Protein 7UR2 (pdb70)

InterPro domains:
  IPR000219 Dbl homology domain [PF00621] (1258-1427)
  IPR000219 Dbl homology domain [PF00621] (1904-2073)
  IPR000219 Dbl homology domain [PS50010] (1254-1429)
  IPR000219 Dbl homology domain [PS50010] (1900-2075)
  IPR000219 Dbl homology domain [SM00325] (1258-1428)
  IPR000219 Dbl homology domain [SM00325] (1904-2074)
  IPR000219 Dbl homology domain [cd00160] (1257-1427)
  IPR000219 Dbl homology domain [cd00160] (1901-2073)
  IPR000719 Protein kinase domain [PF00069] (2656-2910)
  IPR000719 Protein kinase domain [PS50011] (2656-2910)
  IPR000719 Protein kinase domain [SM00220] (2656-2910)
  IPR001251 CRAL-TRIO lipid binding domain [PF13716] (36-163)
  IPR001251 CRAL-TRIO lipid binding domain [PS50191] (17-162)
  IPR001251 CRAL-TRIO lipid binding domain [SM00516] (20-159)
  IPR001251 CRAL-TRIO lipid binding domain [cd00170] (26-157)
  IPR001452 SH3 domain [PF00018] (1625-1676)
  IPR001452 SH3 domain [PS50002] (1619-1684)
  IPR001452 SH3 domain [PS50002] (2292-2357)
  IPR001452 SH3 domain [SM00326] (1622-1683)
  IPR001452 SH3 domain [SM00326] (2295-2356)

GO terms:
  GO:0005515 protein binding (F, IPI)
  GO:0035176 social behavior (P, IMP)
  GO:0042711 maternal behavior (P, IMP)
  GO:0043547 positive regulation of GTPase activity (P, IMP)
  GO:0046959 habituation (P, IMP)
  GO:0060125 negative regulation of growth hormone secretion (P, IMP)
  GO:0060137 maternal process involved in parturition (P, IMP)
  GO:0007528 neuromuscular junction development (P, IMP)
  GO:0007595 lactation (P, IMP)
  GO:0007613 memory (P, IMP)
  GO:0008344 adult locomotory behavior (P, IMP)
  GO:0061003 positive regulation of dendritic spine morphogenesis (P, IMP)

Nearest PDB structures (foldseek):
  7ur2-assembly2_B  TM=1.006E+00  e=1.648E-38  Rattus norvegicus
  7ur2-assembly3_C  TM=9.835E-01  e=4.245E-35  Rattus norvegicus
  7ur2-assembly6_F  TM=9.837E-01  e=1.965E-34  Rattus norvegicus
  7ur2-assembly5_E  TM=9.910E-01  e=3.491E-34  Rattus norvegicus
  7ur2-assembly7_G  TM=9.957E-01  e=1.417E-32  Rattus norvegicus

Organism: Mus musculus (NCBI:txid10090)

Foldseek 3Di:
DVPDDDDACLPVPDFLVNLVVVLVQCQKAFQVFAWPVLATEIEREDHPDDDDLVSLLSVLSHRLPPDDPVNLLVAYEYEYECLVHDPVVVVVNQVSCQRRRPTHHQEYEYAPVCAPGPHHYYDAHLVRSCVTHPLCRDDVSSVRVPDGDSVVVSVVRVVD/DVPDDDDACLPVPDFLVNLVVVLVQCQKAFQVFAWPQLATEIEREDGPDPDDDDLVSLLSVLSHRLPPDDPVNLQSAYEYEYECAVHDPVVCLVSQVSCQRRRPTHHQEYEYADNDPVDDCVVDCVVVSDGPHHYYYDHLVRSCVTHPLCRDDVSSVRNPDGDSVVVSVVRVVD/DPDDDDACLPVPDALVNLVVVLVQCQKAFQVFAWPQLATEIERFDGDDPDDDDLVSLLSVLSHRLPPDPPVNQQSAYEYEYECVVHDPVVCVVNQVSCQRRRPTHHQEYEYADDPCNVVDDCVVVDDGPHHYDYDHLVRRCVTHPLCRDDVSSVRVPDGDSVVVSVVSVVD/DPDDDDACLPVPDALVNLVVVLVVCQKDFQVFAWPQLATEIEGEADADDDDDDLVSLLSVLSHRLPPDDPVNLQSAYEYEYECVVHDPVVCVVNQVSCQRRRPTHHQEYEYEDDPCDVPPDDDGPHHYYYYHLVRVCVTGPLCRDDVVSVRNPDGDSVVVSVVRVVD/DPDDDDACLPVPDALVNLVVVLVQCQKAFQVFAWPQLATEIEREDGPDPDDDDLVSLLSVLSHRLPPDDPVNLQSAYEYEYEQAVHDPVVCVVNQVSCQRRRPTHHQEYEYADYPVCPGPHHYYHDHLVRSCVTGPLCRDDVSSVRNPDGDSVVVSVVRVVD/DPDDDDACLPVPDALVNLVVVLVQCQKAFQVFAWPQLATEIEGEDHDDDDDLVSLLSVLSHRLPPDDPVNLQSAYEYEYECAVHDDVVVVVNQVSCQRRRPTHHQEYEYADHPCCVVDDCPCVVPDDGPHHYYYDHLVRRCVTGPLCRDDVSSVRVPDGDSVVVSVVRVVD/DPDDDDACLPVPDFLVNLVVVLVQCQKAFQVFAWPVLATEIERFDHDPPDDDDLVSLLSVLSNRLPPDDPVNLLVAYEYEYECVVHDPVVVVVNLVSCLRRRPTHHQEYEYADDCPPDGPHHYYDAHLVRVCVTGPLCRDDVRSVRVPDGDSVVVSVVRVVD/DPDDDDACLPVPDALVNLVVVLVQCQKAFQVFAKPQLATEIEREDHDDDDDLVSLLSVLSHRLPPDDPVNLQSAYEYEYECLVHDPVVVVVNLVSCQRRRPTHHAEYEYADVPCVVVDDGPYHYYDDHLVRVCVTGPLCRDDVSSVRVDDGDSVVVSVVRVVD

Radius of gyration: 38.34 Å; Cα contacts (8 Å, |Δi|>4): 2283; chains: 8; bounding box: 100×85×118 Å

Sequence (1330 aa):
DAFFRTGSFRNDGLKASDVLPILKEKVAFVSGGRDKRGGPILTFPARHDRIRQEDLRKLVTYLASVPSEDVCCKRGFTVIIDMRGSKWDLIKPLLKTLQEAFPAEIHVALIIKPSSKFIFETSMVSVEGLTKLVDPSQLTEEFDGSLDYNHEEWIELRLSLDAFFRTGSFRNDGLKASDVLPILKEKVAFVSGGRDKRGGPILTFPARSNHDRIRQEDLRKLVTYLASVPSEDVCCKRGFTVIIDMRGSKWDLIKPLLKTLQEAFPAEIHVALIIKPDNFWQKQKTNFGSSKFIFETSMVSVEGLTKLVDPSQLTEEFDGSLDYNHEEWIELRLSLAFFRTGSFRNDGLKASSDVLPILKEKVAFVSGGRDKRGGPILTFPARRSNHDRIRQEDLRKLVTYLASVPSEDVCCKKRGFTVIIDMRGSKWDLIKPLLKTLQEAFPAEIHVALIIKPDNFWQKQNFGSSKFIFETSMVSVEGLTKLVDPSQLTEEFDGSLDYNHEEWIELRLSLAFFRTGSFRNDGLKASDVLPILKEKVAFVSGGRDKRGGPILTFPARSNHDRIRQEDLRKLVTYLASVPSEDVCCKRGFTVIIDMRGSKWDLIKPLLKTLQEAFPAEIHVALIIKPDNFWQKQSKFIFETSMVSVEGLTKLVDPSQLTEEFDGSLDYNHEEWIELRLSSLAFFRTGSFRNDGLKASDVLPILKEKVAFVSGGRDKRGGPILTFPARSNHDRIRQEDLRKLVTYLASVPSEDVCCKRGFTVIIDMRGSKWDLIKPLLKTLQEAFPAEIHVALIIKPDNSKFIFETSMVSVEGLTKLVDPSQLTEEFDGSLDYNHEEWIELRLSLAFFRTGSFRNDGLKASDVLPILKEKVAFVSGGRDKRGGPILTFPARHDRIRQEDLRKLVTYLASVPSEDVCCKRGFTVIIDMRGSKWDLIKPLLKTLQEAFPAEIHVALIIKPDNFWQKQKTNFGSSKFIFETSMVSVEGLTKLVDPSQLTEEFDGSLDYNHEEWIELRLSLAFFRTGSFRNDGLKASDVLPILKEKVAFVSGGRDKRGGPILTFPARSNHDRIRQEDLRKLVTYLASVPSEDVCCKRGFTVIIDMRGSKWDLIKPLLKTLQEAFPAEIHVALIIKPDSSKFIFETSMVSVEGLTKLVDPSQLTEEFDGSLDYNHEEWIELRLSLAFFRTGSFRNDGLKASDVLPILKEKVAFVSGGRDKRGGPILTFPARHDRIRQEDLRKLVTYLASVPSEDVCCKRGFTVIIDMRGSKWDLIKPLLKTLQEAFPAEIHVALIIKPTNFGSSKFIFETSMVSVEGLTKLVDPSQLTEEFDGSLDYNHEEWIELRLSL

Solvent-accessible surface area: 69011 Å² total; per-residue (Å²): 177,114,176,150,193,112,64,75,37,147,144,48,57,30,134,3,53,69,5,7,102,12,0,100,129,75,13,0,0,6,15,54,1,114,9,124,94,23,0,3,3,0,4,3,19,59,158,144,108,117,60,178,104,108,59,9,64,50,0,0,12,9,0,8,73,28,25,66,153,106,17,31,177,125,3,0,2,0,0,1,9,12,83,87,33,48,67,88,104,7,69,67,20,0,99,6,2,59,108,15,19,32,24,130,18,84,7,0,1,0,1,88,98,88,82,110,26,144,16,113,17,40,71,20,46,22,122,11,0,55,161,83,0,63,55,51,53,3,10,138,63,6,116,13,85,37,129,43,79,13,132,53,36,4,43,94,42,32,77,140,145,72,21,29,62,108,57,83,10,144,132,46,59,29,142,3,54,43,4,37,54,13,0,126,86,63,3,0,1,5,16,55,1,120,8,123,96,19,0,4,3,0,4,3,18,58,67,119,59,124,84,124,20,17,62,35,37,0,65,22,0,0,12,10,0,8,72,29,24,66,126,100,15,21,144,124,0,0,1,0,0,1,9,1,66,78,44,63,8,102,82,8,49,23,17,0,111,4,2,63,102,17,17,31,28,118,13,79,10,0,2,0,0,46,42,33,62,27,19,44,112,148,149,44,64,13,69,82,13,180,31,150,16,110,30,26,22,22,17,21,113,15,0,52,162,75,0,58,60,53,52,2,8,71,43,4,117,15,84,40,137,46,82,14,133,110,34,11,117,124,53,77,94,156,115,52,27,78,109,55,79,9,141,136,47,60,30,143,4,46,44,4,41,52,10,0,134,58,59,5,0,0,6,15,44,1,83,10,127,101,17,0,3,3,0,4,4,16,58,54,91,52,150,85,118,13,18,61,40,36,0,73,23,0,0,11,8,0,6,70,17,23,32,110,89,14,19,152,99,3,0,2,0,0,1,10,8,79,93,45,106,15,84,79,4,45,20,16,0,94,3,2,54,113,23,16,35,27,130,20,79,14,0,1,0,0,62,22,114,67,72,201,112,114,228,116,53,80,76,16,191,33,145,16,132,38,43,33,25,30,19,100,19,0,46,156,77,0,64,61,49,53,2,8,129,37,3,122,16,84,41,140,45,72,2,114,106,36,12,114,54,32,75,55,65,120,52,29,78,105,54,76,10,142,136,45,60,31,132,3,43,42,4,20,53,12,0,96,90,66,5,0,1,5,15,50,2,100,11,128,117,22,0,4,3,0,3,0,24,38,53,44,89,80,77,108,21,19,62,42,39,1,75,25,0,0,13,9,0,6,69,16,24,34,115,100,17,21,157,132,0,0,4,0,1,0,10,18,65,73,20,146,81,111,60,4,65,21,14,0,108,3,2,50,132,23,18,32,27,119,15,76,18,0,1,4,0,55,44,116,65,58,200,126,160,188,81,190,14,147,15,125,40,41,66,20,22,17,136,22,0,37,158,83,0,63,58,54,54,3,10,154,63,2,117,17,56,41,121,46,74,3,101,94,25,1,6,35,23,24,3,58,160,180,160,198,121,65,82,34,144,136,47,56,31,143,3,72,68,4,52,103,12,0,111,66,64,2,0,1,5,17,54,1,115,8,126,96,20,0,4,3,0,3,2,13,57,84,81,40,182,103,235,66,187,92,98,57,9,74,52,0,0,11,11,0,7,72,25,22,69,145,101,14,20,148,126,1,0,1,0,1,0,9,6,81,86,29,148,91,115,114,6,57,64,24,0,97,7,2,64,118,21,18,29,28,109,22,93,10,0,2,1,1,98,29,167,174,121,148,24,164,24,123,30,38,92,19,49,22,122,26,0,55,162,66,0,64,60,50,53,3,9,153,66,4,114,13,84,40,140,48,81,12,89,121,29,6,130,101,45,74,94,145,134,40,27,47,107,55,80,9,71,38,43,23,29,123,3,55,44,4,10,53,12,0,91,101,67,3,0,1,5,17,54,1,119,8,127,92,20,0,3,3,0,3,4,17,58,110,170,105,131,23,20,60,41,35,1,75,25,0,1,14,12,0,1,41,28,25,68,78,100,21,14,145,132,0,0,2,0,0,1,11,3,73,89,40,106,23,94,80,9,42,24,19,0,93,4,1,56,119,23,17,16,13,120,14,78,5,0,0,0,0,73,19,151,62,12,188,110,97,163,86,101,86,36,60,80,23,173,35,148,15,111,29,29,30,22,42,27,125,17,0,48,161,80,0,63,58,49,54,2,10,141,48,4,122,16,86,42,140,47,70,13,131,49,35,5,38,93,42,22,83,118,124,46,29,59,104,55,58,11,137,73,33,56,30,137,3,54,45,4,9,49,14,0,69,77,70,3,0,0,5,16,55,2,122,9,125,91,21,0,3,3,0,4,3,19,55,61,105,84,129,90,114,23,18,63,36,37,0,81,21,0,0,11,11,0,7,73,26,24,62,137,91,8,31,179,123,3,0,2,0,1,1,8,26,69,85,46,144,76,107,89,7,57,20,16,0,105,3,2,49,109,11,15,56,23,136,18,83,14,0,0,4,0,84,84,165,156,43,163,23,149,13,122,48,42,89,25,28,26,124,8,0,40,141,81,0,64,61,53,50,3,6,101,55,2,116,13,80,36,131,38,70,14,134,48,32,7,51,102,64,27,79,190,125,56,28,84,113,54,68,10,113,141,51,60,32,111,3,30,44,2,21,42,10,0,77,91,68,4,0,0,6,15,55,1,118,12,122,90,21,0,4,3,0,4,3,19,56,87,137,55,120,18,18,64,35,34,1,69,24,0,0,12,12,0,7,71,20,23,22,108,101,21,29,160,133,0,0,1,0,0,1,10,16,85,74,44,121,6,82,87,8,40,24,16,0,112,4,2,63,86,9,12,49,24,111,14,75,5,0,1,0,0,109,108,140,79,48,80,80,16,186,34,148,15,108,30,33,52,27,46,41,116,7,0,46,136,81,0,64,55,50,54,3,8,150,53,5,120,15,83,42,139,47,80,14,74,107,28,0,11,46,28,11,5,90

Secondary structure (DSSP, 8-state):
--S---S--TTS---GGGGHHHHHHTSSB--S-B-TTS-BEEEE----PPPPHHHHHHHHHHHHTSS-HHHHTT-EEEEEE-TT--GGGTHHHHHHHHHH--S-EEEEEEE-----SSSEEEEE-TTGGGGTS-GGGS-GGGT------HHHHHHHHHT-/--SEE-S-STTS---GGGGHHHHHHTSSB--S-B-TTSPBEEEE---S-----BHHHHHHHHHHHHTSS-HHHHTT-EEEEEE-TTS-GGGTHHHHHHHHHH--S-EEEEEEE-SSTT--GGGSSGGG---SSEEEEE-TTGGGGTS-GGGS-GGGT------HHHHHHHHHT-/--SB-S-STTS---GGGGHHHHHHTSSB--S-B-TTSPBEEEEPPPS--S-EEHHHHHHHHHHHHTSS-HHHHTT-EEEEEE-TTS-HHHHHHHHHHHHHH--S-EEEEEEE--TTGGG---GGG---SS-EEEE-HHHHTTTS-GGGS-GGGT------HHHHHHHHHH-/--EE-S-STTS---GGGGHHHHHHTSSB--S-B-TTSPBEEEE---TTS--EEHHHHHHHHHHHHTSS-HHHHTT-EEEEEE-TTS-GGGTHHHHHHHHHH--S-EEEEEEE--TTHHHH----SSEEEEE-HHHHHTTS-GGGS-GGGT------HHHHHHHHHT-/--S--S-STTS---GGGGHHHHHHTSSB--S-B-TTSPBEEEE-S-SS-----HHHHHHHHHHHHTSS-HHHHTT-EEEEEE-TTS-GGGTHHHHHHHHHH--S-EEEEEEE------SSSEEEEE-TGGGGGTS-GGGS-GGGT------HHHHHHHHHT-/--B--S-STTS---GGGGHHHHHHTSSB--S-B-TTSPBEEEE-------BHHHHHHHHHHHHTSS-HHHHTT-EEEEEE-TTS-HHHHHHHHHHHHHH--S-EEEEEEE--TTGGGS--HHHHH---SSEEEEE-HHHHTTTS-GGGS-GGGT------HHHHHHHHHT-/--EE-S-STTS---GGGGHHHHHHTSSEEEEEE-TTS-EEEEEPPPS----EEHHHHHHHHHHHHTSS-HHHHTT-EEEEEE-TTS-GGGTHHHHHHHHHH--S-EEEEEEE-------SSEEEEE-HHHHHTTS-GGGS-GGGT------HHHHHHHHHT-/--SB-S--TTS---GGGGHHHHHHTSSB--S-B-TTSPBEEEE----PPBPHHHHHHHHHHHHTSS-HHHHTT-EEEEEE-TTS-GGGTHHHHHHHHHH--S-EEEEEEE----TTT---SSEEEEE-HHHHTTTS-GGGS-GGGT------HHHHHHHHHT-

B-factor: mean 48.27, std 17.21, range [17.05, 261.83]

Structure (mmCIF, N/CA/C/O backbone):
data_7UR2
#
_entry.id   7UR2
#
_cell.length_a   72.160
_cell.length_b   82.420
_cell.length_c   83.270
_cell.angle_alpha   81.090
_cell.angle_beta   71.790
_cell.angle_gamma   79.880
#
_symmetry.space_group_name_H-M   'P 1'
#
loop_
_entity.id
_entity.type
_entity.pdbx_description
1 polymer 'Isoform 7 of Kalirin'
2 non-polymer 'SULFATE ION'
3 water water
#
loop_
_atom_site.group_PDB
_atom_site.id
_atom_site.type_symbol
_atom_site.label_atom_id
_atom_site.label_alt_id
_atom_site.label_comp_id
_atom_site.label_asym_id
_atom_site.label_entity_id
_atom_site.label_seq_id
_atom_site.pdbx_PDB_ins_code
_atom_site.Cartn_x
_atom_site.Cartn_y
_atom_site.Cartn_z
_atom_site.occupancy
_atom_site.B_iso_or_equiv
_atom_site.auth_seq_id
_atom_site.auth_comp_id
_atom_site.auth_asym_id
_atom_site.auth_atom_id
_atom_site.pdbx_PDB_model_num
ATOM 1 N N . ASP A 1 22 ? 38.054 81.903 95.627 1.00 75.59 19 ASP A N 1
ATOM 2 C CA . ASP A 1 22 ? 39.277 82.606 96.100 1.00 73.03 19 ASP A CA 1
ATOM 3 C C . ASP A 1 22 ? 39.669 82.062 97.479 1.00 70.47 19 ASP A C 1
ATOM 4 O O . ASP A 1 22 ? 40.590 82.630 98.099 1.00 68.00 19 ASP A O 1
ATOM 9 N N . ALA A 1 23 ? 38.989 81.002 97.929 1.00 65.96 20 ALA A N 1
ATOM 10 C CA . ALA A 1 23 ? 39.274 80.386 99.246 1.00 65.32 20 ALA A CA 1
ATOM 11 C C . ALA A 1 23 ? 39.823 78.969 99.046 1.00 63.44 20 ALA A C 1
ATOM 12 O O . ALA A 1 23 ? 40.479 78.451 99.971 1.00 62.74 20 ALA A O 1
ATOM 14 N N . PHE A 1 24 ? 39.559 78.373 97.878 1.00 53.99 21 PHE A N 1
ATOM 15 C CA . PHE A 1 24 ? 40.024 77.046 97.581 1.00 50.01 21 PHE A CA 1
ATOM 16 C C . PHE A 1 24 ? 40.840 76.998 96.313 1.00 48.64 21 PHE A C 1
ATOM 17 O O . PHE A 1 24 ? 41.855 76.281 96.292 1.00 47.42 21 PHE A O 1
ATOM 25 N N . PHE A 1 25 ? 40.368 77.661 95.241 1.00 42.40 22 PHE A N 1
ATOM 26 C CA . PHE A 1 25 ? 41.037 77.595 93.944 1.00 40.32 22 PHE A CA 1
ATOM 27 C C . PHE A 1 25 ? 41.945 78.755 93.651 1.00 44.42 22 PHE A C 1
ATOM 28 O O . PHE A 1 25 ? 41.627 79.910 93.921 1.00 45.35 22 PHE A O 1
ATOM 36 N N . ARG A 1 26 ? 43.070 78.427 93.023 1.00 39.99 23 ARG A N 1
ATOM 37 C CA . ARG A 1 26 ? 44.029 79.399 92.540 1.00 39.98 23 ARG A CA 1
ATOM 38 C C . ARG A 1 26 ? 43.562 79.819 91.165 1.00 43.36 23 ARG A C 1
ATOM 39 O O . ARG A 1 26 ? 43.184 78.964 90.362 1.00 41.20 23 ARG A O 1
ATOM 47 N N . THR A 1 27 ? 43.531 81.127 90.900 1.00 40.38 24 THR A N 1
ATOM 48 C CA . THR A 1 27 ? 43.122 81.673 89.599 1.00 39.79 24 THR A CA 1
ATOM 49 C C . THR A 1 27 ? 44.150 82.712 89.128 1.00 43.41 24 THR A C 1
ATOM 50 O O . THR A 1 27 ? 44.996 83.156 89.915 1.00 42.18 24 THR A O 1
ATOM 54 N N . GLY A 1 28 ? 44.079 83.083 87.859 1.00 40.43 25 GLY A N 1
ATOM 55 C CA . GLY A 1 28 ? 44.965 84.099 87.313 1.00 40.15 25 GLY A CA 1
ATOM 56 C C . GLY A 1 28 ? 46.291 83.581 86.805 1.00 42.53 25 GLY A C 1
ATOM 57 O O . GLY A 1 28 ? 46.443 82.390 86.504 1.00 40.16 25 GLY A O 1
ATOM 58 N N . SER A 1 29 ? 47.265 84.490 86.703 1.00 39.02 26 SER A N 1
ATOM 59 C CA . SER A 1 29 ? 48.592 84.197 86.157 1.00 36.66 26 SER A CA 1
ATOM 60 C C . SER A 1 29 ? 49.336 83.058 86.907 1.00 36.69 26 SER A C 1
ATOM 61 O O . SER A 1 29 ? 49.139 82.851 88.116 1.00 35.60 26 SER A O 1
ATOM 64 N N . PHE A 1 30 ? 50.193 82.338 86.163 1.00 31.02 27 PHE A N 1
ATOM 65 C CA . PHE A 1 30 ? 51.049 81.292 86.722 1.00 31.58 27 PHE A CA 1
ATOM 66 C C . PHE A 1 30 ? 52.458 81.852 87.013 1.00 36.56 27 PHE A C 1
ATOM 67 O O . PHE A 1 30 ? 53.306 81.096 87.490 1.00 35.34 27 PHE A O 1
ATOM 75 N N . ARG A 1 31 ? 52.706 83.169 86.720 1.00 37.54 28 ARG A N 1
ATOM 76 C CA . ARG A 1 31 ? 54.005 83.873 86.907 1.00 39.13 28 ARG A CA 1
ATOM 77 C C . ARG A 1 31 ? 54.718 83.538 88.204 1.00 43.36 28 ARG A C 1
ATOM 78 O O . ARG A 1 31 ? 55.940 83.383 88.204 1.00 43.76 28 ARG A O 1
ATOM 86 N N . ASN A 1 32 ? 53.984 83.561 89.329 1.00 40.66 29 ASN A N 1
ATOM 87 C CA . ASN A 1 32 ? 54.604 83.372 90.662 1.00 41.96 29 ASN A CA 1
ATOM 88 C C . ASN A 1 32 ? 54.415 81.985 91.237 1.00 45.36 29 ASN A C 1
ATOM 89 O O . ASN A 1 32 ? 54.704 81.774 92.419 1.00 47.39 29 ASN A O 1
ATOM 94 N N . ASP A 1 33 ? 53.979 81.024 90.414 1.00 39.13 30 ASP A N 1
ATOM 95 C CA . ASP A 1 33 ? 53.703 79.668 90.890 1.00 38.51 30 ASP A CA 1
ATOM 96 C C . ASP A 1 33 ? 54.929 78.755 90.904 1.00 42.36 30 ASP A C 1
ATOM 97 O O . ASP A 1 33 ? 54.830 77.627 91.389 1.00 42.36 30 ASP A O 1
ATOM 102 N N . GLY A 1 34 ? 56.065 79.256 90.422 1.00 39.60 31 GLY A N 1
ATOM 103 C CA . GLY A 1 34 ? 57.324 78.520 90.368 1.00 39.98 31 GLY A CA 1
ATOM 104 C C . GLY A 1 34 ? 57.200 77.245 89.563 1.00 41.89 31 GLY A C 1
ATOM 105 O O . GLY A 1 34 ? 57.635 76.194 90.028 1.00 42.11 31 GLY A O 1
ATOM 106 N N . LEU A 1 35 ? 56.571 77.324 88.362 1.00 35.36 32 LEU A N 1
ATOM 107 C CA . LEU A 1 35 ? 56.388 76.161 87.496 1.00 34.20 32 LEU A CA 1
ATOM 108 C C . LEU A 1 35 ? 57.724 75.539 87.143 1.00 38.32 32 LEU A C 1
ATOM 109 O O . LEU A 1 35 ? 58.699 76.251 86.886 1.00 36.16 32 LEU A O 1
ATOM 114 N N . LYS A 1 36 ? 57.772 74.215 87.175 1.00 36.50 33 LYS A N 1
ATOM 115 C CA . LYS A 1 36 ? 58.939 73.416 86.805 1.00 36.40 33 LYS A CA 1
ATOM 116 C C . LYS A 1 36 ? 58.571 72.619 85.560 1.00 38.09 33 LYS A C 1
ATOM 117 O O . LYS A 1 36 ? 57.383 72.526 85.206 1.00 34.72 33 LYS A O 1
ATOM 123 N N . ALA A 1 37 ? 59.570 72.037 84.889 1.00 35.23 34 ALA A N 1
ATOM 124 C CA . ALA A 1 37 ? 59.339 71.209 83.713 1.00 34.52 34 ALA A CA 1
ATOM 125 C C . ALA A 1 37 ? 58.341 70.058 84.035 1.00 36.03 34 ALA A C 1
ATOM 126 O O . ALA A 1 37 ? 57.500 69.708 83.198 1.00 32.20 34 ALA A O 1
ATOM 128 N N . SER A 1 38 ? 58.418 69.486 85.261 1.00 33.45 35 SER A N 1
ATOM 129 C CA . SER A 1 38 ? 57.516 68.403 85.676 1.00 34.37 35 SER A CA 1
ATOM 130 C C . SER A 1 38 ? 56.036 68.856 85.688 1.00 38.37 35 SER A C 1
ATOM 131 O O . SER A 1 38 ? 55.144 68.037 85.473 1.00 38.38 35 SER A O 1
ATOM 134 N N . ASP A 1 39 ? 55.777 70.157 85.879 1.00 33.64 36 ASP A N 1
ATOM 135 C CA . ASP A 1 39 ? 54.421 70.708 85.883 1.00 33.67 36 ASP A CA 1
ATOM 136 C C . ASP A 1 39 ? 53.828 70.827 84.479 1.00 36.26 36 ASP A C 1
ATOM 137 O O . ASP A 1 39 ? 52.612 70.989 84.341 1.00 35.01 36 ASP A O 1
ATOM 142 N N . VAL A 1 40 ? 54.675 70.809 83.444 1.00 30.60 37 VAL A N 1
ATOM 143 C CA . VAL A 1 40 ? 54.221 71.009 82.066 1.00 29.19 37 VAL A CA 1
ATOM 144 C C . VAL A 1 40 ? 54.719 69.886 81.173 1.00 32.95 37 VAL A C 1
ATOM 145 O O . VAL A 1 40 ? 54.729 70.041 79.949 1.00 33.15 37 VAL A O 1
ATOM 149 N N . LEU A 1 41 ? 55.098 68.750 81.770 1.00 31.17 38 LEU A N 1
ATOM 150 C CA . LEU A 1 41 ? 55.713 67.639 81.045 1.00 30.83 38 LEU A CA 1
ATOM 151 C C . LEU A 1 41 ? 54.870 67.122 79.842 1.00 32.37 38 LEU A C 1
ATOM 152 O O . LEU A 1 41 ? 55.462 67.006 78.769 1.00 30.72 38 LEU A O 1
ATOM 157 N N . PRO A 1 42 ? 53.546 66.840 79.938 1.00 31.20 39 PRO A N 1
ATOM 158 C CA . PRO A 1 42 ? 52.833 66.332 78.751 1.00 30.15 39 PRO A CA 1
ATOM 159 C C . PRO A 1 42 ? 52.892 67.294 77.554 1.00 33.29 39 PRO A C 1
ATOM 160 O O . PRO A 1 42 ? 53.220 66.852 76.439 1.00 31.81 39 PRO A O 1
ATOM 164 N N . ILE A 1 43 ? 52.654 68.597 77.768 1.00 30.25 40 ILE A N 1
ATOM 165 C CA . ILE A 1 43 ? 52.681 69.543 76.635 1.00 29.90 40 ILE A CA 1
ATOM 166 C C . ILE A 1 43 ? 54.144 69.811 76.164 1.00 32.88 40 ILE A C 1
ATOM 167 O O . ILE A 1 43 ? 54.368 70.069 74.973 1.00 33.39 40 ILE A O 1
ATOM 172 N N . LEU A 1 44 ? 55.132 69.713 77.080 1.00 30.09 41 LEU A N 1
ATOM 173 C CA . LEU A 1 44 ? 56.537 69.815 76.674 1.00 29.98 41 LEU A CA 1
ATOM 174 C C . LEU A 1 44 ? 56.848 68.712 75.681 1.00 34.18 41 LEU A C 1
ATOM 175 O O . LEU A 1 44 ? 57.403 68.978 74.624 1.00 33.92 41 LEU A O 1
ATOM 180 N N . LYS A 1 45 ? 56.420 67.455 75.994 1.00 32.52 42 LYS A N 1
ATOM 181 C CA . LYS A 1 45 ? 56.640 66.300 75.125 1.00 33.09 42 LYS A CA 1
ATOM 182 C C . LYS A 1 45 ? 55.968 66.480 73.763 1.00 36.94 42 LYS A C 1
ATOM 183 O O . LYS A 1 45 ? 56.522 66.027 72.771 1.00 38.06 42 LYS A O 1
ATOM 189 N N . GLU A 1 46 ? 54.812 67.178 73.707 1.00 34.03 43 GLU A N 1
ATOM 190 C CA . GLU A 1 46 ? 54.088 67.450 72.448 1.00 35.06 43 GLU A CA 1
ATOM 191 C C . GLU A 1 46 ? 54.865 68.415 71.530 1.00 37.36 43 GLU A C 1
ATOM 192 O O . GLU A 1 46 ? 54.566 68.502 70.341 1.00 37.51 43 GLU A O 1
ATOM 198 N N . LYS A 1 47 ? 55.838 69.155 72.087 1.00 32.86 44 LYS A N 1
ATOM 199 C CA . LYS A 1 47 ? 56.676 70.103 71.354 1.00 32.04 44 LYS A CA 1
ATOM 200 C C . LYS A 1 47 ? 55.808 71.148 70.600 1.00 34.25 44 LYS A C 1
ATOM 201 O O . LYS A 1 47 ? 56.011 71.421 69.400 1.00 34.27 44 LYS A O 1
ATOM 207 N N . VAL A 1 48 ? 54.824 71.711 71.325 1.00 29.48 45 VAL A N 1
ATOM 208 C CA . VAL A 1 48 ? 53.975 72.811 70.847 1.00 29.82 45 VAL A CA 1
ATOM 209 C C . VAL A 1 48 ? 54.887 74.055 70.690 1.00 31.57 45 VAL A C 1
ATOM 210 O O . VAL A 1 48 ? 54.750 74.844 69.749 1.00 32.49 45 VAL A O 1
ATOM 214 N N . ALA A 1 49 ? 55.811 74.230 71.647 1.00 28.42 46 ALA A N 1
ATOM 215 C CA . ALA A 1 49 ? 56.770 75.325 71.622 1.00 27.55 46 ALA A CA 1
ATOM 216 C C . ALA A 1 49 ? 58.046 74.908 72.319 1.00 33.64 46 ALA A C 1
ATOM 217 O O . ALA A 1 49 ? 58.024 74.005 73.165 1.00 33.36 46 ALA A O 1
ATOM 219 N N . PHE A 1 50 ? 59.164 75.571 71.970 1.00 30.65 47 PHE A N 1
ATOM 220 C CA . PHE A 1 50 ? 60.449 75.261 72.588 1.00 29.60 47 PHE A CA 1
ATOM 221 C C . PHE A 1 50 ? 61.367 76.467 72.602 1.00 31.67 47 PHE A C 1
ATOM 222 O O . PHE A 1 50 ? 61.217 77.387 71.792 1.00 31.12 47 PHE A O 1
ATOM 230 N N . VAL A 1 51 ? 62.335 76.442 73.524 1.00 28.12 48 VAL A N 1
ATOM 231 C CA . VAL A 1 51 ? 63.379 77.466 73.664 1.00 28.10 48 VAL A CA 1
ATOM 232 C C . VAL A 1 51 ? 64.666 76.721 73.371 1.00 32.43 48 VAL A C 1
ATOM 233 O O . VAL A 1 51 ? 65.146 75.962 74.212 1.00 32.01 48 VAL A O 1
ATOM 237 N N . SER A 1 52 ? 65.147 76.836 72.128 1.00 31.31 49 SER A N 1
ATOM 238 C CA . SER A 1 52 ? 66.304 76.099 71.625 1.00 32.04 49 SER A CA 1
ATOM 239 C C . SER A 1 52 ? 67.645 76.535 72.218 1.00 38.22 49 SER A C 1
ATOM 240 O O . SER A 1 52 ? 68.604 75.785 72.114 1.00 40.54 49 SER A O 1
ATOM 243 N N . GLY A 1 53 ? 67.726 77.750 72.748 1.00 34.92 50 GLY A N 1
ATOM 244 C CA . GLY A 1 53 ? 68.994 78.328 73.198 1.00 35.23 50 GLY A CA 1
ATOM 245 C C . GLY A 1 53 ? 69.534 79.261 72.129 1.00 37.25 50 GLY A C 1
ATOM 246 O O . GLY A 1 53 ? 70.513 79.985 72.353 1.00 36.66 50 GLY A O 1
ATOM 247 N N . GLY A 1 54 ? 68.884 79.257 70.957 1.00 33.54 51 GLY A N 1
ATOM 248 C CA . GLY A 1 54 ? 69.262 80.146 69.857 1.00 33.83 51 GLY A CA 1
ATOM 249 C C . GLY A 1 54 ? 68.912 81.583 70.202 1.00 38.80 51 GLY A C 1
ATOM 250 O O . GLY A 1 54 ? 67.949 81.843 70.935 1.00 36.79 51 GLY A O 1
ATOM 251 N N . ARG A 1 55 ? 69.722 82.530 69.709 1.00 37.93 52 ARG A N 1
ATOM 252 C CA . ARG A 1 55 ? 69.511 83.944 69.981 1.00 36.47 52 ARG A CA 1
ATOM 253 C C . ARG A 1 55 ? 69.407 84.722 68.697 1.00 39.61 52 ARG A C 1
ATOM 254 O O . ARG A 1 55 ? 70.079 84.393 67.713 1.00 38.87 52 ARG A O 1
ATOM 262 N N . ASP A 1 56 ? 68.590 85.769 68.689 1.00 35.17 53 ASP A N 1
ATOM 263 C CA . ASP A 1 56 ? 68.491 86.595 67.484 1.00 35.71 53 ASP A CA 1
ATOM 264 C C . ASP A 1 56 ? 69.766 87.490 67.378 1.00 40.68 53 ASP A C 1
ATOM 265 O O . ASP A 1 56 ? 70.633 87.438 68.256 1.00 39.70 53 ASP A O 1
ATOM 270 N N . LYS A 1 57 ? 69.864 88.304 66.323 1.00 39.15 54 LYS A N 1
ATOM 271 C CA . LYS A 1 57 ? 71.022 89.157 66.060 1.00 40.55 54 LYS A CA 1
ATOM 272 C C . LYS A 1 57 ? 71.178 90.288 67.096 1.00 44.36 54 LYS A C 1
ATOM 273 O O . LYS A 1 57 ? 72.260 90.847 67.200 1.00 44.63 54 LYS A O 1
ATOM 279 N N . ARG A 1 58 ? 70.126 90.579 67.886 1.00 39.03 55 ARG A N 1
ATOM 280 C CA . ARG A 1 58 ? 70.167 91.593 68.938 1.00 38.84 55 ARG A CA 1
ATOM 281 C C . ARG A 1 58 ? 70.700 90.999 70.262 1.00 41.99 55 ARG A C 1
ATOM 282 O O . ARG A 1 58 ? 70.971 91.750 71.189 1.00 41.15 55 ARG A O 1
ATOM 290 N N . GLY A 1 59 ? 70.787 89.671 70.348 1.00 38.36 56 GLY A N 1
ATOM 291 C CA . GLY A 1 59 ? 71.168 88.951 71.559 1.00 38.28 56 GLY A CA 1
ATOM 292 C C . GLY A 1 59 ? 69.963 88.486 72.371 1.00 40.51 56 GLY A C 1
ATOM 293 O O . GLY A 1 59 ? 70.119 87.989 73.491 1.00 40.36 56 GLY A O 1
ATOM 294 N N . GLY A 1 60 ? 68.762 88.658 71.816 1.00 35.32 57 GLY A N 1
ATOM 295 C CA . GLY A 1 60 ? 67.510 88.281 72.465 1.00 33.93 57 GLY A CA 1
ATOM 296 C C . GLY A 1 60 ? 67.208 86.790 72.328 1.00 35.50 57 GLY A C 1
ATOM 297 O O . GLY A 1 60 ? 67.655 86.161 71.360 1.00 36.23 57 GLY A O 1
ATOM 298 N N . PRO A 1 61 ? 66.423 86.189 73.251 1.00 29.94 58 PRO A N 1
ATOM 299 C CA . PRO A 1 61 ? 66.155 84.737 73.141 1.00 29.63 58 PRO A CA 1
ATOM 300 C C . PRO A 1 61 ? 65.092 84.410 72.101 1.00 34.65 58 PRO A C 1
ATOM 301 O O . PRO A 1 61 ? 64.186 85.210 71.865 1.00 33.92 58 PRO A O 1
ATOM 305 N N . ILE A 1 62 ? 65.174 83.210 71.523 1.00 32.12 59 ILE A N 1
ATOM 306 C CA . ILE A 1 62 ? 64.197 82.769 70.527 1.00 30.73 59 ILE A CA 1
ATOM 307 C C . ILE A 1 62 ? 63.246 81.746 71.132 1.00 33.19 59 ILE A C 1
ATOM 308 O O . ILE A 1 62 ? 63.683 80.742 71.713 1.00 31.78 59 ILE A O 1
ATOM 313 N N . LEU A 1 63 ? 61.940 81.996 70.952 1.00 30.03 60 LEU A N 1
ATOM 314 C CA . LEU A 1 63 ? 60.865 81.077 71.333 1.00 29.17 60 LEU A CA 1
ATOM 315 C C . LEU A 1 63 ? 60.246 80.571 70.028 1.00 32.04 60 LEU A C 1
ATOM 316 O O . LEU A 1 63 ? 59.820 81.380 69.209 1.00 31.87 60 LEU A O 1
ATOM 321 N N . THR A 1 64 ? 60.241 79.239 69.802 1.00 27.92 61 THR A N 1
ATOM 322 C CA . THR A 1 64 ? 59.726 78.691 68.551 1.00 29.07 61 THR A CA 1
ATOM 323 C C . THR A 1 64 ? 58.434 77.899 68.729 1.00 32.36 61 THR A C 1
ATOM 324 O O . THR A 1 64 ? 58.357 77.032 69.595 1.00 30.70 61 THR A O 1
ATOM 328 N N . PHE A 1 65 ? 57.463 78.140 67.826 1.00 30.96 62 PHE A N 1
ATOM 329 C CA . PHE A 1 65 ? 56.233 77.345 67.694 1.00 30.79 62 PHE A CA 1
ATOM 330 C C . PHE A 1 65 ? 56.342 76.626 66.355 1.00 35.34 62 PHE A C 1
ATOM 331 O O . PHE A 1 65 ? 56.122 77.248 65.307 1.00 34.60 62 PHE A O 1
ATOM 339 N N . PRO A 1 66 ? 56.811 75.360 66.326 1.00 33.19 63 PRO A N 1
ATOM 340 C CA . PRO A 1 66 ? 56.974 74.700 65.020 1.00 34.89 63 PRO A CA 1
ATOM 341 C C . PRO A 1 66 ? 55.614 74.281 64.445 1.00 41.63 63 PRO A C 1
ATOM 342 O O . PRO A 1 66 ? 54.589 74.367 65.147 1.00 39.13 63 PRO A O 1
ATOM 346 N N . ALA A 1 67 ? 55.616 73.822 63.189 1.00 43.67 64 ALA A N 1
ATOM 347 C CA . ALA A 1 67 ? 54.371 73.370 62.525 1.00 47.26 64 ALA A CA 1
ATOM 348 C C . ALA A 1 67 ? 53.700 72.298 63.392 1.00 55.90 64 ALA A C 1
ATOM 349 O O . ALA A 1 67 ? 54.366 71.291 63.706 1.00 55.13 64 ALA A O 1
ATOM 351 N N . ARG A 1 68 ? 52.435 72.518 63.762 1.00 59.00 65 ARG A N 1
ATOM 352 C CA . ARG A 1 68 ? 51.677 71.559 64.610 1.00 61.45 65 ARG A CA 1
ATOM 353 C C . ARG A 1 68 ? 51.784 70.151 64.012 1.00 73.42 65 ARG A C 1
ATOM 354 O O . ARG A 1 68 ? 51.229 69.929 62.918 1.00 74.99 65 ARG A O 1
ATOM 362 N N . HIS A 1 71 ? 46.841 67.470 64.912 1.00 76.85 68 HIS A N 1
ATOM 363 C CA . HIS A 1 71 ? 45.723 68.451 64.849 1.00 75.14 68 HIS A CA 1
ATOM 364 C C . HIS A 1 71 ? 44.843 68.312 66.096 1.00 71.55 68 HIS A C 1
ATOM 365 O O . HIS A 1 71 ? 43.698 68.805 66.068 1.00 70.76 68 HIS A O 1
ATOM 372 N N . ASP A 1 72 ? 45.365 67.665 67.143 1.00 62.70 69 ASP A N 1
ATOM 373 C CA . ASP A 1 72 ? 44.605 67.465 68.407 1.00 59.34 69 ASP A CA 1
ATOM 374 C C . ASP A 1 72 ? 44.505 68.800 69.155 1.00 53.46 69 ASP A C 1
ATOM 375 O O . ASP A 1 72 ? 45.559 69.411 69.416 1.00 49.86 69 ASP A O 1
ATOM 380 N N . ARG A 1 73 ? 43.279 69.224 69.482 1.00 45.16 70 ARG A N 1
ATOM 381 C CA . ARG A 1 73 ? 43.054 70.501 70.211 1.00 42.48 70 ARG A CA 1
ATOM 382 C C . ARG A 1 73 ? 43.739 70.426 71.581 1.00 41.77 70 ARG A C 1
ATOM 383 O O . ARG A 1 73 ? 43.619 69.376 72.244 1.00 39.93 70 ARG A O 1
ATOM 391 N N . ILE A 1 74 ? 44.425 71.502 71.978 1.00 36.87 71 ILE A N 1
ATOM 392 C CA . ILE A 1 74 ? 45.127 71.549 73.265 1.00 35.19 71 ILE A CA 1
ATOM 393 C C . ILE A 1 74 ? 44.300 72.353 74.241 1.00 35.30 71 ILE A C 1
ATOM 394 O O . ILE A 1 74 ? 43.469 73.156 73.823 1.00 36.18 71 ILE A O 1
ATOM 399 N N . ARG A 1 75 ? 44.506 72.125 75.543 1.00 31.40 72 ARG A N 1
ATOM 400 C CA . ARG A 1 75 ? 43.805 72.875 76.595 1.00 31.64 72 ARG A CA 1
ATOM 401 C C . ARG A 1 75 ? 44.478 74.238 76.754 1.00 34.55 72 ARG A C 1
ATOM 402 O O . ARG A 1 75 ? 45.713 74.309 76.804 1.00 32.24 72 ARG A O 1
ATOM 410 N N . GLN A 1 76 ? 43.685 75.313 76.820 1.00 32.25 73 GLN A N 1
ATOM 411 C CA . GLN A 1 76 ? 44.213 76.677 76.971 1.00 31.78 73 GLN A CA 1
ATOM 412 C C . GLN A 1 76 ? 45.084 76.815 78.216 1.00 33.74 73 GLN A C 1
ATOM 413 O O . GLN A 1 76 ? 46.140 77.431 78.134 1.00 32.49 73 GLN A O 1
ATOM 419 N N . GLU A 1 77 ? 44.670 76.233 79.353 1.00 31.75 74 GLU A N 1
ATOM 420 C CA . GLU A 1 77 ? 45.476 76.315 80.582 1.00 31.73 74 GLU A CA 1
ATOM 421 C C . GLU A 1 77 ? 46.848 75.645 80.404 1.00 32.56 74 GLU A C 1
ATOM 422 O O . GLU A 1 77 ? 47.832 76.158 80.924 1.00 30.38 74 GLU A O 1
ATOM 428 N N . ASP A 1 78 ? 46.920 74.522 79.657 1.00 30.46 75 ASP A N 1
ATOM 429 C CA . ASP A 1 78 ? 48.201 73.852 79.387 1.00 28.86 75 ASP A CA 1
ATOM 430 C C . ASP A 1 78 ? 49.119 74.747 78.567 1.00 31.03 75 ASP A C 1
ATOM 431 O O . ASP A 1 78 ? 50.317 74.810 78.831 1.00 30.33 75 ASP A O 1
ATOM 436 N N . LEU A 1 79 ? 48.559 75.452 77.584 1.00 29.45 76 LEU A N 1
ATOM 437 C CA . LEU A 1 79 ? 49.350 76.379 76.763 1.00 29.63 76 LEU A CA 1
ATOM 438 C C . LEU A 1 79 ? 49.827 77.585 77.615 1.00 32.72 76 LEU A C 1
ATOM 439 O O . LEU A 1 79 ? 50.983 78.014 77.482 1.00 29.07 76 LEU A O 1
ATOM 444 N N . ARG A 1 80 ? 48.953 78.119 78.494 1.00 28.03 77 ARG A N 1
ATOM 445 C CA . ARG A 1 80 ? 49.364 79.242 79.357 1.00 27.58 77 ARG A CA 1
ATOM 446 C C . ARG A 1 80 ? 50.514 78.823 80.274 1.00 30.94 77 ARG A C 1
ATOM 447 O O . ARG A 1 80 ? 51.485 79.573 80.428 1.00 30.32 77 ARG A O 1
ATOM 455 N N . LYS A 1 81 ? 50.421 77.604 80.869 1.00 27.74 78 LYS A N 1
ATOM 456 C CA . LYS A 1 81 ? 51.499 77.103 81.734 1.00 26.56 78 LYS A CA 1
ATOM 457 C C . LYS A 1 81 ? 52.782 76.915 80.928 1.00 30.50 78 LYS A C 1
ATOM 458 O O . LYS A 1 81 ? 53.852 77.285 81.396 1.00 29.58 78 LYS A O 1
ATOM 464 N N . LEU A 1 82 ? 52.671 76.349 79.711 1.00 26.37 79 LEU A N 1
ATOM 465 C CA . LEU A 1 82 ? 53.852 76.125 78.859 1.00 26.23 79 LEU A CA 1
ATOM 466 C C . LEU A 1 82 ? 54.602 77.440 78.567 1.00 29.39 79 LEU A C 1
ATOM 467 O O . LEU A 1 82 ? 55.809 77.504 78.768 1.00 27.69 79 LEU A O 1
ATOM 472 N N . VAL A 1 83 ? 53.894 78.463 78.063 1.00 27.24 80 VAL A N 1
ATOM 473 C CA . VAL A 1 83 ? 54.564 79.728 77.702 1.00 26.55 80 VAL A CA 1
ATOM 474 C C . VAL A 1 83 ? 55.102 80.442 78.966 1.00 30.23 80 VAL A C 1
ATOM 475 O O . VAL A 1 83 ? 56.163 81.082 78.895 1.00 28.36 80 VAL A O 1
ATOM 479 N N . THR A 1 84 ? 54.435 80.270 80.125 1.00 27.39 81 THR A N 1
ATOM 480 C CA . THR A 1 84 ? 54.931 80.850 81.386 1.00 27.83 81 THR A CA 1
ATOM 481 C C . THR A 1 84 ? 56.258 80.186 81.758 1.00 31.09 81 THR A C 1
ATOM 482 O O . THR A 1 84 ? 57.213 80.881 82.120 1.00 31.58 81 THR A O 1
ATOM 486 N N . TYR A 1 85 ? 56.312 78.845 81.681 1.00 27.29 82 TYR A N 1
ATOM 487 C CA . TYR A 1 85 ? 57.535 78.099 81.993 1.00 26.10 82 TYR A CA 1
ATOM 488 C C . TYR A 1 85 ? 58.668 78.478 81.030 1.00 27.62 82 TYR A C 1
ATOM 489 O O . TYR A 1 85 ? 59.780 78.732 81.469 1.00 26.90 82 TYR A O 1
ATOM 498 N N . LEU A 1 86 ? 58.384 78.491 79.721 1.00 26.48 83 LEU A N 1
ATOM 499 C CA . LEU A 1 86 ? 59.418 78.777 78.715 1.00 27.43 83 LEU A CA 1
ATOM 500 C C . LEU A 1 86 ? 59.996 80.184 78.835 1.00 30.79 83 LEU A C 1
ATOM 501 O O . LEU A 1 86 ? 61.185 80.388 78.527 1.00 29.96 83 LEU A O 1
ATOM 506 N N . ALA A 1 87 ? 59.200 81.145 79.336 1.00 27.41 84 ALA A N 1
ATOM 507 C CA . ALA A 1 87 ? 59.681 82.527 79.522 1.00 27.95 84 ALA A CA 1
ATOM 508 C C . ALA A 1 87 ? 60.828 82.595 80.532 1.00 33.53 84 ALA A C 1
ATOM 509 O O . ALA A 1 87 ? 61.647 83.511 80.453 1.00 33.28 84 ALA A O 1
ATOM 511 N N . SER A 1 88 ? 60.851 81.647 81.508 1.00 32.49 85 SER A N 1
ATOM 512 C CA . SER A 1 88 ? 61.852 81.571 82.580 1.00 32.91 85 SER A CA 1
ATOM 513 C C . SER A 1 88 ? 63.143 80.804 82.166 1.00 35.65 85 SER A C 1
ATOM 514 O O . SER A 1 88 ? 64.094 80.749 82.956 1.00 36.47 85 SER A O 1
ATOM 517 N N . VAL A 1 89 ? 63.182 80.219 80.963 1.00 30.70 86 VAL A N 1
ATOM 518 C CA . VAL A 1 89 ? 64.314 79.378 80.530 1.00 30.72 86 VAL A CA 1
ATOM 519 C C . VAL A 1 89 ? 65.587 80.220 80.267 1.00 35.23 86 VAL A C 1
ATOM 520 O O . VAL A 1 89 ? 66.609 79.889 80.860 1.00 35.39 86 VAL A O 1
ATOM 524 N N . PRO A 1 90 ? 65.593 81.316 79.450 1.00 31.80 87 PRO A N 1
ATOM 525 C CA . PRO A 1 90 ? 66.854 82.068 79.275 1.00 31.92 87 PRO A CA 1
ATOM 526 C C . PRO A 1 90 ? 67.223 82.835 80.532 1.00 36.75 87 PRO A C 1
ATOM 527 O O . PRO A 1 90 ? 66.386 83.008 81.424 1.00 35.21 87 PRO A O 1
ATOM 531 N N . SER A 1 91 ? 68.483 83.294 80.602 1.00 35.72 88 SER A N 1
ATOM 532 C CA . SER A 1 91 ? 68.957 84.080 81.739 1.00 37.39 88 SER A CA 1
ATOM 533 C C . SER A 1 91 ? 68.230 85.425 81.770 1.00 42.29 88 SER A C 1
ATOM 534 O O . SER A 1 91 ? 67.719 85.874 80.738 1.00 39.08 88 SER A O 1
ATOM 537 N N . GLU A 1 92 ? 68.167 86.050 82.949 1.00 44.02 89 GLU A N 1
ATOM 538 C CA . GLU A 1 92 ? 67.520 87.344 83.164 1.00 44.93 89 GLU A CA 1
ATOM 539 C C . GLU A 1 92 ? 68.052 88.401 82.177 1.00 47.60 89 GLU A C 1
ATOM 540 O O . GLU A 1 92 ? 67.247 89.111 81.582 1.00 45.98 89 GLU A O 1
ATOM 546 N N . ASP A 1 93 ? 69.391 88.495 82.005 1.00 44.98 90 ASP A N 1
ATOM 547 C CA . ASP A 1 93 ? 70.029 89.461 81.101 1.00 45.63 90 ASP A CA 1
ATOM 548 C C . ASP A 1 93 ? 69.616 89.260 79.637 1.00 45.77 90 ASP A C 1
ATOM 549 O O . ASP A 1 93 ? 69.406 90.238 78.910 1.00 44.97 90 ASP A O 1
ATOM 554 N N . VAL A 1 94 ? 69.495 87.990 79.210 1.00 39.63 91 VAL A N 1
ATOM 555 C CA . VAL A 1 94 ? 69.099 87.666 77.832 1.00 37.18 91 VAL A CA 1
ATOM 556 C C . VAL A 1 94 ? 67.608 88.046 77.656 1.00 38.90 91 VAL A C 1
ATOM 557 O O . VAL A 1 94 ? 67.274 88.712 76.676 1.00 37.42 91 VAL A O 1
ATOM 561 N N . CYS A 1 95 ? 66.741 87.669 78.641 1.00 34.38 92 CYS A N 1
ATOM 562 C CA A CYS A 1 95 ? 65.307 87.949 78.639 0.50 36.09 92 CYS A CA 1
ATOM 563 C CA B CYS A 1 95 ? 65.301 87.964 78.624 0.50 31.13 92 CYS A CA 1
ATOM 564 C C . CYS A 1 95 ? 65.020 89.474 78.563 1.00 36.13 92 CYS A C 1
ATOM 565 O O . CYS A 1 95 ? 64.025 89.881 77.968 1.00 34.80 92 CYS A O 1
ATOM 570 N N . LYS A 1 96 ? 65.871 90.295 79.190 1.00 33.56 93 LYS A N 1
ATOM 571 C CA . LYS A 1 96 ? 65.745 91.761 79.242 1.00 34.33 93 LYS A CA 1
ATOM 572 C C . LYS A 1 96 ? 65.684 92.383 77.831 1.00 38.49 93 LYS A C 1
ATOM 573 O O . LYS A 1 96 ? 65.050 93.423 77.637 1.00 39.26 93 LYS A O 1
ATOM 579 N N . ARG A 1 97 ? 66.295 91.717 76.848 1.00 35.33 94 ARG A N 1
ATOM 580 C CA . ARG A 1 97 ? 66.282 92.196 75.465 1.00 35.88 94 ARG A CA 1
ATOM 581 C C . ARG A 1 97 ? 64.932 91.890 74.761 1.00 38.06 94 ARG A C 1
ATOM 582 O O . ARG A 1 97 ? 64.705 92.367 73.658 1.00 38.60 94 ARG A O 1
ATOM 590 N N . GLY A 1 98 ? 64.065 91.091 75.398 1.00 34.68 95 GLY A N 1
ATOM 591 C CA . GLY A 1 98 ? 62.782 90.684 74.823 1.00 32.38 95 GLY A CA 1
ATOM 592 C C . GLY A 1 98 ? 62.948 89.522 73.855 1.00 33.99 95 GLY A C 1
ATOM 593 O O . GLY A 1 98 ? 63.989 89.380 73.212 1.00 33.51 95 GLY A O 1
ATOM 594 N N . PHE A 1 99 ? 61.914 88.693 73.721 1.00 31.27 96 PHE A N 1
ATOM 595 C CA . PHE A 1 99 ? 61.968 87.506 72.874 1.00 30.66 96 PHE A CA 1
ATOM 596 C C . PHE A 1 99 ? 61.671 87.769 71.407 1.00 36.07 96 PHE A C 1
ATOM 597 O O . PHE A 1 99 ? 60.840 88.610 71.084 1.00 35.42 96 PHE A O 1
ATOM 605 N N . THR A 1 100 ? 62.309 86.989 70.533 1.00 32.84 97 THR A N 1
ATOM 606 C CA . THR A 1 100 ? 61.931 86.873 69.134 1.00 32.42 97 THR A CA 1
ATOM 607 C C . THR A 1 100 ? 61.116 85.591 69.124 1.00 35.50 97 THR A C 1
ATOM 608 O O . THR A 1 100 ? 61.629 84.528 69.512 1.00 33.52 97 THR A O 1
ATOM 612 N N . VAL A 1 101 ? 59.839 85.686 68.749 1.00 31.58 98 VAL A N 1
ATOM 613 C CA . VAL A 1 101 ? 58.977 84.510 68.682 1.00 30.54 98 VAL A CA 1
ATOM 614 C C . VAL A 1 101 ? 58.889 84.106 67.208 1.00 36.67 98 VAL A C 1
ATOM 615 O O . VAL A 1 101 ? 58.628 84.954 66.371 1.00 36.54 98 VAL A O 1
ATOM 619 N N . ILE A 1 102 ? 59.154 82.837 66.893 1.00 33.23 99 ILE A N 1
ATOM 620 C CA . ILE A 1 102 ? 59.063 82.338 65.526 1.00 34.25 99 ILE A CA 1
ATOM 621 C C . ILE A 1 102 ? 57.910 81.356 65.481 1.00 37.70 99 ILE A C 1
ATOM 622 O O . ILE A 1 102 ? 57.919 80.349 66.197 1.00 36.40 99 ILE A O 1
ATOM 627 N N . ILE A 1 103 ? 56.915 81.657 64.653 1.00 34.56 100 ILE A N 1
ATOM 628 C CA . ILE A 1 103 ? 55.750 80.779 64.519 1.00 34.59 100 ILE A CA 1
ATOM 629 C C . ILE A 1 103 ? 55.719 80.293 63.077 1.00 40.93 100 ILE A C 1
ATOM 630 O O . ILE A 1 103 ? 55.634 81.112 62.174 1.00 40.94 100 ILE A O 1
ATOM 635 N N . ASP A 1 104 ? 55.819 78.958 62.863 1.00 38.55 101 ASP A N 1
ATOM 636 C CA . ASP A 1 104 ? 55.771 78.387 61.514 1.00 40.00 101 ASP A CA 1
ATOM 637 C C . ASP A 1 104 ? 54.310 78.119 61.133 1.00 46.99 101 ASP A C 1
ATOM 638 O O . ASP A 1 104 ? 53.669 77.240 61.718 1.00 45.36 101 ASP A O 1
ATOM 643 N N . MET A 1 105 ? 53.780 78.926 60.196 1.00 47.46 102 MET A N 1
ATOM 644 C CA . MET A 1 105 ? 52.404 78.853 59.685 1.00 49.72 102 MET A CA 1
ATOM 645 C C . MET A 1 105 ? 52.367 78.084 58.334 1.00 54.01 102 MET A C 1
ATOM 646 O O . MET A 1 105 ? 51.282 77.922 57.775 1.00 55.61 102 MET A O 1
ATOM 651 N N . ARG A 1 106 ? 53.526 77.583 57.828 1.00 49.66 103 ARG A N 1
ATOM 652 C CA . ARG A 1 106 ? 53.552 76.797 56.583 1.00 52.51 103 ARG A CA 1
ATOM 653 C C . ARG A 1 106 ? 52.716 75.525 56.782 1.00 57.73 103 ARG A C 1
ATOM 654 O O . ARG A 1 106 ? 52.945 74.784 57.744 1.00 55.48 103 ARG A O 1
ATOM 662 N N . GLY A 1 107 ? 51.711 75.338 55.929 1.00 57.26 104 GLY A N 1
ATOM 663 C CA . GLY A 1 107 ? 50.788 74.209 56.023 1.00 57.87 104 GLY A CA 1
ATOM 664 C C . GLY A 1 107 ? 49.731 74.403 57.099 1.00 61.13 104 GLY A C 1
ATOM 665 O O . GLY A 1 107 ? 49.041 73.453 57.491 1.00 61.08 104 GLY A O 1
ATOM 666 N N . SER A 1 108 ? 49.602 75.649 57.597 1.00 55.34 105 SER A N 1
ATOM 667 C CA . SER A 1 108 ? 48.609 76.016 58.597 1.00 54.13 105 SER A CA 1
ATOM 668 C C . SER A 1 108 ? 47.806 77.226 58.108 1.00 59.44 105 SER A C 1
ATOM 669 O O . SER A 1 108 ? 47.981 77.665 56.966 1.00 61.53 105 SER A O 1
ATOM 672 N N . LYS A 1 109 ? 46.904 77.736 58.963 1.00 55.46 106 LYS A N 1
ATOM 673 C CA . LYS A 1 109 ? 46.005 78.855 58.666 1.00 56.14 106 LYS A CA 1
ATOM 674 C C . LYS A 1 109 ? 46.012 79.871 59.790 1.00 56.87 106 LYS A C 1
ATOM 675 O O . LYS A 1 109 ? 46.335 79.516 60.922 1.00 52.93 106 LYS A O 1
ATOM 681 N N . TRP A 1 110 ? 45.607 81.122 59.485 1.00 55.96 107 TRP A N 1
ATOM 682 C CA . TRP A 1 110 ? 45.551 82.226 60.440 1.00 55.46 107 TRP A CA 1
ATOM 683 C C . TRP A 1 110 ? 44.713 81.889 61.682 1.00 57.64 107 TRP A C 1
ATOM 684 O O . TRP A 1 110 ? 45.135 82.224 62.792 1.00 55.13 107 TRP A O 1
ATOM 695 N N . ASP A 1 111 ? 43.575 81.187 61.505 1.00 54.89 108 ASP A N 1
ATOM 696 C CA . ASP A 1 111 ? 42.681 80.794 62.601 1.00 54.09 108 ASP A CA 1
ATOM 697 C C . ASP A 1 111 ? 43.346 79.845 63.604 1.00 52.94 108 ASP A C 1
ATOM 698 O O . ASP A 1 111 ? 42.873 79.744 64.735 1.00 51.50 108 ASP A O 1
ATOM 703 N N . LEU A 1 112 ? 44.438 79.164 63.210 1.00 48.25 109 LEU A N 1
ATOM 704 C CA . LEU A 1 112 ? 45.196 78.277 64.096 1.00 45.63 109 LEU A CA 1
ATOM 705 C C . LEU A 1 112 ? 46.447 78.982 64.675 1.00 46.91 109 LEU A C 1
ATOM 706 O O . LEU A 1 112 ? 47.143 78.412 65.517 1.00 45.63 109 LEU A O 1
ATOM 711 N N . ILE A 1 113 ? 46.733 80.215 64.223 1.00 43.57 110 ILE A N 1
ATOM 712 C CA . ILE A 1 113 ? 47.908 80.977 64.673 1.00 41.74 110 ILE A CA 1
ATOM 713 C C . ILE A 1 113 ? 47.492 82.084 65.627 1.00 42.67 110 ILE A C 1
ATOM 714 O O . ILE A 1 113 ? 48.160 82.299 66.638 1.00 39.67 110 ILE A O 1
ATOM 719 N N . LYS A 1 114 ? 46.401 82.792 65.306 1.00 40.81 111 LYS A N 1
ATOM 720 C CA . LYS A 1 114 ? 45.859 83.883 66.113 1.00 40.24 111 LYS A CA 1
ATOM 721 C C . LYS A 1 114 ? 45.693 83.456 67.593 1.00 42.24 111 LYS A C 1
ATOM 722 O O . LYS A 1 114 ? 46.128 84.217 68.449 1.00 41.20 111 LYS A O 1
ATOM 728 N N . PRO A 1 115 ? 45.179 82.237 67.939 1.00 39.83 112 PRO A N 1
ATOM 729 C CA . PRO A 1 115 ? 45.062 81.869 69.362 1.00 37.49 112 PRO A CA 1
ATOM 730 C C . PRO A 1 115 ? 46.401 81.759 70.074 1.00 38.51 112 PRO A C 1
ATOM 731 O O . PRO A 1 115 ? 46.425 82.000 71.273 1.00 36.89 112 PRO A O 1
ATOM 735 N N . LEU A 1 116 ? 47.502 81.398 69.366 1.00 36.11 113 LEU A N 1
ATOM 736 C CA . LEU A 1 116 ? 48.840 81.344 69.969 1.00 34.61 113 LEU A CA 1
ATOM 737 C C . LEU A 1 116 ? 49.292 82.759 70.321 1.00 38.04 113 LEU A C 1
ATOM 738 O O . LEU A 1 116 ? 49.846 82.968 71.390 1.00 36.43 113 LEU A O 1
ATOM 743 N N . LEU A 1 117 ? 49.046 83.729 69.426 1.00 35.04 114 LEU A N 1
ATOM 744 C CA . LEU A 1 117 ? 49.429 85.118 69.651 1.00 33.57 114 LEU A CA 1
ATOM 745 C C . LEU A 1 117 ? 48.605 85.713 70.788 1.00 37.03 114 LEU A C 1
ATOM 746 O O . LEU A 1 117 ? 49.174 86.387 71.644 1.00 36.41 114 LEU A O 1
ATOM 751 N N . LYS A 1 118 ? 47.287 85.423 70.831 1.00 34.86 115 LYS A N 1
ATOM 752 C CA . LYS A 1 118 ? 46.394 85.895 71.891 1.00 35.11 115 LYS A CA 1
ATOM 753 C C . LYS A 1 118 ? 46.832 85.350 73.247 1.00 38.24 115 LYS A C 1
ATOM 754 O O . LYS A 1 118 ? 46.841 86.101 74.215 1.00 37.34 115 LYS A O 1
ATOM 760 N N . THR A 1 119 ? 47.208 84.049 73.316 1.00 34.10 116 THR A N 1
ATOM 761 C CA . THR A 1 119 ? 47.654 83.423 74.572 1.00 33.21 116 THR A CA 1
ATOM 762 C C . THR A 1 119 ? 48.977 84.044 75.013 1.00 35.71 116 THR A C 1
ATOM 763 O O . THR A 1 119 ? 49.128 84.330 76.193 1.00 34.65 116 THR A O 1
ATOM 767 N N . LEU A 1 120 ? 49.909 84.296 74.070 1.00 32.39 117 LEU A N 1
ATOM 768 C CA . LEU A 1 120 ? 51.174 84.949 74.404 1.00 32.08 117 LEU A CA 1
ATOM 769 C C . LEU A 1 120 ? 50.915 86.333 74.963 1.00 36.10 117 LEU A C 1
ATOM 770 O O . LEU A 1 120 ? 51.459 86.690 76.009 1.00 35.93 117 LEU A O 1
ATOM 775 N N . GLN A 1 121 ? 50.030 87.097 74.308 1.00 32.86 118 GLN A N 1
ATOM 776 C CA . GLN A 1 121 ? 49.693 88.449 74.765 1.00 33.65 118 GLN A CA 1
ATOM 777 C C . GLN A 1 121 ? 49.119 88.430 76.201 1.00 37.64 118 GLN A C 1
ATOM 778 O O . GLN A 1 121 ? 49.508 89.239 77.024 1.00 37.69 118 GLN A O 1
ATOM 784 N N . GLU A 1 122 ? 48.242 87.468 76.498 1.00 34.62 119 GLU A N 1
ATOM 785 C CA . GLU A 1 122 ? 47.571 87.383 77.792 1.00 35.54 119 GLU A CA 1
ATOM 786 C C . GLU A 1 122 ? 48.423 86.767 78.894 1.00 38.00 119 GLU A C 1
ATOM 787 O O . GLU A 1 122 ? 48.332 87.206 80.034 1.00 38.94 119 GLU A O 1
ATOM 793 N N . ALA A 1 123 ? 49.222 85.739 78.575 1.00 33.87 120 ALA A N 1
ATOM 794 C CA . ALA A 1 123 ? 49.901 84.944 79.588 1.00 32.98 120 ALA A CA 1
ATOM 795 C C . ALA A 1 123 ? 51.434 85.035 79.622 1.00 36.77 120 ALA A C 1
ATOM 796 O O . ALA A 1 123 ? 51.994 84.718 80.672 1.00 37.76 120 ALA A O 1
ATOM 798 N N . PHE A 1 124 ? 52.114 85.348 78.501 1.00 31.25 121 PHE A N 1
ATOM 799 C CA . PHE A 1 124 ? 53.581 85.381 78.475 1.00 29.67 121 PHE A CA 1
ATOM 800 C C . PHE A 1 124 ? 54.128 86.456 79.451 1.00 33.76 121 PHE A C 1
ATOM 801 O O . PHE A 1 124 ? 53.842 87.643 79.291 1.00 34.77 121 PHE A O 1
ATOM 809 N N . PRO A 1 125 ? 54.886 86.058 80.492 1.00 31.33 122 PRO A N 1
ATOM 810 C CA . PRO A 1 125 ? 55.326 87.054 81.496 1.00 32.66 122 PRO A CA 1
ATOM 811 C C . PRO A 1 125 ? 56.574 87.875 81.118 1.00 39.73 122 PRO A C 1
ATOM 812 O O . PRO A 1 125 ? 57.022 88.675 81.935 1.00 43.62 122 PRO A O 1
ATOM 816 N N . ALA A 1 126 ? 57.118 87.722 79.913 1.00 33.83 123 ALA A N 1
ATOM 817 C CA . ALA A 1 126 ? 58.279 88.504 79.486 1.00 33.81 123 ALA A CA 1
ATOM 818 C C . ALA A 1 126 ? 57.892 89.372 78.296 1.00 36.25 123 ALA A C 1
ATOM 819 O O . ALA A 1 126 ? 56.759 89.304 77.827 1.00 33.65 123 ALA A O 1
ATOM 821 N N . GLU A 1 127 ? 58.799 90.220 77.837 1.00 33.84 124 GLU A N 1
ATOM 822 C CA . GLU A 1 127 ? 58.510 91.043 76.680 1.00 32.69 124 GLU A CA 1
ATOM 823 C C . GLU A 1 127 ? 58.761 90.259 75.411 1.00 33.77 124 GLU A C 1
ATOM 824 O O . GLU A 1 127 ? 59.718 89.491 75.331 1.00 31.06 124 GLU A O 1
ATOM 830 N N . ILE A 1 128 ? 57.893 90.440 74.426 1.00 31.51 125 ILE A N 1
ATOM 831 C CA . ILE A 1 128 ? 58.054 89.912 73.080 1.00 30.50 125 ILE A CA 1
ATOM 832 C C . ILE A 1 128 ? 58.506 91.109 72.235 1.00 34.10 125 ILE A C 1
ATOM 833 O O . ILE A 1 128 ? 57.754 92.075 72.078 1.00 34.26 125 ILE A O 1
ATOM 838 N N . HIS A 1 129 ? 59.740 91.047 71.712 1.00 32.32 126 HIS A N 1
ATOM 839 C CA . HIS A 1 129 ? 60.288 92.075 70.842 1.00 33.21 126 HIS A CA 1
ATOM 840 C C . HIS A 1 129 ? 59.570 92.035 69.507 1.00 36.66 126 HIS A C 1
ATOM 841 O O . HIS A 1 129 ? 59.184 93.080 68.991 1.00 36.54 126 HIS A O 1
ATOM 848 N N . VAL A 1 130 ? 59.396 90.833 68.944 1.00 33.73 127 VAL A N 1
ATOM 849 C CA . VAL A 1 130 ? 58.717 90.640 67.655 1.00 34.46 127 VAL A CA 1
ATOM 850 C C . VAL A 1 130 ? 58.286 89.186 67.524 1.00 37.00 127 VAL A C 1
ATOM 851 O O . VAL A 1 130 ? 58.970 88.289 68.020 1.00 36.35 127 VAL A O 1
ATOM 855 N N . ALA A 1 131 ? 57.139 88.973 66.871 1.00 34.21 128 ALA A N 1
ATOM 856 C CA . ALA A 1 131 ? 56.639 87.652 66.500 1.00 33.98 128 ALA A CA 1
ATOM 857 C C . ALA A 1 131 ? 56.764 87.565 64.983 1.00 40.73 128 ALA A C 1
ATOM 858 O O . ALA A 1 131 ? 56.228 88.410 64.253 1.00 41.84 128 ALA A O 1
ATOM 860 N N . LEU A 1 132 ? 57.579 86.619 64.519 1.00 37.84 129 LEU A N 1
ATOM 861 C CA . LEU A 1 132 ? 57.858 86.382 63.112 1.00 38.62 129 LEU A CA 1
ATOM 862 C C . LEU A 1 132 ? 57.067 85.181 62.662 1.00 44.30 129 LEU A C 1
ATOM 863 O O . LEU A 1 132 ? 57.264 84.071 63.170 1.00 44.00 129 LEU A O 1
ATOM 868 N N . ILE A 1 133 ? 56.111 85.410 61.767 1.00 43.17 130 ILE A N 1
ATOM 869 C CA . ILE A 1 133 ? 55.242 84.339 61.306 1.00 42.79 130 ILE A CA 1
ATOM 870 C C . ILE A 1 133 ? 55.690 83.906 59.899 1.00 48.55 130 ILE A C 1
ATOM 871 O O . ILE A 1 133 ? 55.702 84.715 58.980 1.00 48.67 130 ILE A O 1
ATOM 876 N N . ILE A 1 134 ? 56.106 82.619 59.761 1.00 46.40 131 ILE A N 1
ATOM 877 C CA . ILE A 1 134 ? 56.550 82.038 58.488 1.00 47.53 131 ILE A CA 1
ATOM 878 C C . ILE A 1 134 ? 55.304 81.844 57.657 1.00 53.46 131 ILE A C 1
ATOM 879 O O . ILE A 1 134 ? 54.480 81.006 58.004 1.00 53.02 131 ILE A O 1
ATOM 884 N N . LYS A 1 135 ? 55.148 82.657 56.590 1.00 52.35 132 LYS A N 1
ATOM 885 C CA . LYS A 1 135 ? 53.984 82.655 55.696 1.00 54.79 132 LYS A CA 1
ATOM 886 C C . LYS A 1 135 ? 53.735 81.290 55.055 1.00 61.63 132 LYS A C 1
ATOM 887 O O . LYS A 1 135 ? 54.699 80.650 54.630 1.00 61.68 132 LYS A O 1
ATOM 893 N N . PRO A 1 136 ? 52.459 80.849 54.904 1.00 60.76 133 PRO A N 1
ATOM 894 C CA . PRO A 1 136 ? 52.214 79.600 54.174 1.00 66.35 133 PRO A CA 1
ATOM 895 C C . PRO A 1 136 ? 52.269 79.857 52.668 1.00 96.49 133 PRO A C 1
ATOM 896 O O . PRO A 1 136 ? 52.316 81.019 52.244 1.00 61.87 133 PRO A O 1
ATOM 900 N N . SER A 1 149 ? 45.951 90.893 61.136 1.00 30.00 146 SER A N 1
ATOM 901 C CA . SER A 1 149 ? 47.432 90.833 61.037 1.00 30.00 146 SER A CA 1
ATOM 902 C C . SER A 1 149 ? 48.147 91.376 62.291 1.00 30.00 146 SER A C 1
ATOM 903 O O . SER A 1 149 ? 48.734 90.577 63.035 1.00 30.00 146 SER A O 1
ATOM 906 N N . SER A 1 150 ? 48.074 92.686 62.543 1.00 70.93 147 SER A N 1
ATOM 907 C CA . SER A 1 150 ? 48.873 93.301 63.633 1.00 69.37 147 SER A CA 1
ATOM 908 C C . SER A 1 150 ? 48.042 93.950 64.749 1.00 68.71 147 SER A C 1
ATOM 909 O O . SER A 1 150 ? 48.262 95.126 65.028 1.00 68.84 147 SER A O 1
ATOM 912 N N . LYS A 1 151 ? 47.188 93.198 65.430 1.00 60.92 148 LYS A N 1
ATOM 913 C CA . LYS A 1 151 ? 46.389 93.791 66.526 1.00 58.98 148 LYS A CA 1
ATOM 914 C C . LYS A 1 151 ? 46.893 93.303 67.888 1.00 56.18 148 LYS A C 1
ATOM 915 O O . LYS A 1 151 ? 46.059 93.109 68.754 1.00 57.33 148 LYS A O 1
ATOM 921 N N . PHE A 1 152 ? 48.202 93.139 68.073 1.00 46.38 149 PHE A N 1
ATOM 922 C CA . PHE A 1 152 ? 48.728 92.647 69.373 1.00 42.40 149 PHE A CA 1
ATOM 923 C C . PHE A 1 152 ? 49.625 93.693 70.036 1.00 47.21 149 PHE A C 1
ATOM 924 O O . PHE A 1 152 ? 50.058 94.588 69.351 1.00 47.15 149 PHE A O 1
ATOM 932 N N . ILE A 1 153 ? 49.875 93.546 71.339 1.00 45.53 150 ILE A N 1
ATOM 933 C CA . ILE A 1 153 ? 50.708 94.484 72.137 1.00 45.60 150 ILE A CA 1
ATOM 934 C C . ILE A 1 153 ? 52.175 94.494 71.652 1.00 47.95 150 ILE A C 1
ATOM 935 O O . ILE A 1 153 ? 52.924 95.425 71.976 1.00 48.18 150 ILE A O 1
ATOM 940 N N . PHE A 1 154 ? 52.578 93.437 70.916 1.00 40.60 151 PHE A N 1
ATOM 941 C CA . PHE A 1 154 ? 53.918 93.293 70.348 1.00 37.72 151 PHE A CA 1
ATOM 942 C C . PHE A 1 154 ? 53.867 93.347 68.812 1.00 41.99 151 PHE A C 1
ATOM 943 O O . PHE A 1 154 ? 52.825 93.056 68.219 1.00 39.65 151 PHE A O 1
ATOM 951 N N . GLU A 1 155 ? 54.999 93.723 68.174 1.00 39.45 152 GLU A N 1
ATOM 952 C CA . GLU A 1 155 ? 55.122 93.779 66.716 1.00 41.10 152 GLU A CA 1
ATOM 953 C C . GLU A 1 155 ? 55.024 92.364 66.141 1.00 44.73 152 GLU A C 1
ATOM 954 O O . GLU A 1 155 ? 55.546 91.414 66.738 1.00 41.88 152 GLU A O 1
ATOM 960 N N . THR A 1 156 ? 54.333 92.230 65.004 1.00 43.04 153 THR A N 1
ATOM 961 C CA . THR A 1 156 ? 54.212 90.965 64.286 1.00 43.82 153 THR A CA 1
ATOM 962 C C . THR A 1 156 ? 54.656 91.211 62.840 1.00 50.60 153 THR A C 1
ATOM 963 O O . THR A 1 156 ? 54.418 92.293 62.292 1.00 50.66 153 THR A O 1
ATOM 967 N N . SER A 1 157 ? 55.337 90.237 62.239 1.00 47.49 154 SER A N 1
ATOM 968 C CA . SER A 1 157 ? 55.796 90.387 60.866 1.00 49.66 154 SER A CA 1
ATOM 969 C C . SER A 1 157 ? 55.654 89.057 60.122 1.00 54.66 154 SER A C 1
ATOM 970 O O . SER A 1 157 ? 56.120 88.027 60.614 1.00 51.38 154 SER A O 1
ATOM 973 N N . MET A 1 158 ? 54.955 89.088 58.957 1.00 54.46 155 MET A N 1
ATOM 974 C CA . MET A 1 158 ? 54.769 87.938 58.064 1.00 55.99 155 MET A CA 1
ATOM 975 C C . MET A 1 158 ? 56.035 87.847 57.244 1.00 57.47 155 MET A C 1
ATOM 976 O O . MET A 1 158 ? 56.385 88.799 56.545 1.00 56.68 155 MET A O 1
ATOM 981 N N . VAL A 1 159 ? 56.764 86.747 57.386 1.00 52.27 156 VAL A N 1
ATOM 982 C CA . VAL A 1 159 ? 58.068 86.595 56.758 1.00 53.05 156 VAL A CA 1
ATOM 983 C C . VAL A 1 159 ? 58.210 85.234 56.025 1.00 57.19 156 VAL A C 1
ATOM 984 O O . VAL A 1 159 ? 57.472 84.293 56.313 1.00 54.29 156 VAL A O 1
ATOM 988 N N . SER A 1 160 ? 59.145 85.154 55.057 1.00 56.22 157 SER A N 1
ATOM 989 C CA . SER A 1 160 ? 59.463 83.888 54.403 1.00 56.67 157 SER A CA 1
ATOM 990 C C . SER A 1 160 ? 60.519 83.198 55.280 1.00 58.50 157 SER A C 1
ATOM 991 O O . SER A 1 160 ? 61.104 83.852 56.151 1.00 56.19 157 SER A O 1
ATOM 994 N N . VAL A 1 161 ? 60.796 81.901 55.039 1.00 56.39 158 VAL A N 1
ATOM 995 C CA . VAL A 1 161 ? 61.799 81.160 55.814 1.00 55.05 158 VAL A CA 1
ATOM 996 C C . VAL A 1 161 ? 63.214 81.780 55.584 1.00 61.26 158 VAL A C 1
ATOM 997 O O . VAL A 1 161 ? 64.058 81.700 56.474 1.00 60.48 158 VAL A O 1
ATOM 1001 N N . GLU A 1 162 ? 63.416 82.478 54.442 1.00 60.19 159 GLU A N 1
ATOM 1002 C CA . GLU A 1 162 ? 64.654 83.177 54.080 1.00 60.96 159 GLU A CA 1
ATOM 1003 C C . GLU A 1 162 ? 64.712 84.566 54.743 1.00 63.80 159 GLU A C 1
ATOM 1004 O O . GLU A 1 162 ? 65.787 85.005 55.160 1.00 63.73 159 GLU A O 1
ATOM 1010 N N . GLY A 1 163 ? 63.559 85.235 54.844 1.00 59.06 160 GLY A N 1
ATOM 1011 C CA . GLY A 1 163 ? 63.435 86.534 55.503 1.00 56.83 160 GLY A CA 1
ATOM 1012 C C . GLY A 1 163 ? 63.774 86.472 56.987 1.00 56.23 160 GLY A C 1
ATOM 1013 O O . GLY A 1 163 ? 64.078 87.506 57.590 1.00 54.97 160 GLY A O 1
ATOM 1014 N N . LEU A 1 164 ? 63.743 85.240 57.592 1.00 48.98 161 LEU A N 1
ATOM 1015 C CA . LEU A 1 164 ? 64.128 85.003 58.993 1.00 45.46 161 LEU A CA 1
ATOM 1016 C C . LEU A 1 164 ? 65.583 85.324 59.219 1.00 49.86 161 LEU A C 1
ATOM 1017 O O . LEU A 1 164 ? 65.951 85.861 60.268 1.00 48.58 161 LEU A O 1
ATOM 1022 N N . THR A 1 165 ? 66.417 84.979 58.220 1.00 48.92 162 THR A N 1
ATOM 1023 C CA . THR A 1 165 ? 67.871 85.127 58.245 1.00 50.54 162 THR A CA 1
ATOM 1024 C C . THR A 1 165 ? 68.282 86.613 58.326 1.00 55.09 162 THR A C 1
ATOM 1025 O O . THR A 1 165 ? 69.427 86.891 58.700 1.00 56.44 162 THR A O 1
ATOM 1029 N N . LYS A 1 166 ? 67.359 87.553 58.055 1.00 50.28 163 LYS A N 1
ATOM 1030 C CA . LYS A 1 166 ? 67.670 88.979 58.186 1.00 50.51 163 LYS A CA 1
ATOM 1031 C C . LYS A 1 166 ? 67.726 89.375 59.670 1.00 51.16 163 LYS A C 1
ATOM 1032 O O . LYS A 1 166 ? 68.491 90.271 60.036 1.00 49.46 163 LYS A O 1
ATOM 1038 N N . LEU A 1 167 ? 66.947 88.678 60.519 1.00 45.78 164 LEU A N 1
ATOM 1039 C CA . LEU A 1 167 ? 66.872 88.967 61.954 1.00 44.42 164 LEU A CA 1
ATOM 1040 C C . LEU A 1 167 ? 67.551 87.909 62.814 1.00 46.76 164 LEU A C 1
ATOM 1041 O O . LEU A 1 167 ? 67.846 88.164 63.986 1.00 44.51 164 LEU A O 1
ATOM 1046 N N . VAL A 1 168 ? 67.742 86.705 62.267 1.00 42.96 165 VAL A N 1
ATOM 1047 C CA . VAL A 1 168 ? 68.361 85.617 63.016 1.00 41.11 165 VAL A CA 1
ATOM 1048 C C . VAL A 1 168 ? 69.411 84.939 62.138 1.00 46.56 165 VAL A C 1
ATOM 1049 O O . VAL A 1 168 ? 69.093 84.511 61.024 1.00 46.39 165 VAL A O 1
ATOM 1053 N N . ASP A 1 169 ? 70.646 84.804 62.648 1.00 43.50 166 ASP A N 1
ATOM 1054 C CA . ASP A 1 169 ? 71.714 84.109 61.936 1.00 44.74 166 ASP A CA 1
ATOM 1055 C C . ASP A 1 169 ? 71.323 82.611 61.770 1.00 48.60 166 ASP A C 1
ATOM 1056 O O . ASP A 1 169 ? 70.754 82.035 62.712 1.00 46.13 166 ASP A O 1
ATOM 1061 N N . PRO A 1 170 ? 71.586 81.970 60.597 1.00 46.61 167 PRO A N 1
ATOM 1062 C CA . PRO A 1 170 ? 71.192 80.554 60.420 1.00 45.66 167 PRO A CA 1
ATOM 1063 C C . PRO A 1 170 ? 71.789 79.592 61.456 1.00 48.52 167 PRO A C 1
ATOM 1064 O O . PRO A 1 170 ? 71.194 78.547 61.699 1.00 47.33 167 PRO A O 1
ATOM 1068 N N . SER A 1 171 ? 72.931 79.949 62.092 1.00 46.10 168 SER A N 1
ATOM 1069 C CA . SER A 1 171 ? 73.555 79.124 63.138 1.00 45.37 168 SER A CA 1
ATOM 1070 C C . SER A 1 171 ? 72.708 79.110 64.422 1.00 47.14 168 SER A C 1
ATOM 1071 O O . SER A 1 171 ? 72.954 78.293 65.305 1.00 45.59 168 SER A O 1
ATOM 1074 N N . GLN A 1 172 ? 71.736 80.041 64.531 1.00 43.23 169 GLN A N 1
ATOM 1075 C CA . GLN A 1 172 ? 70.856 80.193 65.697 1.00 40.34 169 GLN A CA 1
ATOM 1076 C C . GLN A 1 172 ? 69.441 79.680 65.413 1.00 42.42 169 GLN A C 1
ATOM 1077 O O . GLN A 1 172 ? 68.585 79.701 66.306 1.00 39.78 169 GLN A O 1
ATOM 1083 N N . LEU A 1 173 ? 69.207 79.202 64.180 1.00 40.45 170 LEU A N 1
ATOM 1084 C CA . LEU A 1 173 ? 67.927 78.635 63.755 1.00 38.78 170 LEU A CA 1
ATOM 1085 C C . LEU A 1 173 ? 68.016 77.126 63.753 1.00 42.00 170 LEU A C 1
ATOM 1086 O O . LEU A 1 173 ? 69.055 76.569 63.390 1.00 42.05 170 LEU A O 1
ATOM 1091 N N . THR A 1 174 ? 66.926 76.461 64.129 1.00 37.27 171 THR A N 1
ATOM 1092 C CA . THR A 1 174 ? 66.884 75.002 64.137 1.00 37.88 171 THR A CA 1
ATOM 1093 C C . THR A 1 174 ? 66.593 74.507 62.712 1.00 45.91 171 THR A C 1
ATOM 1094 O O . THR A 1 174 ? 66.328 75.321 61.812 1.00 45.64 171 THR A O 1
ATOM 1098 N N . GLU A 1 175 ? 66.677 73.170 62.523 1.00 44.87 172 GLU A N 1
ATOM 1099 C CA . GLU A 1 175 ? 66.519 72.408 61.278 1.00 48.44 172 GLU A CA 1
ATOM 1100 C C . GLU A 1 175 ? 65.296 72.803 60.440 1.00 52.28 172 GLU A C 1
ATOM 1101 O O . GLU A 1 175 ? 65.421 72.909 59.222 1.00 54.16 172 GLU A O 1
ATOM 1107 N N . GLU A 1 176 ? 64.133 73.015 61.085 1.00 47.78 173 GLU A N 1
ATOM 1108 C CA . GLU A 1 176 ? 62.852 73.376 60.445 1.00 47.78 173 GLU A CA 1
ATOM 1109 C C . GLU A 1 176 ? 62.943 74.649 59.604 1.00 49.61 173 GLU A C 1
ATOM 1110 O O . GLU A 1 176 ? 62.149 74.812 58.676 1.00 48.78 173 GLU A O 1
ATOM 1116 N N . PHE A 1 177 ? 63.873 75.570 59.957 1.00 45.19 174 PHE A N 1
ATOM 1117 C CA . PHE A 1 177 ? 64.026 76.843 59.258 1.00 44.98 174 PHE A CA 1
ATOM 1118 C C . PHE A 1 177 ? 65.327 76.912 58.472 1.00 51.58 174 PHE A C 1
ATOM 1119 O O . PHE A 1 177 ? 65.857 78.006 58.268 1.00 50.90 174 PHE A O 1
ATOM 1127 N N . ASP A 1 178 ? 65.821 75.742 58.016 1.00 51.39 175 ASP A N 1
ATOM 1128 C CA . ASP A 1 178 ? 67.052 75.560 57.236 1.00 54.17 175 ASP A CA 1
ATOM 1129 C C . ASP A 1 178 ? 68.281 76.107 57.998 1.00 56.85 175 ASP A C 1
ATOM 1130 O O . ASP A 1 178 ? 69.249 76.551 57.383 1.00 59.04 175 ASP A O 1
ATOM 1135 N N . GLY A 1 179 ? 68.218 76.061 59.330 1.00 50.43 176 GLY A N 1
ATOM 1136 C CA . GLY A 1 179 ? 69.295 76.512 60.197 1.00 49.03 176 GLY A CA 1
ATOM 1137 C C . GLY A 1 179 ? 70.218 75.382 60.617 1.00 52.99 176 GLY A C 1
ATOM 1138 O O . GLY A 1 179 ? 69.933 74.212 60.349 1.00 52.98 176 GLY A O 1
ATOM 1139 N N . SER A 1 180 ? 71.339 75.722 61.278 1.00 48.12 177 SER A N 1
ATOM 1140 C CA . SER A 1 180 ? 72.319 74.716 61.688 1.00 48.42 177 SER A CA 1
ATOM 1141 C C . SER A 1 180 ? 72.437 74.577 63.213 1.00 49.39 177 SER A C 1
ATOM 1142 O O . SER A 1 180 ? 73.361 73.904 63.686 1.00 50.08 177 SER A O 1
ATOM 1145 N N . LEU A 1 181 ? 71.492 75.162 63.985 1.00 43.59 178 LEU A N 1
ATOM 1146 C CA . LEU A 1 181 ? 71.536 75.009 65.438 1.00 42.55 178 LEU A CA 1
ATOM 1147 C C . LEU A 1 181 ? 71.079 73.621 65.831 1.00 46.12 178 LEU A C 1
ATOM 1148 O O . LEU A 1 181 ? 69.964 73.227 65.494 1.00 45.95 178 LEU A O 1
ATOM 1153 N N . ASP A 1 182 ? 71.940 72.881 66.543 1.00 43.20 179 ASP A N 1
ATOM 1154 C CA . ASP A 1 182 ? 71.582 71.560 67.050 1.00 43.71 179 ASP A CA 1
ATOM 1155 C C . ASP A 1 182 ? 70.692 71.751 68.260 1.00 45.59 179 ASP A C 1
ATOM 1156 O O . ASP A 1 182 ? 70.999 72.574 69.131 1.00 44.30 179 ASP A O 1
ATOM 1161 N N . TYR A 1 183 ? 69.563 71.055 68.283 1.00 41.22 180 TYR A N 1
ATOM 1162 C CA . TYR A 1 183 ? 68.612 71.111 69.395 1.00 38.04 180 TYR A CA 1
ATOM 1163 C C . TYR A 1 183 ? 67.858 69.803 69.455 1.00 40.99 180 TYR A C 1
ATOM 1164 O O . TYR A 1 183 ? 67.170 69.429 68.499 1.00 40.57 180 TYR A O 1
ATOM 1173 N N . ASN A 1 184 ? 68.035 69.089 70.569 1.00 37.21 181 ASN A N 1
ATOM 1174 C CA . ASN A 1 184 ? 67.391 67.807 70.828 1.00 36.59 181 ASN A CA 1
ATOM 1175 C C . ASN A 1 184 ? 66.385 68.057 71.944 1.00 37.84 181 ASN A C 1
ATOM 1176 O O . ASN A 1 184 ? 66.758 68.196 73.109 1.00 34.73 181 ASN A O 1
ATOM 1181 N N . HIS A 1 185 ? 65.108 68.193 71.566 1.00 35.63 182 HIS A N 1
ATOM 1182 C CA . HIS A 1 185 ? 64.031 68.537 72.496 1.00 33.46 182 HIS A CA 1
ATOM 1183 C C . HIS A 1 185 ? 63.868 67.503 73.633 1.00 36.50 182 HIS A C 1
ATOM 1184 O O . HIS A 1 185 ? 63.707 67.901 74.790 1.00 36.16 182 HIS A O 1
ATOM 1191 N N . GLU A 1 186 ? 63.928 66.206 73.324 1.00 34.66 183 GLU A N 1
ATOM 1192 C CA . GLU A 1 186 ? 63.804 65.146 74.346 1.00 35.15 183 GLU A CA 1
ATOM 1193 C C . GLU A 1 186 ? 64.940 65.245 75.379 1.00 39.14 183 GLU A C 1
ATOM 1194 O O . GLU A 1 186 ? 64.679 65.133 76.580 1.00 39.38 183 GLU A O 1
ATOM 1200 N N . GLU A 1 187 ? 66.183 65.481 74.918 1.00 36.42 184 GLU A N 1
ATOM 1201 C CA . GLU A 1 187 ? 67.334 65.641 75.817 1.00 37.32 184 GLU A CA 1
ATOM 1202 C C . GLU A 1 187 ? 67.157 66.888 76.677 1.00 40.47 184 GLU A C 1
ATOM 1203 O O . GLU A 1 187 ? 67.449 66.848 77.867 1.00 40.88 184 GLU A O 1
ATOM 1209 N N . TRP A 1 188 ? 66.677 67.992 76.070 1.00 36.23 185 TRP A N 1
ATOM 1210 C CA . TRP A 1 188 ? 66.438 69.248 76.778 1.00 35.40 185 TRP A CA 1
ATOM 1211 C C . TRP A 1 188 ? 65.440 69.025 77.923 1.00 36.61 185 TRP A C 1
ATOM 1212 O O . TRP A 1 188 ? 65.711 69.459 79.049 1.00 36.08 185 TRP A O 1
ATOM 1223 N N . ILE A 1 189 ? 64.321 68.324 77.655 1.00 31.40 186 ILE A N 1
ATOM 1224 C CA . ILE A 1 189 ? 63.322 68.016 78.679 1.00 31.61 186 ILE A CA 1
ATOM 1225 C C . ILE A 1 189 ? 63.989 67.266 79.884 1.00 38.80 186 ILE A C 1
ATOM 1226 O O . ILE A 1 189 ? 63.758 67.637 81.042 1.00 37.11 186 ILE A O 1
ATOM 1231 N N . GLU A 1 190 ? 64.805 66.229 79.596 1.00 36.56 187 GLU A N 1
ATOM 1232 C CA . GLU A 1 190 ? 65.465 65.403 80.633 1.00 37.97 187 GLU A CA 1
ATOM 1233 C C . GLU A 1 190 ? 66.416 66.244 81.489 1.00 44.96 187 GLU A C 1
ATOM 1234 O O . GLU A 1 190 ? 66.430 66.096 82.718 1.00 45.64 187 GLU A O 1
ATOM 1240 N N . LEU A 1 191 ? 67.163 67.164 80.857 1.00 41.35 188 LEU A N 1
ATOM 1241 C CA . LEU A 1 191 ? 68.056 68.055 81.599 1.00 43.46 188 LEU A CA 1
ATOM 1242 C C . LEU A 1 191 ? 67.241 69.041 82.477 1.00 47.00 188 LEU A C 1
ATOM 1243 O O . LEU A 1 191 ? 67.662 69.323 83.605 1.00 47.57 188 LEU A O 1
ATOM 1248 N N . ARG A 1 192 ? 66.083 69.541 81.978 1.00 42.41 189 ARG A N 1
ATOM 1249 C CA . ARG A 1 192 ? 65.230 70.459 82.748 1.00 41.02 189 ARG A CA 1
ATOM 1250 C C . ARG A 1 192 ? 64.604 69.744 83.938 1.00 46.14 189 ARG A C 1
ATOM 1251 O O . ARG A 1 192 ? 64.525 70.335 85.013 1.00 46.61 189 ARG A O 1
ATOM 1259 N N . LEU A 1 193 ? 64.225 68.465 83.776 1.00 42.32 190 LEU A N 1
ATOM 1260 C CA . LEU A 1 193 ? 63.669 67.661 84.868 1.00 43.90 190 LEU A CA 1
ATOM 1261 C C . LEU A 1 193 ? 64.709 67.391 85.977 1.00 52.79 190 LEU A C 1
ATOM 1262 O O . LEU A 1 193 ? 64.320 67.115 87.107 1.00 53.34 190 LEU A O 1
ATOM 1267 N N . SER A 1 194 ? 66.008 67.498 85.661 1.00 52.29 191 SER A N 1
ATOM 1268 C CA . SER A 1 194 ? 67.106 67.287 86.608 1.00 55.90 191 SER A CA 1
ATOM 1269 C C . SER A 1 194 ? 67.426 68.546 87.447 1.00 62.38 191 SER A C 1
ATOM 1270 O O . SER A 1 194 ? 68.219 68.449 88.389 1.00 64.81 191 SER A O 1
ATOM 1273 N N . LEU A 1 195 ? 66.811 69.711 87.119 1.00 57.67 192 LEU A N 1
ATOM 1274 C CA . LEU A 1 195 ? 67.009 70.999 87.806 1.00 84.74 192 LEU A CA 1
ATOM 1275 C C . LEU A 1 195 ? 66.464 70.972 89.245 1.00 109.79 192 LEU A C 1
ATOM 1276 O O . LEU A 1 195 ? 65.271 70.760 89.472 1.00 67.26 192 LEU A O 1
ATOM 1281 N N . ASP B 1 22 ? 79.195 33.522 89.827 1.00 71.95 19 ASP B N 1
ATOM 1282 C CA . ASP B 1 22 ? 78.627 32.385 90.600 1.00 69.66 19 ASP B CA 1
ATOM 1283 C C . ASP B 1 22 ? 78.208 32.878 91.990 1.00 69.08 19 ASP B C 1
ATOM 1284 O O . ASP B 1 22 ? 77.021 32.720 92.340 1.00 68.09 19 ASP B O 1
ATOM 1289 N N . ALA B 1 23 ? 79.152 33.451 92.743 1.00 63.36 20 ALA B N 1
ATOM 1290 C CA . ALA B 1 23 ? 78.869 33.968 94.103 1.00 62.19 20 ALA B CA 1
ATOM 1291 C C . ALA B 1 23 ? 78.145 35.315 94.002 1.00 61.95 20 ALA B C 1
ATOM 1292 O O . ALA B 1 23 ? 77.784 35.876 95.055 1.00 62.15 20 ALA B O 1
ATOM 1294 N N . PHE B 1 24 ? 77.947 35.806 92.774 1.00 52.20 21 PHE B N 1
ATOM 1295 C CA . PHE B 1 24 ? 77.275 37.069 92.546 1.00 47.87 21 PHE B CA 1
ATOM 1296 C C . PHE B 1 24 ? 76.010 36.918 91.741 1.00 45.29 21 PHE B C 1
ATOM 1297 O O . PHE B 1 24 ? 75.029 37.603 92.052 1.00 44.73 21 PHE B O 1
ATOM 1305 N N . PHE B 1 25 ? 76.052 36.101 90.669 1.00 38.10 22 PHE B N 1
ATOM 1306 C CA . PHE B 1 25 ? 74.925 35.928 89.773 1.00 37.34 22 PHE B CA 1
ATOM 1307 C C . PHE B 1 25 ? 74.065 34.724 90.077 1.00 44.93 22 PHE B C 1
ATOM 1308 O O . PHE B 1 25 ? 74.562 33.627 90.336 1.00 47.50 22 PHE B O 1
ATOM 1316 N N . ARG B 1 26 ? 72.757 34.935 89.959 1.00 40.11 23 ARG B N 1
ATOM 1317 C CA . ARG B 1 26 ? 71.759 33.892 90.078 1.00 38.92 23 ARG B CA 1
ATOM 1318 C C . ARG B 1 26 ? 71.617 33.300 88.698 1.00 40.59 23 ARG B C 1
ATOM 1319 O O . ARG B 1 26 ? 71.567 34.046 87.719 1.00 38.02 23 ARG B O 1
ATOM 1327 N N . THR B 1 27 ? 71.620 31.964 88.593 1.00 37.22 24 THR B N 1
ATOM 1328 C CA . THR B 1 27 ? 71.455 31.272 87.313 1.00 37.29 24 THR B CA 1
ATOM 1329 C C . THR B 1 27 ? 70.404 30.157 87.457 1.00 42.38 24 THR B C 1
ATOM 1330 O O . THR B 1 27 ? 70.001 29.826 88.575 1.00 41.14 24 THR B O 1
ATOM 1334 N N . GLY B 1 28 ? 69.975 29.605 86.328 1.00 38.84 25 GLY B N 1
ATOM 1335 C CA . GLY B 1 28 ? 69.045 28.491 86.299 1.00 38.55 25 GLY B CA 1
ATOM 1336 C C . GLY B 1 28 ? 67.587 28.869 86.357 1.00 40.64 25 GLY B C 1
ATOM 1337 O O . GLY B 1 28 ? 67.211 29.983 85.994 1.00 39.14 25 GLY B O 1
ATOM 1338 N N . SER B 1 29 ? 66.757 27.919 86.813 1.00 37.31 26 SER B N 1
ATOM 1339 C CA . SER B 1 29 ? 65.301 28.043 86.895 1.00 35.30 26 SER B CA 1
ATOM 1340 C C . SER B 1 29 ? 64.829 29.266 87.718 1.00 35.47 26 SER B C 1
ATOM 1341 O O . SER B 1 29 ? 65.470 29.654 88.698 1.00 36.12 26 SER B O 1
ATOM 1344 N N . PHE B 1 30 ? 63.699 29.840 87.311 1.00 31.34 27 PHE B N 1
ATOM 1345 C CA . PHE B 1 30 ? 63.009 30.938 88.001 1.00 30.78 27 PHE B CA 1
ATOM 1346 C C . PHE B 1 30 ? 61.939 30.385 88.969 1.00 34.51 27 PHE B C 1
ATOM 1347 O O . PHE B 1 30 ? 61.281 31.171 89.652 1.00 32.76 27 PHE B O 1
ATOM 1355 N N . ARG B 1 31 ? 61.755 29.032 89.015 1.00 34.51 28 ARG B N 1
ATOM 1356 C CA . ARG B 1 31 ? 60.706 28.356 89.799 1.00 35.47 28 ARG B CA 1
ATOM 1357 C C . ARG B 1 31 ? 60.639 28.814 91.270 1.00 39.39 28 ARG B C 1
ATOM 1358 O O . ARG B 1 31 ? 59.538 28.905 91.819 1.00 38.43 28 ARG B O 1
ATOM 1366 N N . ASN B 1 32 ? 61.786 29.042 91.915 1.00 36.26 29 ASN B N 1
ATOM 1367 C CA . ASN B 1 32 ? 61.785 29.405 93.336 1.00 37.39 29 ASN B CA 1
ATOM 1368 C C . ASN B 1 32 ? 62.001 30.884 93.589 1.00 42.40 29 ASN B C 1
ATOM 1369 O O . ASN B 1 32 ? 62.145 31.278 94.748 1.00 44.90 29 ASN B O 1
ATOM 1374 N N . ASP B 1 33 ? 61.973 31.712 92.540 1.00 37.35 30 ASP B N 1
ATOM 1375 C CA . ASP B 1 33 ? 62.263 33.142 92.680 1.00 36.11 30 ASP B CA 1
ATOM 1376 C C . ASP B 1 33 ? 61.068 34.003 93.119 1.00 38.86 30 ASP B C 1
ATOM 1377 O O . ASP B 1 33 ? 61.261 35.192 93.382 1.00 40.20 30 ASP B O 1
ATOM 1382 N N . GLY B 1 34 ? 59.878 33.417 93.196 1.00 34.41 31 GLY B N 1
ATOM 1383 C CA . GLY B 1 34 ? 58.661 34.121 93.598 1.00 34.85 31 GLY B CA 1
ATOM 1384 C C . GLY B 1 34 ? 58.341 35.295 92.691 1.00 38.86 31 GLY B C 1
ATOM 1385 O O . GLY B 1 34 ? 58.118 36.416 93.165 1.00 39.22 31 GLY B O 1
ATOM 1386 N N . LEU B 1 35 ? 58.380 35.049 91.359 1.00 33.26 32 LEU B N 1
ATOM 1387 C CA . LEU B 1 35 ? 58.100 36.096 90.386 1.00 31.42 32 LEU B CA 1
ATOM 1388 C C . LEU B 1 35 ? 56.708 36.678 90.585 1.00 34.42 32 LEU B C 1
ATOM 1389 O O . LEU B 1 35 ? 55.763 35.950 90.854 1.00 30.67 32 LEU B O 1
ATOM 1394 N N . LYS B 1 36 ? 56.606 37.997 90.460 1.00 32.57 33 LYS B N 1
ATOM 1395 C CA . LYS B 1 36 ? 55.349 38.730 90.565 1.00 33.57 33 LYS B CA 1
ATOM 1396 C C . LYS B 1 36 ? 55.045 39.315 89.200 1.00 33.93 33 LYS B C 1
ATOM 1397 O O . LYS B 1 36 ? 55.935 39.341 88.339 1.00 30.68 33 LYS B O 1
ATOM 1403 N N . ALA B 1 37 ? 53.803 39.768 88.978 1.00 30.71 34 ALA B N 1
ATOM 1404 C CA . ALA B 1 37 ? 53.413 40.387 87.702 1.00 30.57 34 ALA B CA 1
ATOM 1405 C C . ALA B 1 37 ? 54.367 41.549 87.335 1.00 33.48 34 ALA B C 1
ATOM 1406 O O . ALA B 1 37 ? 54.699 41.711 86.163 1.00 32.65 34 ALA B O 1
ATOM 1408 N N . SER B 1 38 ? 54.822 42.334 88.350 1.00 29.90 35 SER B N 1
ATOM 1409 C CA . SER B 1 38 ? 55.737 43.460 88.127 1.00 31.28 35 SER B CA 1
ATOM 1410 C C . SER B 1 38 ? 57.085 42.988 87.532 1.00 34.02 35 SER B C 1
ATOM 1411 O O . SER B 1 38 ? 57.720 43.753 86.837 1.00 32.02 35 SER B O 1
ATOM 1414 N N . ASP B 1 39 ? 57.490 41.719 87.775 1.00 30.29 36 ASP B N 1
ATOM 1415 C CA . ASP B 1 39 ? 58.751 41.177 87.249 1.00 28.80 36 ASP B CA 1
ATOM 1416 C C . ASP B 1 39 ? 58.649 40.805 85.775 1.00 32.52 36 ASP B C 1
ATOM 1417 O O . ASP B 1 39 ? 59.671 40.629 85.108 1.00 31.69 36 ASP B O 1
ATOM 1422 N N . VAL B 1 40 ? 57.424 40.651 85.261 1.00 29.31 37 VAL B N 1
ATOM 1423 C CA . VAL B 1 40 ? 57.227 40.227 83.868 1.00 28.18 37 VAL B CA 1
ATOM 1424 C C . VAL B 1 40 ? 56.313 41.191 83.140 1.00 31.57 37 VAL B C 1
ATOM 1425 O O . VAL B 1 40 ? 55.745 40.835 82.104 1.00 30.06 37 VAL B O 1
ATOM 1429 N N . LEU B 1 41 ? 56.202 42.426 83.656 1.00 29.42 38 LEU B N 1
ATOM 1430 C CA . LEU B 1 41 ? 55.258 43.408 83.129 1.00 28.87 38 LEU B CA 1
ATOM 1431 C C . LEU B 1 41 ? 55.421 43.697 81.607 1.00 31.08 38 LEU B C 1
ATOM 1432 O O . LEU B 1 41 ? 54.402 43.650 80.908 1.00 29.78 38 LEU B O 1
ATOM 1437 N N . PRO B 1 42 ? 56.615 43.995 81.050 1.00 29.61 39 PRO B N 1
ATOM 1438 C CA . PRO B 1 42 ? 56.672 44.289 79.605 1.00 30.27 39 PRO B CA 1
ATOM 1439 C C . PRO B 1 42 ? 56.137 43.149 78.728 1.00 31.67 39 PRO B C 1
ATOM 1440 O O . PRO B 1 42 ? 55.331 43.403 77.838 1.00 31.32 39 PRO B O 1
ATOM 1444 N N . ILE B 1 43 ? 56.525 41.906 78.998 1.00 28.77 40 ILE B N 1
ATOM 1445 C CA . ILE B 1 43 ? 56.059 40.781 78.169 1.00 28.65 40 ILE B CA 1
ATOM 1446 C C . ILE B 1 43 ? 54.569 40.447 78.484 1.00 30.98 40 ILE B C 1
ATOM 1447 O O . ILE B 1 43 ? 53.845 40.012 77.574 1.00 29.19 40 ILE B O 1
ATOM 1452 N N . LEU B 1 44 ? 54.095 40.710 79.714 1.00 29.28 41 LEU B N 1
ATOM 1453 C CA . LEU B 1 44 ? 52.660 40.554 80.024 1.00 29.22 41 LEU B CA 1
ATOM 1454 C C . LEU B 1 44 ? 51.848 41.497 79.157 1.00 32.54 41 LEU B C 1
ATOM 1455 O O . LEU B 1 44 ? 50.869 41.090 78.555 1.00 32.93 41 LEU B O 1
ATOM 1460 N N . LYS B 1 45 ? 52.278 42.768 79.054 1.00 30.23 42 LYS B N 1
ATOM 1461 C CA . LYS B 1 45 ? 51.614 43.773 78.225 1.00 31.35 42 LYS B CA 1
ATOM 1462 C C . LYS B 1 45 ? 51.593 43.372 76.743 1.00 35.74 42 LYS B C 1
ATOM 1463 O O . LYS B 1 45 ? 50.615 43.671 76.067 1.00 36.48 42 LYS B O 1
ATOM 1469 N N . GLU B 1 46 ? 52.649 42.679 76.255 1.00 32.55 43 GLU B N 1
ATOM 1470 C CA . GLU B 1 46 ? 52.732 42.200 74.860 1.00 34.29 43 GLU B CA 1
ATOM 1471 C C . GLU B 1 46 ? 51.684 41.102 74.578 1.00 36.87 43 GLU B C 1
ATOM 1472 O O . GLU B 1 46 ? 51.391 40.810 73.414 1.00 36.09 43 GLU B O 1
ATOM 1478 N N . LYS B 1 47 ? 51.153 40.471 75.646 1.00 31.59 44 LYS B N 1
ATOM 1479 C CA . LYS B 1 47 ? 50.130 39.420 75.564 1.00 30.68 44 LYS B CA 1
ATOM 1480 C C . LYS B 1 47 ? 50.649 38.253 74.688 1.00 35.57 44 LYS B C 1
ATOM 1481 O O . LYS B 1 47 ? 49.934 37.767 73.808 1.00 37.19 44 LYS B O 1
ATOM 1487 N N . VAL B 1 48 ? 51.915 37.846 74.905 1.00 29.99 45 VAL B N 1
ATOM 1488 C CA . VAL B 1 48 ? 52.543 36.660 74.289 1.00 29.39 45 VAL B CA 1
ATOM 1489 C C . VAL B 1 48 ? 51.774 35.434 74.801 1.00 33.67 45 VAL B C 1
ATOM 1490 O O . VAL B 1 48 ? 51.523 34.505 74.043 1.00 34.11 45 VAL B O 1
ATOM 1494 N N . ALA B 1 49 ? 51.394 35.438 76.084 1.00 30.18 46 ALA B N 1
ATOM 1495 C CA . ALA B 1 49 ? 50.611 34.356 76.675 1.00 30.27 46 ALA B CA 1
ATOM 1496 C C . ALA B 1 49 ? 49.759 34.892 77.812 1.00 33.52 46 ALA B C 1
ATOM 1497 O O . ALA B 1 49 ? 50.082 35.939 78.392 1.00 31.76 46 ALA B O 1
ATOM 1499 N N . PHE B 1 50 ? 48.658 34.191 78.116 1.00 29.92 47 PHE B N 1
ATOM 1500 C CA . PHE B 1 50 ? 47.775 34.597 79.215 1.00 29.80 47 PHE B CA 1
ATOM 1501 C C . PHE B 1 50 ? 47.069 33.401 79.827 1.00 32.61 47 PHE B C 1
ATOM 1502 O O . PHE B 1 50 ? 46.915 32.355 79.180 1.00 32.44 47 PHE B O 1
ATOM 1510 N N . VAL B 1 51 ? 46.619 33.571 81.078 1.00 30.68 48 VAL B N 1
ATOM 1511 C CA . VAL B 1 51 ? 45.826 32.580 81.822 1.00 31.43 48 VAL B CA 1
ATOM 1512 C C . VAL B 1 51 ? 44.475 33.262 82.052 1.00 34.56 48 VAL B C 1
ATOM 1513 O O . VAL B 1 51 ? 44.354 34.143 82.902 1.00 33.54 48 VAL B O 1
ATOM 1517 N N . SER B 1 52 ? 43.490 32.912 81.223 1.00 33.19 49 SER B N 1
ATOM 1518 C CA . SER B 1 52 ? 42.171 33.539 81.216 1.00 34.38 49 SER B CA 1
ATOM 1519 C C . SER B 1 52 ? 41.285 33.206 82.412 1.00 39.05 49 SER B C 1
ATOM 1520 O O . SER B 1 52 ? 40.317 33.919 82.657 1.00 38.96 49 SER B O 1
ATOM 1523 N N . GLY B 1 53 ? 41.561 32.102 83.094 1.00 34.87 50 GLY B N 1
ATOM 1524 C CA . GLY B 1 53 ? 40.696 31.591 84.157 1.00 34.29 50 GLY B CA 1
ATOM 1525 C C . GLY B 1 53 ? 39.806 30.480 83.611 1.00 38.62 50 GLY B C 1
ATOM 1526 O O . GLY B 1 53 ? 39.084 29.814 84.359 1.00 37.52 50 GLY B O 1
ATOM 1527 N N . GLY B 1 54 ? 39.851 30.287 82.291 1.00 36.10 51 GLY B N 1
ATOM 1528 C CA . GLY B 1 54 ? 39.104 29.226 81.626 1.00 36.91 51 GLY B CA 1
ATOM 1529 C C . GLY B 1 54 ? 39.711 27.884 81.963 1.00 39.80 51 GLY B C 1
ATOM 1530 O O . GLY B 1 54 ? 40.926 27.790 82.189 1.00 38.04 51 GLY B O 1
ATOM 1531 N N . ARG B 1 55 ? 38.875 26.849 82.025 1.00 37.12 52 ARG B N 1
ATOM 1532 C CA . ARG B 1 55 ? 39.324 25.500 82.371 1.00 37.30 52 ARG B CA 1
ATOM 1533 C C . ARG B 1 55 ? 38.933 24.490 81.306 1.00 42.06 52 ARG B C 1
ATOM 1534 O O . ARG B 1 55 ? 37.886 24.642 80.685 1.00 42.21 52 ARG B O 1
ATOM 1542 N N . ASP B 1 56 ? 39.774 23.445 81.089 1.00 37.57 53 ASP B N 1
ATOM 1543 C CA . ASP B 1 56 ? 39.419 22.391 80.123 1.00 37.42 53 ASP B CA 1
ATOM 1544 C C . ASP B 1 56 ? 38.279 21.509 80.718 1.00 42.49 53 ASP B C 1
ATOM 1545 O O . ASP B 1 56 ? 37.865 21.719 81.870 1.00 42.12 53 ASP B O 1
ATOM 1550 N N . LYS B 1 57 ? 37.777 20.523 79.938 1.00 40.97 54 LYS B N 1
ATOM 1551 C CA . LYS B 1 57 ? 36.675 19.638 80.361 1.00 41.71 54 LYS B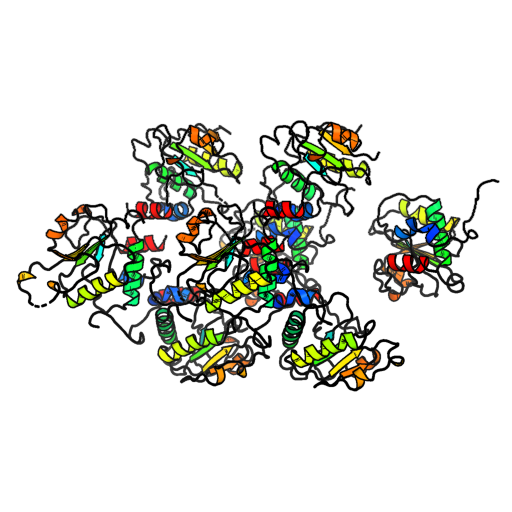 CA 1
ATOM 1552 C C . LYS B 1 57 ? 37.056 18.754 81.560 1.00 46.06 54 LYS B C 1
ATOM 1553 O O . LYS B 1 57 ? 36.165 18.239 82.221 1.00 47.91 54 LYS B O 1
ATOM 1559 N N . ARG B 1 58 ? 38.357 18.595 81.851 1.00 40.79 55 ARG B N 1
ATOM 1560 C CA . ARG B 1 58 ? 38.834 17.815 82.993 1.00 41.46 55 ARG B CA 1
ATOM 1561 C C . ARG B 1 58 ? 38.947 18.686 84.256 1.00 44.82 55 ARG B C 1
ATOM 1562 O O . ARG B 1 58 ? 39.178 18.150 85.340 1.00 44.39 55 ARG B O 1
ATOM 1570 N N . GLY B 1 59 ? 38.844 20.010 84.098 1.00 41.40 56 GLY B N 1
ATOM 1571 C CA . GLY B 1 59 ? 38.989 20.966 85.190 1.00 40.21 56 GLY B CA 1
ATOM 1572 C C . GLY B 1 59 ? 40.400 21.530 85.280 1.00 41.33 56 GLY B C 1
ATOM 1573 O O . GLY B 1 59 ? 40.728 22.235 86.235 1.00 39.51 56 GLY B O 1
ATOM 1574 N N . GLY B 1 60 ? 41.244 21.205 84.298 1.00 36.61 57 GLY B N 1
ATOM 1575 C CA . GLY B 1 60 ? 42.616 21.702 84.256 1.00 34.42 57 GLY B CA 1
ATOM 1576 C C . GLY B 1 60 ? 42.677 23.156 83.800 1.00 37.63 57 GLY B C 1
ATOM 1577 O O . GLY B 1 60 ? 41.789 23.603 83.069 1.00 37.90 57 GLY B O 1
ATOM 1578 N N . PRO B 1 61 ? 43.717 23.927 84.164 1.00 32.59 58 PRO B N 1
ATOM 1579 C CA . PRO B 1 61 ? 43.767 25.335 83.720 1.00 30.97 58 PRO B CA 1
ATOM 1580 C C . PRO B 1 61 ? 44.206 25.476 82.266 1.00 34.40 58 PRO B C 1
ATOM 1581 O O . PRO B 1 61 ? 44.993 24.669 81.781 1.00 33.26 58 PRO B O 1
ATOM 1585 N N . ILE B 1 62 ? 43.748 26.534 81.595 1.00 30.88 59 ILE B N 1
ATOM 1586 C CA . ILE B 1 62 ? 44.135 26.811 80.211 1.00 29.56 59 ILE B CA 1
ATOM 1587 C C . ILE B 1 62 ? 45.176 27.931 80.163 1.00 33.03 59 ILE B C 1
ATOM 1588 O O . ILE B 1 62 ? 44.963 29.020 80.702 1.00 33.75 59 ILE B O 1
ATOM 1593 N N . LEU B 1 63 ? 46.271 27.667 79.441 1.00 30.54 60 LEU B N 1
ATOM 1594 C CA . LEU B 1 63 ? 47.324 28.635 79.144 1.00 29.02 60 LEU B CA 1
ATOM 1595 C C . LEU B 1 63 ? 47.251 28.911 77.648 1.00 33.37 60 LEU B C 1
ATOM 1596 O O . LEU B 1 63 ? 47.314 27.962 76.858 1.00 32.76 60 LEU B O 1
ATOM 1601 N N . THR B 1 64 ? 47.037 30.180 77.257 1.00 30.55 61 THR B N 1
ATOM 1602 C CA . THR B 1 64 ? 46.870 30.522 75.845 1.00 30.56 61 THR B CA 1
ATOM 1603 C C . THR B 1 64 ? 48.030 31.351 75.295 1.00 33.37 61 THR B C 1
ATOM 1604 O O . THR B 1 64 ? 48.422 32.339 75.908 1.00 30.70 61 THR B O 1
ATOM 1608 N N . PHE B 1 65 ? 48.512 30.982 74.092 1.00 31.36 62 PHE B N 1
ATOM 1609 C CA . PHE B 1 65 ? 49.482 31.744 73.297 1.00 32.63 62 PHE B CA 1
ATOM 1610 C C . PHE B 1 65 ? 48.721 32.222 72.070 1.00 36.34 62 PHE B C 1
ATOM 1611 O O . PHE B 1 65 ? 48.535 31.434 71.139 1.00 33.95 62 PHE B O 1
ATOM 1619 N N . PRO B 1 66 ? 48.153 33.452 72.088 1.00 36.31 63 PRO B N 1
ATOM 1620 C CA . PRO B 1 66 ? 47.376 33.893 70.927 1.00 37.98 63 PRO B CA 1
ATOM 1621 C C . PRO B 1 66 ? 48.268 34.260 69.751 1.00 41.72 63 PRO B C 1
ATOM 1622 O O . PRO B 1 66 ? 49.494 34.294 69.877 1.00 40.49 63 PRO B O 1
ATOM 1626 N N . ALA B 1 67 ? 47.648 34.502 68.595 1.00 41.76 64 ALA B N 1
ATOM 1627 C CA . ALA B 1 67 ? 48.357 35.000 67.422 1.00 44.73 64 ALA B CA 1
ATOM 1628 C C . ALA B 1 67 ? 48.756 36.448 67.724 1.00 53.99 64 ALA B C 1
ATOM 1629 O O . ALA B 1 67 ? 47.959 37.173 68.328 1.00 55.47 64 ALA B O 1
ATOM 1631 N N . ARG B 1 68 ? 49.959 36.878 67.362 1.00 53.77 65 ARG B N 1
ATOM 1632 C CA . ARG B 1 68 ? 50.287 38.287 67.646 1.00 55.96 65 ARG B CA 1
ATOM 1633 C C . ARG B 1 68 ? 50.623 39.089 66.390 1.00 65.41 65 ARG B C 1
ATOM 1634 O O . ARG B 1 68 ? 51.213 38.556 65.450 1.00 65.85 65 ARG B O 1
ATOM 1642 N N . SER B 1 69 ? 50.233 40.380 66.386 1.00 66.24 66 SER B N 1
ATOM 1643 C CA . SER B 1 69 ? 50.487 41.311 65.281 1.00 69.03 66 SER B CA 1
ATOM 1644 C C . SER B 1 69 ? 51.955 41.745 65.277 1.00 73.62 66 SER B C 1
ATOM 1645 O O . SER B 1 69 ? 52.540 41.924 64.206 1.00 74.23 66 SER B O 1
ATOM 1648 N N . ASN B 1 70 ? 52.541 41.906 66.481 1.00 69.25 67 ASN B N 1
ATOM 1649 C CA . ASN B 1 70 ? 53.936 42.292 66.671 1.00 69.30 67 ASN B CA 1
ATOM 1650 C C . ASN B 1 70 ? 54.830 41.073 66.388 1.00 73.13 67 ASN B C 1
ATOM 1651 O O . ASN B 1 70 ? 54.814 40.107 67.157 1.00 71.84 67 ASN B O 1
ATOM 1656 N N . HIS B 1 71 ? 55.571 41.103 65.262 1.00 70.41 68 HIS B N 1
ATOM 1657 C CA . HIS B 1 71 ? 56.451 39.999 64.866 1.00 70.00 68 HIS B CA 1
ATOM 1658 C C . HIS B 1 71 ? 57.916 40.221 65.333 1.00 69.70 68 HIS B C 1
ATOM 1659 O O . HIS B 1 71 ? 58.822 39.507 64.879 1.00 69.08 68 HIS B O 1
ATOM 1666 N N . ASP B 1 72 ? 58.127 41.175 66.284 1.00 62.43 69 ASP B N 1
ATOM 1667 C CA . ASP B 1 72 ? 59.423 41.431 66.920 1.00 59.86 69 ASP B CA 1
ATOM 1668 C C . ASP B 1 72 ? 59.846 40.210 67.710 1.00 57.77 69 ASP B C 1
ATOM 1669 O O . ASP B 1 72 ? 58.998 39.572 68.350 1.00 55.23 69 ASP B O 1
ATOM 1674 N N . ARG B 1 73 ? 61.141 39.860 67.648 1.00 50.61 70 ARG B N 1
ATOM 1675 C CA . ARG B 1 73 ? 61.643 38.699 68.374 1.00 47.40 70 ARG B CA 1
ATOM 1676 C C . ARG B 1 73 ? 61.680 38.996 69.875 1.00 46.49 70 ARG B C 1
ATOM 1677 O O . ARG B 1 73 ? 61.800 40.151 70.278 1.00 45.52 70 ARG B O 1
ATOM 1685 N N . ILE B 1 74 ? 61.505 37.956 70.690 1.00 41.33 71 ILE B N 1
ATOM 1686 C CA . ILE B 1 74 ? 61.487 38.101 72.137 1.00 38.88 71 ILE B CA 1
ATOM 1687 C C . ILE B 1 74 ? 62.755 37.487 72.731 1.00 38.02 71 ILE B C 1
ATOM 1688 O O . ILE B 1 74 ? 63.412 36.677 72.083 1.00 37.64 71 ILE B O 1
ATOM 1693 N N . ARG B 1 75 ? 63.108 37.903 73.953 1.00 33.13 72 ARG B N 1
ATOM 1694 C CA . ARG B 1 75 ? 64.262 37.376 74.680 1.00 32.35 72 ARG B CA 1
ATOM 1695 C C . ARG B 1 75 ? 63.819 36.087 75.341 1.00 34.51 72 ARG B C 1
ATOM 1696 O O . ARG B 1 75 ? 62.748 36.064 75.944 1.00 32.19 72 ARG B O 1
ATOM 1704 N N . GLN B 1 76 ? 64.626 35.015 75.221 1.00 31.36 73 GLN B N 1
ATOM 1705 C CA . GLN B 1 76 ? 64.308 33.706 75.809 1.00 31.66 73 GLN B CA 1
ATOM 1706 C C . GLN B 1 76 ? 64.123 33.798 77.325 1.00 32.52 73 GLN B C 1
ATOM 1707 O O . GLN B 1 76 ? 63.190 33.197 77.844 1.00 30.08 73 GLN B O 1
ATOM 1713 N N . GLU B 1 77 ? 64.969 34.582 78.021 1.00 29.12 74 GLU B N 1
ATOM 1714 C CA . GLU B 1 77 ? 64.818 34.745 79.482 1.00 28.20 74 GLU B CA 1
ATOM 1715 C C . GLU B 1 77 ? 63.448 35.374 79.843 1.00 29.51 74 GLU B C 1
ATOM 1716 O O . GLU B 1 77 ? 62.845 34.974 80.836 1.00 28.02 74 GLU B O 1
ATOM 1722 N N . ASP B 1 78 ? 62.964 36.331 79.040 1.00 27.86 75 ASP B N 1
ATOM 1723 C CA . ASP B 1 78 ? 61.657 36.976 79.285 1.00 27.16 75 ASP B CA 1
ATOM 1724 C C . ASP B 1 78 ? 60.536 35.965 79.130 1.00 28.13 75 ASP B C 1
ATOM 1725 O O . ASP B 1 78 ? 59.595 35.973 79.914 1.00 26.49 75 ASP B O 1
ATOM 1730 N N . LEU B 1 79 ? 60.635 35.094 78.122 1.00 26.88 76 LEU B N 1
ATOM 1731 C CA . LEU B 1 79 ? 59.635 34.043 77.911 1.00 27.48 76 LEU B CA 1
ATOM 1732 C C . LEU B 1 79 ? 59.680 33.022 79.059 1.00 28.53 76 LEU B C 1
ATOM 1733 O O . LEU B 1 79 ? 58.625 32.607 79.538 1.00 26.33 76 LEU B O 1
ATOM 1738 N N . ARG B 1 80 ? 60.883 32.653 79.527 1.00 26.24 77 ARG B N 1
ATOM 1739 C CA . ARG B 1 80 ? 61.026 31.700 80.653 1.00 27.09 77 ARG B CA 1
ATOM 1740 C C . ARG B 1 80 ? 60.376 32.267 81.918 1.00 29.10 77 ARG B C 1
ATOM 1741 O O . ARG B 1 80 ? 59.656 31.558 82.610 1.00 29.75 77 ARG B O 1
ATOM 1749 N N . LYS B 1 81 ? 60.615 33.562 82.201 1.00 24.75 78 LYS B N 1
ATOM 1750 C CA . LYS B 1 81 ? 60.011 34.223 83.356 1.00 24.01 78 LYS B CA 1
ATOM 1751 C C . LYS B 1 81 ? 58.501 34.282 83.200 1.00 27.45 78 LYS B C 1
ATOM 1752 O O . LYS B 1 81 ? 57.788 34.022 84.160 1.00 28.16 78 LYS B O 1
ATOM 1758 N N . LEU B 1 82 ? 58.013 34.634 82.002 1.00 25.19 79 LEU B N 1
ATOM 1759 C CA . LEU B 1 82 ? 56.568 34.723 81.748 1.00 25.89 79 LEU B CA 1
ATOM 1760 C C . LEU B 1 82 ? 55.850 33.403 82.043 1.00 30.06 79 LEU B C 1
ATOM 1761 O O . LEU B 1 82 ? 54.849 33.402 82.778 1.00 28.99 79 LEU B O 1
ATOM 1766 N N . VAL B 1 83 ? 56.339 32.295 81.458 1.00 26.80 80 VAL B N 1
ATOM 1767 C CA . VAL B 1 83 ? 55.662 30.992 81.636 1.00 27.21 80 VAL B CA 1
ATOM 1768 C C . VAL B 1 83 ? 55.793 30.516 83.084 1.00 29.79 80 VAL B C 1
ATOM 1769 O O . VAL B 1 83 ? 54.867 29.882 83.582 1.00 29.62 80 VAL B O 1
ATOM 1773 N N . THR B 1 84 ? 56.899 30.877 83.776 1.00 27.18 81 THR B N 1
ATOM 1774 C CA . THR B 1 84 ? 57.068 30.536 85.195 1.00 27.12 81 THR B CA 1
ATOM 1775 C C . THR B 1 84 ? 56.016 31.280 86.017 1.00 29.30 81 THR B C 1
ATOM 1776 O O . THR B 1 84 ? 55.387 30.674 86.876 1.00 29.07 81 THR B O 1
ATOM 1780 N N . TYR B 1 85 ? 55.833 32.590 85.761 1.00 26.25 82 TYR B N 1
ATOM 1781 C CA . TYR B 1 85 ? 54.823 33.384 86.460 1.00 25.48 82 TYR B CA 1
ATOM 1782 C C . TYR B 1 85 ? 53.407 32.843 86.193 1.00 29.00 82 TYR B C 1
ATOM 1783 O O . TYR B 1 85 ? 52.635 32.657 87.136 1.00 27.60 82 TYR B O 1
ATOM 1792 N N . LEU B 1 86 ? 53.062 32.592 84.922 1.00 26.23 83 LEU B N 1
ATOM 1793 C CA . LEU B 1 86 ? 51.719 32.155 84.562 1.00 26.69 83 LEU B CA 1
ATOM 1794 C C . LEU B 1 86 ? 51.357 30.788 85.164 1.00 31.04 83 LEU B C 1
ATOM 1795 O O . LEU B 1 86 ? 50.182 30.556 85.505 1.00 30.20 83 LEU B O 1
ATOM 1800 N N . ALA B 1 87 ? 52.356 29.923 85.361 1.00 28.01 84 ALA B N 1
ATOM 1801 C CA . ALA B 1 87 ? 52.142 28.606 85.983 1.00 29.66 84 ALA B CA 1
ATOM 1802 C C . ALA B 1 87 ? 51.617 28.735 87.419 1.00 35.73 84 ALA B C 1
ATOM 1803 O O . ALA B 1 87 ? 50.938 27.830 87.890 1.00 37.56 84 ALA B O 1
ATOM 1805 N N . SER B 1 88 ? 51.948 29.853 88.114 1.00 33.99 85 SER B N 1
ATOM 1806 C CA . SER B 1 88 ? 51.565 30.134 89.513 1.00 33.71 85 SER B CA 1
ATOM 1807 C C . SER B 1 88 ? 50.187 30.804 89.645 1.00 37.61 85 SER B C 1
ATOM 1808 O O . SER B 1 88 ? 49.730 30.999 90.774 1.00 37.15 85 SER B O 1
ATOM 1811 N N . VAL B 1 89 ? 49.535 31.173 88.522 1.00 32.89 86 VAL B N 1
ATOM 1812 C CA . VAL B 1 89 ? 48.255 31.907 88.550 1.00 32.73 86 VAL B CA 1
ATOM 1813 C C . VAL B 1 89 ? 47.091 31.004 89.070 1.00 37.01 86 VAL B C 1
ATOM 1814 O O . VAL B 1 89 ? 46.422 31.431 90.019 1.00 37.07 86 VAL B O 1
ATOM 1818 N N . PRO B 1 90 ? 46.810 29.785 88.527 1.00 32.50 87 PRO B N 1
ATOM 1819 C CA . PRO B 1 90 ? 45.708 28.986 89.089 1.00 33.17 87 PRO B CA 1
ATOM 1820 C C . PRO B 1 90 ? 46.051 28.435 90.472 1.00 37.80 87 PRO B C 1
ATOM 1821 O O . PRO B 1 90 ? 47.209 28.456 90.885 1.00 36.50 87 PRO B O 1
ATOM 1825 N N . SER B 1 91 ? 45.029 27.954 91.193 1.00 36.97 88 SER B N 1
ATOM 1826 C CA . SER B 1 91 ? 45.209 27.372 92.525 1.00 38.14 88 SER B CA 1
ATOM 1827 C C . SER B 1 91 ? 46.001 26.064 92.418 1.00 41.39 88 SER B C 1
ATOM 1828 O O . SER B 1 91 ? 46.050 25.472 91.343 1.00 39.66 88 SER B O 1
ATOM 1831 N N . GLU B 1 92 ? 46.625 25.633 93.521 1.00 40.11 89 GLU B N 1
ATOM 1832 C CA . GLU B 1 92 ? 47.393 24.388 93.599 1.00 40.78 89 GLU B CA 1
ATOM 1833 C C . GLU B 1 92 ? 46.601 23.183 93.074 1.00 45.21 89 GLU B C 1
ATOM 1834 O O . GLU B 1 92 ? 47.129 22.426 92.258 1.00 45.12 89 GLU B O 1
ATOM 1840 N N . ASP B 1 93 ? 45.339 23.017 93.538 1.00 42.78 90 ASP B N 1
ATOM 1841 C CA . ASP B 1 93 ? 44.452 21.914 93.163 1.00 43.40 90 ASP B CA 1
ATOM 1842 C C . ASP B 1 93 ? 44.144 21.932 91.681 1.00 44.04 90 ASP B C 1
ATOM 1843 O O . ASP B 1 93 ? 44.112 20.872 91.064 1.00 43.13 90 ASP B O 1
ATOM 1848 N N . VAL B 1 94 ? 43.938 23.118 91.097 1.00 40.46 91 VAL B N 1
ATOM 1849 C CA . VAL B 1 94 ? 43.644 23.230 89.664 1.00 39.37 91 VAL B CA 1
ATOM 1850 C C . VAL B 1 94 ? 44.918 22.858 88.856 1.00 41.46 91 VAL B C 1
ATOM 1851 O O . VAL B 1 94 ? 44.823 22.057 87.927 1.00 40.68 91 VAL B O 1
ATOM 1855 N N . CYS B 1 95 ? 46.087 23.389 89.262 1.00 38.44 92 CYS B N 1
ATOM 1856 C CA A CYS B 1 95 ? 47.381 23.141 88.625 0.50 38.06 92 CYS B CA 1
ATOM 1857 C CA B CYS B 1 95 ? 47.375 23.130 88.608 0.50 37.94 92 CYS B CA 1
ATOM 1858 C C . CYS B 1 95 ? 47.731 21.647 88.598 1.00 41.47 92 CYS B C 1
ATOM 1859 O O . CYS B 1 95 ? 48.342 21.182 87.634 1.00 40.10 92 CYS B O 1
ATOM 1864 N N . LYS B 1 96 ? 47.370 20.908 89.666 1.00 37.55 93 LYS B N 1
ATOM 1865 C CA . LYS B 1 96 ? 47.639 19.475 89.808 1.00 38.66 93 LYS B CA 1
ATOM 1866 C C . LYS B 1 96 ? 47.031 18.633 88.671 1.00 42.83 93 LYS B C 1
ATOM 1867 O O . LYS B 1 96 ? 47.535 17.548 88.365 1.00 42.04 93 LYS B O 1
ATOM 1873 N N . ARG B 1 97 ? 45.956 19.131 88.047 1.00 39.09 94 ARG B N 1
ATOM 1874 C CA . ARG B 1 97 ? 45.290 18.444 86.949 1.00 40.27 94 ARG B CA 1
ATOM 1875 C C . ARG B 1 97 ? 46.083 18.554 85.637 1.00 41.90 94 ARG B C 1
ATOM 1876 O O . ARG B 1 97 ? 45.783 17.842 84.689 1.00 41.11 94 ARG B O 1
ATOM 1884 N N . GLY B 1 98 ? 47.073 19.434 85.588 1.00 37.92 95 GLY B N 1
ATOM 1885 C CA . GLY B 1 98 ? 47.859 19.634 84.376 1.00 35.74 95 GLY B CA 1
ATOM 1886 C C . GLY B 1 98 ? 47.203 20.650 83.465 1.00 36.66 95 GLY B C 1
ATOM 1887 O O . GLY B 1 98 ? 45.970 20.693 83.337 1.00 36.06 95 GLY B O 1
ATOM 1888 N N . PHE B 1 99 ? 48.019 21.486 82.841 1.00 31.33 96 PHE B N 1
ATOM 1889 C CA . PHE B 1 99 ? 47.518 22.529 81.963 1.00 30.04 96 PHE B CA 1
ATOM 1890 C C . PHE B 1 99 ? 47.126 22.011 80.600 1.00 35.07 96 PHE B C 1
ATOM 1891 O O . PHE B 1 99 ? 47.747 21.098 80.072 1.00 34.08 96 PHE B O 1
ATOM 1899 N N . THR B 1 100 ? 46.137 22.664 79.998 1.00 32.87 97 THR B N 1
ATOM 1900 C CA . THR B 1 100 ? 45.838 22.533 78.586 1.00 32.62 97 THR B CA 1
ATOM 1901 C C . THR B 1 100 ? 46.453 23.801 77.988 1.00 33.13 97 THR B C 1
ATOM 1902 O O . THR B 1 100 ? 46.061 24.910 78.369 1.00 31.36 97 THR B O 1
ATOM 1906 N N . VAL B 1 101 ? 47.432 23.642 77.106 1.00 28.53 98 VAL B N 1
ATOM 1907 C CA . VAL B 1 101 ? 48.085 24.787 76.485 1.00 28.39 98 VAL B CA 1
ATOM 1908 C C . VAL B 1 101 ? 47.492 24.947 75.099 1.00 34.59 98 VAL B C 1
ATOM 1909 O O . VAL B 1 101 ? 47.447 23.970 74.365 1.00 35.13 98 VAL B O 1
ATOM 1913 N N . ILE B 1 102 ? 47.024 26.155 74.742 1.00 31.47 99 ILE B N 1
ATOM 1914 C CA . ILE B 1 102 ? 46.467 26.415 73.423 1.00 32.89 99 ILE B CA 1
ATOM 1915 C C . ILE B 1 102 ? 47.379 27.401 72.706 1.00 36.59 99 ILE B C 1
ATOM 1916 O O . ILE B 1 102 ? 47.577 28.505 73.201 1.00 33.68 99 ILE B O 1
ATOM 1921 N N . ILE B 1 103 ? 47.945 26.995 71.551 1.00 34.13 100 ILE B N 1
ATOM 1922 C CA . ILE B 1 103 ? 48.825 27.875 70.783 1.00 33.96 100 ILE B CA 1
ATOM 1923 C C . ILE B 1 103 ? 48.206 28.102 69.397 1.00 37.21 100 ILE B C 1
ATOM 1924 O O . ILE B 1 103 ? 47.990 27.149 68.652 1.00 35.89 100 ILE B O 1
ATOM 1929 N N . ASP B 1 104 ? 47.912 29.372 69.068 1.00 34.58 101 ASP B N 1
ATOM 1930 C CA . ASP B 1 104 ? 47.312 29.698 67.783 1.00 35.83 101 ASP B CA 1
ATOM 1931 C C . ASP B 1 104 ? 48.398 29.796 66.724 1.00 40.18 101 ASP B C 1
ATOM 1932 O O . ASP B 1 104 ? 49.261 30.662 66.808 1.00 38.45 101 ASP B O 1
ATOM 1937 N N . MET B 1 105 ? 48.365 28.889 65.742 1.00 39.07 102 MET B N 1
ATOM 1938 C CA . MET B 1 105 ? 49.330 28.898 64.638 1.00 39.51 102 MET B CA 1
ATOM 1939 C C . MET B 1 105 ? 48.739 29.580 63.376 1.00 45.29 102 MET B C 1
ATOM 1940 O O . MET B 1 105 ? 49.457 29.751 62.384 1.00 45.56 102 MET B O 1
ATOM 1945 N N . ARG B 1 106 ? 47.462 30.008 63.417 1.00 42.63 103 ARG B N 1
ATOM 1946 C CA . ARG B 1 106 ? 46.841 30.716 62.274 1.00 45.16 103 ARG B CA 1
ATOM 1947 C C . ARG B 1 106 ? 47.584 32.045 62.050 1.00 50.65 103 ARG B C 1
ATOM 1948 O O . ARG B 1 106 ? 47.801 32.801 63.000 1.00 48.17 103 ARG B O 1
ATOM 1956 N N . GLY B 1 107 ? 48.059 32.263 60.830 1.00 48.75 104 GLY B N 1
ATOM 1957 C CA . GLY B 1 107 ? 48.845 33.444 60.501 1.00 49.56 104 GLY B CA 1
ATOM 1958 C C . GLY B 1 107 ? 50.310 33.294 60.862 1.00 53.31 104 GLY B C 1
ATOM 1959 O O . GLY B 1 107 ? 51.069 34.255 60.777 1.00 53.07 104 GLY B O 1
ATOM 1960 N N . SER B 1 108 ? 50.717 32.092 61.286 1.00 49.79 105 SER B N 1
ATOM 1961 C CA . SER B 1 108 ? 52.090 31.768 61.672 1.00 48.19 105 SER B CA 1
ATOM 1962 C C . SER B 1 108 ? 52.517 30.447 60.989 1.00 51.83 105 SER B C 1
ATOM 1963 O O . SER B 1 108 ? 51.822 29.977 60.090 1.00 51.28 105 SER B O 1
ATOM 1966 N N . LYS B 1 109 ? 53.655 29.860 61.415 1.00 47.46 106 LYS B N 1
ATOM 1967 C CA . LYS B 1 109 ? 54.226 28.614 60.881 1.00 48.01 106 LYS B CA 1
ATOM 1968 C C . LYS B 1 109 ? 54.731 27.745 62.012 1.00 47.48 106 LYS B C 1
ATOM 1969 O O . LYS B 1 109 ? 55.072 28.276 63.064 1.00 45.42 106 LYS B O 1
ATOM 1975 N N . TRP B 1 110 ? 54.824 26.420 61.788 1.00 44.16 107 TRP B N 1
ATOM 1976 C CA . TRP B 1 110 ? 55.287 25.449 62.785 1.00 43.21 107 TRP B CA 1
ATOM 1977 C C . TRP B 1 110 ? 56.689 25.791 63.343 1.00 46.99 107 TRP B C 1
ATOM 1978 O O . TRP B 1 110 ? 56.905 25.634 64.542 1.00 44.69 107 TRP B O 1
ATOM 1989 N N . ASP B 1 111 ? 57.619 26.294 62.495 1.00 46.48 108 ASP B N 1
ATOM 1990 C CA . ASP B 1 111 ? 58.975 26.674 62.921 1.00 47.34 108 ASP B CA 1
ATOM 1991 C C . ASP B 1 111 ? 58.975 27.842 63.923 1.00 48.24 108 ASP B C 1
ATOM 1992 O O . ASP B 1 111 ? 59.974 28.044 64.617 1.00 49.27 108 ASP B O 1
ATOM 1997 N N . LEU B 1 112 ? 57.872 28.605 64.003 1.00 43.31 109 LEU B N 1
ATOM 1998 C CA . LEU B 1 112 ? 57.729 29.716 64.958 1.00 42.37 109 LEU B CA 1
ATOM 1999 C C . LEU B 1 112 ? 56.924 29.301 66.194 1.00 43.46 109 LEU B C 1
ATOM 2000 O O . LEU B 1 112 ? 56.780 30.087 67.131 1.00 42.78 109 LEU B O 1
ATOM 2005 N N . ILE B 1 113 ? 56.419 28.055 66.210 1.00 38.69 110 ILE B N 1
ATOM 2006 C CA . ILE B 1 113 ? 55.628 27.522 67.328 1.00 36.65 110 ILE B CA 1
ATOM 2007 C C . ILE B 1 113 ? 56.480 26.563 68.163 1.00 38.54 110 ILE B C 1
ATOM 2008 O O . ILE B 1 113 ? 56.412 26.595 69.392 1.00 36.64 110 ILE B O 1
ATOM 2013 N N . LYS B 1 114 ? 57.253 25.689 67.490 1.00 37.02 111 LYS B N 1
ATOM 2014 C CA . LYS B 1 114 ? 58.131 24.704 68.127 1.00 37.24 111 LYS B CA 1
ATOM 2015 C C . LYS B 1 114 ? 59.023 25.362 69.221 1.00 40.90 111 LYS B C 1
ATOM 2016 O O . LYS B 1 114 ? 59.074 24.795 70.316 1.00 40.21 111 LYS B O 1
ATOM 2022 N N . PRO B 1 115 ? 59.641 26.567 69.030 1.00 37.60 112 PRO B N 1
ATOM 2023 C CA . PRO B 1 115 ? 60.447 27.154 70.126 1.00 36.64 112 PRO B CA 1
ATOM 2024 C C . PRO B 1 115 ? 59.632 27.486 71.383 1.00 38.38 112 PRO B C 1
ATOM 2025 O O . PRO B 1 115 ? 60.181 27.446 72.486 1.00 37.73 112 PRO B O 1
ATOM 2029 N N . LEU B 1 116 ? 58.323 27.806 71.225 1.00 34.31 113 LEU B N 1
ATOM 2030 C CA . LEU B 1 116 ? 57.456 28.066 72.376 1.00 33.84 113 LEU B CA 1
ATOM 2031 C C . LEU B 1 116 ? 57.291 26.781 73.197 1.00 37.20 113 LEU B C 1
ATOM 2032 O O . LEU B 1 116 ? 57.421 26.815 74.426 1.00 35.41 113 LEU B O 1
ATOM 2037 N N . LEU B 1 117 ? 57.027 25.646 72.509 1.00 33.91 114 LEU B N 1
ATOM 2038 C CA . LEU B 1 117 ? 56.860 24.328 73.134 1.00 33.20 114 LEU B CA 1
ATOM 2039 C C . LEU B 1 117 ? 58.157 23.863 73.798 1.00 36.05 114 LEU B C 1
ATOM 2040 O O . LEU B 1 117 ? 58.108 23.306 74.895 1.00 33.88 114 LEU B O 1
ATOM 2045 N N . LYS B 1 118 ? 59.323 24.099 73.132 1.00 34.13 115 LYS B N 1
ATOM 2046 C CA . LYS B 1 118 ? 60.633 23.735 73.691 1.00 34.60 115 LYS B CA 1
ATOM 2047 C C . LYS B 1 118 ? 60.901 24.500 74.992 1.00 37.32 115 LYS B C 1
ATOM 2048 O O . LYS B 1 118 ? 61.347 23.900 75.969 1.00 37.06 115 LYS B O 1
ATOM 2054 N N . THR B 1 119 ? 60.569 25.804 75.023 1.00 33.84 116 THR B N 1
ATOM 2055 C CA . THR B 1 119 ? 60.728 26.644 76.223 1.00 33.46 116 THR B CA 1
ATOM 2056 C C . THR B 1 119 ? 59.804 26.171 77.326 1.00 35.74 116 THR B C 1
ATOM 2057 O O . THR B 1 119 ? 60.227 26.087 78.486 1.00 32.83 116 THR B O 1
ATOM 2061 N N . LEU B 1 120 ? 58.560 25.823 76.975 1.00 32.24 117 LEU B N 1
ATOM 2062 C CA . LEU B 1 120 ? 57.628 25.300 77.973 1.00 32.09 117 LEU B CA 1
ATOM 2063 C C . LEU B 1 120 ? 58.159 23.993 78.573 1.00 36.23 117 LEU B C 1
ATOM 2064 O O . LEU B 1 120 ? 58.175 23.835 79.798 1.00 34.49 117 LEU B O 1
ATOM 2069 N N . GLN B 1 121 ? 58.640 23.071 77.711 1.00 33.33 118 GLN B N 1
ATOM 2070 C CA . GLN B 1 121 ? 59.192 21.795 78.166 1.00 34.27 118 GLN B CA 1
ATOM 2071 C C . GLN B 1 121 ? 60.348 22.018 79.157 1.00 38.75 118 GLN B C 1
ATOM 2072 O O . GLN B 1 121 ? 60.412 21.353 80.188 1.00 37.10 118 GLN B O 1
ATOM 2078 N N . GLU B 1 122 ? 61.238 22.964 78.848 1.00 36.44 119 GLU B N 1
ATOM 2079 C CA . GLU B 1 122 ? 62.416 23.233 79.654 1.00 38.14 119 GLU B CA 1
ATOM 2080 C C . GLU B 1 122 ? 62.122 24.052 80.927 1.00 41.12 119 GLU B C 1
ATOM 2081 O O . GLU B 1 122 ? 62.722 23.776 81.965 1.00 40.52 119 GLU B O 1
ATOM 2087 N N . ALA B 1 123 ? 61.258 25.075 80.832 1.00 35.84 120 ALA B N 1
ATOM 2088 C CA . ALA B 1 123 ? 61.060 26.052 81.896 1.00 35.80 120 ALA B CA 1
ATOM 2089 C C . ALA B 1 123 ? 59.720 26.010 82.650 1.00 37.39 120 ALA B C 1
ATOM 2090 O O . ALA B 1 123 ? 59.678 26.523 83.775 1.00 36.95 120 ALA B O 1
ATOM 2092 N N . PHE B 1 124 ? 58.623 25.515 82.042 1.00 31.26 121 PHE B N 1
ATOM 2093 C CA . PHE B 1 124 ? 57.315 25.540 82.707 1.00 30.65 121 PHE B CA 1
ATOM 2094 C C . PHE B 1 124 ? 57.327 24.662 83.973 1.00 36.93 121 PHE B C 1
ATOM 2095 O O . PHE B 1 124 ? 57.559 23.448 83.889 1.00 37.16 121 PHE B O 1
ATOM 2103 N N . PRO B 1 125 ? 57.106 25.258 85.167 1.00 34.74 122 PRO B N 1
ATOM 2104 C CA . PRO B 1 125 ? 57.223 24.464 86.407 1.00 35.27 122 PRO B CA 1
ATOM 2105 C C . PRO B 1 125 ? 55.967 23.689 86.803 1.00 39.98 122 PRO B C 1
ATOM 2106 O O . PRO B 1 125 ? 55.862 23.273 87.953 1.00 43.66 122 PRO B O 1
ATOM 2110 N N . ALA B 1 126 ? 55.006 23.541 85.909 1.00 33.71 123 ALA B N 1
ATOM 2111 C CA . ALA B 1 126 ? 53.797 22.770 86.192 1.00 34.12 123 ALA B CA 1
ATOM 2112 C C . ALA B 1 126 ? 53.658 21.669 85.149 1.00 37.29 123 ALA B C 1
ATOM 2113 O O . ALA B 1 126 ? 54.347 21.706 84.133 1.00 35.75 123 ALA B O 1
ATOM 2115 N N . GLU B 1 127 ? 52.761 20.699 85.378 1.00 34.82 124 GLU B N 1
ATOM 2116 C CA . GLU B 1 127 ? 52.524 19.653 84.381 1.00 34.34 124 GLU B CA 1
ATOM 2117 C C . GLU B 1 127 ? 51.678 20.202 83.213 1.00 36.46 124 GLU B C 1
ATOM 2118 O O . GLU B 1 127 ? 50.762 21.003 83.418 1.00 34.95 124 GLU B O 1
ATOM 2124 N N . ILE B 1 128 ? 52.024 19.801 81.995 1.00 32.38 125 ILE B N 1
ATOM 2125 C CA . ILE B 1 128 ? 51.244 20.108 80.798 1.00 31.82 125 ILE B CA 1
ATOM 2126 C C . ILE B 1 128 ? 50.531 18.812 80.425 1.00 33.76 125 ILE B C 1
ATOM 2127 O O . ILE B 1 128 ? 51.185 17.823 80.083 1.00 32.99 125 ILE B O 1
ATOM 2132 N N . HIS B 1 129 ? 49.210 18.818 80.498 1.00 30.37 126 HIS B N 1
ATOM 2133 C CA . HIS B 1 129 ? 48.417 17.657 80.121 1.00 31.64 126 HIS B CA 1
ATOM 2134 C C . HIS B 1 129 ? 48.440 17.461 78.608 1.00 34.80 126 HIS B C 1
ATOM 2135 O O . HIS B 1 129 ? 48.618 16.333 78.128 1.00 35.05 126 HIS B O 1
ATOM 2142 N N . VAL B 1 130 ? 48.258 18.566 77.861 1.00 33.03 127 VAL B N 1
ATOM 2143 C CA . VAL B 1 130 ? 48.265 18.548 76.396 1.00 32.68 127 VAL B CA 1
ATOM 2144 C C . VAL B 1 130 ? 48.521 19.961 75.868 1.00 34.53 127 VAL B C 1
ATOM 2145 O O . VAL B 1 130 ? 48.077 20.936 76.469 1.00 34.64 127 VAL B O 1
ATOM 2149 N N . ALA B 1 131 ? 49.237 20.052 74.739 1.00 30.72 128 ALA B N 1
ATOM 2150 C CA . ALA B 1 131 ? 49.441 21.296 74.020 1.00 30.16 128 ALA B CA 1
ATOM 2151 C C . ALA B 1 131 ? 48.687 21.157 72.714 1.00 35.65 128 ALA B C 1
ATOM 2152 O O . ALA B 1 131 ? 48.895 20.196 71.971 1.00 36.49 128 ALA B O 1
ATOM 2154 N N . LEU B 1 132 ? 47.728 22.049 72.491 1.00 32.25 129 LEU B N 1
ATOM 2155 C CA . LEU B 1 132 ? 46.862 22.067 71.318 1.00 33.06 129 LEU B CA 1
ATOM 2156 C C . LEU B 1 132 ? 47.297 23.190 70.394 1.00 35.94 129 LEU B C 1
ATOM 2157 O O . LEU B 1 132 ? 47.336 24.355 70.811 1.00 33.89 129 LEU B O 1
ATOM 2162 N N . ILE B 1 133 ? 47.686 22.828 69.156 1.00 34.32 130 ILE B N 1
ATOM 2163 C CA . ILE B 1 133 ? 48.183 23.779 68.140 1.00 34.71 130 ILE B CA 1
ATOM 2164 C C . ILE B 1 133 ? 47.096 23.983 67.086 1.00 39.58 130 ILE B C 1
ATOM 2165 O O . ILE B 1 133 ? 46.724 23.025 66.414 1.00 38.70 130 ILE B O 1
ATOM 2170 N N . ILE B 1 134 ? 46.619 25.239 66.919 1.00 37.57 131 ILE B N 1
ATOM 2171 C CA . ILE B 1 134 ? 45.511 25.569 66.016 1.00 38.53 131 ILE B CA 1
ATOM 2172 C C . ILE B 1 134 ? 45.994 25.756 64.582 1.00 42.23 131 ILE B C 1
ATOM 2173 O O . ILE B 1 134 ? 46.685 26.718 64.280 1.00 41.17 131 ILE B O 1
ATOM 2178 N N . LYS B 1 135 ? 45.550 24.842 63.712 1.00 42.08 132 LYS B N 1
ATOM 2179 C CA . LYS B 1 135 ? 45.733 24.760 62.253 1.00 44.04 132 LYS B CA 1
ATOM 2180 C C . LYS B 1 135 ? 44.993 25.898 61.527 1.00 51.06 132 LYS B C 1
ATOM 2181 O O . LYS B 1 135 ? 43.880 26.208 61.950 1.00 51.46 132 LYS B O 1
ATOM 2187 N N . PRO B 1 136 ? 45.487 26.432 60.369 1.00 50.70 133 PRO B N 1
ATOM 2188 C CA . PRO B 1 136 ? 44.749 27.525 59.690 1.00 52.43 133 PRO B CA 1
ATOM 2189 C C . PRO B 1 136 ? 43.474 27.085 58.970 1.00 58.45 133 PRO B C 1
ATOM 2190 O O . PRO B 1 136 ? 42.501 27.845 58.906 1.00 60.82 133 PRO B O 1
ATOM 2194 N N . ASP B 1 137 ? 43.491 25.885 58.386 1.00 52.51 134 ASP B N 1
ATOM 2195 C CA . ASP B 1 137 ? 42.368 25.345 57.629 1.00 53.68 134 ASP B CA 1
ATOM 2196 C C . ASP B 1 137 ? 42.440 23.825 57.667 1.00 55.92 134 ASP B C 1
ATOM 2197 O O . ASP B 1 137 ? 43.431 23.259 58.156 1.00 53.66 134 ASP B O 1
ATOM 2202 N N . ASN B 1 138 ? 41.383 23.161 57.199 1.00 54.18 135 ASN B N 1
ATOM 2203 C CA . ASN B 1 138 ? 41.314 21.707 57.283 1.00 53.45 135 ASN B CA 1
ATOM 2204 C C . ASN B 1 138 ? 42.179 20.989 56.239 1.00 56.40 135 ASN B C 1
ATOM 2205 O O . ASN B 1 138 ? 42.340 19.777 56.359 1.00 58.78 135 ASN B O 1
ATOM 2210 N N . PHE B 1 139 ? 42.754 21.698 55.245 1.00 50.58 136 PHE B N 1
ATOM 2211 C CA . PHE B 1 139 ? 43.611 21.028 54.256 1.00 50.31 136 PHE B CA 1
ATOM 2212 C C . PHE B 1 139 ? 45.094 21.131 54.623 1.00 53.58 136 PHE B C 1
ATOM 2213 O O . PHE B 1 139 ? 45.915 20.437 54.029 1.00 55.11 136 PHE B O 1
ATOM 2221 N N . TRP B 1 140 ? 45.427 21.966 55.590 1.00 49.24 137 TRP B N 1
ATOM 2222 C CA . TRP B 1 140 ? 46.804 22.089 56.070 1.00 49.27 137 TRP B CA 1
ATOM 2223 C C . TRP B 1 140 ? 47.278 20.691 56.534 1.00 53.02 137 TRP B C 1
ATOM 2224 O O . TRP B 1 140 ? 46.559 20.036 57.294 1.00 52.35 137 TRP B O 1
ATOM 2235 N N . GLN B 1 141 ? 48.411 20.193 56.013 1.00 49.58 138 GLN B N 1
ATOM 2236 C CA . GLN B 1 141 ? 48.870 18.855 56.413 1.00 49.14 138 GLN B CA 1
ATOM 2237 C C . GLN B 1 141 ? 50.145 18.915 57.252 1.00 50.94 138 GLN B C 1
ATOM 2238 O O . GLN B 1 141 ? 51.132 19.533 56.844 1.00 49.46 138 GLN B O 1
ATOM 2244 N N . LYS B 1 142 ? 50.133 18.220 58.418 1.00 48.17 139 LYS B N 1
ATOM 2245 C CA . LYS B 1 142 ? 51.288 18.164 59.318 1.00 47.24 139 LYS B CA 1
ATOM 2246 C C . LYS B 1 142 ? 52.439 17.339 58.701 1.00 54.87 139 LYS B C 1
ATOM 2247 O O . LYS B 1 142 ? 53.601 17.616 59.010 1.00 54.33 139 LYS B O 1
ATOM 2253 N N . GLN B 1 143 ? 52.123 16.402 57.773 1.00 55.78 140 GLN B N 1
ATOM 2254 C CA . GLN B 1 143 ? 53.117 15.554 57.099 1.00 58.02 140 GLN B CA 1
ATOM 2255 C C . GLN B 1 143 ? 54.168 16.372 56.304 1.00 65.87 140 GLN B C 1
ATOM 2256 O O . GLN B 1 143 ? 55.275 15.872 56.096 1.00 67.93 140 GLN B O 1
ATOM 2262 N N . LYS B 1 144 ? 53.844 17.629 55.905 1.00 63.15 141 LYS B N 1
ATOM 2263 C CA . LYS B 1 144 ? 54.765 18.502 55.163 1.00 64.24 141 LYS B CA 1
ATOM 2264 C C . LYS B 1 144 ? 55.671 19.315 56.115 1.00 66.49 141 LYS B C 1
ATOM 2265 O O . LYS B 1 144 ? 56.429 20.181 55.669 1.00 67.07 141 LYS B O 1
ATOM 2271 N N . THR B 1 145 ? 55.593 19.022 57.424 1.00 60.66 142 THR B N 1
ATOM 2272 C CA . THR B 1 145 ? 56.404 19.640 58.479 1.00 58.33 142 THR B CA 1
ATOM 2273 C C . THR B 1 145 ? 57.065 18.522 59.318 1.00 61.89 142 THR B C 1
ATOM 2274 O O . THR B 1 145 ? 56.713 17.351 59.162 1.00 62.13 142 THR B O 1
ATOM 2278 N N . ASN B 1 146 ? 57.976 18.894 60.242 1.00 57.78 143 ASN B N 1
ATOM 2279 C CA . ASN B 1 146 ? 58.632 17.951 61.159 1.00 56.79 143 ASN B CA 1
ATOM 2280 C C . ASN B 1 146 ? 57.825 17.824 62.472 1.00 56.00 143 ASN B C 1
ATOM 2281 O O . ASN B 1 146 ? 58.341 17.292 63.461 1.00 55.21 143 ASN B O 1
ATOM 2286 N N . PHE B 1 147 ? 56.547 18.278 62.470 1.00 49.48 144 PHE B N 1
ATOM 2287 C CA . PHE B 1 147 ? 55.676 18.240 63.653 1.00 47.21 144 PHE B CA 1
ATOM 2288 C C . PHE B 1 147 ? 55.541 16.811 64.227 1.00 53.37 144 PHE B C 1
ATOM 2289 O O . PHE B 1 147 ? 55.701 16.627 65.438 1.00 52.31 144 PHE B O 1
ATOM 2297 N N . GLY B 1 148 ? 55.249 15.844 63.354 1.00 52.35 145 GLY B N 1
ATOM 2298 C CA . GLY B 1 148 ? 55.052 14.437 63.704 1.00 53.39 145 GLY B CA 1
ATOM 2299 C C . GLY B 1 148 ? 56.211 13.754 64.408 1.00 58.62 145 GLY B C 1
ATOM 2300 O O . GLY B 1 148 ? 55.997 12.828 65.201 1.00 57.83 145 GLY B O 1
ATOM 2301 N N . SER B 1 149 ? 57.446 14.216 64.127 1.00 56.62 146 SER B N 1
ATOM 2302 C CA . SER B 1 149 ? 58.697 13.685 64.671 1.00 57.32 146 SER B CA 1
ATOM 2303 C C . SER B 1 149 ? 59.222 14.519 65.859 1.00 60.48 146 SER B C 1
ATOM 2304 O O . SER B 1 149 ? 60.115 14.057 66.567 1.00 61.29 146 SER B O 1
ATOM 2307 N N . SER B 1 150 ? 58.690 15.744 66.059 1.00 54.63 147 SER B N 1
ATOM 2308 C CA . SER B 1 150 ? 59.089 16.653 67.136 1.00 51.94 147 SER B CA 1
ATOM 2309 C C . SER B 1 150 ? 58.594 16.105 68.444 1.00 54.19 147 SER B C 1
ATOM 2310 O O . SER B 1 150 ? 57.393 16.086 68.696 1.00 53.98 147 SER B O 1
ATOM 2313 N N . LYS B 1 151 ? 59.526 15.603 69.257 1.00 49.46 148 LYS B N 1
ATOM 2314 C CA . LYS B 1 151 ? 59.223 14.929 70.513 1.00 47.97 148 LYS B CA 1
ATOM 2315 C C . LYS B 1 151 ? 59.154 15.870 71.700 1.00 47.71 148 LYS B C 1
ATOM 2316 O O . LYS B 1 151 ? 60.030 16.714 71.892 1.00 46.75 148 LYS B O 1
ATOM 2322 N N . PHE B 1 152 ? 58.103 15.717 72.505 1.00 41.25 149 PHE B N 1
ATOM 2323 C CA . PHE B 1 152 ? 57.948 16.483 73.731 1.00 38.77 149 PHE B CA 1
ATOM 2324 C C . PHE B 1 152 ? 57.534 15.537 74.849 1.00 44.70 149 PHE B C 1
ATOM 2325 O O . PHE B 1 152 ? 56.983 14.465 74.580 1.00 43.35 149 PHE B O 1
ATOM 2333 N N . ILE B 1 153 ? 57.816 15.935 76.104 1.00 44.36 150 ILE B N 1
ATOM 2334 C CA . ILE B 1 153 ? 57.476 15.154 77.303 1.00 45.69 150 ILE B CA 1
ATOM 2335 C C . ILE B 1 153 ? 55.944 15.087 77.448 1.00 45.89 150 ILE B C 1
ATOM 2336 O O . ILE B 1 153 ? 55.423 14.114 77.987 1.00 46.60 150 ILE B O 1
ATOM 2341 N N . PHE B 1 154 ? 55.229 16.082 76.885 1.00 37.87 151 PHE B N 1
ATOM 2342 C CA . PHE B 1 154 ? 53.780 16.168 76.934 1.00 35.73 151 PHE B CA 1
ATOM 2343 C C . PHE B 1 154 ? 53.167 15.907 75.547 1.00 37.62 151 PHE B C 1
ATOM 2344 O O . PHE B 1 154 ? 53.839 16.085 74.518 1.00 36.61 151 PHE B O 1
ATOM 2352 N N . GLU B 1 155 ? 51.895 15.467 75.521 1.00 33.95 152 GLU B N 1
ATOM 2353 C CA . GLU B 1 155 ? 51.154 15.250 74.279 1.00 32.27 152 GLU B CA 1
ATOM 2354 C C . GLU B 1 155 ? 50.978 16.591 73.548 1.00 35.40 152 GLU B C 1
ATOM 2355 O O . GLU B 1 155 ? 50.674 17.595 74.194 1.00 33.23 152 GLU B O 1
ATOM 2361 N N . THR B 1 156 ? 51.239 16.612 72.218 1.00 33.64 153 THR B N 1
ATOM 2362 C CA . THR B 1 156 ? 51.071 17.774 71.338 1.00 33.03 153 THR B CA 1
ATOM 2363 C C . THR B 1 156 ? 50.153 17.367 70.198 1.00 37.58 153 THR B C 1
ATOM 2364 O O . THR B 1 156 ? 50.373 16.327 69.577 1.00 38.93 153 THR B O 1
ATOM 2368 N N . SER B 1 157 ? 49.106 18.157 69.952 1.00 33.26 154 SER B N 1
ATOM 2369 C CA . SER B 1 157 ? 48.134 17.828 68.925 1.00 33.52 154 SER B CA 1
ATOM 2370 C C . SER B 1 157 ? 47.833 19.022 68.059 1.00 38.66 154 SER B C 1
ATOM 2371 O O . SER B 1 157 ? 47.566 20.112 68.564 1.00 36.43 154 SER B O 1
ATOM 2374 N N . MET B 1 158 ? 47.875 18.804 66.746 1.00 37.32 155 MET B N 1
ATOM 2375 C CA . MET B 1 158 ? 47.528 19.774 65.717 1.00 38.48 155 MET B CA 1
ATOM 2376 C C . MET B 1 158 ? 46.027 19.628 65.491 1.00 43.73 155 MET B C 1
ATOM 2377 O O . MET B 1 158 ? 45.554 18.536 65.135 1.00 43.33 155 MET B O 1
ATOM 2382 N N . VAL B 1 159 ? 45.263 20.676 65.811 1.00 38.86 156 VAL B N 1
ATOM 2383 C CA . VAL B 1 159 ? 43.797 20.600 65.726 1.00 39.56 156 VAL B CA 1
ATOM 2384 C C . VAL B 1 159 ? 43.225 21.801 64.964 1.00 44.12 156 VAL B C 1
ATOM 2385 O O . VAL B 1 159 ? 43.888 22.831 64.850 1.00 43.28 156 VAL B O 1
ATOM 2389 N N . SER B 1 160 ? 41.967 21.703 64.520 1.00 41.66 157 SER B N 1
ATOM 2390 C CA . SER B 1 160 ? 41.288 22.861 63.956 1.00 42.59 157 SER B CA 1
ATOM 2391 C C . SER B 1 160 ? 40.693 23.645 65.139 1.00 48.25 157 SER B C 1
ATOM 2392 O O . SER B 1 160 ? 40.629 23.111 66.254 1.00 46.32 157 SER B O 1
ATOM 2395 N N . VAL B 1 161 ? 40.218 24.871 64.899 1.00 47.79 158 VAL B N 1
ATOM 2396 C CA . VAL B 1 161 ? 39.606 25.692 65.949 1.00 48.68 158 VAL B CA 1
ATOM 2397 C C . VAL B 1 161 ? 38.329 24.986 66.487 1.00 54.66 158 VAL B C 1
ATOM 2398 O O . VAL B 1 161 ? 37.998 25.164 67.659 1.00 53.68 158 VAL B O 1
ATOM 2402 N N . GLU B 1 162 ? 37.669 24.133 65.650 1.00 54.22 159 GLU B N 1
ATOM 2403 C CA . GLU B 1 162 ? 36.485 23.338 66.006 1.00 54.37 159 GLU B CA 1
ATOM 2404 C C . GLU B 1 162 ? 36.894 22.106 66.825 1.00 56.59 159 GLU B C 1
ATOM 2405 O O . GLU B 1 162 ? 36.197 21.746 67.777 1.00 57.58 159 GLU B O 1
ATOM 2411 N N . GLY B 1 163 ? 38.017 21.473 66.460 1.00 50.20 160 GLY B N 1
ATOM 2412 C CA . GLY B 1 163 ? 38.559 20.310 67.171 1.00 48.40 160 GLY B CA 1
ATOM 2413 C C . GLY B 1 163 ? 38.958 20.612 68.611 1.00 50.27 160 GLY B C 1
ATOM 2414 O O . GLY B 1 163 ? 39.074 19.711 69.451 1.00 48.32 160 GLY B O 1
ATOM 2415 N N . LEU B 1 164 ? 39.181 21.899 68.905 1.00 45.59 161 LEU B N 1
ATOM 2416 C CA . LEU B 1 164 ? 39.514 22.395 70.229 1.00 44.20 161 LEU B CA 1
ATOM 2417 C C . LEU B 1 164 ? 38.328 22.168 71.218 1.00 46.38 161 LEU B C 1
ATOM 2418 O O . LEU B 1 164 ? 38.557 21.848 72.387 1.00 43.60 161 LEU B O 1
ATOM 2423 N N . THR B 1 165 ? 37.072 22.249 70.716 1.00 45.57 162 THR B N 1
ATOM 2424 C CA . THR B 1 165 ? 35.831 22.067 71.500 1.00 46.73 162 THR B CA 1
ATOM 2425 C C . THR B 1 165 ? 35.627 20.601 71.951 1.00 51.21 162 THR B C 1
ATOM 2426 O O . THR B 1 165 ? 34.728 20.315 72.742 1.00 51.76 162 THR B O 1
ATOM 2430 N N . LYS B 1 166 ? 36.443 19.680 71.446 1.00 47.01 163 LYS B N 1
ATOM 2431 C CA . LYS B 1 166 ? 36.377 18.302 71.916 1.00 47.05 163 LYS B CA 1
ATOM 2432 C C . LYS B 1 166 ? 36.998 18.227 73.314 1.00 50.01 163 LYS B C 1
ATOM 2433 O O . LYS B 1 166 ? 36.613 17.377 74.114 1.00 47.88 163 LYS B O 1
ATOM 2439 N N . LEU B 1 167 ? 37.952 19.138 73.614 1.00 46.97 164 LEU B N 1
ATOM 2440 C CA . LEU B 1 167 ? 38.651 19.123 74.892 1.00 45.81 164 LEU B CA 1
ATOM 2441 C C . LEU B 1 167 ? 38.288 20.305 75.794 1.00 46.40 164 LEU B C 1
ATOM 2442 O O . LEU B 1 167 ? 38.530 20.248 77.005 1.00 44.07 164 LEU B O 1
ATOM 2447 N N . VAL B 1 168 ? 37.756 21.383 75.212 1.00 41.73 165 VAL B N 1
ATOM 2448 C CA . VAL B 1 168 ? 37.408 22.579 75.958 1.00 40.66 165 VAL B CA 1
ATOM 2449 C C . VAL B 1 168 ? 36.029 23.057 75.535 1.00 47.06 165 VAL B C 1
ATOM 2450 O O . VAL B 1 168 ? 35.783 23.271 74.346 1.00 48.44 165 VAL B O 1
ATOM 2454 N N . ASP B 1 169 ? 35.150 23.288 76.521 1.00 44.29 166 ASP B N 1
ATOM 2455 C CA . ASP B 1 169 ? 33.818 23.834 76.273 1.00 46.35 166 ASP B CA 1
ATOM 2456 C C . ASP B 1 169 ? 33.957 25.288 75.748 1.00 49.56 166 ASP B C 1
ATOM 2457 O O . ASP B 1 169 ? 34.815 26.020 76.252 1.00 47.29 166 ASP B O 1
ATOM 2462 N N . PRO B 1 170 ? 33.158 25.715 74.732 1.00 48.75 167 PRO B N 1
ATOM 2463 C CA . PRO B 1 170 ? 33.291 27.089 74.205 1.00 48.56 167 PRO B CA 1
ATOM 2464 C C . PRO B 1 170 ? 33.132 28.202 75.251 1.00 51.89 167 PRO B C 1
ATOM 2465 O O . PRO B 1 170 ? 33.685 29.284 75.055 1.00 50.40 167 PRO B O 1
ATOM 2469 N N . SER B 1 171 ? 32.410 27.941 76.364 1.00 49.15 168 SER B N 1
ATOM 2470 C CA . SER B 1 171 ? 32.230 28.922 77.450 1.00 48.61 168 SER B CA 1
ATOM 2471 C C . SER B 1 171 ? 33.555 29.172 78.206 1.00 49.90 168 SER B C 1
ATOM 2472 O O . SER B 1 171 ? 33.645 30.127 78.975 1.00 49.37 168 SER B O 1
ATOM 2475 N N . GLN B 1 172 ? 34.558 28.295 77.996 1.00 44.18 169 GLN B N 1
ATOM 2476 C CA . GLN B 1 172 ? 35.867 28.357 78.651 1.00 42.11 169 GLN B CA 1
ATOM 2477 C C . GLN B 1 172 ? 36.952 28.849 77.695 1.00 44.52 169 GLN B C 1
ATOM 2478 O O . GLN B 1 172 ? 38.111 29.039 78.099 1.00 40.99 169 GLN B O 1
ATOM 2484 N N . LEU B 1 173 ? 36.572 29.088 76.434 1.00 42.83 170 LEU B N 1
ATOM 2485 C CA . LEU B 1 173 ? 37.488 29.615 75.415 1.00 42.02 170 LEU B CA 1
ATOM 2486 C C . LEU B 1 173 ? 37.252 31.096 75.236 1.00 46.06 170 LEU B C 1
ATOM 2487 O O . LEU B 1 173 ? 36.109 31.549 75.306 1.00 46.71 170 LEU B O 1
ATOM 2492 N N . THR B 1 174 ? 38.315 31.854 74.983 1.00 42.59 171 THR B N 1
ATOM 2493 C CA . THR B 1 174 ? 38.177 33.291 74.744 1.00 43.09 171 THR B CA 1
ATOM 2494 C C . THR B 1 174 ? 37.723 33.528 73.289 1.00 47.98 171 THR B C 1
ATOM 2495 O O . THR B 1 174 ? 37.667 32.580 72.491 1.00 45.19 171 THR B O 1
ATOM 2499 N N . GLU B 1 175 ? 37.394 34.800 72.959 1.00 49.17 172 GLU B N 1
ATOM 2500 C CA . GLU B 1 175 ? 36.868 35.236 71.653 1.00 51.32 172 GLU B CA 1
ATOM 2501 C C . GLU B 1 175 ? 37.732 34.803 70.450 1.00 55.76 172 GLU B C 1
ATOM 2502 O O . GLU B 1 175 ? 37.151 34.463 69.424 1.00 57.53 172 GLU B O 1
ATOM 2508 N N . GLU B 1 176 ? 39.081 34.754 70.580 1.00 50.67 173 GLU B N 1
ATOM 2509 C CA . GLU B 1 176 ? 39.978 34.341 69.485 1.00 49.96 173 GLU B CA 1
ATOM 2510 C C . GLU B 1 176 ? 39.684 32.923 68.952 1.00 50.79 173 GLU B C 1
ATOM 2511 O O . GLU B 1 176 ? 40.000 32.629 67.798 1.00 49.40 173 GLU B O 1
ATOM 2517 N N . PHE B 1 177 ? 39.084 32.053 69.786 1.00 47.08 174 PHE B N 1
ATOM 2518 C CA . PHE B 1 177 ? 38.779 30.670 69.404 1.00 47.26 174 PHE B CA 1
ATOM 2519 C C . PHE B 1 177 ? 37.280 30.418 69.298 1.00 55.02 174 PHE B C 1
ATOM 2520 O O . PHE B 1 177 ? 36.829 29.284 69.503 1.00 55.31 174 PHE B O 1
ATOM 2528 N N . ASP B 1 178 ? 36.522 31.478 68.949 1.00 53.45 175 ASP B N 1
ATOM 2529 C CA . ASP B 1 178 ? 35.064 31.492 68.799 1.00 56.50 175 ASP B CA 1
ATOM 2530 C C . ASP B 1 178 ? 34.380 31.059 70.115 1.00 60.13 175 ASP B C 1
ATOM 2531 O O . ASP B 1 178 ? 33.322 30.420 70.094 1.00 61.22 175 ASP B O 1
ATOM 2536 N N . GLY B 1 179 ? 34.999 31.444 71.239 1.00 53.41 176 GLY B N 1
ATOM 2537 C CA . GLY B 1 179 ? 34.502 31.140 72.573 1.00 52.01 176 GLY B CA 1
ATOM 2538 C C . GLY B 1 179 ? 33.754 32.288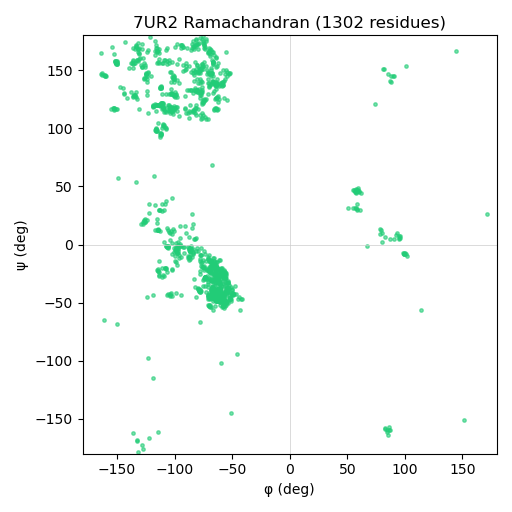 73.216 1.00 55.16 176 GLY B C 1
ATOM 2539 O O . GLY B 1 179 ? 33.793 33.414 72.718 1.00 54.88 176 GLY B O 1
ATOM 2540 N N . SER B 1 180 ? 33.085 32.020 74.345 1.00 51.72 177 SER B N 1
ATOM 2541 C CA . SER B 1 180 ? 32.302 33.060 75.022 1.00 52.48 177 SER B CA 1
ATOM 2542 C C . SER B 1 180 ? 32.856 33.449 76.412 1.00 55.13 177 SER B C 1
ATOM 2543 O O . SER B 1 180 ? 32.181 34.171 77.156 1.00 55.99 177 SER B O 1
ATOM 2546 N N . LEU B 1 181 ? 34.091 33.027 76.752 1.00 49.73 178 LEU B N 1
ATOM 2547 C CA . LEU B 1 181 ? 34.660 33.422 78.033 1.00 47.98 178 LEU B CA 1
ATOM 2548 C C . LEU B 1 181 ? 35.117 34.869 77.976 1.00 52.63 178 LEU B C 1
ATOM 2549 O O . LEU B 1 181 ? 35.930 35.219 77.121 1.00 52.74 178 LEU B O 1
ATOM 2554 N N . ASP B 1 182 ? 34.611 35.705 78.895 1.00 49.03 179 ASP B N 1
ATOM 2555 C CA . ASP B 1 182 ? 35.030 37.102 78.986 1.00 48.39 179 ASP B CA 1
ATOM 2556 C C . ASP B 1 182 ? 36.390 37.160 79.646 1.00 49.49 179 ASP B C 1
ATOM 2557 O O . ASP B 1 182 ? 36.605 36.492 80.661 1.00 48.71 179 ASP B O 1
ATOM 2562 N N . TYR B 1 183 ? 37.312 37.921 79.064 1.00 43.26 180 TYR B N 1
ATOM 2563 C CA . TYR B 1 183 ? 38.665 38.074 79.612 1.00 40.12 180 TYR B CA 1
ATOM 2564 C C . TYR B 1 183 ? 39.243 39.389 79.142 1.00 43.88 180 TYR B C 1
ATOM 2565 O O . TYR B 1 183 ? 39.411 39.598 77.939 1.00 43.29 180 TYR B O 1
ATOM 2574 N N . ASN B 1 184 ? 39.508 40.288 80.100 1.00 41.08 181 ASN B N 1
ATOM 2575 C CA . ASN B 1 184 ? 40.095 41.598 79.850 1.00 40.72 181 ASN B CA 1
ATOM 2576 C C . ASN B 1 184 ? 41.541 41.542 80.361 1.00 40.36 181 ASN B C 1
ATOM 2577 O O . ASN B 1 184 ? 41.766 41.630 81.568 1.00 38.60 181 ASN B O 1
ATOM 2582 N N . HIS B 1 185 ? 42.504 41.348 79.450 1.00 35.30 182 HIS B N 1
ATOM 2583 C CA . HIS B 1 185 ? 43.927 41.191 79.778 1.00 34.54 182 HIS B CA 1
ATOM 2584 C C . HIS B 1 185 ? 44.499 42.408 80.507 1.00 37.99 182 HIS B C 1
ATOM 2585 O O . HIS B 1 185 ? 45.201 42.216 81.496 1.00 36.45 182 HIS B O 1
ATOM 2592 N N . GLU B 1 186 ? 44.177 43.647 80.061 1.00 37.25 183 GLU B N 1
ATOM 2593 C CA . GLU B 1 186 ? 44.677 44.867 80.711 1.00 36.98 183 GLU B CA 1
ATOM 2594 C C . GLU B 1 186 ? 44.174 44.973 82.149 1.00 39.38 183 GLU B C 1
ATOM 2595 O O . GLU B 1 186 ? 44.955 45.296 83.042 1.00 37.76 183 GLU B O 1
ATOM 2601 N N . GLU B 1 187 ? 42.892 44.656 82.381 1.00 37.20 184 GLU B N 1
ATOM 2602 C CA . GLU B 1 187 ? 42.313 44.679 83.732 1.00 37.47 184 GLU B CA 1
ATOM 2603 C C . GLU B 1 187 ? 42.945 43.601 84.595 1.00 38.30 184 GLU B C 1
ATOM 2604 O O . GLU B 1 187 ? 43.204 43.851 85.766 1.00 37.61 184 GLU B O 1
ATOM 2610 N N . TRP B 1 188 ? 43.174 42.402 84.024 1.00 37.04 185 TRP B N 1
ATOM 2611 C CA . TRP B 1 188 ? 43.808 41.278 84.723 1.00 36.16 185 TRP B CA 1
ATOM 2612 C C . TRP B 1 188 ? 45.203 41.707 85.187 1.00 36.69 185 TRP B C 1
ATOM 2613 O O . TRP B 1 188 ? 45.544 41.478 86.337 1.00 37.64 185 TRP B O 1
ATOM 2624 N N . ILE B 1 189 ? 45.976 42.390 84.312 1.00 32.42 186 ILE B N 1
ATOM 2625 C CA . ILE B 1 189 ? 47.322 42.893 84.643 1.00 30.61 186 ILE B CA 1
ATOM 2626 C C . ILE B 1 189 ? 47.254 43.848 85.866 1.00 35.18 186 ILE B C 1
ATOM 2627 O O . ILE B 1 189 ? 48.021 43.679 86.811 1.00 33.58 186 ILE B O 1
ATOM 2632 N N . GLU B 1 190 ? 46.316 44.805 85.853 1.00 34.66 187 GLU B N 1
ATOM 2633 C CA . GLU B 1 190 ? 46.142 45.783 86.935 1.00 36.39 187 GLU B CA 1
ATOM 2634 C C . GLU B 1 190 ? 45.798 45.093 88.243 1.00 41.41 187 GLU B C 1
ATOM 2635 O O . GLU B 1 190 ? 46.361 45.430 89.285 1.00 40.58 187 GLU B O 1
ATOM 2641 N N . LEU B 1 191 ? 44.917 44.097 88.172 1.00 40.35 188 LEU B N 1
ATOM 2642 C CA . LEU B 1 191 ? 44.507 43.276 89.316 1.00 42.22 188 LEU B CA 1
ATOM 2643 C C . LEU B 1 191 ? 45.708 42.538 89.890 1.00 43.19 188 LEU B C 1
ATOM 2644 O O . LEU B 1 191 ? 45.923 42.598 91.091 1.00 42.80 188 LEU B O 1
ATOM 2649 N N . ARG B 1 192 ? 46.531 41.895 89.029 1.00 38.59 189 ARG B N 1
ATOM 2650 C CA . ARG B 1 192 ? 47.701 41.130 89.486 1.00 36.43 189 ARG B CA 1
ATOM 2651 C C . ARG B 1 192 ? 48.754 42.047 90.100 1.00 38.91 189 ARG B C 1
ATOM 2652 O O . ARG B 1 192 ? 49.347 41.688 91.111 1.00 39.22 189 ARG B O 1
ATOM 2660 N N . LEU B 1 193 ? 48.946 43.246 89.535 1.00 34.63 190 LEU B N 1
ATOM 2661 C CA . LEU B 1 193 ? 49.920 44.204 90.071 1.00 34.36 190 LEU B CA 1
ATOM 2662 C C . LEU B 1 193 ? 49.528 44.706 91.479 1.00 41.21 190 LEU B C 1
ATOM 2663 O O . LEU B 1 193 ? 50.404 45.088 92.244 1.00 40.56 190 LEU B O 1
ATOM 2668 N N . SER B 1 194 ? 48.229 44.683 91.812 1.00 43.44 191 SER B N 1
ATOM 2669 C CA . SER B 1 194 ? 47.704 45.156 93.095 1.00 46.28 191 SER B CA 1
ATOM 2670 C C . SER B 1 194 ? 47.753 44.082 94.208 1.00 53.61 191 SER B C 1
ATOM 2671 O O . SER B 1 194 ? 47.422 44.387 95.353 1.00 56.38 191 SER B O 1
ATOM 2674 N N . LEU B 1 195 ? 48.173 42.847 93.891 1.00 49.72 192 LEU B N 1
ATOM 2675 C CA . LEU B 1 195 ? 48.240 41.755 94.875 1.00 57.79 192 LEU B CA 1
ATOM 2676 C C . LEU B 1 195 ? 49.457 41.872 95.789 1.00 107.23 192 LEU B C 1
ATOM 2677 O O . LEU B 1 195 ? 49.928 42.968 96.076 1.00 78.32 192 LEU B O 1
ATOM 2682 N N . ALA C 1 23 ? 67.469 32.605 63.835 1.00 64.51 20 ALA C N 1
ATOM 2683 C CA . ALA C 1 23 ? 67.239 32.456 65.274 1.00 61.69 20 ALA C CA 1
ATOM 2684 C C . ALA C 1 23 ? 65.865 32.981 65.655 1.00 62.57 20 ALA C C 1
ATOM 2685 O O . ALA C 1 23 ? 65.507 34.103 65.274 1.00 62.28 20 ALA C O 1
ATOM 2687 N N . PHE C 1 24 ? 65.083 32.168 66.398 1.00 55.63 21 PHE C N 1
ATOM 2688 C CA . PHE C 1 24 ? 63.744 32.556 66.841 1.00 51.98 21 PHE C CA 1
ATOM 2689 C C . PHE C 1 24 ? 63.817 33.676 67.884 1.00 48.97 21 PHE C C 1
ATOM 2690 O O . PHE C 1 24 ? 63.013 34.599 67.835 1.00 48.48 21 PHE C O 1
ATOM 2698 N N . PHE C 1 25 ? 64.730 33.560 68.845 1.00 42.47 22 PHE C N 1
ATOM 2699 C CA . PHE C 1 25 ? 64.858 34.531 69.927 1.00 40.14 22 PHE C CA 1
ATOM 2700 C C . PHE C 1 25 ? 65.859 35.623 69.626 1.00 42.75 22 PHE C C 1
ATOM 2701 O O . PHE C 1 25 ? 66.822 35.411 68.887 1.00 42.56 22 PHE C O 1
ATOM 2709 N N . ARG C 1 26 ? 65.662 36.769 70.270 1.00 38.78 23 ARG C N 1
ATOM 2710 C CA . ARG C 1 26 ? 66.593 37.892 70.233 1.00 38.16 23 ARG C CA 1
ATOM 2711 C C . ARG C 1 26 ? 67.718 37.562 71.207 1.00 42.99 23 ARG C C 1
ATOM 2712 O O . ARG C 1 26 ? 67.441 37.127 72.326 1.00 41.35 23 ARG C O 1
ATOM 2720 N N . THR C 1 27 ? 68.981 37.712 70.770 1.00 39.70 24 THR C N 1
ATOM 2721 C CA . THR C 1 27 ? 70.162 37.450 71.594 1.00 40.01 24 THR C CA 1
ATOM 2722 C C . THR C 1 27 ? 71.154 38.607 71.447 1.00 44.72 24 THR C C 1
ATOM 2723 O O . THR C 1 27 ? 70.965 39.482 70.588 1.00 44.76 24 THR C O 1
ATOM 2727 N N . GLY C 1 28 ? 72.199 38.592 72.270 1.00 41.45 25 GLY C N 1
ATOM 2728 C CA . GLY C 1 28 ? 73.265 39.588 72.214 1.00 40.30 25 GLY C CA 1
ATOM 2729 C C . GLY C 1 28 ? 72.977 40.869 72.967 1.00 42.80 25 GLY C C 1
ATOM 2730 O O . GLY C 1 28 ? 72.093 40.915 73.824 1.00 40.37 25 GLY C O 1
ATOM 2731 N N . SER C 1 29 ? 73.725 41.925 72.630 1.00 39.24 26 SER C N 1
ATOM 2732 C CA . SER C 1 29 ? 73.657 43.245 73.253 1.00 37.60 26 SER C CA 1
ATOM 2733 C C . SER C 1 29 ? 72.241 43.862 73.257 1.00 40.00 26 SER C C 1
ATOM 2734 O O . SER C 1 29 ? 71.442 43.633 72.348 1.00 37.71 26 SER C O 1
ATOM 2737 N N . PHE C 1 30 ? 71.960 44.669 74.302 1.00 35.87 27 PHE C N 1
ATOM 2738 C CA . PHE C 1 30 ? 70.714 45.416 74.458 1.00 34.34 27 PHE C CA 1
ATOM 2739 C C . PHE C 1 30 ? 70.870 46.846 73.942 1.00 39.01 27 PHE C C 1
ATOM 2740 O O . PHE C 1 30 ? 69.916 47.631 73.992 1.00 39.11 27 PHE C O 1
ATOM 2748 N N . ARG C 1 31 ? 72.074 47.197 73.466 1.00 38.60 28 ARG C N 1
ATOM 2749 C CA . ARG C 1 31 ? 72.417 48.579 73.100 1.00 39.71 28 ARG C CA 1
ATOM 2750 C C . ARG C 1 31 ? 71.438 49.202 72.076 1.00 43.32 28 ARG C C 1
ATOM 2751 O O . ARG C 1 31 ? 71.154 50.399 72.188 1.00 42.46 28 ARG C O 1
ATOM 2759 N N . ASN C 1 32 ? 70.881 48.400 71.153 1.00 39.65 29 ASN C N 1
ATOM 2760 C CA . ASN C 1 32 ? 69.992 48.954 70.128 1.00 41.71 29 ASN C CA 1
ATOM 2761 C C . ASN C 1 32 ? 68.527 48.612 70.351 1.00 46.13 29 ASN C C 1
ATOM 2762 O O . ASN C 1 32 ? 67.712 48.841 69.465 1.00 47.88 29 ASN C O 1
ATOM 2767 N N . ASP C 1 33 ? 68.176 48.130 71.543 1.00 41.73 30 ASP C N 1
ATOM 2768 C CA . ASP C 1 33 ? 66.815 47.703 71.850 1.00 40.54 30 ASP C CA 1
ATOM 2769 C C . ASP C 1 33 ? 65.903 48.823 72.348 1.00 43.22 30 ASP C C 1
ATOM 2770 O O . ASP C 1 33 ? 64.715 48.570 72.540 1.00 43.79 30 ASP C O 1
ATOM 2775 N N . GLY C 1 34 ? 66.439 50.029 72.529 1.00 38.37 31 GLY C N 1
ATOM 2776 C CA . GLY C 1 34 ? 65.657 51.184 72.980 1.00 37.26 31 GLY C CA 1
ATOM 2777 C C . GLY C 1 34 ? 65.008 50.971 74.334 1.00 38.93 31 GLY C C 1
ATOM 2778 O O . GLY C 1 34 ? 63.824 51.261 74.512 1.00 38.46 31 GLY C O 1
ATOM 2779 N N . LEU C 1 35 ? 65.780 50.432 75.296 1.00 34.10 32 LEU C N 1
ATOM 2780 C CA . LEU C 1 35 ? 65.277 50.148 76.649 1.00 33.14 32 LEU C CA 1
ATOM 2781 C C . LEU C 1 35 ? 64.769 51.404 77.319 1.00 34.76 32 LEU C C 1
ATOM 2782 O O . LEU C 1 35 ? 65.371 52.472 77.181 1.00 32.28 32 LEU C O 1
ATOM 2787 N N . LYS C 1 36 ? 63.651 51.272 78.033 1.00 31.11 33 LYS C N 1
ATOM 2788 C CA . LYS C 1 36 ? 63.024 52.354 78.784 1.00 32.22 33 LYS C CA 1
ATOM 2789 C C . LYS C 1 36 ? 63.086 52.002 80.269 1.00 34.42 33 LYS C C 1
ATOM 2790 O O . LYS C 1 36 ? 63.389 50.842 80.607 1.00 31.97 33 LYS C O 1
ATOM 2796 N N . ALA C 1 37 ? 62.764 52.971 81.155 1.00 30.07 34 ALA C N 1
ATOM 2797 C CA . ALA C 1 37 ? 62.732 52.725 82.604 1.00 30.37 34 ALA C CA 1
ATOM 2798 C C . ALA C 1 37 ? 61.824 51.524 82.928 1.00 32.72 34 ALA C C 1
ATOM 2799 O O . ALA C 1 37 ? 62.175 50.714 83.796 1.00 30.22 34 ALA C O 1
ATOM 2801 N N . SER C 1 38 ? 60.658 51.412 82.226 1.00 30.48 35 SER C N 1
ATOM 2802 C CA A SER C 1 38 ? 59.696 50.317 82.406 0.70 31.34 35 SER C CA 1
ATOM 2803 C CA B SER C 1 38 ? 59.704 50.321 82.445 0.30 28.91 35 SER C CA 1
ATOM 2804 C C . SER C 1 38 ? 60.342 48.949 82.177 1.00 34.21 35 SER C C 1
ATOM 2805 O O . SER C 1 38 ? 59.960 47.973 82.813 1.00 35.23 35 SER C O 1
ATOM 2810 N N . ASP C 1 39 ? 61.318 48.874 81.272 1.00 30.44 36 ASP C N 1
ATOM 2811 C CA . ASP C 1 39 ? 61.987 47.605 80.951 1.00 31.21 36 ASP C CA 1
ATOM 2812 C C . ASP C 1 39 ? 62.954 47.131 82.025 1.00 34.31 36 ASP C C 1
ATOM 2813 O O . ASP C 1 39 ? 63.351 45.962 82.009 1.00 33.37 36 ASP C O 1
ATOM 2818 N N . VAL C 1 40 ? 63.378 48.029 82.921 1.00 28.60 37 VAL C N 1
ATOM 2819 C CA . VAL C 1 40 ? 64.367 47.690 83.954 1.00 27.77 37 VAL C CA 1
ATOM 2820 C C . VAL C 1 40 ? 63.848 48.064 85.329 1.00 29.73 37 VAL C C 1
ATOM 2821 O O . VAL C 1 40 ? 64.634 48.147 86.268 1.00 28.68 37 VAL C O 1
ATOM 2825 N N . LEU C 1 41 ? 62.530 48.263 85.455 1.00 28.11 38 LEU C N 1
ATOM 2826 C CA . LEU C 1 41 ? 61.920 48.777 86.671 1.00 27.39 38 LEU C CA 1
ATOM 2827 C C . LEU C 1 41 ? 62.279 47.979 87.934 1.00 30.18 38 LEU C C 1
ATOM 2828 O O . LEU C 1 41 ? 62.688 48.630 88.896 1.00 28.43 38 LEU C O 1
ATOM 2833 N N . PRO C 1 42 ? 62.164 46.620 88.008 1.00 27.62 39 PRO C N 1
ATOM 2834 C CA . PRO C 1 42 ? 62.485 45.948 89.280 1.00 26.95 39 PRO C CA 1
ATOM 2835 C C . PRO C 1 42 ? 63.909 46.224 89.770 1.00 29.43 39 PRO C C 1
ATOM 2836 O O . PRO C 1 42 ? 64.087 46.581 90.926 1.00 29.86 39 PRO C O 1
ATOM 2840 N N . ILE C 1 43 ? 64.920 46.100 88.895 1.00 27.07 40 ILE C N 1
ATOM 2841 C CA . ILE C 1 43 ? 66.308 46.324 89.329 1.00 26.53 40 ILE C CA 1
ATOM 2842 C C . ILE C 1 43 ? 66.564 47.851 89.556 1.00 30.51 40 ILE C C 1
ATOM 2843 O O . ILE C 1 43 ? 67.369 48.202 90.434 1.00 30.82 40 ILE C O 1
ATOM 2848 N N . LEU C 1 44 ? 65.857 48.749 88.827 1.00 28.35 41 LEU C N 1
ATOM 2849 C CA . LEU C 1 44 ? 65.968 50.200 89.104 1.00 29.40 41 LEU C CA 1
ATOM 2850 C C . LEU C 1 44 ? 65.541 50.473 90.526 1.00 32.49 41 LEU C C 1
ATOM 2851 O O . LEU C 1 44 ? 66.242 51.174 91.247 1.00 31.74 41 LEU C O 1
ATOM 2856 N N . LYS C 1 45 ? 64.396 49.889 90.944 1.00 29.22 42 LYS C N 1
ATOM 2857 C CA . LYS C 1 45 ? 63.851 50.064 92.294 1.00 30.61 42 LYS C CA 1
ATOM 2858 C C . LYS C 1 45 ? 64.801 49.542 93.359 1.00 36.66 42 LYS C C 1
ATOM 2859 O O . LYS C 1 45 ? 64.838 50.111 94.446 1.00 37.38 42 LYS C O 1
ATOM 2865 N N . GLU C 1 46 ? 65.580 48.466 93.052 1.00 33.09 43 GLU C N 1
ATOM 2866 C CA . GLU C 1 46 ? 66.568 47.891 93.980 1.00 33.81 43 GLU C CA 1
ATOM 2867 C C . GLU C 1 46 ? 67.737 48.849 94.213 1.00 37.79 43 GLU C C 1
ATOM 2868 O O . GLU C 1 46 ? 68.493 48.681 95.168 1.00 37.10 43 GLU C O 1
ATOM 2874 N N . LYS C 1 47 ? 67.890 49.865 93.327 1.00 34.88 44 LYS C N 1
ATOM 2875 C CA . LYS C 1 47 ? 68.940 50.880 93.422 1.00 34.43 44 LYS C CA 1
ATOM 2876 C C . LYS C 1 47 ? 70.336 50.199 93.459 1.00 36.95 44 LYS C C 1
ATOM 2877 O O . LYS C 1 47 ? 71.192 50.545 94.285 1.00 36.92 44 LYS C O 1
ATOM 2883 N N . VAL C 1 48 ? 70.544 49.207 92.558 1.00 32.39 45 VAL C N 1
ATOM 2884 C CA . VAL C 1 48 ? 71.854 48.556 92.338 1.00 32.37 45 VAL C CA 1
ATOM 2885 C C . VAL C 1 48 ? 72.793 49.636 91.759 1.00 34.68 45 VAL C C 1
ATOM 2886 O O . VAL C 1 48 ? 73.972 49.703 92.101 1.00 33.20 45 VAL C O 1
ATOM 2890 N N . ALA C 1 49 ? 72.251 50.500 90.878 1.00 31.07 46 ALA C N 1
ATOM 2891 C CA . ALA C 1 49 ? 73.013 51.609 90.302 1.00 30.11 46 ALA C CA 1
ATOM 2892 C C . ALA C 1 49 ? 72.078 52.763 89.979 1.00 33.85 46 ALA C C 1
ATOM 2893 O O . ALA C 1 49 ? 70.871 52.548 89.816 1.00 32.08 46 ALA C O 1
ATOM 2895 N N . PHE C 1 50 ? 72.627 53.979 89.916 1.00 30.24 47 PHE C N 1
ATOM 2896 C CA . PHE C 1 50 ? 71.839 55.164 89.585 1.00 31.40 47 PHE C CA 1
ATOM 2897 C C . PHE C 1 50 ? 72.695 56.223 88.915 1.00 35.29 47 PHE C C 1
ATOM 2898 O O . PHE C 1 50 ? 73.918 56.243 89.082 1.00 35.32 47 PHE C O 1
ATOM 2906 N N . VAL C 1 51 ? 72.033 57.114 88.169 1.00 32.18 48 VAL C N 1
ATOM 2907 C CA . VAL C 1 51 ? 72.635 58.264 87.508 1.00 32.01 48 VAL C CA 1
ATOM 2908 C C . VAL C 1 51 ? 71.970 59.484 88.172 1.00 37.35 48 VAL C C 1
ATOM 2909 O O . VAL C 1 51 ? 70.834 59.834 87.869 1.00 35.46 48 VAL C O 1
ATOM 2913 N N . SER C 1 52 ? 72.674 60.074 89.137 1.00 36.79 49 SER C N 1
ATOM 2914 C CA . SER C 1 52 ? 72.178 61.171 89.959 1.00 38.17 49 SER C CA 1
ATOM 2915 C C . SER C 1 52 ? 71.992 62.510 89.232 1.00 43.60 49 SER C C 1
ATOM 2916 O O . SER C 1 52 ? 71.244 63.355 89.723 1.00 45.27 49 SER C O 1
ATOM 2919 N N . GLY C 1 53 ? 72.700 62.718 88.126 1.00 37.95 50 GLY C N 1
ATOM 2920 C CA . GLY C 1 53 ? 72.711 64.013 87.446 1.00 38.03 50 GLY C CA 1
ATOM 2921 C C . GLY C 1 53 ? 73.967 64.774 87.823 1.00 43.23 50 GLY C C 1
ATOM 2922 O O . GLY C 1 53 ? 74.250 65.842 87.267 1.00 43.60 50 GLY C O 1
ATOM 2923 N N . GLY C 1 54 ? 74.716 64.217 88.780 1.00 39.80 51 GLY C N 1
ATOM 2924 C CA . GLY C 1 54 ? 75.990 64.765 89.224 1.00 40.96 51 GLY C CA 1
ATOM 2925 C C . GLY C 1 54 ? 77.033 64.579 88.143 1.00 44.71 51 GLY C C 1
ATOM 2926 O O . GLY C 1 54 ? 76.986 63.604 87.384 1.00 40.76 51 GLY C O 1
ATOM 2927 N N . ARG C 1 55 ? 77.962 65.538 88.041 1.00 44.23 52 ARG C N 1
ATOM 2928 C CA . ARG C 1 55 ? 78.993 65.500 87.020 1.00 43.30 52 ARG C CA 1
ATOM 2929 C C . ARG C 1 55 ? 80.377 65.585 87.651 1.00 46.63 52 ARG C C 1
ATOM 2930 O O . ARG C 1 55 ? 80.539 66.256 88.671 1.00 48.10 52 ARG C O 1
ATOM 2938 N N . ASP C 1 56 ? 81.384 64.902 87.064 1.00 41.44 53 ASP C N 1
ATOM 2939 C CA . ASP C 1 56 ? 82.764 64.982 87.599 1.00 41.51 53 ASP C CA 1
ATOM 2940 C C . ASP C 1 56 ? 83.371 66.367 87.281 1.00 48.05 53 ASP C C 1
ATOM 2941 O O . ASP C 1 56 ? 82.751 67.160 86.565 1.00 47.31 53 ASP C O 1
ATOM 2946 N N . LYS C 1 57 ? 84.591 66.644 87.786 1.00 47.40 54 LYS C N 1
ATOM 2947 C CA . LYS C 1 57 ? 85.273 67.930 87.602 1.00 49.46 54 LYS C CA 1
ATOM 2948 C C . LYS C 1 57 ? 85.533 68.259 86.114 1.00 54.86 54 LYS C C 1
ATOM 2949 O O . LYS C 1 57 ? 85.812 69.421 85.790 1.00 57.51 54 LYS C O 1
ATOM 2955 N N . ARG C 1 58 ? 85.379 67.270 85.213 1.00 48.82 55 ARG C N 1
ATOM 2956 C CA . ARG C 1 58 ? 85.524 67.460 83.766 1.00 48.92 55 ARG C CA 1
ATOM 2957 C C . ARG C 1 58 ? 84.164 67.670 83.060 1.00 54.64 55 ARG C C 1
ATOM 2958 O O . ARG C 1 58 ? 84.137 67.931 81.856 1.00 56.84 55 ARG C O 1
ATOM 2966 N N . GLY C 1 59 ? 83.061 67.508 83.786 1.00 49.27 56 GLY C N 1
ATOM 2967 C CA . GLY C 1 59 ? 81.732 67.615 83.199 1.00 48.13 56 GLY C CA 1
ATOM 2968 C C . GLY C 1 59 ? 81.182 66.294 82.677 1.00 48.47 56 GLY C C 1
ATOM 2969 O O . GLY C 1 59 ? 80.120 66.267 82.054 1.00 47.32 56 GLY C O 1
ATOM 2970 N N . GLY C 1 60 ? 81.917 65.202 82.900 1.00 42.62 57 GLY C N 1
ATOM 2971 C CA . GLY C 1 60 ? 81.477 63.862 82.535 1.00 39.43 57 GLY C CA 1
ATOM 2972 C C . GLY C 1 60 ? 80.378 63.385 83.477 1.00 42.25 57 GLY C C 1
ATOM 2973 O O . GLY C 1 60 ? 80.317 63.830 84.628 1.00 41.83 57 GLY C O 1
ATOM 2974 N N . PRO C 1 61 ? 79.492 62.472 83.041 1.00 36.11 58 PRO C N 1
ATOM 2975 C CA . PRO C 1 61 ? 78.427 62.012 83.953 1.00 35.67 58 PRO C CA 1
ATOM 2976 C C . PRO C 1 61 ? 78.915 61.000 84.998 1.00 37.83 58 PRO C C 1
ATOM 2977 O O . PRO C 1 61 ? 79.829 60.218 84.742 1.00 35.77 58 PRO C O 1
ATOM 2981 N N . ILE C 1 62 ? 78.276 60.995 86.165 1.00 35.21 59 ILE C N 1
ATOM 2982 C CA . ILE C 1 62 ? 78.604 60.050 87.234 1.00 33.36 59 ILE C CA 1
ATOM 2983 C C . ILE C 1 62 ? 77.581 58.918 87.281 1.00 35.55 59 ILE C C 1
ATOM 2984 O O . ILE C 1 62 ? 76.362 59.158 87.355 1.00 35.89 59 ILE C O 1
ATOM 2989 N N . LEU C 1 63 ? 78.097 57.677 87.290 1.00 31.06 60 LEU C N 1
ATOM 2990 C CA . LEU C 1 63 ? 77.303 56.461 87.458 1.00 30.39 60 LEU C CA 1
ATOM 2991 C C . LEU C 1 63 ? 77.682 55.887 88.810 1.00 35.37 60 LEU C C 1
ATOM 2992 O O . LEU C 1 63 ? 78.860 55.628 89.044 1.00 36.81 60 LEU C O 1
ATOM 2997 N N . THR C 1 64 ? 76.708 55.721 89.714 1.00 30.92 61 THR C N 1
ATOM 2998 C CA . THR C 1 64 ? 77.004 55.234 91.055 1.00 31.85 61 THR C CA 1
ATOM 2999 C C . THR C 1 64 ? 76.440 53.839 91.312 1.00 33.84 61 THR C C 1
ATOM 3000 O O . THR C 1 64 ? 75.265 53.578 91.043 1.00 32.67 61 THR C O 1
ATOM 3004 N N . PHE C 1 65 ? 77.266 52.978 91.924 1.00 29.64 62 PHE C N 1
ATOM 3005 C CA . PHE C 1 65 ? 76.879 51.668 92.447 1.00 29.10 62 PHE C CA 1
ATOM 3006 C C . PHE C 1 65 ? 76.997 51.785 93.952 1.00 37.11 62 PHE C C 1
ATOM 3007 O O . PHE C 1 65 ? 78.107 51.674 94.478 1.00 37.93 62 PHE C O 1
ATOM 3015 N N . PRO C 1 66 ? 75.905 52.137 94.669 1.00 36.63 63 PRO C N 1
ATOM 3016 C CA . PRO C 1 66 ? 76.026 52.306 96.126 1.00 38.12 63 PRO C CA 1
ATOM 3017 C C . PRO C 1 66 ? 76.119 50.962 96.831 1.00 43.14 63 PRO C C 1
ATOM 3018 O O . PRO C 1 66 ? 75.983 49.922 96.190 1.00 42.12 63 PRO C O 1
ATOM 3022 N N . ALA C 1 67 ? 76.370 50.982 98.146 1.00 43.17 64 ALA C N 1
ATOM 3023 C CA . ALA C 1 67 ? 76.357 49.772 98.949 1.00 45.73 64 ALA C CA 1
ATOM 3024 C C . ALA C 1 67 ? 74.895 49.211 98.857 1.00 51.19 64 ALA C C 1
ATOM 3025 O O . ALA C 1 67 ? 73.925 49.966 98.995 1.00 50.89 64 ALA C O 1
ATOM 3027 N N . ARG C 1 68 ? 74.778 47.933 98.491 1.00 48.82 65 ARG C N 1
ATOM 3028 C CA A ARG C 1 68 ? 73.561 47.163 98.231 0.50 48.94 65 ARG C CA 1
ATOM 3029 C CA B ARG C 1 68 ? 73.483 47.301 98.216 0.50 48.29 65 ARG C CA 1
ATOM 3030 C C . ARG C 1 68 ? 72.575 47.115 99.428 1.00 55.86 65 ARG C C 1
ATOM 3031 O O . ARG C 1 68 ? 73.014 46.884 100.554 1.00 56.08 65 ARG C O 1
ATOM 3046 N N . SER C 1 69 ? 71.257 47.260 99.160 1.00 55.67 66 SER C N 1
ATOM 3047 C CA . SER C 1 69 ? 70.165 47.157 100.143 1.00 58.24 66 SER C CA 1
ATOM 3048 C C . SER C 1 69 ? 69.595 45.724 100.141 1.00 62.71 66 SER C C 1
ATOM 3049 O O . SER C 1 69 ? 69.355 45.167 101.210 1.00 64.90 66 SER C O 1
ATOM 3052 N N . ASN C 1 70 ? 69.394 45.129 98.946 1.00 57.45 67 ASN C N 1
ATOM 3053 C CA . ASN C 1 70 ? 68.929 43.743 98.797 1.00 57.04 67 ASN C CA 1
ATOM 3054 C C . ASN C 1 70 ? 70.135 42.882 98.417 1.00 59.07 67 ASN C C 1
ATOM 3055 O O . ASN C 1 70 ? 70.688 43.046 97.330 1.00 56.38 67 ASN C O 1
ATOM 3060 N N . HIS C 1 71 ? 70.522 41.951 99.294 1.00 56.37 68 HIS C N 1
ATOM 3061 C CA . HIS C 1 71 ? 71.716 41.127 99.108 1.00 56.82 68 HIS C CA 1
ATOM 3062 C C . HIS C 1 71 ? 71.456 39.790 98.349 1.00 58.40 68 HIS C C 1
ATOM 3063 O O . HIS C 1 71 ? 72.370 38.966 98.229 1.00 58.01 68 HIS C O 1
ATOM 3070 N N . ASP C 1 72 ? 70.249 39.618 97.771 1.00 52.30 69 ASP C N 1
ATOM 3071 C CA . ASP C 1 72 ? 69.938 38.459 96.920 1.00 50.70 69 ASP C CA 1
ATOM 3072 C C . ASP C 1 72 ? 70.822 38.508 95.679 1.00 49.90 69 ASP C C 1
ATOM 3073 O O . ASP C 1 72 ? 71.177 39.613 95.258 1.00 46.51 69 ASP C O 1
ATOM 3078 N N . ARG C 1 73 ? 71.133 37.352 95.062 1.00 43.35 70 ARG C N 1
ATOM 3079 C CA . ARG C 1 73 ? 71.940 37.336 93.833 1.00 41.33 70 ARG C CA 1
ATOM 3080 C C . ARG C 1 73 ? 71.144 37.938 92.680 1.00 42.68 70 ARG C C 1
ATOM 3081 O O . ARG C 1 73 ? 69.918 37.943 92.699 1.00 41.81 70 ARG C O 1
ATOM 3089 N N . ILE C 1 74 ? 71.851 38.513 91.719 1.00 38.06 71 ILE C N 1
ATOM 3090 C CA . ILE C 1 74 ? 71.274 39.234 90.595 1.00 36.79 71 ILE C CA 1
ATOM 3091 C C . ILE C 1 74 ? 71.356 38.372 89.347 1.00 37.25 71 ILE C C 1
ATOM 3092 O O . ILE C 1 74 ? 72.297 37.608 89.196 1.00 36.38 71 ILE C O 1
ATOM 3097 N N . ARG C 1 75 ? 70.385 38.521 88.440 1.00 32.57 72 ARG C N 1
ATOM 3098 C CA . ARG C 1 75 ? 70.409 37.888 87.135 1.00 32.10 72 ARG C CA 1
ATOM 3099 C C . ARG C 1 75 ? 71.302 38.732 86.249 1.00 33.04 72 ARG C C 1
ATOM 3100 O O . ARG C 1 75 ? 71.162 39.964 86.238 1.00 31.33 72 ARG C O 1
ATOM 3108 N N . GLN C 1 76 ? 72.229 38.089 85.518 1.00 30.21 73 GLN C N 1
ATOM 3109 C CA . GLN C 1 76 ? 73.179 38.806 84.654 1.00 29.82 73 GLN C CA 1
ATOM 3110 C C . GLN C 1 76 ? 72.472 39.652 83.616 1.00 32.61 73 GLN C C 1
ATOM 3111 O O . GLN C 1 76 ? 72.861 40.801 83.408 1.00 29.98 73 GLN C O 1
ATOM 3117 N N . GLU C 1 77 ? 71.405 39.099 82.989 1.00 30.77 74 GLU C N 1
ATOM 3118 C CA . GLU C 1 77 ? 70.643 39.840 81.983 1.00 30.61 74 GLU C CA 1
ATOM 3119 C C . GLU C 1 77 ? 70.030 41.121 82.579 1.00 29.28 74 GLU C C 1
ATOM 3120 O O . GLU C 1 77 ? 69.996 42.136 81.894 1.00 27.43 74 GLU C O 1
ATOM 3126 N N . ASP C 1 78 ? 69.551 41.081 83.842 1.00 26.21 75 ASP C N 1
ATOM 3127 C CA . ASP C 1 78 ? 68.955 42.258 84.499 1.00 25.09 75 ASP C CA 1
ATOM 3128 C C . ASP C 1 78 ? 69.997 43.335 84.699 1.00 28.28 75 ASP C C 1
ATOM 3129 O O . ASP C 1 78 ? 69.719 44.515 84.468 1.00 27.61 75 ASP C O 1
ATOM 3134 N N . LEU C 1 79 ? 71.215 42.932 85.105 1.00 27.18 76 LEU C N 1
ATOM 3135 C CA . LEU C 1 79 ? 72.306 43.889 85.288 1.00 27.16 76 LEU C CA 1
ATOM 3136 C C . LEU C 1 79 ? 72.754 44.476 83.942 1.00 29.61 76 LEU C C 1
ATOM 3137 O O . LEU C 1 79 ? 73.005 45.684 83.855 1.00 28.28 76 LEU C O 1
ATOM 3142 N N . ARG C 1 80 ? 72.826 43.643 82.890 1.00 27.83 77 ARG C N 1
ATOM 3143 C CA . ARG C 1 80 ? 73.203 44.135 81.538 1.00 28.08 77 ARG C CA 1
ATOM 3144 C C . ARG C 1 80 ? 72.201 45.156 81.034 1.00 30.20 77 ARG C C 1
ATOM 3145 O O . ARG C 1 80 ? 72.594 46.208 80.536 1.00 28.79 77 ARG C O 1
ATOM 3153 N N . LYS C 1 81 ? 70.900 44.875 81.214 1.00 26.44 78 LYS C N 1
ATOM 3154 C CA . LYS C 1 81 ? 69.848 45.812 80.822 1.00 26.43 78 LYS C CA 1
ATOM 3155 C C . LYS C 1 81 ? 69.933 47.101 81.627 1.00 27.51 78 LYS C C 1
ATOM 3156 O O . LYS C 1 81 ? 69.841 48.173 81.044 1.00 26.93 78 LYS C O 1
ATOM 3162 N N . LEU C 1 82 ? 70.166 46.999 82.954 1.00 25.69 79 LEU C N 1
ATOM 3163 C CA . LEU C 1 82 ? 70.298 48.171 83.826 1.00 26.41 79 LEU C CA 1
ATOM 3164 C C . LEU C 1 82 ? 71.430 49.102 83.372 1.00 28.76 79 LEU C C 1
ATOM 3165 O O . LEU C 1 82 ? 71.200 50.302 83.201 1.00 28.11 79 LEU C O 1
ATOM 3170 N N . VAL C 1 83 ? 72.647 48.567 83.195 1.00 26.21 80 VAL C N 1
ATOM 3171 C CA . VAL C 1 83 ? 73.790 49.443 82.835 1.00 25.59 80 VAL C CA 1
ATOM 3172 C C . VAL C 1 83 ? 73.605 50.001 81.409 1.00 29.40 80 VAL C C 1
ATOM 3173 O O . VAL C 1 83 ? 74.026 51.133 81.146 1.00 28.76 80 VAL C O 1
ATOM 3177 N N . THR C 1 84 ? 72.912 49.248 80.528 1.00 25.94 81 THR C N 1
ATOM 3178 C CA . THR C 1 84 ? 72.625 49.721 79.160 1.00 26.35 81 THR C CA 1
ATOM 3179 C C . THR C 1 84 ? 71.672 50.897 79.241 1.00 29.74 81 THR C C 1
ATOM 3180 O O . THR C 1 84 ? 71.898 51.928 78.583 1.00 27.60 81 THR C O 1
ATOM 3184 N N . TYR C 1 85 ? 70.620 50.764 80.075 1.00 28.12 82 TYR C N 1
ATOM 3185 C CA . TYR C 1 85 ? 69.649 51.829 80.251 1.00 28.43 82 TYR C CA 1
ATOM 3186 C C . TYR C 1 85 ? 70.288 53.092 80.880 1.00 30.24 82 TYR C C 1
ATOM 3187 O O . TYR C 1 85 ? 70.121 54.193 80.345 1.00 28.92 82 TYR C O 1
ATOM 3196 N N . LEU C 1 86 ? 71.045 52.935 81.969 1.00 27.43 83 LEU C N 1
ATOM 3197 C CA . LEU C 1 86 ? 71.671 54.059 82.663 1.00 28.31 83 LEU C CA 1
ATOM 3198 C C . LEU C 1 86 ? 72.706 54.796 81.825 1.00 30.70 83 LEU C C 1
ATOM 3199 O O . LEU C 1 86 ? 72.844 56.013 81.976 1.00 31.31 83 LEU C O 1
ATOM 3204 N N . ALA C 1 87 ? 73.332 54.114 80.856 1.00 27.64 84 ALA C N 1
ATOM 3205 C CA . ALA C 1 87 ? 74.277 54.763 79.942 1.00 27.81 84 ALA C CA 1
ATOM 3206 C C . ALA C 1 87 ? 73.576 55.809 79.071 1.00 36.35 84 ALA C C 1
ATOM 3207 O O . ALA C 1 87 ? 74.226 56.759 78.684 1.00 39.44 84 ALA C O 1
ATOM 3209 N N . SER C 1 88 ? 72.282 55.607 78.734 1.00 33.35 85 SER C N 1
ATOM 3210 C CA . SER C 1 88 ? 71.467 56.472 77.862 1.00 33.96 85 SER C CA 1
ATOM 3211 C C . SER C 1 88 ? 70.848 57.663 78.604 1.00 37.93 85 SER C C 1
ATOM 3212 O O . SER C 1 88 ? 70.231 58.496 77.951 1.00 37.35 85 SER C O 1
ATOM 3215 N N . VAL C 1 89 ? 70.978 57.723 79.955 1.00 33.21 86 VAL C N 1
ATOM 3216 C CA . VAL C 1 89 ? 70.328 58.737 80.785 1.00 32.09 86 VAL C CA 1
ATOM 3217 C C . VAL C 1 89 ? 70.911 60.164 80.506 1.00 36.29 86 VAL C C 1
ATOM 3218 O O . VAL C 1 89 ? 70.111 61.035 80.159 1.00 36.21 86 VAL C O 1
ATOM 3222 N N . PRO C 1 90 ? 72.244 60.441 80.621 1.00 32.35 87 PRO C N 1
ATOM 3223 C CA . PRO C 1 90 ? 72.731 61.801 80.310 1.00 32.82 87 PRO C CA 1
ATOM 3224 C C . PRO C 1 90 ? 72.599 62.100 78.816 1.00 36.69 87 PRO C C 1
ATOM 3225 O O . PRO C 1 90 ? 72.350 61.185 78.023 1.00 35.20 87 PRO C O 1
ATOM 3229 N N . SER C 1 91 ? 72.757 63.366 78.422 1.00 35.58 88 SER C N 1
ATOM 3230 C CA . SER C 1 91 ? 72.666 63.733 77.012 1.00 36.88 88 SER C CA 1
ATOM 3231 C C . SER C 1 91 ? 73.836 63.109 76.244 1.00 40.95 88 SER C C 1
ATOM 3232 O O . SER C 1 91 ? 74.866 62.798 76.855 1.00 38.24 88 SER C O 1
ATOM 3235 N N . GLU C 1 92 ? 73.684 62.924 74.922 1.00 41.77 89 GLU C N 1
ATOM 3236 C CA . GLU C 1 92 ? 74.732 62.363 74.061 1.00 43.31 89 GLU C CA 1
ATOM 3237 C C . GLU C 1 92 ? 76.077 63.112 74.218 1.00 47.19 89 GLU C C 1
ATOM 3238 O O . GLU C 1 92 ? 77.119 62.462 74.369 1.00 44.55 89 GLU C O 1
ATOM 3244 N N . ASP C 1 93 ? 76.046 64.460 74.231 1.00 45.51 90 ASP C N 1
ATOM 3245 C CA . ASP C 1 93 ? 77.236 65.288 74.384 1.00 46.87 90 ASP C CA 1
ATOM 3246 C C . ASP C 1 93 ? 77.919 65.071 75.743 1.00 47.06 90 ASP C C 1
ATOM 3247 O O . ASP C 1 93 ? 79.145 65.040 75.800 1.00 45.25 90 ASP C O 1
ATOM 3252 N N . VAL C 1 94 ? 77.142 64.918 76.823 1.00 42.35 91 VAL C N 1
ATOM 3253 C CA . VAL C 1 94 ? 77.699 64.682 78.160 1.00 41.13 91 VAL C CA 1
ATOM 3254 C C . VAL C 1 94 ? 78.330 63.264 78.206 1.00 42.55 91 VAL C C 1
ATOM 3255 O O . VAL C 1 94 ? 79.451 63.117 78.708 1.00 41.35 91 VAL C O 1
ATOM 3259 N N . CYS C 1 95 ? 77.640 62.259 77.623 1.00 38.16 92 CYS C N 1
ATOM 3260 C CA A CYS C 1 95 ? 78.095 60.872 77.563 0.50 36.67 92 CYS C CA 1
ATOM 3261 C CA B CYS C 1 95 ? 78.117 60.876 77.575 0.50 36.65 92 CYS C CA 1
ATOM 3262 C C . CYS C 1 95 ? 79.440 60.749 76.827 1.00 39.61 92 CYS C C 1
ATOM 3263 O O . CYS C 1 95 ? 80.276 59.945 77.228 1.00 38.16 92 CYS C O 1
ATOM 3268 N N . LYS C 1 96 ? 79.649 61.555 75.760 1.00 37.07 93 LYS C N 1
ATOM 3269 C CA A LYS C 1 96 ? 80.877 61.516 74.960 0.50 36.69 93 LYS C CA 1
ATOM 3270 C CA B LYS C 1 96 ? 80.880 61.473 74.965 0.50 36.88 93 LYS C CA 1
ATOM 3271 C C . LYS C 1 96 ? 82.137 61.859 75.789 1.00 41.06 93 LYS C C 1
ATOM 3272 O O . LYS C 1 96 ? 83.249 61.513 75.377 1.00 40.40 93 LYS C O 1
ATOM 3283 N N . ARG C 1 97 ? 81.974 62.531 76.948 1.00 38.55 94 ARG C N 1
ATOM 3284 C CA . ARG C 1 97 ? 83.089 62.913 77.839 1.00 39.37 94 ARG C CA 1
ATOM 3285 C C . ARG C 1 97 ? 83.592 61.708 78.645 1.00 41.92 94 ARG C C 1
ATOM 3286 O O . ARG C 1 97 ? 84.665 61.761 79.250 1.00 41.69 94 ARG C O 1
ATOM 3294 N N . GLY C 1 98 ? 82.808 60.639 78.668 1.00 36.72 95 GLY C N 1
ATOM 3295 C CA . GLY C 1 98 ? 83.164 59.454 79.415 1.00 34.07 95 GLY C CA 1
ATOM 3296 C C . GLY C 1 98 ? 82.659 59.562 80.834 1.00 35.39 95 GLY C C 1
ATOM 3297 O O . GLY C 1 98 ? 82.717 60.636 81.448 1.00 35.04 95 GLY C O 1
ATOM 3298 N N . PHE C 1 99 ? 82.147 58.443 81.348 1.00 30.79 96 PHE C N 1
ATOM 3299 C CA . PHE C 1 99 ? 81.604 58.355 82.699 1.00 30.22 96 PHE C CA 1
ATOM 3300 C C . PHE C 1 99 ? 82.662 58.216 83.775 1.00 33.97 96 PHE C C 1
ATOM 3301 O O . PHE C 1 99 ? 83.684 57.556 83.581 1.00 33.74 96 PHE C O 1
ATOM 3309 N N . THR C 1 100 ? 82.373 58.782 84.938 1.00 30.87 97 THR C N 1
ATOM 3310 C CA . THR C 1 100 ? 83.113 58.502 86.168 1.00 31.66 97 THR C CA 1
ATOM 3311 C C . THR C 1 100 ? 82.205 57.514 86.867 1.00 34.29 97 THR C C 1
ATOM 3312 O O . THR C 1 100 ? 81.053 57.850 87.148 1.00 33.34 97 THR C O 1
ATOM 3316 N N . VAL C 1 101 ? 82.679 56.292 87.081 1.00 31.96 98 VAL C N 1
ATOM 3317 C CA . VAL C 1 101 ? 81.872 55.266 87.760 1.00 31.29 98 VAL C CA 1
ATOM 3318 C C . VAL C 1 101 ? 82.342 55.198 89.207 1.00 36.34 98 VAL C C 1
ATOM 3319 O O . VAL C 1 101 ? 83.543 55.116 89.452 1.00 36.34 98 VAL C O 1
ATOM 3323 N N . ILE C 1 102 ? 81.411 55.282 90.162 1.00 33.94 99 ILE C N 1
ATOM 3324 C CA . ILE C 1 102 ? 81.757 55.203 91.580 1.00 34.61 99 ILE C CA 1
ATOM 3325 C C . ILE C 1 102 ? 81.138 53.939 92.125 1.00 38.08 99 ILE C C 1
ATOM 3326 O O . ILE C 1 102 ? 79.916 53.779 92.055 1.00 36.67 99 ILE C O 1
ATOM 3331 N N . ILE C 1 103 ? 81.970 53.029 92.653 1.00 34.46 100 ILE C N 1
ATOM 3332 C CA . ILE C 1 103 ? 81.489 51.780 93.217 1.00 34.98 100 ILE C CA 1
ATOM 3333 C C . ILE C 1 103 ? 81.868 51.739 94.690 1.00 40.90 100 ILE C C 1
ATOM 3334 O O . ILE C 1 103 ? 83.055 51.751 95.018 1.00 41.57 100 ILE C O 1
ATOM 3339 N N . ASP C 1 104 ? 80.861 51.667 95.576 1.00 37.92 101 ASP C N 1
ATOM 3340 C CA . ASP C 1 104 ? 81.118 51.599 97.005 1.00 39.30 101 ASP C CA 1
ATOM 3341 C C . ASP C 1 104 ? 81.399 50.160 97.403 1.00 43.47 101 ASP C C 1
ATOM 3342 O O . ASP C 1 104 ? 80.527 49.311 97.286 1.00 42.40 101 ASP C O 1
ATOM 3347 N N . MET C 1 105 ? 82.639 49.892 97.864 1.00 41.28 102 MET C N 1
ATOM 3348 C CA . MET C 1 105 ? 83.037 48.563 98.328 1.00 41.01 102 MET C CA 1
ATOM 3349 C C . MET C 1 105 ? 82.969 48.473 99.862 1.00 45.90 102 MET C C 1
ATOM 3350 O O . MET C 1 105 ? 83.171 47.388 100.403 1.00 47.30 102 MET C O 1
ATOM 3355 N N . ARG C 1 106 ? 82.658 49.593 100.561 1.00 44.12 103 ARG C N 1
ATOM 3356 C CA . ARG C 1 106 ? 82.537 49.597 102.035 1.00 46.18 103 ARG C CA 1
ATOM 3357 C C . ARG C 1 106 ? 81.387 48.679 102.436 1.00 53.07 103 ARG C C 1
ATOM 3358 O O . ARG C 1 106 ? 80.282 48.786 101.887 1.00 50.99 103 ARG C O 1
ATOM 3366 N N . GLY C 1 107 ? 81.675 47.730 103.314 1.00 53.01 104 GLY C N 1
ATOM 3367 C CA . GLY C 1 107 ? 80.686 46.750 103.745 1.00 53.23 104 GLY C CA 1
ATOM 3368 C C . GLY C 1 107 ? 80.503 45.620 102.756 1.00 56.44 104 GLY C C 1
ATOM 3369 O O . GLY C 1 107 ? 79.573 44.822 102.892 1.00 55.46 104 GLY C O 1
ATOM 3370 N N . SER C 1 108 ? 81.390 45.547 101.751 1.00 53.24 105 SER C N 1
ATOM 3371 C CA . SER C 1 108 ? 81.364 44.517 100.718 1.00 52.74 105 SER C CA 1
ATOM 3372 C C . SER C 1 108 ? 82.764 43.918 100.542 1.00 59.46 105 SER C C 1
ATOM 3373 O O . SER C 1 108 ? 83.684 44.252 101.293 1.00 60.39 105 SER C O 1
ATOM 3376 N N . LYS C 1 109 ? 82.900 42.972 99.601 1.00 57.12 106 LYS C N 1
ATOM 3377 C CA . LYS C 1 109 ? 84.154 42.283 99.286 1.00 58.07 106 LYS C CA 1
ATOM 3378 C C . LYS C 1 109 ? 84.447 42.430 97.796 1.00 60.31 106 LYS C C 1
ATOM 3379 O O . LYS C 1 109 ? 83.505 42.563 97.005 1.00 57.62 106 LYS C O 1
ATOM 3385 N N . TRP C 1 110 ? 85.743 42.393 97.410 1.00 57.77 107 TRP C N 1
ATOM 3386 C CA . TRP C 1 110 ? 86.185 42.494 96.018 1.00 57.33 107 TRP C CA 1
ATOM 3387 C C . TRP C 1 110 ? 85.445 41.499 95.094 1.00 63.01 107 TRP C C 1
ATOM 3388 O O . TRP C 1 110 ? 85.103 41.868 93.972 1.00 62.27 107 TRP C O 1
ATOM 3399 N N . ASP C 1 111 ? 85.150 40.276 95.588 1.00 59.69 108 ASP C N 1
ATOM 3400 C CA . ASP C 1 111 ? 84.443 39.223 94.850 1.00 58.82 108 ASP C CA 1
ATOM 3401 C C . ASP C 1 111 ? 82.998 39.606 94.504 1.00 59.05 108 ASP C C 1
ATOM 3402 O O . ASP C 1 111 ? 82.416 39.015 93.594 1.00 58.37 108 ASP C O 1
ATOM 3407 N N . LEU C 1 112 ? 82.413 40.577 95.220 1.00 52.87 109 LEU C N 1
ATOM 3408 C CA . LEU C 1 112 ? 81.075 41.064 94.924 1.00 50.33 109 LEU C CA 1
ATOM 3409 C C . LEU C 1 112 ? 81.111 42.352 94.083 1.00 49.31 109 LEU C C 1
ATOM 3410 O O . LEU C 1 112 ? 80.049 42.836 93.673 1.00 47.37 109 LEU C O 1
ATOM 3415 N N . ILE C 1 113 ? 82.303 42.935 93.853 1.00 44.84 110 ILE C N 1
ATOM 3416 C CA . ILE C 1 113 ? 82.302 44.164 93.063 1.00 43.32 110 ILE C CA 1
ATOM 3417 C C . ILE C 1 113 ? 83.029 43.927 91.707 1.00 43.24 110 ILE C C 1
ATOM 3418 O O . ILE C 1 113 ? 82.664 44.600 90.752 1.00 41.19 110 ILE C O 1
ATOM 3423 N N . LYS C 1 114 ? 83.991 42.963 91.604 1.00 38.93 111 LYS C N 1
ATOM 3424 C CA . LYS C 1 114 ? 84.635 42.593 90.330 1.00 38.20 111 LYS C CA 1
ATOM 3425 C C . LYS C 1 114 ? 83.562 42.209 89.259 1.00 40.48 111 LYS C C 1
ATOM 3426 O O . LYS C 1 114 ? 83.689 42.674 88.118 1.00 40.13 111 LYS C O 1
ATOM 3432 N N . PRO C 1 115 ? 82.475 41.446 89.577 1.00 37.79 112 PRO C N 1
ATOM 3433 C CA . PRO C 1 115 ? 81.457 41.150 88.539 1.00 36.44 112 PRO C CA 1
ATOM 3434 C C . PRO C 1 115 ? 80.767 42.400 87.993 1.00 37.03 112 PRO C C 1
ATOM 3435 O O . PRO C 1 115 ? 80.326 42.374 86.845 1.00 36.14 112 PRO C O 1
ATOM 3439 N N . LEU C 1 116 ? 80.660 43.486 88.790 1.00 32.39 113 LEU C N 1
ATOM 3440 C CA . LEU C 1 116 ? 80.092 44.751 88.310 1.00 32.02 113 LEU C CA 1
ATOM 3441 C C . LEU C 1 116 ? 80.994 45.366 87.229 1.00 35.12 113 LEU C C 1
ATOM 3442 O O . LEU C 1 116 ? 80.510 45.796 86.178 1.00 32.74 113 LEU C O 1
ATOM 3447 N N . LEU C 1 117 ? 82.317 45.366 87.483 1.00 31.80 114 LEU C N 1
ATOM 3448 C CA . LEU C 1 117 ? 83.315 45.891 86.548 1.00 31.45 114 LEU C CA 1
ATOM 3449 C C . LEU C 1 117 ? 83.370 45.032 85.275 1.00 33.47 114 LEU C C 1
ATOM 3450 O O . LEU C 1 117 ? 83.424 45.575 84.174 1.00 32.62 114 LEU C O 1
ATOM 3455 N N . LYS C 1 118 ? 83.292 43.704 85.418 1.00 30.30 115 LYS C N 1
ATOM 3456 C CA . LYS C 1 118 ? 83.283 42.805 84.271 1.00 29.83 115 LYS C CA 1
ATOM 3457 C C . LYS C 1 118 ? 82.030 43.046 83.393 1.00 32.75 115 LYS C C 1
ATOM 3458 O O . LYS C 1 118 ? 82.143 43.080 82.168 1.00 30.87 115 LYS C O 1
ATOM 3464 N N . THR C 1 119 ? 80.854 43.235 84.024 1.00 30.37 116 THR C N 1
ATOM 3465 C CA . THR C 1 119 ? 79.600 43.488 83.311 1.00 29.43 116 THR C CA 1
ATOM 3466 C C . THR C 1 119 ? 79.680 44.849 82.609 1.00 31.30 116 THR C C 1
ATOM 3467 O O . THR C 1 119 ? 79.260 44.936 81.462 1.00 29.02 116 THR C O 1
ATOM 3471 N N . LEU C 1 120 ? 80.245 45.891 83.266 1.00 28.19 117 LEU C N 1
ATOM 3472 C CA . LEU C 1 120 ? 80.461 47.203 82.619 1.00 28.45 117 LEU C CA 1
ATOM 3473 C C . LEU C 1 120 ? 81.349 47.057 81.382 1.00 31.46 117 LEU C C 1
ATOM 3474 O O . LEU C 1 120 ? 81.043 47.600 80.319 1.00 31.90 117 LEU C O 1
ATOM 3479 N N . GLN C 1 121 ? 82.420 46.282 81.510 1.00 29.47 118 GLN C N 1
ATOM 3480 C CA . GLN C 1 121 ? 83.368 46.063 80.410 1.00 29.69 118 GLN C CA 1
ATOM 3481 C C . GLN C 1 121 ? 82.673 45.399 79.212 1.00 34.58 118 GLN C C 1
ATOM 3482 O O . GLN C 1 121 ? 82.873 45.823 78.071 1.00 34.73 118 GLN C O 1
ATOM 3488 N N . GLU C 1 122 ? 81.843 44.403 79.478 1.00 32.95 119 GLU C N 1
ATOM 3489 C CA . GLU C 1 122 ? 81.162 43.639 78.443 1.00 34.12 119 GLU C CA 1
ATOM 3490 C C . GLU C 1 122 ? 79.950 44.351 77.854 1.00 37.42 119 GLU C C 1
ATOM 3491 O O . GLU C 1 122 ? 79.706 44.228 76.649 1.00 36.94 119 GLU C O 1
ATOM 3497 N N . ALA C 1 123 ? 79.149 45.027 78.703 1.00 32.24 120 ALA C N 1
ATOM 3498 C CA . ALA C 1 123 ? 77.845 45.527 78.303 1.00 31.79 120 ALA C CA 1
ATOM 3499 C C . ALA C 1 123 ? 77.666 47.046 78.272 1.00 34.24 120 ALA C C 1
ATOM 3500 O O . ALA C 1 123 ? 76.742 47.478 77.599 1.00 36.04 120 ALA C O 1
ATOM 3502 N N . PHE C 1 124 ? 78.465 47.849 79.017 1.00 29.45 121 PHE C N 1
ATOM 3503 C CA . PHE C 1 124 ? 78.239 49.292 79.075 1.00 29.10 121 PHE C CA 1
ATOM 3504 C C . PHE C 1 124 ? 78.490 49.945 77.702 1.00 33.08 121 PHE C C 1
ATOM 3505 O O . PHE C 1 124 ? 79.601 49.864 77.176 1.00 34.12 121 PHE C O 1
ATOM 3513 N N . PRO C 1 125 ? 77.446 50.532 77.070 1.00 30.48 122 PRO C N 1
ATOM 3514 C CA . PRO C 1 125 ? 77.623 51.055 75.698 1.00 31.53 122 PRO C CA 1
ATOM 3515 C C . PRO C 1 125 ? 78.206 52.468 75.616 1.00 36.69 122 PRO C C 1
ATOM 3516 O O . PRO C 1 125 ? 78.068 53.104 74.588 1.00 40.78 122 PRO C O 1
ATOM 3520 N N . ALA C 1 126 ? 78.831 52.962 76.677 1.00 31.49 123 ALA C N 1
ATOM 3521 C CA . ALA C 1 126 ? 79.459 54.277 76.680 1.00 31.26 123 ALA C CA 1
ATOM 3522 C C . ALA C 1 126 ? 80.903 54.146 77.172 1.00 34.02 123 ALA C C 1
ATOM 3523 O O . ALA C 1 126 ? 81.281 53.094 77.691 1.00 32.54 123 ALA C O 1
ATOM 3525 N N . GLU C 1 127 ? 81.703 55.203 77.006 1.00 30.10 124 GLU C N 1
ATOM 3526 C CA . GLU C 1 127 ? 83.087 55.205 77.505 1.00 30.03 124 GLU C CA 1
ATOM 3527 C C . GLU C 1 127 ? 83.104 55.448 79.007 1.00 32.89 124 GLU C C 1
ATOM 3528 O O . GLU C 1 127 ? 82.295 56.209 79.519 1.00 31.27 124 GLU C O 1
ATOM 3534 N N . ILE C 1 128 ? 84.084 54.857 79.694 1.00 30.03 125 ILE C N 1
ATOM 3535 C CA . ILE C 1 128 ? 84.295 55.054 81.116 1.00 29.42 125 ILE C CA 1
ATOM 3536 C C . ILE C 1 128 ? 85.636 55.724 81.237 1.00 35.06 125 ILE C C 1
ATOM 3537 O O . ILE C 1 128 ? 86.659 55.165 80.835 1.00 34.22 125 ILE C O 1
ATOM 3542 N N . HIS C 1 129 ? 85.618 56.957 81.729 1.00 32.05 126 HIS C N 1
ATOM 3543 C CA . HIS C 1 129 ? 86.836 57.723 81.962 1.00 32.16 126 HIS C CA 1
ATOM 3544 C C . HIS C 1 129 ? 87.642 57.037 83.095 1.00 35.45 126 HIS C C 1
ATOM 3545 O O . HIS C 1 129 ? 88.857 56.843 82.978 1.00 33.73 126 HIS C O 1
ATOM 3552 N N . VAL C 1 130 ? 86.942 56.649 84.177 1.00 31.47 127 VAL C N 1
ATOM 3553 C CA . VAL C 1 130 ? 87.556 55.956 85.312 1.00 31.30 127 VAL C CA 1
ATOM 3554 C C . VAL C 1 130 ? 86.475 55.309 86.179 1.00 34.66 127 VAL C C 1
ATOM 3555 O O . VAL C 1 130 ? 85.374 55.850 86.310 1.00 33.94 127 VAL C O 1
ATOM 3559 N N . ALA C 1 131 ? 86.813 54.158 86.783 1.00 31.27 128 ALA C N 1
ATOM 3560 C CA . ALA C 1 131 ? 85.990 53.487 87.775 1.00 32.07 128 ALA C CA 1
ATOM 3561 C C . ALA C 1 131 ? 86.708 53.605 89.099 1.00 38.81 128 ALA C C 1
ATOM 3562 O O . ALA C 1 131 ? 87.857 53.176 89.228 1.00 40.13 128 ALA C O 1
ATOM 3564 N N . LEU C 1 132 ? 86.074 54.301 90.038 1.00 37.36 129 LEU C N 1
ATOM 3565 C CA . LEU C 1 132 ? 86.597 54.575 91.367 1.00 39.40 129 LEU C CA 1
ATOM 3566 C C . LEU C 1 132 ? 85.944 53.639 92.342 1.00 43.01 129 LEU C C 1
ATOM 3567 O O . LEU C 1 132 ? 84.720 53.649 92.492 1.00 42.82 129 LEU C O 1
ATOM 3572 N N . ILE C 1 133 ? 86.760 52.783 92.960 1.00 39.13 130 ILE C N 1
ATOM 3573 C CA . ILE C 1 133 ? 86.285 51.809 93.937 1.00 39.21 130 ILE C CA 1
ATOM 3574 C C . ILE C 1 133 ? 86.579 52.357 95.317 1.00 44.11 130 ILE C C 1
ATOM 3575 O O . ILE C 1 133 ? 87.744 52.609 95.666 1.00 43.74 130 ILE C O 1
ATOM 3580 N N . ILE C 1 134 ? 85.507 52.590 96.074 1.00 40.59 131 ILE C N 1
ATOM 3581 C CA . ILE C 1 134 ? 85.594 53.172 97.408 1.00 41.96 131 ILE C CA 1
ATOM 3582 C C . ILE C 1 134 ? 85.934 52.084 98.393 1.00 45.08 131 ILE C C 1
ATOM 3583 O O . ILE C 1 134 ? 85.134 51.193 98.652 1.00 41.96 131 ILE C O 1
ATOM 3588 N N . LYS C 1 135 ? 87.133 52.180 98.956 1.00 44.03 132 LYS C N 1
ATOM 3589 C CA . LYS C 1 135 ? 87.591 51.204 99.924 1.00 45.50 132 LYS C CA 1
ATOM 3590 C C . LYS C 1 135 ? 87.213 51.616 101.365 1.00 55.00 132 LYS C C 1
ATOM 3591 O O . LYS C 1 135 ? 87.244 52.813 101.689 1.00 56.88 132 LYS C O 1
ATOM 3597 N N . PRO C 1 136 ? 87.004 50.654 102.289 1.00 53.36 133 PRO C N 1
ATOM 3598 C CA . PRO C 1 136 ? 86.811 51.040 103.715 1.00 55.74 133 PRO C CA 1
ATOM 3599 C C . PRO C 1 136 ? 88.058 51.711 104.325 1.00 62.39 133 PRO C C 1
ATOM 3600 O O . PRO C 1 136 ? 89.163 51.549 103.790 1.00 60.91 133 PRO C O 1
ATOM 3604 N N . ASP C 1 137 ? 87.902 52.458 105.448 1.00 61.38 134 ASP C N 1
ATOM 3605 C CA . ASP C 1 137 ? 89.065 53.112 106.074 1.00 63.53 134 ASP C CA 1
ATOM 3606 C C . ASP C 1 137 ? 89.963 52.077 106.805 1.00 65.64 134 ASP C C 1
ATOM 3607 O O . ASP C 1 137 ? 91.079 52.424 107.201 1.00 67.23 134 ASP C O 1
ATOM 3612 N N . ASN C 1 138 ? 89.504 50.802 106.915 1.00 58.75 135 ASN C N 1
ATOM 3613 C CA . ASN C 1 138 ? 90.287 49.715 107.518 1.00 59.89 135 ASN C CA 1
ATOM 3614 C C . ASN C 1 138 ? 90.886 48.743 106.442 1.00 60.43 135 ASN C C 1
ATOM 3615 O O . ASN C 1 138 ? 91.393 47.673 106.795 1.00 59.37 135 ASN C O 1
ATOM 3620 N N . PHE C 1 139 ? 90.805 49.114 105.143 1.00 55.20 136 PHE C N 1
ATOM 3621 C CA . PHE C 1 139 ? 91.316 48.320 104.012 1.00 52.95 136 PHE C CA 1
ATOM 3622 C C . PHE C 1 139 ? 92.799 47.947 104.190 1.00 53.81 136 PHE C C 1
ATOM 3623 O O . PHE C 1 139 ? 93.197 46.858 103.784 1.00 52.67 136 PHE C O 1
ATOM 3631 N N . TRP C 1 140 ? 93.589 48.810 104.854 1.00 50.60 137 TRP C N 1
ATOM 3632 C CA . TRP C 1 140 ? 95.011 48.587 105.117 1.00 50.67 137 TRP C CA 1
ATOM 3633 C C . TRP C 1 140 ? 95.274 47.299 105.948 1.00 56.12 137 TRP C C 1
ATOM 3634 O O . TRP C 1 140 ? 96.378 46.757 105.891 1.00 55.47 137 TRP C O 1
ATOM 3645 N N . GLN C 1 141 ? 94.278 46.840 106.729 1.00 54.93 138 GLN C N 1
ATOM 3646 C CA . GLN C 1 141 ? 94.384 45.662 107.592 1.00 59.35 138 GLN C CA 1
ATOM 3647 C C . GLN C 1 141 ? 94.138 44.332 106.890 1.00 69.29 138 GLN C C 1
ATOM 3648 O O . GLN C 1 141 ? 94.642 43.296 107.339 1.00 71.99 138 GLN C O 1
ATOM 3654 N N . LYS C 1 142 ? 93.314 44.359 105.845 1.00 67.81 139 LYS C N 1
ATOM 3655 C CA . LYS C 1 142 ? 92.810 43.207 105.100 1.00 68.64 139 LYS C CA 1
ATOM 3656 C C . LYS C 1 142 ? 93.891 42.435 104.324 1.00 76.36 139 LYS C C 1
ATOM 3657 O O . LYS C 1 142 ? 95.013 42.923 104.137 1.00 76.40 139 LYS C O 1
ATOM 3663 N N . GLN C 1 143 ? 93.514 41.206 103.882 1.00 74.22 140 GLN C N 1
ATOM 3664 C CA . GLN C 1 143 ? 94.332 40.253 103.122 1.00 109.49 140 GLN C CA 1
ATOM 3665 C C . GLN C 1 143 ? 94.793 40.852 101.794 1.00 129.12 140 GLN C C 1
ATOM 3666 O O . GLN C 1 143 ? 94.041 41.592 101.167 1.00 87.27 140 GLN C O 1
ATOM 3672 N N . ASN C 1 146 ? 92.801 40.307 94.717 1.00 71.87 143 ASN C N 1
ATOM 3673 C CA . ASN C 1 146 ? 93.640 40.304 93.520 1.00 70.84 143 ASN C CA 1
ATOM 3674 C C . ASN C 1 146 ? 93.364 41.541 92.615 1.00 70.95 143 ASN C C 1
ATOM 3675 O O . ASN C 1 146 ? 93.681 41.497 91.419 1.00 70.37 143 ASN C O 1
ATOM 3680 N N . PHE C 1 147 ? 92.792 42.642 93.192 1.00 64.70 144 PHE C N 1
ATOM 3681 C CA . PHE C 1 147 ? 92.496 43.912 92.499 1.00 62.53 144 PHE C CA 1
ATOM 3682 C C . PHE C 1 147 ? 93.679 44.373 91.616 1.00 64.97 144 PHE C C 1
ATOM 3683 O O . PHE C 1 147 ? 93.465 44.758 90.463 1.00 62.95 144 PHE C O 1
ATOM 3691 N N . GLY C 1 148 ? 94.892 44.337 92.180 1.00 62.19 145 GLY C N 1
ATOM 3692 C CA . GLY C 1 148 ? 96.131 44.738 91.519 1.00 62.63 145 GLY C CA 1
ATOM 3693 C C . GLY C 1 148 ? 96.443 44.031 90.211 1.00 67.14 145 GLY C C 1
ATOM 3694 O O . GLY C 1 148 ? 97.101 44.616 89.346 1.00 67.27 145 GLY C O 1
ATOM 3695 N N . SER C 1 149 ? 95.968 42.773 90.051 1.00 62.93 146 SER C N 1
ATOM 3696 C CA . SER C 1 149 ? 96.186 41.961 88.848 1.00 62.00 146 SER C CA 1
ATOM 3697 C C . SER C 1 149 ? 94.977 41.976 87.890 1.00 61.88 146 SER C C 1
ATOM 3698 O O . SER C 1 149 ? 95.115 41.532 86.748 1.00 60.87 146 SER C O 1
ATOM 3701 N N . SER C 1 150 ? 93.801 42.456 88.354 1.00 56.44 147 SER C N 1
ATOM 3702 C CA . SER C 1 150 ? 92.561 42.523 87.564 1.00 54.17 147 SER C CA 1
ATOM 3703 C C . SER C 1 150 ? 92.633 43.679 86.551 1.00 55.12 147 SER C C 1
ATOM 3704 O O . SER C 1 150 ? 92.625 44.843 86.958 1.00 56.39 147 SER C O 1
ATOM 3707 N N . LYS C 1 151 ? 92.705 43.354 85.235 1.00 47.20 148 LYS C N 1
ATOM 3708 C CA . LYS C 1 151 ? 92.821 44.332 84.145 1.00 44.69 148 LYS C CA 1
ATOM 3709 C C . LYS C 1 151 ? 91.502 44.554 83.380 1.00 43.92 148 LYS C C 1
ATOM 3710 O O . LYS C 1 151 ? 90.852 43.590 82.957 1.00 42.74 148 LYS C O 1
ATOM 3716 N N . PHE C 1 152 ? 91.164 45.840 83.132 1.00 37.46 149 PHE C N 1
ATOM 3717 C CA . PHE C 1 152 ? 89.940 46.254 82.440 1.00 34.77 149 PHE C CA 1
ATOM 3718 C C . PHE C 1 152 ? 90.238 47.208 81.258 1.00 38.32 149 PHE C C 1
ATOM 3719 O O . PHE C 1 152 ? 91.315 47.831 81.197 1.00 37.77 149 PHE C O 1
ATOM 3727 N N . ILE C 1 153 ? 89.277 47.331 80.330 1.00 33.24 150 ILE C N 1
ATOM 3728 C CA . ILE C 1 153 ? 89.419 48.222 79.159 1.00 33.59 150 ILE C CA 1
ATOM 3729 C C . ILE C 1 153 ? 89.421 49.708 79.601 1.00 36.57 150 ILE C C 1
ATOM 3730 O O . ILE C 1 153 ? 89.863 50.552 78.833 1.00 36.99 150 ILE C O 1
ATOM 3735 N N . PHE C 1 154 ? 88.898 50.010 80.814 1.00 31.71 151 PHE C N 1
ATOM 3736 C CA . PHE C 1 154 ? 88.854 51.363 81.379 1.00 32.16 151 PHE C CA 1
ATOM 3737 C C . PHE C 1 154 ? 89.734 51.434 82.625 1.00 36.10 151 PHE C C 1
ATOM 3738 O O . PHE C 1 154 ? 89.971 50.399 83.264 1.00 34.32 151 PHE C O 1
ATOM 3746 N N . GLU C 1 155 ? 90.200 52.641 82.983 1.00 35.66 152 GLU C N 1
ATOM 3747 C CA . GLU C 1 155 ? 91.062 52.828 84.164 1.00 35.98 152 GLU C CA 1
ATOM 3748 C C . GLU C 1 155 ? 90.264 52.571 85.432 1.00 38.01 152 GLU C C 1
ATOM 3749 O O . GLU C 1 155 ? 89.073 52.908 85.488 1.00 35.03 152 GLU C O 1
ATOM 3755 N N . THR C 1 156 ? 90.878 51.872 86.406 1.00 35.44 153 THR C N 1
ATOM 3756 C CA . THR C 1 156 ? 90.254 51.571 87.702 1.00 35.74 153 THR C CA 1
ATOM 3757 C C . THR C 1 156 ? 91.167 52.052 88.789 1.00 41.28 153 THR C C 1
ATOM 3758 O O . THR C 1 156 ? 92.383 51.950 88.639 1.00 43.10 153 THR C O 1
ATOM 3762 N N . SER C 1 157 ? 90.604 52.569 89.881 1.00 37.97 154 SER C N 1
ATOM 3763 C CA . SER C 1 157 ? 91.414 53.039 90.994 1.00 39.92 154 SER C CA 1
ATOM 3764 C C . SER C 1 157 ? 90.717 52.831 92.312 1.00 43.45 154 SER C C 1
ATOM 3765 O O . SER C 1 157 ? 89.525 53.111 92.437 1.00 40.36 154 SER C O 1
ATOM 3768 N N . MET C 1 158 ? 91.470 52.332 93.303 1.00 42.71 155 MET C N 1
ATOM 3769 C CA . MET C 1 158 ? 90.968 52.125 94.652 1.00 44.30 155 MET C CA 1
ATOM 3770 C C . MET C 1 158 ? 91.253 53.414 95.433 1.00 49.75 155 MET C C 1
ATOM 3771 O O . MET C 1 158 ? 92.410 53.821 95.557 1.00 48.86 155 MET C O 1
ATOM 3776 N N . VAL C 1 159 ? 90.199 54.100 95.882 1.00 46.33 156 VAL C N 1
ATOM 3777 C CA . VAL C 1 159 ? 90.334 55.384 96.578 1.00 48.32 156 VAL C CA 1
ATOM 3778 C C . VAL C 1 159 ? 89.532 55.384 97.880 1.00 51.50 156 VAL C C 1
ATOM 3779 O O . VAL C 1 159 ? 88.593 54.595 98.029 1.00 50.21 156 VAL C O 1
ATOM 3783 N N . SER C 1 160 ? 89.865 56.300 98.805 1.00 48.90 157 SER C N 1
ATOM 3784 C CA . SER C 1 160 ? 89.072 56.488 100.016 1.00 48.59 157 SER C CA 1
ATOM 3785 C C . SER C 1 160 ? 87.899 57.406 99.653 1.00 53.05 157 SER C C 1
ATOM 3786 O O . SER C 1 160 ? 87.924 58.014 98.568 1.00 50.47 157 SER C O 1
ATOM 3789 N N . VAL C 1 161 ? 86.903 57.554 100.563 1.00 52.50 158 VAL C N 1
ATOM 3790 C CA . VAL C 1 161 ? 85.743 58.425 100.334 1.00 53.40 158 VAL C CA 1
ATOM 3791 C C . VAL C 1 161 ? 86.223 59.912 100.213 1.00 62.20 158 VAL C C 1
ATOM 3792 O O . VAL C 1 161 ? 85.595 60.701 99.503 1.00 62.46 158 VAL C O 1
ATOM 3796 N N . GLU C 1 162 ? 87.376 60.246 100.836 1.00 61.57 159 GLU C N 1
ATOM 3797 C CA . GLU C 1 162 ? 88.014 61.569 100.794 1.00 63.16 159 GLU C CA 1
ATOM 3798 C C . GLU C 1 162 ? 88.744 61.759 99.461 1.00 65.28 159 GLU C C 1
ATOM 3799 O O . GLU C 1 162 ? 88.684 62.844 98.887 1.00 65.23 159 GLU C O 1
ATOM 3805 N N . GLY C 1 163 ? 89.409 60.699 98.979 1.00 58.33 160 GLY C N 1
ATOM 3806 C CA . GLY C 1 163 ? 90.117 60.693 97.701 1.00 55.41 160 GLY C CA 1
ATOM 3807 C C . GLY C 1 163 ? 89.197 60.940 96.525 1.00 55.57 160 GLY C C 1
ATOM 3808 O O . GLY C 1 163 ? 89.629 61.451 95.496 1.00 53.91 160 GLY C O 1
ATOM 3809 N N . LEU C 1 164 ? 87.904 60.599 96.685 1.00 51.55 161 LEU C N 1
ATOM 3810 C CA . LEU C 1 164 ? 86.851 60.786 95.699 1.00 49.40 161 LEU C CA 1
ATOM 3811 C C . LEU C 1 164 ? 86.619 62.284 95.390 1.00 53.69 161 LEU C C 1
ATOM 3812 O O . LEU C 1 164 ? 86.457 62.658 94.224 1.00 51.15 161 LEU C O 1
ATOM 3817 N N . THR C 1 165 ? 86.668 63.131 96.429 1.00 55.05 162 THR C N 1
ATOM 3818 C CA . THR C 1 165 ? 86.471 64.585 96.327 1.00 57.99 162 THR C CA 1
ATOM 3819 C C . THR C 1 165 ? 87.588 65.296 95.510 1.00 64.62 162 THR C C 1
ATOM 3820 O O . THR C 1 165 ? 87.417 66.452 95.109 1.00 66.08 162 THR C O 1
ATOM 3824 N N . LYS C 1 166 ? 88.690 64.592 95.209 1.00 61.76 163 LYS C N 1
ATOM 3825 C CA . LYS C 1 166 ? 89.757 65.146 94.372 1.00 61.87 163 LYS C CA 1
ATOM 3826 C C . LYS C 1 166 ? 89.345 65.103 92.908 1.00 65.84 163 LYS C C 1
ATOM 3827 O O . LYS C 1 166 ? 89.810 65.934 92.128 1.00 66.82 163 LYS C O 1
ATOM 3833 N N . LEU C 1 167 ? 88.434 64.172 92.540 1.00 60.33 164 LEU C N 1
ATOM 3834 C CA . LEU C 1 167 ? 87.961 64.033 91.160 1.00 58.61 164 LEU C CA 1
ATOM 3835 C C . LEU C 1 167 ? 86.531 64.523 90.973 1.00 61.58 164 LEU C C 1
ATOM 3836 O O . LEU C 1 167 ? 86.116 64.800 89.841 1.00 61.32 164 LEU C O 1
ATOM 3841 N N . VAL C 1 168 ? 85.770 64.605 92.067 1.00 56.28 165 VAL C N 1
ATOM 3842 C CA . VAL C 1 168 ? 84.385 65.050 91.998 1.00 55.85 165 VAL C CA 1
ATOM 3843 C C . VAL C 1 168 ? 84.107 66.021 93.135 1.00 60.68 165 VAL C C 1
ATOM 3844 O O . VAL C 1 168 ? 84.392 65.729 94.297 1.00 59.28 165 VAL C O 1
ATOM 3848 N N . ASP C 1 169 ? 83.559 67.193 92.784 1.00 58.99 166 ASP C N 1
ATOM 3849 C CA . ASP C 1 169 ? 83.211 68.216 93.761 1.00 61.33 166 ASP C CA 1
ATOM 3850 C C . ASP C 1 169 ? 82.120 67.663 94.707 1.00 65.00 166 ASP C C 1
ATOM 3851 O O . ASP C 1 169 ? 81.220 66.966 94.218 1.00 62.99 166 ASP C O 1
ATOM 3856 N N . PRO C 1 170 ? 82.189 67.927 96.046 1.00 62.88 167 PRO C N 1
ATOM 3857 C CA . PRO C 1 170 ? 81.168 67.384 96.969 1.00 62.22 167 PRO C CA 1
ATOM 3858 C C . PRO C 1 170 ? 79.725 67.754 96.613 1.00 64.21 167 PRO C C 1
ATOM 3859 O O . PRO C 1 170 ? 78.822 66.997 96.956 1.00 62.71 167 PRO C O 1
ATOM 3863 N N . SER C 1 171 ? 79.508 68.886 95.903 1.00 61.23 168 SER C N 1
ATOM 3864 C CA . SER C 1 171 ? 78.171 69.324 95.479 1.00 60.25 168 SER C CA 1
ATOM 3865 C C . SER C 1 171 ? 77.590 68.396 94.396 1.00 58.32 168 SER C C 1
ATOM 3866 O O . SER C 1 171 ? 76.404 68.469 94.118 1.00 57.74 168 SER C O 1
ATOM 3869 N N . GLN C 1 172 ? 78.436 67.552 93.781 1.00 52.03 169 GLN C N 1
ATOM 3870 C CA . GLN C 1 172 ? 78.077 66.620 92.705 1.00 49.49 169 GLN C CA 1
ATOM 3871 C C . GLN C 1 172 ? 78.030 65.172 93.195 1.00 51.41 169 GLN C C 1
ATOM 3872 O O . GLN C 1 172 ? 77.683 64.269 92.427 1.00 48.31 169 GLN C O 1
ATOM 3878 N N . LEU C 1 173 ? 78.363 64.959 94.475 1.00 48.70 170 LEU C N 1
ATOM 3879 C CA . LEU C 1 173 ? 78.315 63.648 95.126 1.00 46.74 170 LEU C CA 1
ATOM 3880 C C . LEU C 1 173 ? 77.054 63.520 95.963 1.00 50.08 170 LEU C C 1
ATOM 3881 O O . LEU C 1 173 ? 76.639 64.491 96.583 1.00 51.20 170 LEU C O 1
ATOM 3886 N N . THR C 1 174 ? 76.475 62.319 96.028 1.00 46.27 171 THR C N 1
ATOM 3887 C CA . THR C 1 174 ? 75.274 62.102 96.833 1.00 46.69 171 THR C CA 1
ATOM 3888 C C . THR C 1 174 ? 75.678 61.828 98.301 1.00 54.36 171 THR C C 1
ATOM 3889 O O . THR C 1 174 ? 76.873 61.754 98.599 1.00 54.69 171 THR C O 1
ATOM 3893 N N . GLU C 1 175 ? 74.677 61.707 99.210 1.00 54.53 172 GLU C N 1
ATOM 3894 C CA . GLU C 1 175 ? 74.808 61.543 100.673 1.00 56.89 172 GLU C CA 1
ATOM 3895 C C . GLU C 1 175 ? 75.678 60.346 101.116 1.00 58.85 172 GLU C C 1
ATOM 3896 O O . GLU C 1 175 ? 76.335 60.463 102.150 1.00 61.45 172 GLU C O 1
ATOM 3902 N N . GLU C 1 176 ? 75.685 59.224 100.363 1.00 51.64 173 GLU C N 1
ATOM 3903 C CA . GLU C 1 176 ? 76.490 58.015 100.669 1.00 50.44 173 GLU C CA 1
ATOM 3904 C C . GLU C 1 176 ? 77.992 58.314 100.729 1.00 51.45 173 GLU C C 1
ATOM 3905 O O . GLU C 1 176 ? 78.745 57.506 101.273 1.00 49.12 173 GLU C O 1
ATOM 3911 N N . PHE C 1 177 ? 78.427 59.438 100.122 1.00 48.93 174 PHE C N 1
ATOM 3912 C CA . PHE C 1 177 ? 79.844 59.820 100.054 1.00 49.94 174 PHE C CA 1
ATOM 3913 C C . PHE C 1 177 ? 80.098 61.197 100.673 1.00 57.48 174 PHE C C 1
ATOM 3914 O O . PHE C 1 177 ? 81.068 61.862 100.299 1.00 58.12 174 PHE C O 1
ATOM 3922 N N . ASP C 1 178 ? 79.250 61.610 101.644 1.00 56.29 175 ASP C N 1
ATOM 3923 C CA . ASP C 1 178 ? 79.345 62.886 102.370 1.00 59.14 175 ASP C CA 1
ATOM 3924 C C . ASP C 1 178 ? 79.224 64.103 101.414 1.00 64.24 175 ASP C C 1
ATOM 3925 O O . ASP C 1 178 ? 79.788 65.164 101.671 1.00 66.95 175 ASP C O 1
ATOM 3930 N N . GLY C 1 179 ? 78.487 63.924 100.326 1.00 59.30 176 GLY C N 1
ATOM 3931 C CA . GLY C 1 179 ? 78.240 64.970 99.343 1.00 58.82 176 GLY C CA 1
ATOM 3932 C C . GLY C 1 179 ? 76.938 65.697 99.616 1.00 61.75 176 GLY C C 1
ATOM 3933 O O . GLY C 1 179 ? 76.136 65.238 100.434 1.00 60.78 176 GLY C O 1
ATOM 3934 N N . SER C 1 180 ? 76.707 66.823 98.916 1.00 57.96 177 SER C N 1
ATOM 3935 C CA . SER C 1 180 ? 75.512 67.643 99.130 1.00 58.39 177 SER C CA 1
ATOM 3936 C C . SER C 1 180 ? 74.566 67.632 97.925 1.00 60.73 177 SER C C 1
ATOM 3937 O O . SER C 1 180 ? 73.621 68.426 97.889 1.00 62.25 177 SER C O 1
ATOM 3940 N N . LEU C 1 181 ? 74.793 66.724 96.953 1.00 53.85 178 LEU C N 1
ATOM 3941 C CA . LEU C 1 181 ? 73.901 66.667 95.804 1.00 52.25 178 LEU C CA 1
ATOM 3942 C C . LEU C 1 181 ? 72.568 66.051 96.206 1.00 57.25 178 LEU C C 1
ATOM 3943 O O . LEU C 1 181 ? 72.532 64.933 96.725 1.00 57.65 178 LEU C O 1
ATOM 3948 N N . ASP C 1 182 ? 71.480 66.773 95.958 1.00 54.13 179 ASP C N 1
ATOM 3949 C CA . ASP C 1 182 ? 70.161 66.235 96.238 1.00 53.68 179 ASP C CA 1
ATOM 3950 C C . ASP C 1 182 ? 69.815 65.262 95.141 1.00 54.94 179 ASP C C 1
ATOM 3951 O O . ASP C 1 182 ? 69.978 65.578 93.959 1.00 55.04 179 ASP C O 1
ATOM 3956 N N . TYR C 1 183 ? 69.404 64.054 95.528 1.00 48.90 180 TYR C N 1
ATOM 3957 C CA . TYR C 1 183 ? 68.968 63.033 94.595 1.00 44.12 180 TYR C CA 1
ATOM 3958 C C . TYR C 1 183 ? 67.983 62.119 95.292 1.00 47.54 180 TYR C C 1
ATOM 3959 O O . TYR C 1 183 ? 68.331 61.458 96.272 1.00 47.57 180 TYR C O 1
ATOM 3968 N N . ASN C 1 184 ? 66.740 62.112 94.791 1.00 42.56 181 ASN C N 1
ATOM 3969 C CA . ASN C 1 184 ? 65.668 61.260 95.274 1.00 40.86 181 ASN C CA 1
ATOM 3970 C C . ASN C 1 184 ? 65.413 60.223 94.183 1.00 41.19 181 ASN C C 1
ATOM 3971 O O . ASN C 1 184 ? 64.806 60.545 93.160 1.00 41.09 181 ASN C O 1
ATOM 3976 N N . HIS C 1 185 ? 65.905 58.997 94.391 1.00 36.88 182 HIS C N 1
ATOM 3977 C CA . HIS C 1 185 ? 65.837 57.897 93.416 1.00 35.60 182 HIS C CA 1
ATOM 3978 C C . HIS C 1 185 ? 64.391 57.516 93.067 1.00 36.83 182 HIS C C 1
ATOM 3979 O O . HIS C 1 185 ? 64.091 57.311 91.892 1.00 34.94 182 HIS C O 1
ATOM 3986 N N . GLU C 1 186 ? 63.486 57.465 94.062 1.00 35.18 183 GLU C N 1
ATOM 3987 C CA . GLU C 1 186 ? 62.077 57.115 93.827 1.00 34.66 183 GLU C CA 1
ATOM 3988 C C . GLU C 1 186 ? 61.380 58.174 92.948 1.00 36.64 183 GLU C C 1
ATOM 3989 O O . GLU C 1 186 ? 60.655 57.821 92.016 1.00 35.39 183 GLU C O 1
ATOM 3995 N N . GLU C 1 187 ? 61.648 59.460 93.207 1.00 35.37 184 GLU C N 1
ATOM 3996 C CA . GLU C 1 187 ? 61.101 60.562 92.415 1.00 35.59 184 GLU C CA 1
ATOM 3997 C C . GLU C 1 187 ? 61.674 60.514 90.990 1.00 36.21 184 GLU C C 1
ATOM 3998 O O . GLU C 1 187 ? 60.932 60.718 90.022 1.00 35.52 184 GLU C O 1
ATOM 4004 N N . TRP C 1 188 ? 62.973 60.218 90.867 1.00 32.85 185 TRP C N 1
ATOM 4005 C CA . TRP C 1 188 ? 63.643 60.092 89.563 1.00 32.70 185 TRP C CA 1
ATOM 4006 C C . TRP C 1 188 ? 62.972 58.980 88.731 1.00 33.03 185 TRP C C 1
ATOM 4007 O O . TRP C 1 188 ? 62.663 59.200 87.554 1.00 31.96 185 TRP C O 1
ATOM 4018 N N . ILE C 1 189 ? 62.706 57.811 89.347 1.00 31.19 186 ILE C N 1
ATOM 4019 C CA . ILE C 1 189 ? 62.032 56.701 88.664 1.00 29.40 186 ILE C CA 1
ATOM 4020 C C . ILE C 1 189 ? 60.643 57.156 88.122 1.00 32.35 186 ILE C C 1
ATOM 4021 O O . ILE C 1 189 ? 60.319 56.893 86.962 1.00 30.09 186 ILE C O 1
ATOM 4026 N N . GLU C 1 190 ? 59.818 57.828 88.966 1.00 30.68 187 GLU C N 1
ATOM 4027 C CA . GLU C 1 190 ? 58.494 58.310 88.539 1.00 30.97 187 GLU C CA 1
ATOM 4028 C C . GLU C 1 190 ? 58.576 59.224 87.324 1.00 34.92 187 GLU C C 1
ATOM 4029 O O . GLU C 1 190 ? 57.749 59.105 86.410 1.00 33.56 187 GLU C O 1
ATOM 4035 N N . LEU C 1 191 ? 59.529 60.147 87.318 1.00 32.68 188 LEU C N 1
ATOM 4036 C CA . LEU C 1 191 ? 59.645 61.035 86.166 1.00 35.43 188 LEU C CA 1
ATOM 4037 C C . LEU C 1 191 ? 60.167 60.284 84.918 1.00 37.91 188 LEU C C 1
ATOM 4038 O O . LEU C 1 191 ? 59.660 60.542 83.828 1.00 38.55 188 LEU C O 1
ATOM 4043 N N . ARG C 1 192 ? 61.056 59.283 85.078 1.00 33.54 189 ARG C N 1
ATOM 4044 C CA . ARG C 1 192 ? 61.545 58.524 83.904 1.00 31.70 189 ARG C CA 1
ATOM 4045 C C . ARG C 1 192 ? 60.395 57.713 83.324 1.00 35.00 189 ARG C C 1
ATOM 4046 O O . ARG C 1 192 ? 60.250 57.635 82.107 1.00 35.19 189 ARG C O 1
ATOM 4054 N N . LEU C 1 193 ? 59.511 57.212 84.186 1.00 31.24 190 LEU C N 1
ATOM 4055 C CA . LEU C 1 193 ? 58.352 56.452 83.700 1.00 31.27 190 LEU C CA 1
ATOM 4056 C C . LEU C 1 193 ? 57.332 57.346 82.962 1.00 34.92 190 LEU C C 1
ATOM 4057 O O . LEU C 1 193 ? 56.502 56.836 82.206 1.00 34.60 190 LEU C O 1
ATOM 4062 N N . SER C 1 194 ? 57.388 58.671 83.187 1.00 34.38 191 SER C N 1
ATOM 4063 C CA . SER C 1 194 ? 56.485 59.678 82.591 1.00 35.15 191 SER C CA 1
ATOM 4064 C C . SER C 1 194 ? 56.978 60.196 81.247 1.00 40.07 191 SER C C 1
ATOM 4065 O O . SER C 1 194 ? 56.239 60.906 80.564 1.00 41.77 191 SER C O 1
ATOM 4068 N N . LEU C 1 195 ? 58.216 59.865 80.867 1.00 36.00 192 LEU C N 1
ATOM 4069 C CA . LEU C 1 195 ? 58.814 60.320 79.611 1.00 42.24 192 LEU C CA 1
ATOM 4070 C C . LEU C 1 195 ? 58.256 59.600 78.387 1.00 64.06 192 LEU C C 1
ATOM 4071 O O . LEU C 1 195 ? 57.875 58.444 78.480 1.00 49.47 192 LEU C O 1
ATOM 4076 N N . ALA D 1 23 ? 19.516 71.398 33.673 1.00 85.81 20 ALA D N 1
ATOM 4077 C CA . ALA D 1 23 ? 20.534 71.834 34.627 1.00 82.23 20 ALA D CA 1
ATOM 4078 C C . ALA D 1 23 ? 21.904 71.224 34.311 1.00 82.88 20 ALA D C 1
ATOM 4079 O O . ALA D 1 23 ? 22.001 70.022 34.041 1.00 82.51 20 ALA D O 1
ATOM 4081 N N . PHE D 1 24 ? 22.957 72.069 34.332 1.00 76.04 21 PHE D N 1
ATOM 4082 C CA . PHE D 1 24 ? 24.348 71.684 34.072 1.00 71.90 21 PHE D CA 1
ATOM 4083 C C . PHE D 1 24 ? 24.908 70.834 35.211 1.00 68.92 21 PHE D C 1
ATOM 4084 O O . PHE D 1 24 ? 25.650 69.889 34.959 1.00 67.77 21 PHE D O 1
ATOM 4092 N N . PHE D 1 25 ? 24.606 71.208 36.457 1.00 61.45 22 PHE D N 1
ATOM 4093 C CA . PHE D 1 25 ? 25.116 70.512 37.627 1.00 57.04 22 PHE D CA 1
ATOM 4094 C C . PHE D 1 25 ? 24.180 69.441 38.125 1.00 60.13 22 PHE D C 1
ATOM 4095 O O . PHE D 1 25 ? 22.964 69.572 38.034 1.00 61.58 22 PHE D O 1
ATOM 4103 N N . ARG D 1 26 ? 24.761 68.402 38.711 1.00 54.31 23 ARG D N 1
ATOM 4104 C CA . ARG D 1 26 ? 24.037 67.338 39.383 1.00 52.68 23 ARG D CA 1
ATOM 4105 C C . ARG D 1 26 ? 23.691 67.845 40.778 1.00 54.71 23 ARG D C 1
ATOM 4106 O O . ARG D 1 26 ? 24.550 68.416 41.457 1.00 51.68 23 ARG D O 1
ATOM 4114 N N . THR D 1 27 ? 22.425 67.686 41.192 1.00 51.71 24 THR D N 1
ATOM 4115 C CA . THR D 1 27 ? 21.953 68.123 42.506 1.00 51.04 24 THR D CA 1
ATOM 4116 C C . THR D 1 27 ? 21.125 67.005 43.141 1.00 56.81 24 THR D C 1
ATOM 4117 O O . THR D 1 27 ? 20.787 66.024 42.469 1.00 58.21 24 THR D O 1
ATOM 4121 N N . GLY D 1 28 ? 20.791 67.172 44.413 1.00 52.84 25 GLY D N 1
ATOM 4122 C CA . GLY D 1 28 ? 19.969 66.219 45.141 1.00 52.91 25 GLY D CA 1
ATOM 4123 C C . GLY D 1 28 ? 20.718 65.051 45.736 1.00 54.11 25 GLY D C 1
ATOM 4124 O O . GLY D 1 28 ? 21.930 65.120 45.935 1.00 52.94 25 GLY D O 1
ATOM 4125 N N . SER D 1 29 ? 19.981 63.972 46.025 1.00 50.65 26 SER D N 1
ATOM 4126 C CA . SER D 1 29 ? 20.463 62.739 46.649 1.00 48.31 26 SER D CA 1
ATOM 4127 C C . SER D 1 29 ? 21.680 62.114 45.937 1.00 49.77 26 SER D C 1
ATOM 4128 O O . SER D 1 29 ? 21.807 62.195 44.717 1.00 49.04 26 SER D O 1
ATOM 4131 N N . PHE D 1 30 ? 22.555 61.477 46.724 1.00 45.77 27 PHE D N 1
ATOM 4132 C CA . PHE D 1 30 ? 23.728 60.751 46.228 1.00 45.89 27 PHE D CA 1
ATOM 4133 C C . PHE D 1 30 ? 23.415 59.258 46.051 1.00 51.61 27 PHE D C 1
ATOM 4134 O O . PHE D 1 30 ? 24.280 58.500 45.609 1.00 50.10 27 PHE D O 1
ATOM 4142 N N . ARG D 1 31 ? 22.174 58.839 46.393 1.00 51.84 28 ARG D N 1
ATOM 4143 C CA . ARG D 1 31 ? 21.758 57.435 46.394 1.00 53.41 28 ARG D CA 1
ATOM 4144 C C . ARG D 1 31 ? 22.002 56.705 45.064 1.00 60.73 28 ARG D C 1
ATOM 4145 O O . ARG D 1 31 ? 22.351 55.527 45.100 1.00 61.96 28 ARG D O 1
ATOM 4153 N N . ASN D 1 32 ? 21.893 57.389 43.925 1.00 58.93 29 ASN D N 1
ATOM 4154 C CA . ASN D 1 32 ? 22.065 56.735 42.623 1.00 61.47 29 ASN D CA 1
ATOM 4155 C C . ASN D 1 32 ? 23.391 57.076 41.955 1.00 65.37 29 ASN D C 1
ATOM 4156 O O . ASN D 1 32 ? 23.575 56.751 40.785 1.00 68.71 29 ASN D O 1
ATOM 4161 N N . ASP D 1 33 ? 24.325 57.686 42.691 1.00 58.27 30 ASP D N 1
ATOM 4162 C CA . ASP D 1 33 ? 25.599 58.113 42.126 1.00 56.80 30 ASP D CA 1
ATOM 4163 C C . ASP D 1 33 ? 26.683 57.036 42.132 1.00 58.59 30 ASP D C 1
ATOM 4164 O O . ASP D 1 33 ? 27.734 57.253 41.539 1.00 57.03 30 ASP D O 1
ATOM 4169 N N . GLY D 1 34 ? 26.416 55.892 42.754 1.00 54.97 31 GLY D N 1
ATOM 4170 C CA . GLY D 1 34 ? 27.379 54.793 42.794 1.00 54.40 31 GLY D CA 1
ATOM 4171 C C . GLY D 1 34 ? 28.676 55.149 43.491 1.00 53.56 31 GLY D C 1
ATOM 4172 O O . GLY D 1 34 ? 29.765 54.837 42.998 1.00 51.37 31 GLY D O 1
ATOM 4173 N N . LEU D 1 35 ? 28.567 55.828 44.645 1.00 48.30 32 LEU D N 1
ATOM 4174 C CA . LEU D 1 35 ? 29.735 56.229 45.424 1.00 46.72 32 LEU D CA 1
ATOM 4175 C C . LEU D 1 35 ? 30.572 55.015 45.831 1.00 47.89 32 LEU D C 1
ATOM 4176 O O . LEU D 1 35 ? 30.020 53.977 46.201 1.00 47.29 32 LEU D O 1
ATOM 4181 N N . LYS D 1 36 ? 31.889 55.161 45.757 1.00 42.51 33 LYS D N 1
ATOM 4182 C CA . LYS D 1 36 ? 32.892 54.171 46.139 1.00 42.81 33 LYS D CA 1
ATOM 4183 C C . LYS D 1 36 ? 33.677 54.733 47.313 1.00 46.59 33 LYS D C 1
ATOM 4184 O O . LYS D 1 36 ? 33.582 55.937 47.586 1.00 44.41 33 LYS D O 1
ATOM 4190 N N . ALA D 1 37 ? 34.462 53.885 48.007 1.00 43.81 34 ALA D N 1
ATOM 4191 C CA . ALA D 1 37 ? 35.298 54.330 49.134 1.00 42.44 34 ALA D CA 1
ATOM 4192 C C . ALA D 1 37 ? 36.206 55.508 48.726 1.00 44.92 34 ALA D C 1
ATOM 4193 O O . ALA D 1 37 ? 36.368 56.448 49.506 1.00 41.99 34 ALA D O 1
ATOM 4195 N N . SER D 1 38 ? 36.750 55.471 47.483 1.00 42.87 35 SER D N 1
ATOM 4196 C CA . SER D 1 38 ? 37.628 56.517 46.968 1.00 43.05 35 SER D CA 1
ATOM 4197 C C . SER D 1 38 ? 36.903 57.874 46.884 1.00 47.55 35 SER D C 1
ATOM 4198 O O . SER D 1 38 ? 37.549 58.898 47.046 1.00 48.86 35 SER D O 1
ATOM 4201 N N . ASP D 1 39 ? 35.576 57.889 46.704 1.00 43.21 36 ASP D N 1
ATOM 4202 C CA . ASP D 1 39 ? 34.793 59.136 46.646 1.00 41.89 36 ASP D CA 1
ATOM 4203 C C . ASP D 1 39 ? 34.596 59.793 48.007 1.00 43.84 36 ASP D C 1
ATOM 4204 O O . ASP D 1 39 ? 34.239 60.972 48.067 1.00 43.34 36 ASP D O 1
ATOM 4209 N N . VAL D 1 40 ? 34.756 59.025 49.093 1.00 38.67 37 VAL D N 1
ATOM 4210 C CA . VAL D 1 40 ? 34.516 59.541 50.451 1.00 36.21 37 VAL D CA 1
ATOM 4211 C C . VAL D 1 40 ? 35.737 59.327 51.338 1.00 38.75 37 VAL D C 1
ATOM 4212 O O . VAL D 1 40 ? 35.609 59.378 52.559 1.00 38.37 37 VAL D O 1
ATOM 4216 N N . LEU D 1 41 ? 36.914 59.106 50.726 1.00 35.26 38 LEU D N 1
ATOM 4217 C CA . LEU D 1 41 ? 38.128 58.749 51.451 1.00 34.95 38 LEU D CA 1
ATOM 4218 C C . LEU D 1 41 ? 38.503 59.753 52.581 1.00 36.96 38 LEU D C 1
ATOM 4219 O O . LEU D 1 41 ? 38.751 59.277 53.690 1.00 36.19 38 LEU D O 1
ATOM 4224 N N . PRO D 1 42 ? 38.550 61.090 52.381 1.00 34.30 39 PRO D N 1
ATOM 4225 C CA . PRO D 1 42 ? 38.940 61.971 53.503 1.00 33.84 39 PRO D CA 1
ATOM 4226 C C . PRO D 1 42 ? 38.044 61.813 54.745 1.00 37.27 39 PRO D C 1
ATOM 4227 O O . PRO D 1 42 ? 38.567 61.634 55.844 1.00 36.86 39 PRO D O 1
ATOM 4231 N N . ILE D 1 43 ? 36.711 61.820 54.575 1.00 33.86 40 ILE D N 1
ATOM 4232 C CA . ILE D 1 43 ? 35.813 61.706 55.741 1.00 33.49 40 ILE D CA 1
ATOM 4233 C C . ILE D 1 43 ? 35.807 60.249 56.301 1.00 36.59 40 ILE D C 1
ATOM 4234 O O . ILE D 1 43 ? 35.635 60.069 57.511 1.00 35.93 40 ILE D O 1
ATOM 4239 N N . LEU D 1 44 ? 36.050 59.226 55.446 1.00 35.02 41 LEU D N 1
ATOM 4240 C CA . LEU D 1 44 ? 36.205 57.847 55.929 1.00 35.63 41 LEU D CA 1
ATOM 4241 C C . LEU D 1 44 ? 37.365 57.783 56.906 1.00 37.85 41 LEU D C 1
ATOM 4242 O O . LEU D 1 44 ? 37.215 57.252 58.001 1.00 36.48 41 LEU D O 1
ATOM 4247 N N . LYS D 1 45 ? 38.508 58.382 56.524 1.00 36.32 42 LYS D N 1
ATOM 4248 C CA . LYS D 1 45 ? 39.714 58.419 57.353 1.00 36.86 42 LYS D CA 1
ATOM 4249 C C . LYS D 1 45 ? 39.474 59.135 58.675 1.00 42.77 42 LYS D C 1
ATOM 4250 O O . LYS D 1 45 ? 40.076 58.741 59.681 1.00 44.30 42 LYS D O 1
ATOM 4256 N N . GLU D 1 46 ? 38.578 60.156 58.689 1.00 38.03 43 GLU D N 1
ATOM 4257 C CA . GLU D 1 46 ? 38.248 60.905 59.907 1.00 37.98 43 GLU D CA 1
ATOM 4258 C C . GLU D 1 46 ? 37.493 60.027 60.916 1.00 40.96 43 GLU D C 1
ATOM 4259 O O . GLU D 1 46 ? 37.422 60.376 62.095 1.00 40.55 43 GLU D O 1
ATOM 4265 N N . LYS D 1 47 ? 36.921 58.899 60.450 1.00 36.07 44 LYS D N 1
ATOM 4266 C CA . LYS D 1 47 ? 36.176 57.945 61.280 1.00 35.18 44 LYS D CA 1
ATOM 4267 C C . LYS D 1 47 ? 35.021 58.672 62.016 1.00 37.98 44 LYS D C 1
ATOM 4268 O O . LYS D 1 47 ? 34.829 58.505 63.233 1.00 38.77 44 LYS D O 1
ATOM 4274 N N . VAL D 1 48 ? 34.264 59.501 61.255 1.00 32.73 45 VAL D N 1
ATOM 4275 C CA . VAL D 1 48 ? 33.038 60.155 61.736 1.00 30.50 45 VAL D CA 1
ATOM 4276 C C . VAL D 1 48 ? 31.998 59.038 61.999 1.00 36.01 45 VAL D C 1
ATOM 4277 O O . VAL D 1 48 ? 31.225 59.088 62.968 1.00 35.15 45 VAL D O 1
ATOM 4281 N N . ALA D 1 49 ? 31.980 58.031 61.110 1.00 34.49 46 ALA D N 1
ATOM 4282 C CA . ALA D 1 49 ? 31.105 56.872 61.242 1.00 34.60 46 ALA D CA 1
ATOM 4283 C C . ALA D 1 49 ? 31.740 55.656 60.605 1.00 39.35 46 ALA D C 1
ATOM 4284 O O . ALA D 1 49 ? 32.605 55.784 59.738 1.00 38.51 46 ALA D O 1
ATOM 4286 N N . PHE D 1 50 ? 31.326 54.462 61.046 1.00 36.34 47 PHE D N 1
ATOM 4287 C CA . PHE D 1 50 ? 31.868 53.234 60.477 1.00 37.48 47 PHE D CA 1
ATOM 4288 C C . PHE D 1 50 ? 30.847 52.105 60.537 1.00 39.54 47 PHE D C 1
ATOM 4289 O O . PHE D 1 50 ? 29.915 52.122 61.363 1.00 37.35 47 PHE D O 1
ATOM 4297 N N . VAL D 1 51 ? 31.030 51.121 59.648 1.00 37.29 48 VAL D N 1
ATOM 4298 C CA . VAL D 1 51 ? 30.210 49.915 59.580 1.00 38.85 48 VAL D CA 1
ATOM 4299 C C . VAL D 1 51 ? 31.179 48.792 59.924 1.00 46.91 48 VAL D C 1
ATOM 4300 O O . VAL D 1 51 ? 31.979 48.388 59.090 1.00 45.90 48 VAL D O 1
ATOM 4304 N N . SER D 1 52 ? 31.170 48.362 61.185 1.00 46.54 49 SER D N 1
ATOM 4305 C CA . SER D 1 52 ? 32.104 47.364 61.711 1.00 48.74 49 SER D CA 1
ATOM 4306 C C . SER D 1 52 ? 31.917 45.935 61.175 1.00 55.15 49 SER D C 1
ATOM 4307 O O . SER D 1 52 ? 32.844 45.134 61.270 1.00 57.93 49 SER D O 1
ATOM 4310 N N . GLY D 1 53 ? 30.725 45.616 60.682 1.00 50.90 50 GLY D N 1
ATOM 4311 C CA . GLY D 1 53 ? 30.368 44.265 60.258 1.00 53.40 50 GLY D CA 1
ATOM 4312 C C . GLY D 1 53 ? 29.540 43.591 61.339 1.00 58.15 50 GLY D C 1
ATOM 4313 O O . GLY D 1 53 ? 29.011 42.496 61.134 1.00 60.00 50 GLY D O 1
ATOM 4314 N N . GLY D 1 54 ? 29.447 44.246 62.497 1.00 52.37 51 GLY D N 1
ATOM 4315 C CA . GLY D 1 54 ? 28.650 43.783 63.623 1.00 52.98 51 GLY D CA 1
ATOM 4316 C C . GLY D 1 54 ? 27.178 43.862 63.288 1.00 54.96 51 GLY D C 1
ATOM 4317 O O . GLY D 1 54 ? 26.769 44.744 62.522 1.00 51.78 51 GLY D O 1
ATOM 4318 N N . ARG D 1 55 ? 26.376 42.927 63.823 1.00 53.59 52 ARG D N 1
ATOM 4319 C CA . ARG D 1 55 ? 24.938 42.890 63.561 1.00 53.10 52 ARG D CA 1
ATOM 4320 C C . ARG D 1 55 ? 24.128 42.944 64.857 1.00 56.12 52 ARG D C 1
ATOM 4321 O O . ARG D 1 55 ? 24.593 42.475 65.896 1.00 58.19 52 ARG D O 1
ATOM 4329 N N . ASP D 1 56 ? 22.923 43.547 64.806 1.00 48.72 53 ASP D N 1
ATOM 4330 C CA . ASP D 1 56 ? 22.065 43.639 65.999 1.00 47.06 53 ASP D CA 1
ATOM 4331 C C . ASP D 1 56 ? 21.439 42.250 66.293 1.00 53.66 53 ASP D C 1
ATOM 4332 O O . ASP D 1 56 ? 21.640 41.313 65.497 1.00 53.99 53 ASP D O 1
ATOM 4337 N N . LYS D 1 57 ? 20.723 42.104 67.446 1.00 50.19 54 LYS D N 1
ATOM 4338 C CA . LYS D 1 57 ? 20.106 40.828 67.827 1.00 51.82 54 LYS D CA 1
ATOM 4339 C C . LYS D 1 57 ? 19.050 40.355 66.775 1.00 58.47 54 LYS D C 1
ATOM 4340 O O . LYS D 1 57 ? 18.663 39.187 66.787 1.00 60.59 54 LYS D O 1
ATOM 4346 N N . ARG D 1 58 ? 18.632 41.241 65.839 1.00 54.51 55 ARG D N 1
ATOM 4347 C CA . ARG D 1 58 ? 17.670 40.907 64.776 1.00 56.49 55 ARG D CA 1
ATOM 4348 C C . ARG D 1 58 ? 18.343 40.518 63.452 1.00 62.22 55 ARG D C 1
ATOM 4349 O O . ARG D 1 58 ? 17.674 40.080 62.514 1.00 64.51 55 ARG D O 1
ATOM 4357 N N . GLY D 1 59 ? 19.654 40.701 63.369 1.00 58.09 56 GLY D N 1
ATOM 4358 C CA . GLY D 1 59 ? 20.410 40.415 62.153 1.00 58.90 56 GLY D CA 1
ATOM 4359 C C . GLY D 1 59 ? 20.606 41.634 61.267 1.00 60.24 56 GLY D C 1
ATOM 4360 O O . GLY D 1 59 ? 21.132 41.523 60.161 1.00 60.54 56 GLY D O 1
ATOM 4361 N N . GLY D 1 60 ? 20.161 42.793 61.745 1.00 54.15 57 GLY D N 1
ATOM 4362 C CA . GLY D 1 60 ? 20.309 44.056 61.036 1.00 51.52 57 GLY D CA 1
ATOM 4363 C C . GLY D 1 60 ? 21.734 44.582 61.134 1.00 52.70 57 GLY D C 1
ATOM 4364 O O . GLY D 1 60 ? 22.444 44.266 62.094 1.00 52.50 57 GLY D O 1
ATOM 4365 N N . PRO D 1 61 ? 22.185 45.412 60.179 1.00 48.02 58 PRO D N 1
ATOM 4366 C CA . PRO D 1 61 ? 23.569 45.929 60.259 1.00 46.80 58 PRO D CA 1
ATOM 4367 C C . PRO D 1 61 ? 23.718 47.076 61.261 1.00 46.88 58 PRO D C 1
ATOM 4368 O O . PRO D 1 61 ? 22.784 47.847 61.450 1.00 44.12 58 PRO D O 1
ATOM 4372 N N . ILE D 1 62 ? 24.895 47.186 61.900 1.00 44.06 59 ILE D N 1
ATOM 4373 C CA . ILE D 1 62 ? 25.175 48.262 62.858 1.00 40.77 59 ILE D CA 1
ATOM 4374 C C . ILE D 1 62 ? 26.004 49.357 62.192 1.00 42.98 59 ILE D C 1
ATOM 4375 O O . ILE D 1 62 ? 27.057 49.080 61.596 1.00 41.80 59 ILE D O 1
ATOM 4380 N N . LEU D 1 63 ? 25.527 50.599 62.323 1.00 37.57 60 LEU D N 1
ATOM 4381 C CA . LEU D 1 63 ? 26.224 51.804 61.886 1.00 35.43 60 LEU D CA 1
ATOM 4382 C C . LEU D 1 63 ? 26.635 52.560 63.147 1.00 38.21 60 LEU D C 1
ATOM 4383 O O . LEU D 1 63 ? 25.772 52.881 63.967 1.00 38.14 60 LEU D O 1
ATOM 4388 N N . THR D 1 64 ? 27.934 52.819 63.339 1.00 34.31 61 THR D N 1
ATOM 4389 C CA . THR D 1 64 ? 28.404 53.493 64.550 1.00 32.38 61 THR D CA 1
ATOM 4390 C C . THR D 1 64 ? 28.954 54.897 64.285 1.00 34.88 61 THR D C 1
ATOM 4391 O O . THR D 1 64 ? 29.768 55.080 63.381 1.00 33.81 61 THR D O 1
ATOM 4395 N N . PHE D 1 65 ? 28.591 55.848 65.141 1.00 31.57 62 PHE D N 1
ATOM 4396 C CA . PHE D 1 65 ? 29.124 57.207 65.183 1.00 30.88 62 PHE D CA 1
ATOM 4397 C C . PHE D 1 65 ? 29.860 57.363 66.498 1.00 36.51 62 PHE D C 1
ATOM 4398 O O . PHE D 1 65 ? 29.200 57.546 67.536 1.00 33.73 62 PHE D O 1
ATOM 4406 N N . PRO D 1 66 ? 31.224 57.341 66.491 1.00 36.45 63 PRO D N 1
ATOM 4407 C CA . PRO D 1 66 ? 31.960 57.564 67.748 1.00 37.68 63 PRO D CA 1
ATOM 4408 C C . PRO D 1 66 ? 31.736 58.964 68.323 1.00 39.68 63 PRO D C 1
ATOM 4409 O O . PRO D 1 66 ? 31.331 59.872 67.590 1.00 38.10 63 PRO D O 1
ATOM 4413 N N . ALA D 1 67 ? 32.032 59.157 69.627 1.00 39.11 64 ALA D N 1
ATOM 4414 C CA . ALA D 1 67 ? 31.995 60.483 70.262 1.00 40.71 64 ALA D CA 1
ATOM 4415 C C . ALA D 1 67 ? 33.085 61.353 69.587 1.00 46.73 64 ALA D C 1
ATOM 4416 O O . ALA D 1 67 ? 34.166 60.821 69.284 1.00 45.00 64 ALA D O 1
ATOM 4418 N N . ARG D 1 68 ? 32.783 62.637 69.274 1.00 46.36 65 ARG D N 1
ATOM 4419 C CA . ARG D 1 68 ? 33.724 63.515 68.550 1.00 48.72 65 ARG D CA 1
ATOM 4420 C C . ARG D 1 68 ? 33.538 64.999 68.961 1.00 54.98 65 ARG D C 1
ATOM 4421 O O . ARG D 1 68 ? 33.320 65.866 68.118 1.00 55.29 65 ARG D O 1
ATOM 4429 N N . SER D 1 69 ? 33.663 65.275 70.261 1.00 53.73 66 SER D N 1
ATOM 4430 C CA . SER D 1 69 ? 33.435 66.576 70.919 1.00 54.95 66 SER D CA 1
ATOM 4431 C C . SER D 1 69 ? 34.444 67.707 70.604 1.00 58.88 66 SER D C 1
ATOM 4432 O O . SER D 1 69 ? 34.109 68.878 70.840 1.00 60.90 66 SER D O 1
ATOM 4435 N N . ASN D 1 70 ? 35.659 67.405 70.139 1.00 51.25 67 ASN D N 1
ATOM 4436 C CA . ASN D 1 70 ? 36.607 68.518 69.949 1.00 51.15 67 ASN D CA 1
ATOM 4437 C C . ASN D 1 70 ? 37.321 68.466 68.589 1.00 53.71 67 ASN D C 1
ATOM 4438 O O . ASN D 1 70 ? 38.550 68.527 68.512 1.00 53.35 67 ASN D O 1
ATOM 4443 N N . HIS D 1 71 ? 36.527 68.389 67.513 1.00 49.41 68 HIS D N 1
ATOM 4444 C CA . HIS D 1 71 ? 37.037 68.331 66.151 1.00 48.98 68 HIS D CA 1
ATOM 4445 C C . HIS D 1 71 ? 36.442 69.456 65.291 1.00 48.73 68 HIS D C 1
ATOM 4446 O O . HIS D 1 71 ? 35.461 70.110 65.669 1.00 46.11 68 HIS D O 1
ATOM 4453 N N . ASP D 1 72 ? 37.060 69.679 64.127 1.00 45.49 69 ASP D N 1
ATOM 4454 C CA . ASP D 1 72 ? 36.634 70.710 63.188 1.00 45.20 69 ASP D CA 1
ATOM 4455 C C . ASP D 1 72 ? 35.236 70.435 62.669 1.00 46.04 69 ASP D C 1
ATOM 4456 O O . ASP D 1 72 ? 34.783 69.285 62.658 1.00 44.05 69 ASP D O 1
ATOM 4461 N N . ARG D 1 73 ? 34.542 71.498 62.280 1.00 42.82 70 ARG D N 1
ATOM 4462 C CA . ARG D 1 73 ? 33.226 71.389 61.667 1.00 41.51 70 ARG D CA 1
ATOM 4463 C C . ARG D 1 73 ? 33.390 70.631 60.355 1.00 42.70 70 ARG D C 1
ATOM 4464 O O . ARG D 1 73 ? 34.417 70.763 59.690 1.00 42.50 70 ARG D O 1
ATOM 4472 N N . ILE D 1 74 ? 32.426 69.791 60.027 1.00 38.18 71 ILE D N 1
ATOM 4473 C CA . ILE D 1 74 ? 32.470 69.019 58.790 1.00 37.05 71 ILE D CA 1
ATOM 4474 C C . ILE D 1 74 ? 31.478 69.627 57.784 1.00 39.09 71 ILE D C 1
ATOM 4475 O O . ILE D 1 74 ? 30.552 70.354 58.171 1.00 37.58 71 ILE D O 1
ATOM 4480 N N . ARG D 1 75 ? 31.698 69.343 56.500 1.00 34.77 72 ARG D N 1
ATOM 4481 C CA . ARG D 1 75 ? 30.828 69.829 55.435 1.00 34.85 72 ARG D CA 1
ATOM 4482 C C . ARG D 1 75 ? 29.636 68.892 55.362 1.00 37.38 72 ARG D C 1
ATOM 4483 O O . ARG D 1 75 ? 29.817 67.669 55.395 1.00 35.09 72 ARG D O 1
ATOM 4491 N N . GLN D 1 76 ? 28.422 69.454 55.272 1.00 35.44 73 GLN D N 1
ATOM 4492 C CA . GLN D 1 76 ? 27.193 68.665 55.203 1.00 35.26 73 GLN D CA 1
ATOM 4493 C C . GLN D 1 76 ? 27.208 67.704 54.032 1.00 37.34 73 GLN D C 1
ATOM 4494 O O . GLN D 1 76 ? 26.834 66.547 54.211 1.00 35.24 73 GLN D O 1
ATOM 4500 N N . GLU D 1 77 ? 27.663 68.161 52.851 1.00 35.48 74 GLU D N 1
ATOM 4501 C CA . GLU D 1 77 ? 27.741 67.293 51.652 1.00 36.57 74 GLU D CA 1
ATOM 4502 C C . GLU D 1 77 ? 28.650 66.081 51.900 1.00 38.30 74 GLU D C 1
ATOM 4503 O O . GLU D 1 77 ? 28.330 64.987 51.446 1.00 36.77 74 GLU D O 1
ATOM 4509 N N . ASP D 1 78 ? 29.775 66.265 52.628 1.00 33.55 75 ASP D N 1
ATOM 4510 C CA . ASP D 1 78 ? 30.685 65.156 52.951 1.00 31.42 75 ASP D CA 1
ATOM 4511 C C . ASP D 1 78 ? 30.009 64.137 53.847 1.00 34.44 75 ASP D C 1
ATOM 4512 O O . ASP D 1 78 ? 30.166 62.930 53.635 1.00 33.37 75 ASP D O 1
ATOM 4517 N N . LEU D 1 79 ? 29.225 64.605 54.835 1.00 31.09 76 LEU D N 1
ATOM 4518 C CA . LEU D 1 79 ? 28.501 63.706 55.723 1.00 29.61 76 LEU D CA 1
ATOM 4519 C C . LEU D 1 79 ? 27.396 62.974 54.960 1.00 31.81 76 LEU D C 1
ATOM 4520 O O . LEU D 1 79 ? 27.205 61.776 55.175 1.00 30.70 76 LEU D O 1
ATOM 4525 N N . ARG D 1 80 ? 26.708 63.667 54.049 1.00 29.77 77 ARG D N 1
ATOM 4526 C CA . ARG D 1 80 ? 25.646 63.033 53.228 1.00 31.36 77 ARG D CA 1
ATOM 4527 C C . ARG D 1 80 ? 26.234 61.928 52.364 1.00 36.29 77 ARG D C 1
ATOM 4528 O O . ARG D 1 80 ? 25.668 60.840 52.299 1.00 35.94 77 ARG D O 1
ATOM 4536 N N . LYS D 1 81 ? 27.405 62.188 51.730 1.00 33.37 78 LYS D N 1
ATOM 4537 C CA . LYS D 1 81 ? 28.082 61.188 50.911 1.00 33.26 78 LYS D CA 1
ATOM 4538 C C . LYS D 1 81 ? 28.539 60.019 51.769 1.00 37.34 78 LYS D C 1
ATOM 4539 O O . LYS D 1 81 ? 28.351 58.874 51.369 1.00 36.56 78 LYS D O 1
ATOM 4545 N N . LEU D 1 82 ? 29.111 60.299 52.964 1.00 33.62 79 LEU D N 1
ATOM 4546 C CA . LEU D 1 82 ? 29.564 59.246 53.872 1.00 33.58 79 LEU D CA 1
ATOM 4547 C C . LEU D 1 82 ? 28.430 58.280 54.253 1.00 36.05 79 LEU D C 1
ATOM 4548 O O . LEU D 1 82 ? 28.600 57.074 54.115 1.00 34.95 79 LEU D O 1
ATOM 4553 N N . VAL D 1 83 ? 27.299 58.790 54.774 1.00 32.55 80 VAL D N 1
ATOM 4554 C CA . VAL D 1 83 ? 26.225 57.890 55.213 1.00 32.78 80 VAL D CA 1
ATOM 4555 C C . VAL D 1 83 ? 25.591 57.171 53.992 1.00 38.60 80 VAL D C 1
ATOM 4556 O O . VAL D 1 83 ? 25.171 56.013 54.114 1.00 38.60 80 VAL D O 1
ATOM 4560 N N . THR D 1 84 ? 25.564 57.835 52.821 1.00 36.41 81 THR D N 1
ATOM 4561 C CA . THR D 1 84 ? 25.064 57.192 51.597 1.00 37.70 81 THR D CA 1
ATOM 4562 C C . THR D 1 84 ? 25.971 56.002 51.250 1.00 42.78 81 THR D C 1
ATOM 4563 O O . THR D 1 84 ? 25.463 54.920 50.968 1.00 43.55 81 THR D O 1
ATOM 4567 N N . TYR D 1 85 ? 27.304 56.188 51.322 1.00 39.08 82 TYR D N 1
ATOM 4568 C CA . TYR D 1 85 ? 28.259 55.110 51.048 1.00 38.88 82 TYR D CA 1
ATOM 4569 C C . TYR D 1 85 ? 28.118 53.991 52.080 1.00 42.52 82 TYR D C 1
ATOM 4570 O O . TYR D 1 85 ? 28.042 52.825 51.710 1.00 42.86 82 TYR D O 1
ATOM 4579 N N . LEU D 1 86 ? 28.082 54.338 53.375 1.00 37.03 83 LEU D N 1
ATOM 4580 C CA . LEU D 1 86 ? 28.034 53.331 54.434 1.00 35.98 83 LEU D CA 1
ATOM 4581 C C . LEU D 1 86 ? 26.739 52.502 54.401 1.00 41.23 83 LEU D C 1
ATOM 4582 O O . LEU D 1 86 ? 26.762 51.325 54.772 1.00 40.75 83 LEU D O 1
ATOM 4587 N N . ALA D 1 87 ? 25.639 53.087 53.899 1.00 39.49 84 ALA D N 1
ATOM 4588 C CA . ALA D 1 87 ? 24.361 52.370 53.767 1.00 41.51 84 ALA D CA 1
ATOM 4589 C C . ALA D 1 87 ? 24.486 51.185 52.794 1.00 50.27 84 ALA D C 1
ATOM 4590 O O . ALA D 1 87 ? 23.764 50.203 52.956 1.00 53.22 84 ALA D O 1
ATOM 4592 N N . SER D 1 88 ? 25.397 51.288 51.790 1.00 48.21 85 SER D N 1
ATOM 4593 C CA . SER D 1 88 ? 25.640 50.269 50.750 1.00 50.13 85 SER D CA 1
ATOM 4594 C C . SER D 1 88 ? 26.664 49.190 51.170 1.00 52.62 85 SER D C 1
ATOM 4595 O O . SER D 1 88 ? 26.878 48.261 50.400 1.00 53.17 85 SER D O 1
ATOM 4598 N N . VAL D 1 89 ? 27.306 49.315 52.360 1.00 46.12 86 VAL D N 1
ATOM 4599 C CA . VAL D 1 89 ? 28.355 48.384 52.813 1.00 45.53 86 VAL D CA 1
ATOM 4600 C C . VAL D 1 89 ? 27.768 46.977 53.114 1.00 50.17 86 VAL D C 1
ATOM 4601 O O . VAL D 1 89 ? 28.280 46.017 52.527 1.00 51.47 86 VAL D O 1
ATOM 4605 N N . PRO D 1 90 ? 26.723 46.783 53.961 1.00 45.86 87 PRO D N 1
ATOM 4606 C CA . PRO D 1 90 ? 26.213 45.407 54.149 1.00 47.52 87 PRO D CA 1
ATOM 4607 C C . PRO D 1 90 ? 25.511 44.889 52.886 1.00 52.78 87 PRO D C 1
ATOM 4608 O O . PRO D 1 90 ? 25.245 45.653 51.954 1.00 50.13 87 PRO D O 1
ATOM 4612 N N . SER D 1 91 ? 25.219 43.584 52.841 1.00 53.21 88 SER D N 1
ATOM 4613 C CA . SER D 1 91 ? 24.514 42.982 51.717 1.00 55.81 88 SER D CA 1
ATOM 4614 C C . SER D 1 91 ? 23.085 43.520 51.662 1.00 59.95 88 SER D C 1
ATOM 4615 O O . SER D 1 91 ? 22.570 43.966 52.696 1.00 56.40 88 SER D O 1
ATOM 4618 N N . GLU D 1 92 ? 22.457 43.501 50.465 1.00 60.09 89 GLU D N 1
ATOM 4619 C CA . GLU D 1 92 ? 21.078 43.964 50.269 1.00 61.75 89 GLU D CA 1
ATOM 4620 C C . GLU D 1 92 ? 20.100 43.319 51.267 1.00 67.49 89 GLU D C 1
ATOM 4621 O O . GLU D 1 92 ? 19.298 44.036 51.875 1.00 66.28 89 GLU D O 1
ATOM 4627 N N . ASP D 1 93 ? 20.192 41.978 51.450 1.00 66.16 90 ASP D N 1
ATOM 4628 C CA . ASP D 1 93 ? 19.341 41.202 52.366 1.00 66.28 90 ASP D CA 1
ATOM 4629 C C . ASP D 1 93 ? 19.509 41.645 53.822 1.00 65.68 90 ASP D C 1
ATOM 4630 O O . ASP D 1 93 ? 18.524 41.720 54.544 1.00 64.19 90 ASP D O 1
ATOM 4635 N N . VAL D 1 94 ? 20.744 41.960 54.238 1.00 60.65 91 VAL D N 1
ATOM 4636 C CA . VAL D 1 94 ? 21.018 42.417 55.606 1.00 58.76 91 VAL D CA 1
ATOM 4637 C C . VAL D 1 94 ? 20.433 43.855 55.776 1.00 59.35 91 VAL D C 1
ATOM 4638 O O . VAL D 1 94 ? 19.757 44.105 56.773 1.00 57.88 91 VAL D O 1
ATOM 4642 N N . CYS D 1 95 ? 20.635 44.738 54.765 1.00 53.33 92 CYS D N 1
ATOM 4643 C CA A CYS D 1 95 ? 20.138 46.120 54.766 0.70 50.48 92 CYS D CA 1
ATOM 4644 C CA B CYS D 1 95 ? 20.156 46.123 54.714 0.30 51.93 92 CYS D CA 1
ATOM 4645 C C . CYS D 1 95 ? 18.619 46.196 54.869 1.00 55.98 92 CYS D C 1
ATOM 4646 O O . CYS D 1 95 ? 18.104 47.139 55.486 1.00 54.02 92 CYS D O 1
ATOM 4651 N N . LYS D 1 96 ? 17.902 45.203 54.299 1.00 55.14 93 LYS D N 1
ATOM 4652 C CA . LYS D 1 96 ? 16.442 45.106 54.308 1.00 56.51 93 LYS D CA 1
ATOM 4653 C C . LYS D 1 96 ? 15.845 44.985 55.724 1.00 60.27 93 LYS D C 1
ATOM 4654 O O . LYS D 1 96 ? 14.672 45.323 55.933 1.00 60.47 93 LYS D O 1
ATOM 4660 N N . ARG D 1 97 ? 16.637 44.489 56.684 1.00 55.76 94 ARG D N 1
ATOM 4661 C CA . ARG D 1 97 ? 16.216 44.339 58.082 1.00 55.34 94 ARG D CA 1
ATOM 4662 C C . ARG D 1 97 ? 16.241 45.690 58.808 1.00 57.11 94 ARG D C 1
ATOM 4663 O O . ARG D 1 97 ? 15.679 45.814 59.881 1.00 56.93 94 ARG D O 1
ATOM 4671 N N . GLY D 1 98 ? 16.909 46.677 58.232 1.00 51.11 95 GLY D N 1
ATOM 4672 C CA . GLY D 1 98 ? 17.019 47.990 58.849 1.00 47.52 95 GLY D CA 1
ATOM 4673 C C . GLY D 1 98 ? 18.238 48.072 59.742 1.00 48.08 95 GLY D C 1
ATOM 4674 O O . GLY D 1 98 ? 18.606 47.097 60.407 1.00 47.66 95 GLY D O 1
ATOM 4675 N N . PHE D 1 99 ? 18.859 49.244 59.783 1.00 41.61 96 PHE D N 1
ATOM 4676 C CA . PHE D 1 99 ? 20.056 49.457 60.588 1.00 39.77 96 PHE D CA 1
ATOM 4677 C C . PHE D 1 99 ? 19.769 49.740 62.051 1.00 43.31 96 PHE D C 1
ATOM 4678 O O . PHE D 1 99 ? 18.769 50.370 62.384 1.00 43.06 96 PHE D O 1
ATOM 4686 N N . THR D 1 100 ? 20.692 49.325 62.917 1.00 38.80 97 THR D N 1
ATOM 4687 C CA . THR D 1 100 ? 20.763 49.776 64.305 1.00 36.56 97 THR D CA 1
ATOM 4688 C C . THR D 1 100 ? 21.876 50.813 64.258 1.00 38.10 97 THR D C 1
ATOM 4689 O O . THR D 1 100 ? 23.020 50.480 63.903 1.00 37.05 97 THR D O 1
ATOM 4693 N N . VAL D 1 101 ? 21.544 52.066 64.537 1.00 33.62 98 VAL D N 1
ATOM 4694 C CA . VAL D 1 101 ? 22.541 53.132 64.544 1.00 32.39 98 VAL D CA 1
ATOM 4695 C C . VAL D 1 101 ? 22.955 53.378 65.992 1.00 36.13 98 VAL D C 1
ATOM 4696 O O . VAL D 1 101 ? 22.098 53.527 66.854 1.00 36.55 98 VAL D O 1
ATOM 4700 N N . ILE D 1 102 ? 24.251 53.388 66.256 1.00 33.73 99 ILE D N 1
ATOM 4701 C CA . ILE D 1 102 ? 24.804 53.690 67.574 1.00 33.74 99 ILE D CA 1
ATOM 4702 C C . ILE D 1 102 ? 25.523 55.027 67.501 1.00 36.60 99 ILE D C 1
ATOM 4703 O O . ILE D 1 102 ? 26.476 55.179 66.730 1.00 35.70 99 ILE D O 1
ATOM 4708 N N . ILE D 1 103 ? 25.086 55.987 68.330 1.00 32.70 100 ILE D N 1
ATOM 4709 C CA . ILE D 1 103 ? 25.703 57.308 68.372 1.00 32.63 100 ILE D CA 1
ATOM 4710 C C . ILE D 1 103 ? 26.152 57.550 69.785 1.00 34.22 100 ILE D C 1
ATOM 4711 O O . ILE D 1 103 ? 25.314 57.702 70.670 1.00 32.98 100 ILE D O 1
ATOM 4716 N N . ASP D 1 104 ? 27.466 57.619 69.988 1.00 31.90 101 ASP D N 1
ATOM 4717 C CA . ASP D 1 104 ? 28.023 57.816 71.316 1.00 32.55 101 ASP D CA 1
ATOM 4718 C C . ASP D 1 104 ? 27.961 59.277 71.728 1.00 36.26 101 ASP D C 1
ATOM 4719 O O . ASP D 1 104 ? 28.599 60.119 71.086 1.00 34.28 101 ASP D O 1
ATOM 4724 N N . MET D 1 105 ? 27.194 59.582 72.800 1.00 33.83 102 MET D N 1
ATOM 4725 C CA . MET D 1 105 ? 27.113 60.949 73.315 1.00 34.08 102 MET D CA 1
ATOM 4726 C C . MET D 1 105 ? 28.001 61.148 74.568 1.00 37.50 102 MET D C 1
ATOM 4727 O O . MET D 1 105 ? 28.147 62.280 75.044 1.00 38.31 102 MET D O 1
ATOM 4732 N N . ARG D 1 106 ? 28.603 60.072 75.081 1.00 34.45 103 ARG D N 1
ATOM 4733 C CA . ARG D 1 106 ? 29.462 60.179 76.270 1.00 35.86 103 ARG D CA 1
ATOM 4734 C C . ARG D 1 106 ? 30.688 61.034 75.954 1.00 41.05 103 ARG D C 1
ATOM 4735 O O . ARG D 1 106 ? 31.388 60.775 74.962 1.00 40.19 103 ARG D O 1
ATOM 4743 N N . GLY D 1 107 ? 30.899 62.076 76.751 1.00 39.10 104 GLY D N 1
ATOM 4744 C CA . GLY D 1 107 ? 32.011 62.998 76.538 1.00 40.51 104 GLY D CA 1
ATOM 4745 C C . GLY D 1 107 ? 31.716 64.023 75.456 1.00 46.10 104 GLY D C 1
ATOM 4746 O O . GLY D 1 107 ? 32.575 64.841 75.142 1.00 46.63 104 GLY D O 1
ATOM 4747 N N . SER D 1 108 ? 30.495 63.996 74.883 1.00 42.48 105 SER D N 1
ATOM 4748 C CA . SER D 1 108 ? 30.010 64.932 73.867 1.00 42.16 105 SER D CA 1
ATOM 4749 C C . SER D 1 108 ? 28.730 65.624 74.386 1.00 46.34 105 SER D C 1
ATOM 4750 O O . SER D 1 108 ? 28.447 65.570 75.587 1.00 46.26 105 SER D O 1
ATOM 4753 N N . LYS D 1 109 ? 27.988 66.302 73.503 1.00 43.00 106 LYS D N 1
ATOM 4754 C CA . LYS D 1 109 ? 26.783 67.056 73.865 1.00 43.11 106 LYS D CA 1
ATOM 4755 C C . LYS D 1 109 ? 25.690 66.787 72.849 1.00 46.02 106 LYS D C 1
ATOM 4756 O O . LYS D 1 109 ? 26.009 66.469 71.696 1.00 44.42 106 LYS D O 1
ATOM 4762 N N . TRP D 1 110 ? 24.412 66.946 73.252 1.00 44.28 107 TRP D N 1
ATOM 4763 C CA . TRP D 1 110 ? 23.238 66.741 72.396 1.00 44.38 107 TRP D CA 1
ATOM 4764 C C . TRP D 1 110 ? 23.300 67.589 71.113 1.00 47.83 107 TRP D C 1
ATOM 4765 O O . TRP D 1 110 ? 22.944 67.085 70.046 1.00 45.48 107 TRP D O 1
ATOM 4776 N N . ASP D 1 111 ? 23.793 68.848 71.210 1.00 45.43 108 ASP D N 1
ATOM 4777 C CA . ASP D 1 111 ? 23.918 69.781 70.090 1.00 45.91 108 ASP D CA 1
ATOM 4778 C C . ASP D 1 111 ? 24.886 69.269 69.011 1.00 48.26 108 ASP D C 1
ATOM 4779 O O . ASP D 1 111 ? 24.809 69.733 67.876 1.00 48.69 108 ASP D O 1
ATOM 4784 N N . LEU D 1 112 ? 25.796 68.325 69.356 1.00 41.32 109 LEU D N 1
ATOM 4785 C CA . LEU D 1 112 ? 26.725 67.720 68.401 1.00 40.12 109 LEU D CA 1
ATOM 4786 C C . LEU D 1 112 ? 26.199 66.376 67.885 1.00 41.07 109 LEU D C 1
ATOM 4787 O O . LEU D 1 112 ? 26.807 65.785 66.987 1.00 39.69 109 LEU D O 1
ATOM 4792 N N . ILE D 1 113 ? 25.076 65.895 68.446 1.00 37.80 110 ILE D N 1
ATOM 4793 C CA . ILE D 1 113 ? 24.479 64.594 68.078 1.00 37.61 110 ILE D CA 1
ATOM 4794 C C . ILE D 1 113 ? 23.246 64.794 67.203 1.00 39.10 110 ILE D C 1
ATOM 4795 O O . ILE D 1 113 ? 23.079 64.087 66.209 1.00 36.99 110 ILE D O 1
ATOM 4800 N N . LYS D 1 114 ? 22.386 65.744 67.582 1.00 34.53 111 LYS D N 1
ATOM 4801 C CA . LYS D 1 114 ? 21.155 66.064 66.858 1.00 35.97 111 LYS D CA 1
ATOM 4802 C C . LYS D 1 114 ? 21.416 66.286 65.330 1.00 39.94 111 LYS D C 1
ATOM 4803 O O . LYS D 1 114 ? 20.660 65.717 64.532 1.00 39.08 111 LYS D O 1
ATOM 4809 N N . PRO D 1 115 ? 22.492 67.001 64.887 1.00 37.80 112 PRO D N 1
ATOM 4810 C CA . PRO D 1 115 ? 22.710 67.162 63.434 1.00 37.70 112 PRO D CA 1
ATOM 4811 C C . PRO D 1 115 ? 23.036 65.838 62.735 1.00 39.62 112 PRO D C 1
ATOM 4812 O O . PRO D 1 115 ? 22.737 65.699 61.548 1.00 38.80 112 PRO D O 1
ATOM 4816 N N . LEU D 1 116 ? 23.601 64.857 63.472 1.00 35.10 113 LEU D N 1
ATOM 4817 C CA . LEU D 1 116 ? 23.876 63.528 62.925 1.00 33.80 113 LEU D CA 1
ATOM 4818 C C . LEU D 1 116 ? 22.568 62.825 62.628 1.00 36.55 113 LEU D C 1
ATOM 4819 O O . LEU D 1 116 ? 22.434 62.239 61.564 1.00 36.05 113 LEU D O 1
ATOM 4824 N N . LEU D 1 117 ? 21.615 62.882 63.569 1.00 32.74 114 LEU D N 1
ATOM 4825 C CA . LEU D 1 117 ? 20.296 62.274 63.439 1.00 33.43 114 LEU D CA 1
ATOM 4826 C C . LEU D 1 117 ? 19.511 62.939 62.318 1.00 37.98 114 LEU D C 1
ATOM 4827 O O . LEU D 1 117 ? 18.842 62.236 61.569 1.00 38.03 114 LEU D O 1
ATOM 4832 N N . LYS D 1 118 ? 19.589 64.290 62.202 1.00 35.52 115 LYS D N 1
ATOM 4833 C CA . LYS D 1 118 ? 18.876 65.045 61.163 1.00 36.93 115 LYS D CA 1
ATOM 4834 C C . LYS D 1 118 ? 19.403 64.677 59.766 1.00 38.64 115 LYS D C 1
ATOM 4835 O O . LYS D 1 118 ? 18.613 64.503 58.840 1.00 39.45 115 LYS D O 1
ATOM 4841 N N . THR D 1 119 ? 20.730 64.560 59.616 1.00 34.55 116 THR D N 1
ATOM 4842 C CA . THR D 1 119 ? 21.359 64.192 58.338 1.00 34.40 116 THR D CA 1
ATOM 4843 C C . THR D 1 119 ? 20.960 62.767 57.952 1.00 39.06 116 THR D C 1
ATOM 4844 O O . THR D 1 119 ? 20.663 62.526 56.780 1.00 40.72 116 THR D O 1
ATOM 4848 N N . LEU D 1 120 ? 20.914 61.844 58.923 1.00 33.99 117 LEU D N 1
ATOM 4849 C CA . LEU D 1 120 ? 20.475 60.475 58.653 1.00 35.26 117 LEU D CA 1
ATOM 4850 C C . LEU D 1 120 ? 19.039 60.463 58.137 1.00 40.91 117 LEU D C 1
ATOM 4851 O O . LEU D 1 120 ? 18.739 59.808 57.147 1.00 42.50 117 LEU D O 1
ATOM 4856 N N . GLN D 1 121 ? 18.163 61.226 58.788 1.00 37.51 118 GLN D N 1
ATOM 4857 C CA . GLN D 1 121 ? 16.762 61.328 58.393 1.00 39.05 118 GLN D CA 1
ATOM 4858 C C . GLN D 1 121 ? 16.630 61.840 56.947 1.00 44.14 118 GLN D C 1
ATOM 4859 O O . GLN D 1 121 ? 15.864 61.282 56.158 1.00 43.28 118 GLN D O 1
ATOM 4865 N N . GLU D 1 122 ? 17.399 62.869 56.606 1.00 42.03 119 GLU D N 1
ATOM 4866 C CA . GLU D 1 122 ? 17.326 63.492 55.292 1.00 45.01 119 GLU D CA 1
ATOM 4867 C C . GLU D 1 122 ? 18.040 62.709 54.178 1.00 48.84 119 GLU D C 1
ATOM 4868 O O . GLU D 1 122 ? 17.531 62.673 53.061 1.00 51.40 119 GLU D O 1
ATOM 4874 N N . ALA D 1 123 ? 19.200 62.114 54.463 1.00 43.38 120 ALA D N 1
ATOM 4875 C CA . ALA D 1 123 ? 20.058 61.534 53.437 1.00 43.67 120 ALA D CA 1
ATOM 4876 C C . ALA D 1 123 ? 20.276 60.016 53.474 1.00 46.16 120 ALA D C 1
ATOM 4877 O O . ALA D 1 123 ? 20.708 59.485 52.453 1.00 47.50 120 ALA D O 1
ATOM 4879 N N . PHE D 1 124 ? 20.082 59.331 54.616 1.00 40.46 121 PHE D N 1
ATOM 4880 C CA . PHE D 1 124 ? 20.386 57.893 54.686 1.00 39.54 121 PHE D CA 1
ATOM 4881 C C . PHE D 1 124 ? 19.431 57.094 53.764 1.00 46.23 121 PHE D C 1
ATOM 4882 O O . PHE D 1 124 ? 18.220 57.147 53.957 1.00 45.83 121 PHE D O 1
ATOM 4890 N N . PRO D 1 125 ? 19.958 56.413 52.719 1.00 44.90 122 PRO D N 1
ATOM 4891 C CA . PRO D 1 125 ? 19.063 55.741 51.755 1.00 48.14 122 PRO D CA 1
ATOM 4892 C C . PRO D 1 125 ? 18.534 54.368 52.182 1.00 54.94 122 PRO D C 1
ATOM 4893 O O . PRO D 1 125 ? 17.869 53.718 51.377 1.00 58.47 122 PRO D O 1
ATOM 4897 N N . ALA D 1 126 ? 18.810 53.927 53.413 1.00 49.32 123 ALA D N 1
ATOM 4898 C CA . 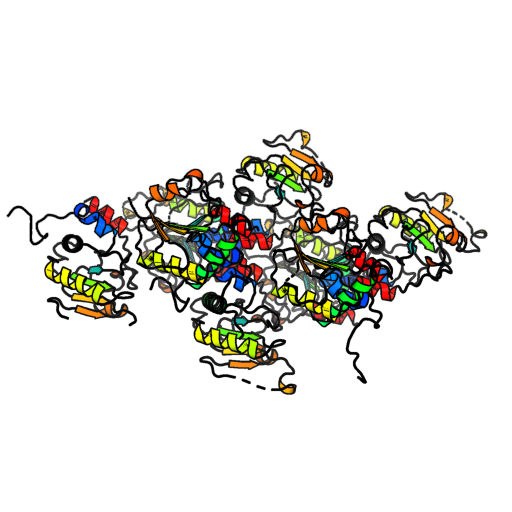ALA D 1 126 ? 18.306 52.657 53.935 1.00 49.33 123 ALA D CA 1
ATOM 4899 C C . ALA D 1 126 ? 17.366 52.907 55.117 1.00 51.32 123 ALA D C 1
ATOM 4900 O O . ALA D 1 126 ? 17.306 54.025 55.632 1.00 49.26 123 ALA D O 1
ATOM 4902 N N . GLU D 1 127 ? 16.649 51.871 55.560 1.00 48.19 124 GLU D N 1
ATOM 4903 C CA . GLU D 1 127 ? 15.777 51.988 56.724 1.00 47.17 124 GLU D CA 1
ATOM 4904 C C . GLU D 1 127 ? 16.605 51.936 58.009 1.00 47.50 124 GLU D C 1
ATOM 4905 O O . GLU D 1 127 ? 17.583 51.198 58.097 1.00 45.92 124 GLU D O 1
ATOM 4911 N N . ILE D 1 128 ? 16.205 52.738 59.002 1.00 43.23 125 ILE D N 1
ATOM 4912 C CA . ILE D 1 128 ? 16.825 52.730 60.325 1.00 40.55 125 ILE D CA 1
ATOM 4913 C C . ILE D 1 128 ? 15.800 52.093 61.263 1.00 46.01 125 ILE D C 1
ATOM 4914 O O . ILE D 1 128 ? 14.699 52.632 61.446 1.00 45.25 125 ILE D O 1
ATOM 4919 N N . HIS D 1 129 ? 16.142 50.924 61.816 1.00 42.73 126 HIS D N 1
ATOM 4920 C CA . HIS D 1 129 ? 15.278 50.220 62.764 1.00 42.97 126 HIS D CA 1
ATOM 4921 C C . HIS D 1 129 ? 15.217 51.027 64.071 1.00 44.04 126 HIS D C 1
ATOM 4922 O O . HIS D 1 129 ? 14.131 51.246 64.608 1.00 42.20 126 HIS D O 1
ATOM 4929 N N . VAL D 1 130 ? 16.388 51.498 64.556 1.00 39.41 127 VAL D N 1
ATOM 4930 C CA . VAL D 1 130 ? 16.493 52.293 65.780 1.00 37.65 127 VAL D CA 1
ATOM 4931 C C . VAL D 1 130 ? 17.847 52.997 65.822 1.00 39.16 127 VAL D C 1
ATOM 4932 O O . VAL D 1 130 ? 18.854 52.459 65.344 1.00 38.07 127 VAL D O 1
ATOM 4936 N N . ALA D 1 131 ? 17.851 54.198 66.387 1.00 35.51 128 ALA D N 1
ATOM 4937 C CA . ALA D 1 131 ? 19.058 54.966 66.685 1.00 33.87 128 ALA D CA 1
ATOM 4938 C C . ALA D 1 131 ? 19.190 54.977 68.197 1.00 35.46 128 ALA D C 1
ATOM 4939 O O . ALA D 1 131 ? 18.264 55.385 68.916 1.00 34.39 128 ALA D O 1
ATOM 4941 N N . LEU D 1 132 ? 20.285 54.404 68.678 1.00 30.99 129 LEU D N 1
ATOM 4942 C CA . LEU D 1 132 ? 20.603 54.290 70.090 1.00 30.55 129 LEU D CA 1
ATOM 4943 C C . LEU D 1 132 ? 21.625 55.353 70.433 1.00 33.53 129 LEU D C 1
ATOM 4944 O O . LEU D 1 132 ? 22.717 55.366 69.861 1.00 32.34 129 LEU D O 1
ATOM 4949 N N . ILE D 1 133 ? 21.229 56.296 71.297 1.00 31.37 130 ILE D N 1
ATOM 4950 C CA . ILE D 1 133 ? 22.113 57.389 71.729 1.00 31.24 130 ILE D CA 1
ATOM 4951 C C . ILE D 1 133 ? 22.699 56.985 73.066 1.00 35.43 130 ILE D C 1
ATOM 4952 O O . ILE D 1 133 ? 21.964 56.852 74.054 1.00 34.80 130 ILE D O 1
ATOM 4957 N N . ILE D 1 134 ? 24.027 56.785 73.082 1.00 33.05 131 ILE D N 1
ATOM 4958 C CA . ILE D 1 134 ? 24.725 56.271 74.255 1.00 33.01 131 ILE D CA 1
ATOM 4959 C C . ILE D 1 134 ? 25.008 57.383 75.273 1.00 36.71 131 ILE D C 1
ATOM 4960 O O . ILE D 1 134 ? 25.820 58.275 75.034 1.00 34.73 131 ILE D O 1
ATOM 4965 N N . LYS D 1 135 ? 24.311 57.290 76.432 1.00 33.83 132 LYS D N 1
ATOM 4966 C CA . LYS D 1 135 ? 24.438 58.231 77.537 1.00 33.81 132 LYS D CA 1
ATOM 4967 C C . LYS D 1 135 ? 25.398 57.677 78.605 1.00 40.22 132 LYS D C 1
ATOM 4968 O O . LYS D 1 135 ? 25.559 56.453 78.705 1.00 39.48 132 LYS D O 1
ATOM 4974 N N . PRO D 1 136 ? 26.031 58.545 79.422 1.00 38.82 133 PRO D N 1
ATOM 4975 C CA . PRO D 1 136 ? 26.938 58.020 80.469 1.00 40.12 133 PRO D CA 1
ATOM 4976 C C . PRO D 1 136 ? 26.165 57.300 81.575 1.00 44.36 133 PRO D C 1
ATOM 4977 O O . PRO D 1 136 ? 24.942 57.456 81.695 1.00 40.40 133 PRO D O 1
ATOM 4981 N N . ASP D 1 137 ? 26.874 56.501 82.385 1.00 43.48 134 ASP D N 1
ATOM 4982 C CA . ASP D 1 137 ? 26.241 55.738 83.470 1.00 44.06 134 ASP D CA 1
ATOM 4983 C C . ASP D 1 137 ? 25.611 56.641 84.545 1.00 46.92 134 ASP D C 1
ATOM 4984 O O . ASP D 1 137 ? 24.634 56.213 85.161 1.00 48.44 134 ASP D O 1
ATOM 4989 N N . ASN D 1 138 ? 26.118 57.884 84.715 1.00 41.56 135 ASN D N 1
ATOM 4990 C CA . ASN D 1 138 ? 25.646 58.875 85.697 1.00 41.67 135 ASN D CA 1
ATOM 4991 C C . ASN D 1 138 ? 24.612 59.902 85.128 1.00 42.69 135 ASN D C 1
ATOM 4992 O O . ASN D 1 138 ? 24.250 60.836 85.845 1.00 43.06 135 ASN D O 1
ATOM 4997 N N . PHE D 1 139 ? 24.153 59.736 83.870 1.00 37.22 136 PHE D N 1
ATOM 4998 C CA . PHE D 1 139 ? 23.174 60.633 83.223 1.00 36.57 136 PHE D CA 1
ATOM 4999 C C . PHE D 1 139 ? 21.921 60.882 84.079 1.00 40.17 136 PHE D C 1
ATOM 5000 O O . PHE D 1 139 ? 21.437 62.014 84.131 1.00 39.27 136 PHE D O 1
ATOM 5008 N N . TRP D 1 140 ? 21.392 59.821 84.739 1.00 37.59 137 TRP D N 1
ATOM 5009 C CA . TRP D 1 140 ? 20.183 59.891 85.567 1.00 38.49 137 TRP D CA 1
ATOM 5010 C C . TRP D 1 140 ? 20.337 60.886 86.728 1.00 46.23 137 TRP D C 1
ATOM 5011 O O . TRP D 1 140 ? 19.362 61.499 87.124 1.00 46.63 137 TRP D O 1
ATOM 5022 N N . GLN D 1 141 ? 21.561 61.083 87.236 1.00 46.36 138 GLN D N 1
ATOM 5023 C CA . GLN D 1 141 ? 21.867 62.030 88.302 1.00 49.55 138 GLN D CA 1
ATOM 5024 C C . GLN D 1 141 ? 22.037 63.472 87.820 1.00 57.71 138 GLN D C 1
ATOM 5025 O O . GLN D 1 141 ? 21.565 64.403 88.473 1.00 60.17 138 GLN D O 1
ATOM 5031 N N . LYS D 1 142 ? 22.783 63.653 86.731 1.00 53.90 139 LYS D N 1
ATOM 5032 C CA . LYS D 1 142 ? 23.192 64.962 86.189 1.00 54.94 139 LYS D CA 1
ATOM 5033 C C . LYS D 1 142 ? 22.056 65.830 85.616 1.00 58.35 139 LYS D C 1
ATOM 5034 O O . LYS D 1 142 ? 22.107 67.051 85.765 1.00 60.95 139 LYS D O 1
ATOM 5040 N N . GLN D 1 143 ? 21.085 65.196 84.934 1.00 52.53 140 GLN D N 1
ATOM 5041 C CA . GLN D 1 143 ? 19.919 65.706 84.178 1.00 73.61 140 GLN D CA 1
ATOM 5042 C C . GLN D 1 143 ? 20.261 65.666 82.688 1.00 97.80 140 GLN D C 1
ATOM 5043 O O . GLN D 1 143 ? 19.539 65.045 81.917 1.00 54.75 140 GLN D O 1
ATOM 5049 N N . SER D 1 150 ? 14.090 64.632 70.487 1.00 67.37 147 SER D N 1
ATOM 5050 C CA . SER D 1 150 ? 13.420 65.194 69.310 1.00 68.20 147 SER D CA 1
ATOM 5051 C C . SER D 1 150 ? 12.685 64.110 68.494 1.00 69.23 147 SER D C 1
ATOM 5052 O O . SER D 1 150 ? 12.926 62.910 68.690 1.00 67.78 147 SER D O 1
ATOM 5055 N N . LYS D 1 151 ? 11.790 64.540 67.582 1.00 63.92 148 LYS D N 1
ATOM 5056 C CA . LYS D 1 151 ? 11.032 63.632 66.723 1.00 63.22 148 LYS D CA 1
ATOM 5057 C C . LYS D 1 151 ? 11.777 63.373 65.397 1.00 60.90 148 LYS D C 1
ATOM 5058 O O . LYS D 1 151 ? 12.155 64.320 64.700 1.00 61.25 148 LYS D O 1
ATOM 5064 N N . PHE D 1 152 ? 11.955 62.079 65.058 1.00 51.41 149 PHE D N 1
ATOM 5065 C CA . PHE D 1 152 ? 12.584 61.586 63.825 1.00 48.10 149 PHE D CA 1
ATOM 5066 C C . PHE D 1 152 ? 11.703 60.512 63.169 1.00 53.34 149 PHE D C 1
ATOM 5067 O O . PHE D 1 152 ? 10.855 59.931 63.844 1.00 54.03 149 PHE D O 1
ATOM 5075 N N . ILE D 1 153 ? 11.893 60.251 61.855 1.00 50.86 150 ILE D N 1
ATOM 5076 C CA . ILE D 1 153 ? 11.121 59.249 61.091 1.00 52.20 150 ILE D CA 1
ATOM 5077 C C . ILE D 1 153 ? 11.404 57.832 61.616 1.00 53.02 150 ILE D C 1
ATOM 5078 O O . ILE D 1 153 ? 10.596 56.930 61.394 1.00 54.56 150 ILE D O 1
ATOM 5083 N N . PHE D 1 154 ? 12.567 57.641 62.287 1.00 43.87 151 PHE D N 1
ATOM 5084 C CA . PHE D 1 154 ? 12.970 56.375 62.892 1.00 40.58 151 PHE D CA 1
ATOM 5085 C C . PHE D 1 154 ? 12.938 56.500 64.424 1.00 42.66 151 PHE D C 1
ATOM 5086 O O . PHE D 1 154 ? 13.054 57.617 64.950 1.00 40.12 151 PHE D O 1
ATOM 5094 N N . GLU D 1 155 ? 12.793 55.361 65.130 1.00 39.43 152 GLU D N 1
ATOM 5095 C CA . GLU D 1 155 ? 12.776 55.329 66.586 1.00 38.94 152 GLU D CA 1
ATOM 5096 C C . GLU D 1 155 ? 14.154 55.721 67.121 1.00 40.39 152 GLU D C 1
ATOM 5097 O O . GLU D 1 155 ? 15.174 55.340 66.546 1.00 37.97 152 GLU D O 1
ATOM 5103 N N . THR D 1 156 ? 14.164 56.505 68.198 1.00 37.64 153 THR D N 1
ATOM 5104 C CA . THR D 1 156 ? 15.391 56.895 68.890 1.00 36.51 153 THR D CA 1
ATOM 5105 C C . THR D 1 156 ? 15.241 56.486 70.343 1.00 41.44 153 THR D C 1
ATOM 5106 O O . THR D 1 156 ? 14.139 56.526 70.886 1.00 40.40 153 THR D O 1
ATOM 5110 N N . SER D 1 157 ? 16.339 56.070 70.968 1.00 38.62 154 SER D N 1
ATOM 5111 C CA . SER D 1 157 ? 16.322 55.682 72.376 1.00 38.58 154 SER D CA 1
ATOM 5112 C C . SER D 1 157 ? 17.636 56.082 73.046 1.00 41.15 154 SER D C 1
ATOM 5113 O O . SER D 1 157 ? 18.705 55.858 72.488 1.00 38.97 154 SER D O 1
ATOM 5116 N N . MET D 1 158 ? 17.550 56.670 74.233 1.00 39.00 155 MET D N 1
ATOM 5117 C CA . MET D 1 158 ? 18.718 57.086 75.009 1.00 39.88 155 MET D CA 1
ATOM 5118 C C . MET D 1 158 ? 19.033 55.988 76.016 1.00 40.61 155 MET D C 1
ATOM 5119 O O . MET D 1 158 ? 18.246 55.736 76.932 1.00 39.25 155 MET D O 1
ATOM 5124 N N . VAL D 1 159 ? 20.156 55.293 75.797 1.00 34.95 156 VAL D N 1
ATOM 5125 C CA . VAL D 1 159 ? 20.558 54.130 76.599 1.00 34.45 156 VAL D CA 1
ATOM 5126 C C . VAL D 1 159 ? 21.991 54.247 77.120 1.00 38.21 156 VAL D C 1
ATOM 5127 O O . VAL D 1 159 ? 22.841 54.882 76.508 1.00 38.17 156 VAL D O 1
ATOM 5131 N N . SER D 1 160 ? 22.262 53.596 78.250 1.00 35.77 157 SER D N 1
ATOM 5132 C CA . SER D 1 160 ? 23.617 53.467 78.804 1.00 36.29 157 SER D CA 1
ATOM 5133 C C . SER D 1 160 ? 24.309 52.305 78.043 1.00 40.03 157 SER D C 1
ATOM 5134 O O . SER D 1 160 ? 23.635 51.633 77.261 1.00 37.80 157 SER D O 1
ATOM 5137 N N . VAL D 1 161 ? 25.593 52.002 78.302 1.00 39.00 158 VAL D N 1
ATOM 5138 C CA . VAL D 1 161 ? 26.237 50.840 77.651 1.00 40.49 158 VAL D CA 1
ATOM 5139 C C . VAL D 1 161 ? 25.513 49.547 78.124 1.00 46.14 158 VAL D C 1
ATOM 5140 O O . VAL D 1 161 ? 25.343 48.617 77.331 1.00 47.88 158 VAL D O 1
ATOM 5144 N N . GLU D 1 162 ? 25.020 49.542 79.378 1.00 41.71 159 GLU D N 1
ATOM 5145 C CA . GLU D 1 162 ? 24.238 48.430 79.942 1.00 42.41 159 GLU D CA 1
ATOM 5146 C C . GLU D 1 162 ? 22.974 48.241 79.107 1.00 44.82 159 GLU D C 1
ATOM 5147 O O . GLU D 1 162 ? 22.679 47.126 78.680 1.00 44.73 159 GLU D O 1
ATOM 5153 N N . GLY D 1 163 ? 22.267 49.345 78.860 1.00 41.02 160 GLY D N 1
ATOM 5154 C CA . GLY D 1 163 ? 21.059 49.350 78.043 1.00 39.63 160 GLY D CA 1
ATOM 5155 C C . GLY D 1 163 ? 21.325 48.864 76.633 1.00 42.52 160 GLY D C 1
ATOM 5156 O O . GLY D 1 163 ? 20.537 48.098 76.090 1.00 42.99 160 GLY D O 1
ATOM 5157 N N . LEU D 1 164 ? 22.438 49.344 76.026 1.00 38.99 161 LEU D N 1
ATOM 5158 C CA . LEU D 1 164 ? 22.884 48.974 74.679 1.00 38.38 161 LEU D CA 1
ATOM 5159 C C . LEU D 1 164 ? 23.119 47.450 74.520 1.00 44.28 161 LEU D C 1
ATOM 5160 O O . LEU D 1 164 ? 22.733 46.862 73.505 1.00 43.28 161 LEU D O 1
ATOM 5165 N N . THR D 1 165 ? 23.767 46.825 75.492 1.00 44.98 162 THR D N 1
ATOM 5166 C CA . THR D 1 165 ? 24.107 45.389 75.420 1.00 47.82 162 THR D CA 1
ATOM 5167 C C . THR D 1 165 ? 22.880 44.463 75.550 1.00 50.56 162 THR D C 1
ATOM 5168 O O . THR D 1 165 ? 22.980 43.287 75.246 1.00 50.80 162 THR D O 1
ATOM 5172 N N . LYS D 1 166 ? 21.719 44.987 75.956 1.00 47.69 163 LYS D N 1
ATOM 5173 C CA . LYS D 1 166 ? 20.496 44.181 75.995 1.00 47.11 163 LYS D CA 1
ATOM 5174 C C . LYS D 1 166 ? 19.940 44.038 74.563 1.00 50.29 163 LYS D C 1
ATOM 5175 O O . LYS D 1 166 ? 19.228 43.090 74.289 1.00 49.25 163 LYS D O 1
ATOM 5181 N N . LEU D 1 167 ? 20.301 44.979 73.644 1.00 45.74 164 LEU D N 1
ATOM 5182 C CA . LEU D 1 167 ? 19.809 45.023 72.254 1.00 46.78 164 LEU D CA 1
ATOM 5183 C C . LEU D 1 167 ? 20.819 44.505 71.237 1.00 52.10 164 LEU D C 1
ATOM 5184 O O . LEU D 1 167 ? 20.448 44.166 70.105 1.00 54.30 164 LEU D O 1
ATOM 5189 N N . VAL D 1 168 ? 22.092 44.520 71.608 1.00 46.98 165 VAL D N 1
ATOM 5190 C CA . VAL D 1 168 ? 23.187 44.081 70.753 1.00 48.88 165 VAL D CA 1
ATOM 5191 C C . VAL D 1 168 ? 24.087 43.219 71.604 1.00 56.90 165 VAL D C 1
ATOM 5192 O O . VAL D 1 168 ? 24.530 43.666 72.672 1.00 55.22 165 VAL D O 1
ATOM 5196 N N . ASP D 1 169 ? 24.404 42.008 71.110 1.00 58.14 166 ASP D N 1
ATOM 5197 C CA . ASP D 1 169 ? 25.313 41.114 71.814 1.00 61.18 166 ASP D CA 1
ATOM 5198 C C . ASP D 1 169 ? 26.716 41.758 71.890 1.00 65.84 166 ASP D C 1
ATOM 5199 O O . ASP D 1 169 ? 27.140 42.355 70.896 1.00 64.13 166 ASP D O 1
ATOM 5204 N N . PRO D 1 170 ? 27.420 41.704 73.058 1.00 64.73 167 PRO D N 1
ATOM 5205 C CA . PRO D 1 170 ? 28.756 42.328 73.151 1.00 64.37 167 PRO D CA 1
ATOM 5206 C C . PRO D 1 170 ? 29.761 41.850 72.099 1.00 69.18 167 PRO D C 1
ATOM 5207 O O . PRO D 1 170 ? 30.668 42.608 71.779 1.00 68.47 167 PRO D O 1
ATOM 5211 N N . SER D 1 171 ? 29.596 40.624 71.538 1.00 66.28 168 SER D N 1
ATOM 5212 C CA . SER D 1 171 ? 30.484 40.098 70.489 1.00 66.90 168 SER D CA 1
ATOM 5213 C C . SER D 1 171 ? 30.313 40.869 69.163 1.00 67.20 168 SER D C 1
ATOM 5214 O O . SER D 1 171 ? 31.143 40.740 68.268 1.00 67.81 168 SER D O 1
ATOM 5217 N N . GLN D 1 172 ? 29.230 41.658 69.046 1.00 60.71 169 GLN D N 1
ATOM 5218 C CA . GLN D 1 172 ? 28.891 42.439 67.854 1.00 57.90 169 GLN D CA 1
ATOM 5219 C C . GLN D 1 172 ? 29.171 43.930 68.058 1.00 57.91 169 GLN D C 1
ATOM 5220 O O . GLN D 1 172 ? 28.991 44.723 67.133 1.00 55.34 169 GLN D O 1
ATOM 5226 N N . LEU D 1 173 ? 29.630 44.302 69.256 1.00 53.65 170 LEU D N 1
ATOM 5227 C CA . LEU D 1 173 ? 29.968 45.676 69.600 1.00 51.01 170 LEU D CA 1
ATOM 5228 C C . LEU D 1 173 ? 31.467 45.851 69.572 1.00 55.85 170 LEU D C 1
ATOM 5229 O O . LEU D 1 173 ? 32.199 44.943 69.965 1.00 58.02 170 LEU D O 1
ATOM 5234 N N . THR D 1 174 ? 31.929 47.029 69.142 1.00 49.87 171 THR D N 1
ATOM 5235 C CA . THR D 1 174 ? 33.357 47.325 69.122 1.00 50.59 171 THR D CA 1
ATOM 5236 C C . THR D 1 174 ? 33.786 47.760 70.534 1.00 54.56 171 THR D C 1
ATOM 5237 O O . THR D 1 174 ? 32.945 47.935 71.428 1.00 52.00 171 THR D O 1
ATOM 5241 N N . GLU D 1 175 ? 35.106 47.878 70.715 1.00 54.60 172 GLU D N 1
ATOM 5242 C CA . GLU D 1 175 ? 35.883 48.216 71.908 1.00 56.81 172 GLU D CA 1
ATOM 5243 C C . GLU D 1 175 ? 35.291 49.353 72.744 1.00 59.36 172 GLU D C 1
ATOM 5244 O O . GLU D 1 175 ? 35.222 49.211 73.968 1.00 60.64 172 GLU D O 1
ATOM 5250 N N . GLU D 1 176 ? 34.888 50.469 72.095 1.00 53.83 173 GLU D N 1
ATOM 5251 C CA . GLU D 1 176 ? 34.346 51.673 72.734 1.00 52.00 173 GLU D CA 1
ATOM 5252 C C . GLU D 1 176 ? 33.118 51.372 73.592 1.00 52.49 173 GLU D C 1
ATOM 5253 O O . GLU D 1 176 ? 32.818 52.131 74.511 1.00 49.66 173 GLU D O 1
ATOM 5259 N N . PHE D 1 177 ? 32.372 50.309 73.243 1.00 49.03 174 PHE D N 1
ATOM 5260 C CA . PHE D 1 177 ? 31.131 49.936 73.917 1.00 47.35 174 PHE D CA 1
ATOM 5261 C C . PHE D 1 177 ? 31.312 48.641 74.707 1.00 54.85 174 PHE D C 1
ATOM 5262 O O . PHE D 1 177 ? 30.373 47.852 74.808 1.00 54.33 174 PHE D O 1
ATOM 5270 N N . ASP D 1 178 ? 32.525 48.442 75.281 1.00 55.51 175 ASP D N 1
ATOM 5271 C CA . ASP D 1 178 ? 32.959 47.284 76.082 1.00 58.90 175 ASP D CA 1
ATOM 5272 C C . ASP D 1 178 ? 32.644 45.971 75.351 1.00 64.07 175 ASP D C 1
ATOM 5273 O O . ASP D 1 178 ? 32.364 44.952 75.984 1.00 64.95 175 ASP D O 1
ATOM 5278 N N . GLY D 1 179 ? 32.681 46.022 74.025 1.00 59.86 176 GLY D N 1
ATOM 5279 C CA . GLY D 1 179 ? 32.408 44.882 73.165 1.00 60.58 176 GLY D CA 1
ATOM 5280 C C . GLY D 1 179 ? 33.669 44.139 72.779 1.00 66.08 176 GLY D C 1
ATOM 5281 O O . GLY D 1 179 ? 34.778 44.598 73.072 1.00 66.01 176 GLY D O 1
ATOM 5282 N N . SER D 1 180 ? 33.507 42.973 72.136 1.00 64.42 177 SER D N 1
ATOM 5283 C CA . SER D 1 180 ? 34.646 42.146 71.752 1.00 67.12 177 SER D CA 1
ATOM 5284 C C . SER D 1 180 ? 34.774 41.964 70.232 1.00 72.00 177 SER D C 1
ATOM 5285 O O . SER D 1 180 ? 35.582 41.142 69.784 1.00 74.48 177 SER D O 1
ATOM 5288 N N . LEU D 1 181 ? 34.027 42.762 69.432 1.00 66.45 178 LEU D N 1
ATOM 5289 C CA . LEU D 1 181 ? 34.156 42.683 67.981 1.00 66.20 178 LEU D CA 1
ATOM 5290 C C . LEU D 1 181 ? 35.430 43.378 67.545 1.00 71.01 178 LEU D C 1
ATOM 5291 O O . LEU D 1 181 ? 35.617 44.561 67.837 1.00 69.29 178 LEU D O 1
ATOM 5296 N N . ASP D 1 182 ? 36.308 42.641 66.855 1.00 70.14 179 ASP D N 1
ATOM 5297 C CA . ASP D 1 182 ? 37.541 43.214 66.333 1.00 70.27 179 ASP D CA 1
ATOM 5298 C C . ASP D 1 182 ? 37.198 44.024 65.107 1.00 69.19 179 ASP D C 1
ATOM 5299 O O . ASP D 1 182 ? 36.433 43.568 64.255 1.00 69.60 179 ASP D O 1
ATOM 5304 N N . TYR D 1 183 ? 37.700 45.249 65.054 1.00 60.71 180 TYR D N 1
ATOM 5305 C CA . TYR D 1 183 ? 37.481 46.136 63.923 1.00 56.29 180 TYR D CA 1
ATOM 5306 C C . TYR D 1 183 ? 38.632 47.112 63.817 1.00 56.79 180 TYR D C 1
ATOM 5307 O O . TYR D 1 183 ? 38.869 47.911 64.724 1.00 55.20 180 TYR D O 1
ATOM 5316 N N . ASN D 1 184 ? 39.372 47.005 62.715 1.00 53.73 181 ASN D N 1
ATOM 5317 C CA . ASN D 1 184 ? 40.495 47.873 62.399 1.00 52.97 181 ASN D CA 1
ATOM 5318 C C . ASN D 1 184 ? 40.046 48.743 61.230 1.00 53.65 181 ASN D C 1
ATOM 5319 O O . A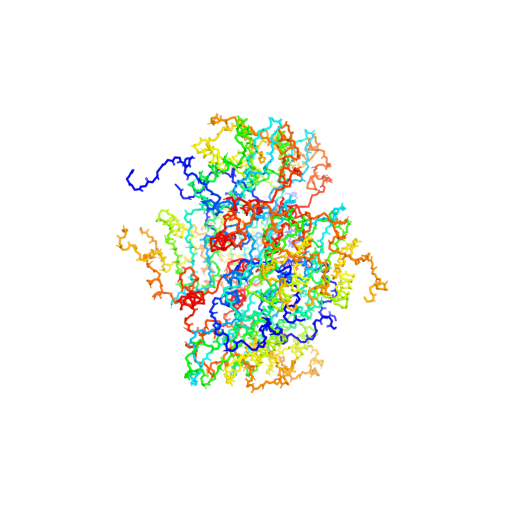SN D 1 184 ? 39.972 48.266 60.089 1.00 53.13 181 ASN D O 1
ATOM 5324 N N . HIS D 1 185 ? 39.693 50.004 61.527 1.00 48.78 182 HIS D N 1
ATOM 5325 C CA . HIS D 1 185 ? 39.152 50.948 60.548 1.00 45.84 182 HIS D CA 1
ATOM 5326 C C . HIS D 1 185 ? 40.118 51.210 59.368 1.00 47.82 182 HIS D C 1
ATOM 5327 O O . HIS D 1 185 ? 39.675 51.216 58.225 1.00 47.12 182 HIS D O 1
ATOM 5334 N N . GLU D 1 186 ? 41.408 51.392 59.627 1.00 46.84 183 GLU D N 1
ATOM 5335 C CA . GLU D 1 186 ? 42.411 51.628 58.565 1.00 47.76 183 GLU D CA 1
ATOM 5336 C C . GLU D 1 186 ? 42.546 50.405 57.623 1.00 52.82 183 GLU D C 1
ATOM 5337 O O . GLU D 1 186 ? 42.601 50.574 56.403 1.00 52.32 183 GLU D O 1
ATOM 5343 N N . GLU D 1 187 ? 42.542 49.178 58.182 1.00 49.91 184 GLU D N 1
ATOM 5344 C CA . GLU D 1 187 ? 42.564 47.951 57.385 1.00 52.28 184 GLU D CA 1
ATOM 5345 C C . GLU D 1 187 ? 41.279 47.823 56.557 1.00 54.31 184 GLU D C 1
ATOM 5346 O O . GLU D 1 187 ? 41.354 47.452 55.382 1.00 54.58 184 GLU D O 1
ATOM 5352 N N . TRP D 1 188 ? 40.113 48.174 57.153 1.00 49.97 185 TRP D N 1
ATOM 5353 C CA . TRP D 1 188 ? 38.817 48.155 56.468 1.00 49.03 185 TRP D CA 1
ATOM 5354 C C . TRP D 1 188 ? 38.845 49.107 55.268 1.00 48.04 185 TRP D C 1
ATOM 5355 O O . TRP D 1 188 ? 38.425 48.724 54.181 1.00 47.23 185 TRP D O 1
ATOM 5366 N N . ILE D 1 189 ? 39.390 50.324 55.440 1.00 43.46 186 ILE D N 1
ATOM 5367 C CA . ILE D 1 189 ? 39.497 51.295 54.355 1.00 40.87 186 ILE D CA 1
ATOM 5368 C C . ILE D 1 189 ? 40.321 50.704 53.188 1.00 45.59 186 ILE D C 1
ATOM 5369 O O . ILE D 1 189 ? 39.885 50.785 52.040 1.00 44.96 186 ILE D O 1
ATOM 5374 N N . GLU D 1 190 ? 41.487 50.083 53.480 1.00 47.13 187 GLU D N 1
ATOM 5375 C CA . GLU D 1 190 ? 42.347 49.472 52.450 1.00 50.04 187 GLU D CA 1
ATOM 5376 C C . GLU D 1 190 ? 41.622 48.378 51.689 1.00 55.43 187 GLU D C 1
ATOM 5377 O O . GLU D 1 190 ? 41.745 48.302 50.464 1.00 55.19 187 GLU D O 1
ATOM 5383 N N . LEU D 1 191 ? 40.869 47.548 52.423 1.00 54.10 188 LEU D N 1
ATOM 5384 C CA . LEU D 1 191 ? 40.051 46.452 51.888 1.00 57.85 188 LEU D CA 1
ATOM 5385 C C . LEU D 1 191 ? 39.008 47.049 50.931 1.00 58.61 188 LEU D C 1
ATOM 5386 O O . LEU D 1 191 ? 38.908 46.580 49.804 1.00 59.22 188 LEU D O 1
ATOM 5391 N N . ARG D 1 192 ? 38.276 48.113 51.358 1.00 50.79 189 ARG D N 1
ATOM 5392 C CA . ARG D 1 192 ? 37.249 48.754 50.526 1.00 48.14 189 ARG D CA 1
ATOM 5393 C C . ARG D 1 192 ? 37.822 49.399 49.272 1.00 49.91 189 ARG D C 1
ATOM 5394 O O . ARG D 1 192 ? 37.216 49.300 48.200 1.00 50.12 189 ARG D O 1
ATOM 5402 N N . LEU D 1 193 ? 39.015 49.999 49.372 1.00 45.26 190 LEU D N 1
ATOM 5403 C CA . LEU D 1 193 ? 39.664 50.623 48.223 1.00 45.03 190 LEU D CA 1
ATOM 5404 C C . LEU D 1 193 ? 40.157 49.597 47.186 1.00 52.80 190 LEU D C 1
ATOM 5405 O O . LEU D 1 193 ? 40.362 49.958 46.026 1.00 53.37 190 LEU D O 1
ATOM 5410 N N . SER D 1 194 ? 40.351 48.329 47.602 1.00 53.81 191 SER D N 1
ATOM 5411 C CA A SER D 1 194 ? 40.841 47.272 46.716 0.50 56.18 191 SER D CA 1
ATOM 5412 C CA B SER D 1 194 ? 40.851 47.274 46.717 0.50 55.67 191 SER D CA 1
ATOM 5413 C C . SER D 1 194 ? 39.707 46.553 45.976 1.00 60.43 191 SER D C 1
ATOM 5414 O O . SER D 1 194 ? 39.982 45.723 45.107 1.00 63.35 191 SER D O 1
ATOM 5419 N N . LEU D 1 195 ? 38.436 46.875 46.299 1.00 53.49 192 LEU D N 1
ATOM 5420 C CA . LEU D 1 195 ? 37.260 46.265 45.667 1.00 63.38 192 LEU D CA 1
ATOM 5421 C C . LEU D 1 195 ? 37.033 46.845 44.269 1.00 96.03 192 LEU D C 1
ATOM 5422 O O . LEU D 1 195 ? 36.285 46.282 43.471 1.00 73.10 192 LEU D O 1
ATOM 5427 N N . ALA E 1 23 ? 10.727 68.307 -9.206 1.00 60.87 20 ALA E N 1
ATOM 5428 C CA . ALA E 1 23 ? 11.049 68.040 -10.604 1.00 60.91 20 ALA E CA 1
ATOM 5429 C C . ALA E 1 23 ? 12.516 67.628 -10.776 1.00 60.10 20 ALA E C 1
ATOM 5430 O O . ALA E 1 23 ? 12.779 66.794 -11.642 1.00 61.12 20 ALA E O 1
ATOM 5432 N N . PHE E 1 24 ? 13.476 68.226 -10.004 1.00 50.93 21 PHE E N 1
ATOM 5433 C CA . PHE E 1 24 ? 14.892 67.825 -10.072 1.00 46.24 21 PHE E CA 1
ATOM 5434 C C . PHE E 1 24 ? 15.240 66.955 -8.881 1.00 45.64 21 PHE E C 1
ATOM 5435 O O . PHE E 1 24 ? 15.953 65.973 -9.045 1.00 45.43 21 PHE E O 1
ATOM 5443 N N . PHE E 1 25 ? 14.802 67.344 -7.677 1.00 38.98 22 PHE E N 1
ATOM 5444 C CA . PHE E 1 25 ? 15.154 66.627 -6.460 1.00 37.14 22 PHE E CA 1
ATOM 5445 C C . PHE E 1 25 ? 14.214 65.507 -6.165 1.00 41.56 22 PHE E C 1
ATOM 5446 O O . PHE E 1 25 ? 13.043 65.574 -6.535 1.00 42.97 22 PHE E O 1
ATOM 5454 N N . ARG E 1 26 ? 14.717 64.498 -5.458 1.00 36.79 23 ARG E N 1
ATOM 5455 C CA . ARG E 1 26 ? 13.910 63.394 -4.969 1.00 35.31 23 ARG E CA 1
ATOM 5456 C C . ARG E 1 26 ? 13.132 63.886 -3.753 1.00 38.67 23 ARG E C 1
ATOM 5457 O O . ARG E 1 26 ? 13.700 64.554 -2.897 1.00 38.59 23 ARG E O 1
ATOM 5465 N N . THR E 1 27 ? 11.831 63.619 -3.718 1.00 33.97 24 THR E N 1
ATOM 5466 C CA . THR E 1 27 ? 10.942 64.022 -2.628 1.00 34.46 24 THR E CA 1
ATOM 5467 C C . THR E 1 27 ? 10.065 62.849 -2.222 1.00 38.54 24 THR E C 1
ATOM 5468 O O . THR E 1 27 ? 10.010 61.839 -2.925 1.00 36.89 24 THR E O 1
ATOM 5472 N N . GLY E 1 28 ? 9.360 63.013 -1.106 1.00 36.83 25 GLY E N 1
ATOM 5473 C CA . GLY E 1 28 ? 8.450 62.015 -0.584 1.00 36.50 25 GLY E CA 1
ATOM 5474 C C . GLY E 1 28 ? 9.124 60.928 0.224 1.00 37.83 25 GLY E C 1
ATOM 5475 O O . GLY E 1 28 ? 10.260 61.057 0.710 1.00 36.07 25 GLY E O 1
ATOM 5476 N N . SER E 1 29 ? 8.405 59.816 0.316 1.00 34.68 26 SER E N 1
ATOM 5477 C CA . SER E 1 29 ? 8.781 58.634 1.076 1.00 31.74 26 SER E CA 1
ATOM 5478 C C . SER E 1 29 ? 10.158 58.080 0.702 1.00 33.46 26 SER E C 1
ATOM 5479 O O . SER E 1 29 ? 10.523 58.098 -0.473 1.00 32.48 26 SER E O 1
ATOM 5482 N N . PHE E 1 30 ? 10.883 57.538 1.696 1.00 29.85 27 PHE E N 1
ATOM 5483 C CA . PHE E 1 30 ? 12.156 56.834 1.496 1.00 29.27 27 PHE E CA 1
ATOM 5484 C C . PHE E 1 30 ? 11.908 55.323 1.307 1.00 32.52 27 PHE E C 1
ATOM 5485 O O . PHE E 1 30 ? 12.853 54.585 1.087 1.00 31.29 27 PHE E O 1
ATOM 5493 N N . ARG E 1 31 ? 10.631 54.864 1.387 1.00 31.32 28 ARG E N 1
ATOM 5494 C CA . ARG E 1 31 ? 10.243 53.440 1.304 1.00 32.29 28 ARG E CA 1
ATOM 5495 C C . ARG E 1 31 ? 10.887 52.703 0.121 1.00 38.75 28 ARG E C 1
ATOM 5496 O O . ARG E 1 31 ? 11.297 51.556 0.293 1.00 40.18 28 ARG E O 1
ATOM 5504 N N . ASN E 1 32 ? 10.931 53.325 -1.069 1.00 36.11 29 ASN E N 1
ATOM 5505 C CA . ASN E 1 32 ? 11.441 52.653 -2.264 1.00 37.88 29 ASN E CA 1
ATOM 5506 C C . ASN E 1 32 ? 12.863 53.026 -2.624 1.00 42.50 29 ASN E C 1
ATOM 5507 O O . ASN E 1 32 ? 13.327 52.649 -3.708 1.00 44.87 29 ASN E O 1
ATOM 5512 N N . ASP E 1 33 ? 13.579 53.707 -1.728 1.00 37.84 30 ASP E N 1
ATOM 5513 C CA . ASP E 1 33 ? 14.941 54.157 -2.036 1.00 36.92 30 ASP E CA 1
ATOM 5514 C C . ASP E 1 33 ? 16.033 53.120 -1.772 1.00 41.51 30 ASP E C 1
ATOM 5515 O O . ASP E 1 33 ? 17.197 53.391 -2.068 1.00 42.32 30 ASP E O 1
ATOM 5520 N N . GLY E 1 34 ? 15.650 51.952 -1.268 1.00 38.36 31 GLY E N 1
ATOM 5521 C CA . GLY E 1 34 ? 16.550 50.841 -0.975 1.00 38.10 31 GLY E CA 1
ATOM 5522 C C . GLY E 1 34 ? 17.606 51.224 0.033 1.00 37.46 31 GLY E C 1
ATOM 5523 O O . GLY E 1 34 ? 18.781 50.961 -0.197 1.00 36.55 31 GLY E O 1
ATOM 5524 N N . LEU E 1 35 ? 17.210 51.894 1.135 1.00 31.47 32 LEU E N 1
ATOM 5525 C CA . LEU E 1 35 ? 18.165 52.322 2.158 1.00 30.05 32 LEU E CA 1
ATOM 5526 C C . LEU E 1 35 ? 18.878 51.117 2.759 1.00 32.21 32 LEU E C 1
ATOM 5527 O O . LEU E 1 35 ? 18.254 50.096 3.020 1.00 32.04 32 LEU E O 1
ATOM 5532 N N . LYS E 1 36 ? 20.190 51.235 2.947 1.00 28.84 33 LYS E N 1
ATOM 5533 C CA . LYS E 1 36 ? 21.023 50.208 3.575 1.00 28.81 33 LYS E CA 1
ATOM 5534 C C . LYS E 1 36 ? 21.554 50.811 4.867 1.00 30.57 33 LYS E C 1
ATOM 5535 O O . LYS E 1 36 ? 21.469 52.028 5.050 1.00 28.39 33 LYS E O 1
ATOM 5541 N N . ALA E 1 37 ? 22.114 49.989 5.751 1.00 27.98 34 ALA E N 1
ATOM 5542 C CA . ALA E 1 37 ? 22.704 50.470 7.005 1.00 28.64 34 ALA E CA 1
ATOM 5543 C C . ALA E 1 37 ? 23.754 51.572 6.733 1.00 31.05 34 ALA E C 1
ATOM 5544 O O . ALA E 1 37 ? 23.824 52.541 7.484 1.00 29.68 34 ALA E O 1
ATOM 5546 N N . SER E 1 38 ? 24.539 51.433 5.633 1.00 29.03 35 SER E N 1
ATOM 5547 C CA . SER E 1 38 ? 25.567 52.410 5.271 1.00 29.44 35 SER E CA 1
ATOM 5548 C C . SER E 1 38 ? 24.946 53.795 4.978 1.00 34.06 35 SER E C 1
ATOM 5549 O O . SER E 1 38 ? 25.592 54.793 5.240 1.00 33.27 35 SER E O 1
ATOM 5552 N N . ASP E 1 39 ? 23.689 53.853 4.503 1.00 29.28 36 ASP E N 1
ATOM 5553 C CA . ASP E 1 39 ? 23.017 55.134 4.220 1.00 28.07 36 ASP E CA 1
ATOM 5554 C C . ASP E 1 39 ? 22.601 55.871 5.481 1.00 31.38 36 ASP E C 1
ATOM 5555 O O . ASP E 1 39 ? 22.279 57.061 5.429 1.00 30.80 36 ASP E O 1
ATOM 5560 N N . VAL E 1 40 ? 22.507 55.140 6.594 1.00 27.18 37 VAL E N 1
ATOM 5561 C CA . VAL E 1 40 ? 22.023 55.748 7.848 1.00 26.32 37 VAL E CA 1
ATOM 5562 C C . VAL E 1 40 ? 23.018 55.524 8.963 1.00 27.95 37 VAL E C 1
ATOM 5563 O O . VAL E 1 40 ? 22.658 55.599 10.129 1.00 27.88 37 VAL E O 1
ATOM 5567 N N . LEU E 1 41 ? 24.283 55.267 8.618 1.00 26.85 38 LEU E N 1
ATOM 5568 C CA . LEU E 1 41 ? 25.269 54.881 9.632 1.00 25.97 38 LEU E CA 1
ATOM 5569 C C . LEU E 1 41 ? 25.451 55.927 10.759 1.00 27.41 38 LEU E C 1
ATOM 5570 O O . LEU E 1 41 ? 25.450 55.507 11.926 1.00 25.83 38 LEU E O 1
ATOM 5575 N N . PRO E 1 42 ? 25.601 57.250 10.498 1.00 26.97 39 PRO E N 1
ATOM 5576 C CA . PRO E 1 42 ? 25.816 58.177 11.629 1.00 27.79 39 PRO E CA 1
ATOM 5577 C C . PRO E 1 42 ? 24.682 58.149 12.658 1.00 29.04 39 PRO E C 1
ATOM 5578 O O . PRO E 1 42 ? 24.957 58.035 13.846 1.00 29.04 39 PRO E O 1
ATOM 5582 N N . ILE E 1 43 ? 23.409 58.212 12.216 1.00 26.99 40 ILE E N 1
ATOM 5583 C CA . ILE E 1 43 ? 22.295 58.206 13.184 1.00 27.74 40 ILE E CA 1
ATOM 5584 C C . ILE E 1 43 ? 22.109 56.796 13.834 1.00 30.06 40 ILE E C 1
ATOM 5585 O O . ILE E 1 43 ? 21.695 56.715 15.003 1.00 29.94 40 ILE E O 1
ATOM 5590 N N . LEU E 1 44 ? 22.454 55.709 13.098 1.00 27.74 41 LEU E N 1
ATOM 5591 C CA . LEU E 1 44 ? 22.444 54.360 13.678 1.00 27.42 41 LEU E CA 1
ATOM 5592 C C . LEU E 1 44 ? 23.375 54.318 14.865 1.00 30.37 41 LEU E C 1
ATOM 5593 O O . LEU E 1 44 ? 22.972 53.859 15.924 1.00 31.08 41 LEU E O 1
ATOM 5598 N N . LYS E 1 45 ? 24.616 54.859 14.702 1.00 26.98 42 LYS E N 1
ATOM 5599 C CA . LYS E 1 45 ? 25.615 54.901 15.752 1.00 28.06 42 LYS E CA 1
ATOM 5600 C C . LYS E 1 45 ? 25.149 55.724 16.955 1.00 34.02 42 LYS E C 1
ATOM 5601 O O . LYS E 1 45 ? 25.541 55.409 18.080 1.00 33.82 42 LYS E O 1
ATOM 5607 N N . GLU E 1 46 ? 24.327 56.762 16.728 1.00 31.09 43 GLU E N 1
ATOM 5608 C CA . GLU E 1 46 ? 23.794 57.611 17.815 1.00 32.20 43 GLU E CA 1
ATOM 5609 C C . GLU E 1 46 ? 22.816 56.835 18.703 1.00 34.75 43 GLU E C 1
ATOM 5610 O O . GLU E 1 46 ? 22.538 57.256 19.838 1.00 35.01 43 GLU E O 1
ATOM 5616 N N . LYS E 1 47 ? 22.290 55.705 18.190 1.00 29.49 44 LYS E N 1
ATOM 5617 C CA . LYS E 1 47 ? 21.369 54.830 18.916 1.00 28.98 44 LYS E CA 1
ATOM 5618 C C . LYS E 1 47 ? 20.119 55.624 19.371 1.00 32.88 44 LYS E C 1
ATOM 5619 O O . LYS E 1 47 ? 19.664 55.522 20.526 1.00 33.39 44 LYS E O 1
ATOM 5625 N N . VAL E 1 48 ? 19.557 56.399 18.424 1.00 27.76 45 VAL E N 1
ATOM 5626 C CA . VAL E 1 48 ? 18.294 57.105 18.607 1.00 27.59 45 VAL E CA 1
ATOM 5627 C C . VAL E 1 48 ? 17.182 56.036 18.706 1.00 31.21 45 VAL E C 1
ATOM 5628 O O . VAL E 1 48 ? 16.230 56.163 19.501 1.00 29.18 45 VAL E O 1
ATOM 5632 N N . ALA E 1 49 ? 17.299 54.988 17.878 1.00 27.95 46 ALA E N 1
ATOM 5633 C CA . ALA E 1 49 ? 16.348 53.874 17.884 1.00 26.91 46 ALA E CA 1
ATOM 5634 C C . ALA E 1 49 ? 17.039 52.586 17.470 1.00 28.68 46 ALA E C 1
ATOM 5635 O O . ALA E 1 49 ? 18.076 52.615 16.807 1.00 28.32 46 ALA E O 1
ATOM 5637 N N . PHE E 1 50 ? 16.488 51.448 17.889 1.00 27.19 47 PHE E N 1
ATOM 5638 C CA . PHE E 1 50 ? 17.051 50.159 17.512 1.00 25.91 47 PHE E CA 1
ATOM 5639 C C . PHE E 1 50 ? 15.983 49.079 17.435 1.00 28.47 47 PHE E C 1
ATOM 5640 O O . PHE E 1 50 ? 14.926 49.170 18.059 1.00 28.48 47 PHE E O 1
ATOM 5648 N N . VAL E 1 51 ? 16.293 48.028 16.682 1.00 27.32 48 VAL E N 1
ATOM 5649 C CA . VAL E 1 51 ? 15.455 46.842 16.536 1.00 27.46 48 VAL E CA 1
ATOM 5650 C C . VAL E 1 51 ? 16.287 45.712 17.128 1.00 30.02 48 VAL E C 1
ATOM 5651 O O . VAL E 1 51 ? 17.223 45.218 16.489 1.00 29.18 48 VAL E O 1
ATOM 5655 N N . SER E 1 52 ? 16.005 45.373 18.393 1.00 27.90 49 SER E N 1
ATOM 5656 C CA . SER E 1 52 ? 16.767 44.393 19.157 1.00 29.15 49 SER E CA 1
ATOM 5657 C C . SER E 1 52 ? 16.618 42.943 18.687 1.00 33.92 49 SER E C 1
ATOM 5658 O O . SER E 1 52 ? 17.475 42.117 18.993 1.00 34.87 49 SER E O 1
ATOM 5661 N N . GLY E 1 53 ? 15.521 42.633 18.002 1.00 30.34 50 GLY E N 1
ATOM 5662 C CA . GLY E 1 53 ? 15.201 41.250 17.646 1.00 31.36 50 GLY E CA 1
ATOM 5663 C C . GLY E 1 53 ? 14.142 40.709 18.589 1.00 32.24 50 GLY E C 1
ATOM 5664 O O . GLY E 1 53 ? 13.595 39.619 18.383 1.00 31.43 50 GLY E O 1
ATOM 5665 N N . GLY E 1 54 ? 13.865 41.469 19.649 1.00 28.54 51 GLY E N 1
ATOM 5666 C CA . GLY E 1 54 ? 12.833 41.125 20.626 1.00 28.20 51 GLY E CA 1
ATOM 5667 C C . GLY E 1 54 ? 11.458 41.218 19.988 1.00 32.96 51 GLY E C 1
ATOM 5668 O O . GLY E 1 54 ? 11.249 42.031 19.083 1.00 30.92 51 GLY E O 1
ATOM 5669 N N . ARG E 1 55 ? 10.528 40.370 20.429 1.00 31.08 52 ARG E N 1
ATOM 5670 C CA . ARG E 1 55 ? 9.171 40.341 19.890 1.00 31.37 52 ARG E CA 1
ATOM 5671 C C . ARG E 1 55 ? 8.145 40.503 20.988 1.00 33.03 52 ARG E C 1
ATOM 5672 O O . ARG E 1 55 ? 8.369 40.053 22.104 1.00 32.41 52 ARG E O 1
ATOM 5680 N N . ASP E 1 56 ? 7.008 41.135 20.683 1.00 29.24 53 ASP E N 1
ATOM 5681 C CA . ASP E 1 56 ? 5.933 41.278 21.671 1.00 29.88 53 ASP E CA 1
ATOM 5682 C C . ASP E 1 56 ? 5.220 39.924 21.794 1.00 34.39 53 ASP E C 1
ATOM 5683 O O . ASP E 1 56 ? 5.551 38.975 21.060 1.00 34.59 53 ASP E O 1
ATOM 5688 N N . LYS E 1 57 ? 4.236 39.827 22.697 1.00 31.93 54 LYS E N 1
ATOM 5689 C CA . LYS E 1 57 ? 3.513 38.578 22.971 1.00 32.83 54 LYS E CA 1
ATOM 5690 C C . LYS E 1 57 ? 2.685 38.101 21.771 1.00 38.51 54 LYS E C 1
ATOM 5691 O O . LYS E 1 57 ? 2.324 36.928 21.729 1.00 38.60 54 LYS E O 1
ATOM 5697 N N . ARG E 1 58 ? 2.401 38.986 20.796 1.00 36.12 55 ARG E N 1
ATOM 5698 C CA . ARG E 1 58 ? 1.647 38.619 19.585 1.00 37.62 55 ARG E CA 1
ATOM 5699 C C . ARG E 1 58 ? 2.586 38.077 18.486 1.00 41.70 55 ARG E C 1
ATOM 5700 O O . ARG E 1 58 ? 2.107 37.568 17.469 1.00 41.51 55 ARG E O 1
ATOM 5708 N N . GLY E 1 59 ? 3.899 38.222 18.692 1.00 37.34 56 GLY E N 1
ATOM 5709 C CA . GLY E 1 59 ? 4.920 37.851 17.714 1.00 36.20 56 GLY E CA 1
ATOM 5710 C C . GLY E 1 59 ? 5.355 39.024 16.844 1.00 37.56 56 GLY E C 1
ATOM 5711 O O . GLY E 1 59 ? 6.132 38.843 15.904 1.00 37.40 56 GLY E O 1
ATOM 5712 N N . GLY E 1 60 ? 4.860 40.220 17.152 1.00 31.72 57 GLY E N 1
ATOM 5713 C CA . GLY E 1 60 ? 5.207 41.437 16.411 1.00 30.93 57 GLY E CA 1
ATOM 5714 C C . GLY E 1 60 ? 6.603 41.935 16.782 1.00 33.52 57 GLY E C 1
ATOM 5715 O O . GLY E 1 60 ? 7.071 41.687 17.902 1.00 31.99 57 GLY E O 1
ATOM 5716 N N . PRO E 1 61 ? 7.299 42.653 15.877 1.00 30.36 58 PRO E N 1
ATOM 5717 C CA . PRO E 1 61 ? 8.642 43.142 16.222 1.00 28.63 58 PRO E CA 1
ATOM 5718 C C . PRO E 1 61 ? 8.619 44.363 17.137 1.00 31.82 58 PRO E C 1
ATOM 5719 O O . PRO E 1 61 ? 7.707 45.175 17.074 1.00 30.16 58 PRO E O 1
ATOM 5723 N N . ILE E 1 62 ? 9.667 44.513 17.949 1.00 28.36 59 ILE E N 1
ATOM 5724 C CA . ILE E 1 62 ? 9.788 45.657 18.844 1.00 27.55 59 ILE E CA 1
ATOM 5725 C C . ILE E 1 62 ? 10.784 46.664 18.281 1.00 30.00 59 ILE E C 1
ATOM 5726 O O . ILE E 1 62 ? 11.931 46.316 17.940 1.00 30.67 59 ILE E O 1
ATOM 5731 N N . LEU E 1 63 ? 10.339 47.920 18.225 1.00 26.71 60 LEU E N 1
ATOM 5732 C CA . LEU E 1 63 ? 11.159 49.072 17.849 1.00 25.71 60 LEU E CA 1
ATOM 5733 C C . LEU E 1 63 ? 11.351 49.909 19.110 1.00 28.53 60 LEU E C 1
ATOM 5734 O O . LEU E 1 63 ? 10.362 50.313 19.706 1.00 27.40 60 LEU E O 1
ATOM 5739 N N . THR E 1 64 ? 12.600 50.130 19.537 1.00 26.03 61 THR E N 1
ATOM 5740 C CA . THR E 1 64 ? 12.870 50.841 20.782 1.00 26.91 61 THR E CA 1
ATOM 5741 C C . THR E 1 64 ? 13.529 52.192 20.545 1.00 29.54 61 THR E C 1
ATOM 5742 O O . THR E 1 64 ? 14.495 52.274 19.791 1.00 29.31 61 THR E O 1
ATOM 5746 N N . PHE E 1 65 ? 13.036 53.226 21.253 1.00 26.27 62 PHE E N 1
ATOM 5747 C CA . PHE E 1 65 ? 13.638 54.564 21.319 1.00 26.12 62 PHE E CA 1
ATOM 5748 C C . PHE E 1 65 ? 14.132 54.704 22.750 1.00 31.44 62 PHE E C 1
ATOM 5749 O O . PHE E 1 65 ? 13.335 55.000 23.656 1.00 31.01 62 PHE E O 1
ATOM 5757 N N . PRO E 1 66 ? 15.414 54.395 23.028 1.00 30.03 63 PRO E N 1
ATOM 5758 C CA . PRO E 1 66 ? 15.879 54.486 24.424 1.00 31.84 63 PRO E CA 1
ATOM 5759 C C . PRO E 1 66 ? 16.097 55.937 24.853 1.00 37.12 63 PRO E C 1
ATOM 5760 O O . PRO E 1 66 ? 15.959 56.849 24.032 1.00 35.05 63 PRO E O 1
ATOM 5764 N N . ALA E 1 67 ? 16.422 56.145 26.137 1.00 37.58 64 ALA E N 1
ATOM 5765 C CA . ALA E 1 67 ? 16.806 57.459 26.658 1.00 41.00 64 ALA E CA 1
ATOM 5766 C C . ALA E 1 67 ? 18.081 57.876 25.889 1.00 50.23 64 ALA E C 1
ATOM 5767 O O . ALA E 1 67 ? 18.991 57.053 25.724 1.00 51.00 64 ALA E O 1
ATOM 5769 N N . ARG E 1 68 ? 18.061 59.056 25.257 1.00 48.53 65 ARG E N 1
ATOM 5770 C CA . ARG E 1 68 ? 19.108 59.506 24.333 1.00 48.54 65 ARG E CA 1
ATOM 5771 C C . ARG E 1 68 ? 20.506 59.510 24.958 1.00 56.79 65 ARG E C 1
ATOM 5772 O O . ARG E 1 68 ? 20.648 59.823 26.142 1.00 57.17 65 ARG E O 1
ATOM 5780 N N . SER E 1 69 ? 21.527 59.127 24.150 1.00 56.77 66 SER E N 1
ATOM 5781 C CA . SER E 1 69 ? 22.942 59.058 24.557 1.00 60.05 66 SER E CA 1
ATOM 5782 C C . SER E 1 69 ? 23.540 60.457 24.772 1.00 68.29 66 SER E C 1
ATOM 5783 O O . SER E 1 69 ? 24.451 60.607 25.590 1.00 70.26 66 SER E O 1
ATOM 5786 N N . ASN E 1 70 ? 23.021 61.472 24.049 1.00 65.62 67 ASN E N 1
ATOM 5787 C CA . ASN E 1 70 ? 23.431 62.877 24.170 1.00 67.17 67 ASN E CA 1
ATOM 5788 C C . ASN E 1 70 ? 22.206 63.810 24.010 1.00 70.43 67 ASN E C 1
ATOM 5789 O O . ASN E 1 70 ? 21.115 63.328 23.692 1.00 68.81 67 ASN E O 1
ATOM 5794 N N . HIS E 1 71 ? 22.388 65.133 24.219 1.00 67.01 68 HIS E N 1
ATOM 5795 C CA . HIS E 1 71 ? 21.301 66.110 24.088 1.00 66.78 68 HIS E CA 1
ATOM 5796 C C . HIS E 1 71 ? 21.273 66.817 22.702 1.00 66.67 68 HIS E C 1
ATOM 5797 O O . HIS E 1 71 ? 20.405 67.672 22.496 1.00 67.61 68 HIS E O 1
ATOM 5804 N N . ASP E 1 72 ? 22.185 66.449 21.756 1.00 58.57 69 ASP E N 1
ATOM 5805 C CA . ASP E 1 72 ? 22.271 67.058 20.420 1.00 55.81 69 ASP E CA 1
ATOM 5806 C C . ASP E 1 72 ? 20.976 66.919 19.639 1.00 54.15 69 ASP E C 1
ATOM 5807 O O . ASP E 1 72 ? 20.367 65.853 19.660 1.00 52.96 69 ASP E O 1
ATOM 5812 N N . ARG E 1 73 ? 20.547 67.997 18.963 1.00 47.91 70 ARG E N 1
ATOM 5813 C CA . ARG E 1 73 ? 19.334 67.949 18.150 1.00 45.77 70 ARG E CA 1
ATOM 5814 C C . ARG E 1 73 ? 19.633 67.182 16.864 1.00 46.58 70 ARG E C 1
ATOM 5815 O O . ARG E 1 73 ? 20.774 67.166 16.408 1.00 45.82 70 ARG E O 1
ATOM 5823 N N . ILE E 1 74 ? 18.624 66.528 16.300 1.00 41.28 71 ILE E N 1
ATOM 5824 C CA . ILE E 1 74 ? 18.830 65.713 15.100 1.00 39.18 71 ILE E CA 1
ATOM 5825 C C . ILE E 1 74 ? 18.092 66.331 13.921 1.00 37.30 71 ILE E C 1
ATOM 5826 O O . ILE E 1 74 ? 17.172 67.118 14.107 1.00 35.85 71 ILE E O 1
ATOM 5831 N N . ARG E 1 75 ? 18.521 65.953 12.712 1.00 31.79 72 ARG E N 1
ATOM 5832 C CA . ARG E 1 75 ? 17.897 66.435 11.452 1.00 30.25 72 ARG E CA 1
ATOM 5833 C C . ARG E 1 75 ? 16.687 65.546 11.146 1.00 33.93 72 ARG E C 1
ATOM 5834 O O . ARG E 1 75 ? 16.842 64.309 11.177 1.00 31.03 72 ARG E O 1
ATOM 5842 N N . GLN E 1 76 ? 15.534 66.159 10.867 1.00 31.33 73 GLN E N 1
ATOM 5843 C CA . GLN E 1 76 ? 14.301 65.407 10.587 1.00 31.70 73 GLN E CA 1
ATOM 5844 C C . GLN E 1 76 ? 14.482 64.363 9.483 1.00 33.23 73 GLN E C 1
ATOM 5845 O O . GLN E 1 76 ? 14.001 63.235 9.631 1.00 31.68 73 GLN E O 1
ATOM 5851 N N . GLU E 1 77 ? 15.179 64.722 8.389 1.00 31.46 74 GLU E N 1
ATOM 5852 C CA . GLU E 1 77 ? 15.411 63.765 7.295 1.00 30.96 74 GLU E CA 1
ATOM 5853 C C . GLU E 1 77 ? 16.189 62.538 7.780 1.00 31.84 74 GLU E C 1
ATOM 5854 O O . GLU E 1 77 ? 15.905 61.440 7.322 1.00 28.56 74 GLU E O 1
ATOM 5860 N N . ASP E 1 78 ? 17.165 62.724 8.705 1.00 28.97 75 ASP E N 1
ATOM 5861 C CA . ASP E 1 78 ? 17.945 61.607 9.249 1.00 27.56 75 ASP E CA 1
ATOM 5862 C C . ASP E 1 78 ? 17.064 60.670 10.039 1.00 30.43 75 ASP E C 1
ATOM 5863 O O . ASP E 1 78 ? 17.206 59.454 9.927 1.00 28.25 75 ASP E O 1
ATOM 5868 N N . LEU E 1 79 ? 16.139 61.230 10.826 1.00 28.12 76 LEU E N 1
ATOM 5869 C CA . LEU E 1 79 ? 15.205 60.421 11.611 1.00 27.14 76 LEU E CA 1
ATOM 5870 C C . LEU E 1 79 ? 14.234 59.673 10.682 1.00 29.98 76 LEU E C 1
ATOM 5871 O O . LEU E 1 79 ? 13.943 58.495 10.922 1.00 29.00 76 LEU E O 1
ATOM 5876 N N . ARG E 1 80 ? 13.760 60.329 9.615 1.00 26.35 77 ARG E N 1
ATOM 5877 C CA . ARG E 1 80 ? 12.846 59.676 8.654 1.00 26.95 77 ARG E CA 1
ATOM 5878 C C . ARG E 1 80 ? 13.543 58.496 7.986 1.00 30.28 77 ARG E C 1
ATOM 5879 O O . ARG E 1 80 ? 12.960 57.423 7.874 1.00 29.07 77 ARG E O 1
ATOM 5887 N N . LYS E 1 81 ? 14.809 58.688 7.569 1.00 26.74 78 LYS E N 1
ATOM 5888 C CA . LYS E 1 81 ? 15.592 57.602 6.965 1.00 25.60 78 LYS E CA 1
ATOM 5889 C C . LYS E 1 81 ? 15.833 56.471 7.972 1.00 27.71 78 LYS E C 1
ATOM 5890 O O . LYS E 1 81 ? 15.689 55.307 7.628 1.00 26.34 78 LYS E O 1
ATOM 5896 N N . LEU E 1 82 ? 16.158 56.818 9.231 1.00 26.95 79 LEU E N 1
ATOM 5897 C CA . LEU E 1 82 ? 16.390 55.816 10.272 1.00 26.51 79 LEU E CA 1
ATOM 5898 C C . LEU E 1 82 ? 15.169 54.918 10.467 1.00 26.70 79 LEU E C 1
ATOM 5899 O O . LEU E 1 82 ? 15.319 53.701 10.446 1.00 25.46 79 LEU E O 1
ATOM 5904 N N . VAL E 1 83 ? 13.984 55.513 10.695 1.00 24.21 80 VAL E N 1
ATOM 5905 C CA . VAL E 1 83 ? 12.772 54.709 10.972 1.00 24.82 80 VAL E CA 1
ATOM 5906 C C . VAL E 1 83 ? 12.361 53.919 9.724 1.00 28.25 80 VAL E C 1
ATOM 5907 O O . VAL E 1 83 ? 11.850 52.811 9.869 1.00 26.73 80 VAL E O 1
ATOM 5911 N N . THR E 1 84 ? 12.625 54.451 8.522 1.00 26.73 81 THR E N 1
ATOM 5912 C CA . THR E 1 84 ? 12.352 53.718 7.273 1.00 26.49 81 THR E CA 1
ATOM 5913 C C . THR E 1 84 ? 13.251 52.481 7.200 1.00 27.83 81 THR E C 1
ATOM 5914 O O . THR E 1 84 ? 12.757 51.393 6.905 1.00 26.17 81 THR E O 1
ATOM 5918 N N . TYR E 1 85 ? 14.554 52.639 7.500 1.00 25.61 82 TYR E N 1
ATOM 5919 C CA . TYR E 1 85 ? 15.480 51.514 7.455 1.00 25.02 82 TYR E CA 1
ATOM 5920 C C . TYR E 1 85 ? 15.115 50.467 8.507 1.00 26.80 82 TYR E C 1
ATOM 5921 O O . TYR E 1 85 ? 15.064 49.275 8.199 1.00 25.78 82 TYR E O 1
ATOM 5930 N N . LEU E 1 86 ? 14.866 50.901 9.741 1.00 24.73 83 LEU E N 1
ATOM 5931 C CA . LEU E 1 86 ? 14.556 49.976 10.841 1.00 25.43 83 LEU E CA 1
ATOM 5932 C C . LEU E 1 86 ? 13.280 49.190 10.604 1.00 27.55 83 LEU E C 1
ATOM 5933 O O . LEU E 1 86 ? 13.205 48.026 11.020 1.00 27.28 83 LEU E O 1
ATOM 5938 N N . ALA E 1 87 ? 12.310 49.774 9.873 1.00 25.13 84 ALA E N 1
ATOM 5939 C CA . ALA E 1 87 ? 11.049 49.084 9.554 1.00 26.18 84 ALA E CA 1
ATOM 5940 C C . ALA E 1 87 ? 11.298 47.812 8.728 1.00 32.94 84 ALA E C 1
ATOM 5941 O O . ALA E 1 87 ? 10.501 46.885 8.815 1.00 32.18 84 ALA E O 1
ATOM 5943 N N . SER E 1 88 ? 12.369 47.806 7.895 1.00 32.24 85 SER E N 1
ATOM 5944 C CA . SER E 1 88 ? 12.738 46.711 6.981 1.00 32.65 85 SER E CA 1
ATOM 5945 C C . SER E 1 88 ? 13.627 45.637 7.667 1.00 34.20 85 SER E C 1
ATOM 5946 O O . SER E 1 88 ? 13.956 44.651 7.025 1.00 34.03 85 SER E O 1
ATOM 5949 N N . VAL E 1 89 ? 14.031 45.835 8.939 1.00 28.26 86 VAL E N 1
ATOM 5950 C CA . VAL E 1 89 ? 14.954 44.933 9.638 1.00 27.49 86 VAL E CA 1
ATOM 5951 C C . VAL E 1 89 ? 14.311 43.568 9.941 1.00 33.17 86 VAL E C 1
ATOM 5952 O O . VAL E 1 89 ? 14.921 42.568 9.546 1.00 32.75 86 VAL E O 1
ATOM 5956 N N . PRO E 1 90 ? 13.130 43.447 10.604 1.00 30.19 87 PRO E N 1
ATOM 5957 C CA . PRO E 1 90 ? 12.581 42.095 10.830 1.00 31.28 87 PRO E CA 1
ATOM 5958 C C . PRO E 1 90 ? 12.152 41.449 9.519 1.00 36.52 87 PRO E C 1
ATOM 5959 O O . PRO E 1 90 ? 12.044 42.144 8.501 1.00 35.75 87 PRO E O 1
ATOM 5963 N N . SER E 1 91 ? 11.913 40.121 9.532 1.00 35.64 88 SER E N 1
ATOM 5964 C CA . SER E 1 91 ? 11.434 39.411 8.340 1.00 36.27 88 SER E CA 1
ATOM 5965 C C . SER E 1 91 ? 10.062 39.958 7.939 1.00 40.37 88 SER E C 1
ATOM 5966 O O . SER E 1 91 ? 9.358 40.516 8.784 1.00 39.38 88 SER E O 1
ATOM 5969 N N . GLU E 1 92 ? 9.694 39.818 6.667 1.00 38.22 89 GLU E N 1
ATOM 5970 C CA . GLU E 1 92 ? 8.412 40.266 6.113 1.00 39.35 89 GLU E CA 1
ATOM 5971 C C . GLU E 1 92 ? 7.220 39.763 6.952 1.00 43.66 89 GLU E C 1
ATOM 5972 O O . GLU E 1 92 ? 6.323 40.543 7.275 1.00 42.08 89 GLU E O 1
ATOM 5978 N N . ASP E 1 93 ? 7.211 38.454 7.307 1.00 42.09 90 ASP E N 1
ATOM 5979 C CA . ASP E 1 93 ? 6.133 37.827 8.082 1.00 41.49 90 ASP E CA 1
ATOM 5980 C C . ASP E 1 93 ? 6.013 38.439 9.469 1.00 42.31 90 ASP E C 1
ATOM 5981 O O . ASP E 1 93 ? 4.905 38.629 9.957 1.00 38.97 90 ASP E O 1
ATOM 5986 N N . VAL E 1 94 ? 7.155 38.753 10.106 1.00 38.62 91 VAL E N 1
ATOM 5987 C CA . VAL E 1 94 ? 7.150 39.349 11.438 1.00 37.04 91 VAL E CA 1
ATOM 5988 C C . VAL E 1 94 ? 6.606 40.803 11.343 1.00 37.64 91 VAL E C 1
ATOM 5989 O O . VAL E 1 94 ? 5.722 41.156 12.129 1.00 36.72 91 VAL E O 1
ATOM 5993 N N . CYS E 1 95 ? 7.096 41.612 10.354 1.00 34.48 92 CYS E N 1
ATOM 5994 C CA A CYS E 1 95 ? 6.656 43.001 10.137 0.50 34.11 92 CYS E CA 1
ATOM 5995 C CA B CYS E 1 95 ? 6.652 42.998 10.138 0.50 34.05 92 CYS E CA 1
ATOM 5996 C C . CYS E 1 95 ? 5.141 43.090 9.924 1.00 38.36 92 CYS E C 1
ATOM 5997 O O . CYS E 1 95 ? 4.522 44.065 10.361 1.00 36.71 92 CYS E O 1
ATOM 6002 N N . LYS E 1 96 ? 4.562 42.103 9.215 1.00 36.09 93 LYS E N 1
ATOM 6003 C CA . LYS E 1 96 ? 3.128 42.045 8.895 1.00 37.06 93 LYS E CA 1
ATOM 6004 C C . LYS E 1 96 ? 2.232 42.112 10.156 1.00 42.05 93 LYS E C 1
ATOM 6005 O O . LYS E 1 96 ? 1.113 42.608 10.084 1.00 42.63 93 LYS E O 1
ATOM 6011 N N . ARG E 1 97 ? 2.727 41.632 11.301 1.00 38.00 94 ARG E N 1
ATOM 6012 C CA . ARG E 1 97 ? 1.975 41.638 12.567 1.00 38.34 94 ARG E CA 1
ATOM 6013 C C . ARG E 1 97 ? 1.847 43.045 13.184 1.00 40.75 94 ARG E C 1
ATOM 6014 O O . ARG E 1 97 ? 1.072 43.243 14.127 1.00 40.78 94 ARG E O 1
ATOM 6022 N N . GLY E 1 98 ? 2.634 43.990 12.689 1.00 36.84 95 GLY E N 1
ATOM 6023 C CA . GLY E 1 98 ? 2.633 45.345 13.218 1.00 35.08 95 GLY E CA 1
ATOM 6024 C C . GLY E 1 98 ? 3.652 45.469 14.330 1.00 35.12 95 GLY E C 1
ATOM 6025 O O . GLY E 1 98 ? 3.879 44.521 15.083 1.00 35.35 95 GLY E O 1
ATOM 6026 N N . PHE E 1 99 ? 4.284 46.630 14.432 1.00 29.92 96 PHE E N 1
ATOM 6027 C CA . PHE E 1 99 ? 5.302 46.840 15.462 1.00 28.02 96 PHE E CA 1
ATOM 6028 C C . PHE E 1 99 ? 4.717 47.247 16.809 1.00 33.79 96 PHE E C 1
ATOM 6029 O O . PHE E 1 99 ? 3.714 47.959 16.876 1.00 34.19 96 PHE E O 1
ATOM 6037 N N . THR E 1 100 ? 5.418 46.865 17.869 1.00 30.43 97 THR E N 1
ATOM 6038 C CA . THR E 1 100 ? 5.225 47.407 19.200 1.00 29.55 97 THR E CA 1
ATOM 6039 C C . THR E 1 100 ? 6.383 48.406 19.342 1.00 32.11 97 THR E C 1
ATOM 6040 O O . THR E 1 100 ? 7.549 48.017 19.252 1.00 30.62 97 THR E O 1
ATOM 6044 N N . VAL E 1 101 ? 6.068 49.682 19.501 1.00 27.77 98 VAL E N 1
ATOM 6045 C CA . VAL E 1 101 ? 7.100 50.705 19.639 1.00 26.72 98 VAL E CA 1
ATOM 6046 C C . VAL E 1 101 ? 7.239 51.020 21.115 1.00 30.13 98 VAL E C 1
ATOM 6047 O O . VAL E 1 101 ? 6.231 51.235 21.773 1.00 30.37 98 VAL E O 1
ATOM 6051 N N . ILE E 1 102 ? 8.472 51.030 21.638 1.00 26.86 99 ILE E N 1
ATOM 6052 C CA . ILE E 1 102 ? 8.712 51.354 23.055 1.00 27.26 99 ILE E CA 1
ATOM 6053 C C . ILE E 1 102 ? 9.547 52.630 23.098 1.00 31.74 99 ILE E C 1
ATOM 6054 O O . ILE E 1 102 ? 10.644 52.670 22.538 1.00 30.33 99 ILE E O 1
ATOM 6059 N N . ILE E 1 103 ? 9.018 53.672 23.728 1.00 28.63 100 ILE E N 1
ATOM 6060 C CA . ILE E 1 103 ? 9.722 54.946 23.836 1.00 29.29 100 ILE E CA 1
ATOM 6061 C C . ILE E 1 103 ? 10.014 55.225 25.311 1.00 31.99 100 ILE E C 1
ATOM 6062 O O . ILE E 1 103 ? 9.088 55.356 26.118 1.00 30.30 100 ILE E O 1
ATOM 6067 N N . ASP E 1 104 ? 11.309 55.358 25.648 1.00 29.23 101 ASP E N 1
ATOM 6068 C CA . ASP E 1 104 ? 11.624 55.656 27.046 1.00 30.70 101 ASP E CA 1
ATOM 6069 C C . ASP E 1 104 ? 11.584 57.186 27.308 1.00 36.46 101 ASP E C 1
ATOM 6070 O O . ASP E 1 104 ? 12.421 57.915 26.781 1.00 35.11 101 ASP E O 1
ATOM 6075 N N . MET E 1 105 ? 10.615 57.660 28.142 1.00 34.40 102 MET E N 1
ATOM 6076 C CA . MET E 1 105 ? 10.492 59.087 28.483 1.00 35.97 102 MET E CA 1
ATOM 6077 C C . MET E 1 105 ? 11.127 59.404 29.862 1.00 41.01 102 MET E C 1
ATOM 6078 O O . MET E 1 105 ? 11.158 60.573 30.264 1.00 41.90 102 MET E O 1
ATOM 6083 N N . ARG E 1 106 ? 11.647 58.386 30.566 1.00 37.51 103 ARG E N 1
ATOM 6084 C CA . ARG E 1 106 ? 12.291 58.621 31.872 1.00 39.78 103 ARG E CA 1
ATOM 6085 C C . ARG E 1 106 ? 13.530 59.504 31.686 1.00 47.21 103 ARG E C 1
ATOM 6086 O O . ARG E 1 106 ? 14.361 59.256 30.796 1.00 44.82 103 ARG E O 1
ATOM 6094 N N . GLY E 1 107 ? 13.568 60.583 32.459 1.00 48.33 104 GLY E N 1
ATOM 6095 C CA . GLY E 1 107 ? 14.629 61.579 32.399 1.00 50.10 104 GLY E CA 1
ATOM 6096 C C . GLY E 1 107 ? 14.465 62.534 31.232 1.00 52.96 104 GLY E C 1
ATOM 6097 O O . GLY E 1 107 ? 15.359 63.332 30.966 1.00 53.24 104 GLY E O 1
ATOM 6098 N N . SER E 1 108 ? 13.310 62.470 30.541 1.00 47.69 105 SER E N 1
ATOM 6099 C CA . SER E 1 108 ? 12.985 63.309 29.392 1.00 47.06 105 SER E CA 1
ATOM 6100 C C . SER E 1 108 ? 11.623 63.975 29.595 1.00 52.09 105 SER E C 1
ATOM 6101 O O . SER E 1 108 ? 11.047 63.896 30.679 1.00 52.07 105 SER E O 1
ATOM 6104 N N . LYS E 1 109 ? 11.123 64.645 28.555 1.00 50.70 106 LYS E N 1
ATOM 6105 C CA . LYS E 1 109 ? 9.881 65.420 28.567 1.00 52.28 106 LYS E CA 1
ATOM 6106 C C . LYS E 1 109 ? 9.064 65.150 27.326 1.00 53.33 106 LYS E C 1
ATOM 6107 O O . LYS E 1 109 ? 9.639 64.791 26.309 1.00 50.02 106 LYS E O 1
ATOM 6113 N N . TRP E 1 110 ? 7.742 65.420 27.379 1.00 51.88 107 TRP E N 1
ATOM 6114 C CA . TRP E 1 110 ? 6.807 65.199 26.265 1.00 51.70 107 TRP E CA 1
ATOM 6115 C C . TRP E 1 110 ? 7.215 65.954 24.979 1.00 55.37 107 TRP E C 1
ATOM 6116 O O . TRP E 1 110 ? 7.046 65.406 23.889 1.00 52.71 107 TRP E O 1
ATOM 6127 N N . ASP E 1 111 ? 7.789 67.172 25.099 1.00 54.01 108 ASP E N 1
ATOM 6128 C CA . ASP E 1 111 ? 8.230 67.956 23.939 1.00 53.57 108 ASP E CA 1
ATOM 6129 C C . ASP E 1 111 ? 9.394 67.277 23.193 1.00 53.09 108 ASP E C 1
ATOM 6130 O O . ASP E 1 111 ? 9.648 67.606 22.037 1.00 52.44 108 ASP E O 1
ATOM 6135 N N . LEU E 1 112 ? 10.103 66.342 23.838 1.00 46.79 109 LEU E N 1
ATOM 6136 C CA . LEU E 1 112 ? 11.191 65.608 23.197 1.00 45.32 109 LEU E CA 1
ATOM 6137 C C . LEU E 1 112 ? 10.728 64.217 22.712 1.00 45.16 109 LEU E C 1
ATOM 6138 O O . LEU E 1 112 ? 11.495 63.508 22.052 1.00 42.80 109 LEU E O 1
ATOM 6143 N N . ILE E 1 113 ? 9.478 63.835 23.026 1.00 40.28 110 ILE E N 1
ATOM 6144 C CA . ILE E 1 113 ? 8.921 62.531 22.648 1.00 38.31 110 ILE E CA 1
ATOM 6145 C C . ILE E 1 113 ? 7.907 62.673 21.518 1.00 39.95 110 ILE E C 1
ATOM 6146 O O . ILE E 1 113 ? 7.915 61.863 20.584 1.00 37.13 110 ILE E O 1
ATOM 6151 N N . LYS E 1 114 ? 7.029 63.680 21.617 1.00 37.88 111 LYS E N 1
ATOM 6152 C CA . LYS E 1 114 ? 6.005 63.978 20.619 1.00 38.52 111 LYS E CA 1
ATOM 6153 C C . LYS E 1 114 ? 6.601 64.035 19.186 1.00 42.29 111 LYS E C 1
ATOM 6154 O O . LYS E 1 114 ? 5.994 63.427 18.301 1.00 41.98 111 LYS E O 1
ATOM 6160 N N . PRO E 1 115 ? 7.794 64.656 18.921 1.00 39.50 112 PRO E N 1
ATOM 6161 C CA . PRO E 1 115 ? 8.334 64.651 17.547 1.00 37.64 112 PRO E CA 1
ATOM 6162 C C . PRO E 1 115 ? 8.667 63.257 17.031 1.00 38.20 112 PRO E C 1
ATOM 6163 O O . PRO E 1 115 ? 8.596 63.035 15.830 1.00 37.35 112 PRO E O 1
ATOM 6167 N N . LEU E 1 116 ? 9.047 62.334 17.915 1.00 32.95 113 LEU E N 1
ATOM 6168 C CA . LEU E 1 116 ? 9.314 60.931 17.620 1.00 32.94 113 LEU E CA 1
ATOM 6169 C C . LEU E 1 116 ? 8.013 60.257 17.104 1.00 37.02 113 LEU E C 1
ATOM 6170 O O . LEU E 1 116 ? 8.014 59.612 16.058 1.00 35.63 113 LEU E O 1
ATOM 6175 N N . LEU E 1 117 ? 6.889 60.477 17.811 1.00 32.49 114 LEU E N 1
ATOM 6176 C CA . LEU E 1 117 ? 5.595 59.910 17.423 1.00 31.95 114 LEU E CA 1
ATOM 6177 C C . LEU E 1 117 ? 5.099 60.519 16.102 1.00 36.00 114 LEU E C 1
ATOM 6178 O O . LEU E 1 117 ? 4.579 59.794 15.250 1.00 34.28 114 LEU E O 1
ATOM 6183 N N . LYS E 1 118 ? 5.264 61.846 15.936 1.00 34.57 115 LYS E N 1
ATOM 6184 C CA . LYS E 1 118 ? 4.842 62.551 14.723 1.00 35.97 115 LYS E CA 1
ATOM 6185 C C . LYS E 1 118 ? 5.610 62.039 13.506 1.00 37.56 115 LYS E C 1
ATOM 6186 O O . LYS E 1 118 ? 5.014 61.812 12.456 1.00 37.13 115 LYS E O 1
ATOM 6192 N N . THR E 1 119 ? 6.920 61.806 13.662 1.00 33.46 116 THR E N 1
ATOM 6193 C CA . THR E 1 119 ? 7.771 61.323 12.575 1.00 33.21 116 THR E CA 1
ATOM 6194 C C . THR E 1 119 ? 7.388 59.891 12.224 1.00 36.66 116 THR E C 1
ATOM 6195 O O . THR E 1 119 ? 7.335 59.564 11.035 1.00 36.55 116 THR E O 1
ATOM 6199 N N . LEU E 1 120 ? 7.069 59.057 13.226 1.00 32.54 117 LEU E N 1
ATOM 6200 C CA . LEU E 1 120 ? 6.623 57.688 12.966 1.00 32.06 117 LEU E CA 1
ATOM 6201 C C . LEU E 1 120 ? 5.329 57.689 12.168 1.00 35.77 117 LEU E C 1
ATOM 6202 O O . LEU E 1 120 ? 5.201 56.974 11.166 1.00 34.83 117 LEU E O 1
ATOM 6207 N N . GLN E 1 121 ? 4.387 58.536 12.580 1.00 32.85 118 GLN E N 1
ATOM 6208 C CA . GLN E 1 121 ? 3.102 58.653 11.917 1.00 34.98 118 GLN E CA 1
ATOM 6209 C C . GLN E 1 121 ? 3.289 59.047 10.445 1.00 42.58 118 GLN E C 1
ATOM 6210 O O . GLN E 1 121 ? 2.664 58.457 9.570 1.00 44.93 118 GLN E O 1
ATOM 6216 N N . GLU E 1 122 ? 4.169 60.004 10.179 1.00 38.73 119 GLU E N 1
ATOM 6217 C CA . GLU E 1 122 ? 4.392 60.521 8.838 1.00 39.00 119 GLU E CA 1
ATOM 6218 C C . GLU E 1 122 ? 5.278 59.629 7.960 1.00 40.14 119 GLU E C 1
ATOM 6219 O O . GLU E 1 122 ? 5.036 59.557 6.759 1.00 40.64 119 GLU E O 1
ATOM 6225 N N . ALA E 1 123 ? 6.332 59.016 8.527 1.00 33.97 120 ALA E N 1
ATOM 6226 C CA . ALA E 1 123 ? 7.354 58.335 7.742 1.00 33.90 120 ALA E CA 1
ATOM 6227 C C . ALA E 1 123 ? 7.479 56.817 7.904 1.00 36.80 120 ALA E C 1
ATOM 6228 O O . ALA E 1 123 ? 8.045 56.196 7.004 1.00 36.00 120 ALA E O 1
ATOM 6230 N N . PHE E 1 124 ? 7.029 56.226 9.024 1.00 33.02 121 PHE E N 1
ATOM 6231 C CA . PHE E 1 124 ? 7.218 54.782 9.248 1.00 31.14 121 PHE E CA 1
ATOM 6232 C C . PHE E 1 124 ? 6.417 53.966 8.199 1.00 34.89 121 PHE E C 1
ATOM 6233 O O . PHE E 1 124 ? 5.198 54.112 8.122 1.00 34.98 121 PHE E O 1
ATOM 6241 N N . PRO E 1 125 ? 7.095 53.168 7.330 1.00 32.99 122 PRO E N 1
ATOM 6242 C CA . PRO E 1 125 ? 6.366 52.485 6.246 1.00 33.83 122 PRO E CA 1
ATOM 6243 C C . PRO E 1 125 ? 5.625 51.217 6.664 1.00 39.35 122 PRO E C 1
ATOM 6244 O O . PRO E 1 125 ? 4.883 50.686 5.831 1.00 42.10 122 PRO E O 1
ATOM 6248 N N . ALA E 1 126 ? 5.775 50.754 7.909 1.00 34.37 123 ALA E N 1
ATOM 6249 C CA . ALA E 1 126 ? 5.091 49.547 8.390 1.00 34.18 123 ALA E CA 1
ATOM 6250 C C . ALA E 1 126 ? 3.961 49.926 9.353 1.00 37.32 123 ALA E C 1
ATOM 6251 O O . ALA E 1 126 ? 3.870 51.073 9.785 1.00 37.59 123 ALA E O 1
ATOM 6253 N N . GLU E 1 127 ? 3.111 48.978 9.701 1.00 34.89 124 GLU E N 1
ATOM 6254 C CA . GLU E 1 127 ? 2.053 49.296 10.645 1.00 35.34 124 GLU E CA 1
ATOM 6255 C C . GLU E 1 127 ? 2.595 49.256 12.073 1.00 36.43 124 GLU E C 1
ATOM 6256 O O . GLU E 1 127 ? 3.483 48.461 12.399 1.00 34.40 124 GLU E O 1
ATOM 6262 N N . ILE E 1 128 ? 2.108 50.192 12.882 1.00 33.89 125 ILE E N 1
ATOM 6263 C CA . ILE E 1 128 ? 2.399 50.310 14.308 1.00 31.87 125 ILE E CA 1
ATOM 6264 C C . ILE E 1 128 ? 1.171 49.791 15.022 1.00 37.91 125 ILE E C 1
ATOM 6265 O O . ILE E 1 128 ? 0.098 50.381 14.917 1.00 39.64 125 ILE E O 1
ATOM 6270 N N . HIS E 1 129 ? 1.316 48.662 15.713 1.00 32.57 126 HIS E N 1
ATOM 6271 C CA . HIS E 1 129 ? 0.221 48.078 16.451 1.00 32.39 126 HIS E CA 1
ATOM 6272 C C . HIS E 1 129 ? -0.088 48.952 17.690 1.00 34.29 126 HIS E C 1
ATOM 6273 O O . HIS E 1 129 ? -1.244 49.235 18.004 1.00 34.21 126 HIS E O 1
ATOM 6280 N N . VAL E 1 130 ? 0.973 49.372 18.390 1.00 30.41 127 VAL E N 1
ATOM 6281 C CA . VAL E 1 130 ? 0.868 50.163 19.613 1.00 30.69 127 VAL E CA 1
ATOM 6282 C C . VAL E 1 130 ? 2.227 50.812 19.913 1.00 31.80 127 VAL E C 1
ATOM 6283 O O . VAL E 1 130 ? 3.263 50.243 19.564 1.00 31.01 127 VAL E O 1
ATOM 6287 N N . ALA E 1 131 ? 2.203 52.025 20.511 1.00 29.95 128 ALA E N 1
ATOM 6288 C CA . ALA E 1 131 ? 3.379 52.766 20.988 1.00 30.31 128 ALA E CA 1
ATOM 6289 C C . ALA E 1 131 ? 3.246 52.876 22.497 1.00 33.17 128 ALA E C 1
ATOM 6290 O O . ALA E 1 131 ? 2.220 53.344 23.000 1.00 33.44 128 ALA E O 1
ATOM 6292 N N . LEU E 1 132 ? 4.216 52.329 23.207 1.00 28.70 129 LEU E N 1
ATOM 6293 C CA . LEU E 1 132 ? 4.257 52.299 24.664 1.00 29.26 129 LEU E CA 1
ATOM 6294 C C . LEU E 1 132 ? 5.275 53.301 25.127 1.00 32.07 129 LEU E C 1
ATOM 6295 O O . LEU E 1 132 ? 6.450 53.207 24.764 1.00 30.20 129 LEU E O 1
ATOM 6300 N N . ILE E 1 133 ? 4.822 54.290 25.888 1.00 30.81 130 ILE E N 1
ATOM 6301 C CA . ILE E 1 133 ? 5.715 55.340 26.345 1.00 31.47 130 ILE E CA 1
ATOM 6302 C C . ILE E 1 133 ? 5.945 55.177 27.830 1.00 34.57 130 ILE E C 1
ATOM 6303 O O . ILE E 1 133 ? 5.004 55.294 28.622 1.00 35.22 130 ILE E O 1
ATOM 6308 N N . ILE E 1 134 ? 7.197 54.914 28.208 1.00 31.36 131 ILE E N 1
ATOM 6309 C CA . ILE E 1 134 ? 7.546 54.742 29.622 1.00 32.54 131 ILE E CA 1
ATOM 6310 C C . ILE E 1 134 ? 7.592 56.118 30.296 1.00 37.35 131 ILE E C 1
ATOM 6311 O O . ILE E 1 134 ? 8.438 56.934 29.973 1.00 35.87 131 ILE E O 1
ATOM 6316 N N . LYS E 1 135 ? 6.665 56.359 31.221 1.00 36.60 132 LYS E N 1
ATOM 6317 C CA . LYS E 1 135 ? 6.523 57.631 31.919 1.00 38.04 132 LYS E CA 1
ATOM 6318 C C . LYS E 1 135 ? 7.691 57.962 32.828 1.00 42.90 132 LYS E C 1
ATOM 6319 O O . LYS E 1 135 ? 8.186 57.073 33.523 1.00 40.97 132 LYS E O 1
ATOM 6325 N N . PRO E 1 136 ? 8.059 59.265 32.942 1.00 43.89 133 PRO E N 1
ATOM 6326 C CA . PRO E 1 136 ? 9.068 59.643 33.948 1.00 46.70 133 PRO E CA 1
ATOM 6327 C C . PRO E 1 136 ? 8.496 59.513 35.364 1.00 56.95 133 PRO E C 1
ATOM 6328 O O . PRO E 1 136 ? 7.277 59.338 35.521 1.00 55.22 133 PRO E O 1
ATOM 6332 N N . ASP E 1 137 ? 9.357 59.608 36.397 1.00 60.13 134 ASP E N 1
ATOM 6333 C CA . ASP E 1 137 ? 8.935 59.551 37.810 1.00 63.95 134 ASP E CA 1
ATOM 6334 C C . ASP E 1 137 ? 7.941 60.687 38.147 1.00 71.05 134 ASP E C 1
ATOM 6335 O O . ASP E 1 137 ? 7.193 60.566 39.119 1.00 72.69 134 ASP E O 1
ATOM 6340 N N . ASN E 1 138 ? 7.927 61.760 37.306 1.00 67.96 135 ASN E N 1
ATOM 6341 C CA . ASN E 1 138 ? 7.060 62.947 37.332 1.00 99.41 135 ASN E CA 1
ATOM 6342 C C . ASN E 1 138 ? 5.579 62.584 37.536 1.00 116.80 135 ASN E C 1
ATOM 6343 O O . ASN E 1 138 ? 4.913 62.134 36.600 1.00 77.80 135 ASN E O 1
ATOM 6348 N N . SER E 1 150 ? -2.386 61.239 22.654 1.00 73.68 147 SER E N 1
ATOM 6349 C CA . SER E 1 150 ? -3.315 60.317 21.950 1.00 73.16 147 SER E CA 1
ATOM 6350 C C . SER E 1 150 ? -3.798 60.960 20.645 1.00 74.68 147 SER E C 1
ATOM 6351 O O . SER E 1 150 ? -4.898 60.602 20.180 1.00 76.06 147 SER E O 1
ATOM 6354 N N . LYS E 1 151 ? -2.998 61.873 20.084 1.00 67.03 148 LYS E N 1
ATOM 6355 C CA . LYS E 1 151 ? -3.356 62.568 18.818 1.00 65.96 148 LYS E CA 1
ATOM 6356 C C . LYS E 1 151 ? -2.577 61.938 17.658 1.00 63.32 148 LYS E C 1
ATOM 6357 O O . LYS E 1 151 ? -2.118 62.690 16.775 1.00 64.34 148 LYS E O 1
ATOM 6363 N N . PHE E 1 152 ? -2.440 60.608 17.669 1.00 52.59 149 PHE E N 1
ATOM 6364 C CA . PHE E 1 152 ? -1.707 59.878 16.604 1.00 48.31 149 PHE E CA 1
ATOM 6365 C C . PHE E 1 152 ? -2.602 58.772 16.017 1.00 51.06 149 PHE E C 1
ATOM 6366 O O . PHE E 1 152 ? -3.553 58.380 16.685 1.00 49.71 149 PHE E O 1
ATOM 6374 N N . ILE E 1 153 ? -2.364 58.311 14.761 1.00 48.25 150 ILE E N 1
ATOM 6375 C CA . ILE E 1 153 ? -3.325 57.355 14.183 1.00 50.76 150 ILE E CA 1
ATOM 6376 C C . ILE E 1 153 ? -3.079 55.891 14.670 1.00 51.01 150 ILE E C 1
AT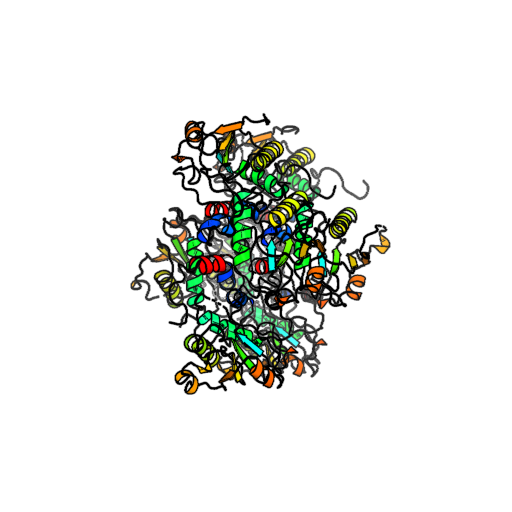OM 6377 O O . ILE E 1 153 ? -3.916 55.025 14.435 1.00 53.41 150 ILE E O 1
ATOM 6382 N N . PHE E 1 154 ? -2.018 55.644 15.428 1.00 42.38 151 PHE E N 1
ATOM 6383 C CA . PHE E 1 154 ? -1.802 54.343 16.083 1.00 39.73 151 PHE E CA 1
ATOM 6384 C C . PHE E 1 154 ? -2.081 54.536 17.568 1.00 41.36 151 PHE E C 1
ATOM 6385 O O . PHE E 1 154 ? -1.961 55.666 18.061 1.00 39.76 151 PHE E O 1
ATOM 6393 N N . GLU E 1 155 ? -2.447 53.457 18.286 1.00 37.57 152 GLU E N 1
ATOM 6394 C CA . GLU E 1 155 ? -2.690 53.525 19.722 1.00 37.24 152 GLU E CA 1
ATOM 6395 C C . GLU E 1 155 ? -1.417 53.859 20.476 1.00 38.24 152 GLU E C 1
ATOM 6396 O O . GLU E 1 155 ? -0.359 53.344 20.131 1.00 36.04 152 GLU E O 1
ATOM 6402 N N . THR E 1 156 ? -1.518 54.761 21.475 1.00 36.57 153 THR E N 1
ATOM 6403 C CA . THR E 1 156 ? -0.403 55.134 22.350 1.00 35.55 153 THR E CA 1
ATOM 6404 C C . THR E 1 156 ? -0.826 54.898 23.790 1.00 41.62 153 THR E C 1
ATOM 6405 O O . THR E 1 156 ? -1.984 55.156 24.146 1.00 45.26 153 THR E O 1
ATOM 6409 N N . SER E 1 157 ? 0.085 54.380 24.610 1.00 35.80 154 SER E N 1
ATOM 6410 C CA . SER E 1 157 ? -0.230 54.117 26.001 1.00 36.73 154 SER E CA 1
ATOM 6411 C C . SER E 1 157 ? 0.935 54.545 26.889 1.00 39.83 154 SER E C 1
ATOM 6412 O O . SER E 1 157 ? 2.092 54.220 26.602 1.00 38.33 154 SER E O 1
ATOM 6415 N N . MET E 1 158 ? 0.612 55.312 27.962 1.00 37.26 155 MET E N 1
ATOM 6416 C CA . MET E 1 158 ? 1.602 55.757 28.948 1.00 36.71 155 MET E CA 1
ATOM 6417 C C . MET E 1 158 ? 1.723 54.648 29.974 1.00 39.87 155 MET E C 1
ATOM 6418 O O . MET E 1 158 ? 0.722 54.281 30.585 1.00 40.47 155 MET E O 1
ATOM 6423 N N . VAL E 1 159 ? 2.918 54.079 30.133 1.00 34.59 156 VAL E N 1
ATOM 6424 C CA . VAL E 1 159 ? 3.117 52.931 31.017 1.00 34.63 156 VAL E CA 1
ATOM 6425 C C . VAL E 1 159 ? 4.288 53.108 31.964 1.00 38.85 156 VAL E C 1
ATOM 6426 O O . VAL E 1 159 ? 5.160 53.945 31.728 1.00 37.68 156 VAL E O 1
ATOM 6430 N N . SER E 1 160 ? 4.333 52.254 33.010 1.00 35.98 157 SER E N 1
ATOM 6431 C CA . SER E 1 160 ? 5.494 52.118 33.900 1.00 35.86 157 SER E CA 1
ATOM 6432 C C . SER E 1 160 ? 6.388 51.043 33.245 1.00 37.43 157 SER E C 1
ATOM 6433 O O . SER E 1 160 ? 5.926 50.389 32.303 1.00 34.74 157 SER E O 1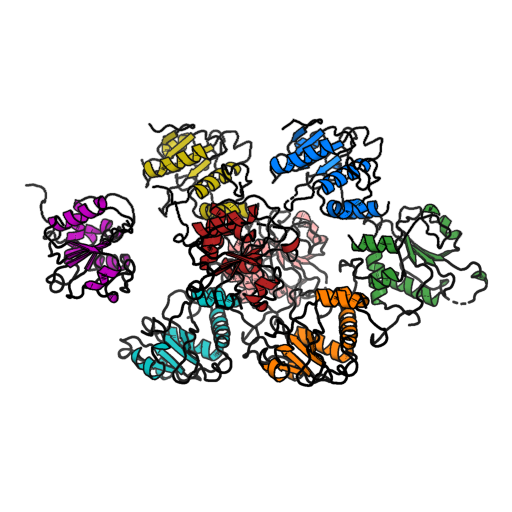
ATOM 6436 N N . VAL E 1 161 ? 7.636 50.840 33.709 1.00 34.99 158 VAL E N 1
ATOM 6437 C CA . VAL E 1 161 ? 8.457 49.745 33.165 1.00 35.54 158 VAL E CA 1
ATOM 6438 C C . VAL E 1 161 ? 7.775 48.409 33.365 1.00 36.08 158 VAL E C 1
ATOM 6439 O O . VAL E 1 161 ? 7.878 47.548 32.506 1.00 33.69 158 VAL E O 1
ATOM 6443 N N . GLU E 1 162 ? 7.064 48.232 34.502 1.00 34.29 159 GLU E N 1
ATOM 6444 C CA . GLU E 1 162 ? 6.350 46.993 34.784 1.00 33.14 159 GLU E CA 1
ATOM 6445 C C . GLU E 1 162 ? 5.180 46.819 33.823 1.00 35.81 159 GLU E C 1
ATOM 6446 O O . GLU E 1 162 ? 4.880 45.690 33.423 1.00 33.44 159 GLU E O 1
ATOM 6452 N N . GLY E 1 163 ? 4.515 47.926 33.474 1.00 33.36 160 GLY E N 1
ATOM 6453 C CA . GLY E 1 163 ? 3.378 47.933 32.542 1.00 32.16 160 GLY E CA 1
ATOM 6454 C C . GLY E 1 163 ? 3.724 47.408 31.165 1.00 34.17 160 GLY E C 1
ATOM 6455 O O . GLY E 1 163 ? 2.847 46.928 30.443 1.00 32.35 160 GLY E O 1
ATOM 6456 N N . LEU E 1 164 ? 5.024 47.421 30.805 1.00 32.07 161 LEU E N 1
ATOM 6457 C CA . LEU E 1 164 ? 5.488 46.851 29.526 1.00 30.46 161 LEU E CA 1
ATOM 6458 C C . LEU E 1 164 ? 5.292 45.338 29.494 1.00 34.41 161 LEU E C 1
ATOM 6459 O O . LEU E 1 164 ? 5.056 44.788 28.421 1.00 32.42 161 LEU E O 1
ATOM 6464 N N . THR E 1 165 ? 5.361 44.669 30.673 1.00 31.41 162 THR E N 1
ATOM 6465 C CA . THR E 1 165 ? 5.293 43.200 30.776 1.00 31.42 162 THR E CA 1
ATOM 6466 C C . THR E 1 165 ? 3.882 42.694 30.468 1.00 35.35 162 THR E C 1
ATOM 6467 O O . THR E 1 165 ? 3.708 41.496 30.223 1.00 34.81 162 THR E O 1
ATOM 6471 N N . LYS E 1 166 ? 2.899 43.606 30.388 1.00 32.17 163 LYS E N 1
ATOM 6472 C CA . LYS E 1 166 ? 1.530 43.254 29.991 1.00 32.74 163 LYS E CA 1
ATOM 6473 C C . LYS E 1 166 ? 1.532 42.822 28.506 1.00 35.83 163 LYS E C 1
ATOM 6474 O O . LYS E 1 166 ? 0.859 41.872 28.141 1.00 35.78 163 LYS E O 1
ATOM 6480 N N . LEU E 1 167 ? 2.338 43.476 27.690 1.00 32.80 164 LEU E N 1
ATOM 6481 C CA . LEU E 1 167 ? 2.352 43.215 26.239 1.00 33.10 164 LEU E CA 1
ATOM 6482 C C . LEU E 1 167 ? 3.648 42.599 25.742 1.00 36.03 164 LEU E C 1
ATOM 6483 O O . LEU E 1 167 ? 3.704 42.107 24.607 1.00 34.47 164 LEU E O 1
ATOM 6488 N N . VAL E 1 168 ? 4.697 42.629 26.574 1.00 32.35 165 VAL E N 1
ATOM 6489 C CA . VAL E 1 168 ? 5.999 42.087 26.170 1.00 31.56 165 VAL E CA 1
ATOM 6490 C C . VAL E 1 168 ? 6.566 41.246 27.308 1.00 36.23 165 VAL E C 1
ATOM 6491 O O . VAL E 1 168 ? 6.708 41.740 28.420 1.00 36.28 165 VAL E O 1
ATOM 6495 N N . ASP E 1 169 ? 6.970 40.020 27.007 1.00 35.03 166 ASP E N 1
ATOM 6496 C CA . ASP E 1 169 ? 7.634 39.143 27.978 1.00 36.74 166 ASP E CA 1
ATOM 6497 C C . ASP E 1 169 ? 9.019 39.747 28.343 1.00 37.87 166 ASP E C 1
ATOM 6498 O O . ASP E 1 169 ? 9.701 40.260 27.456 1.00 34.48 166 ASP E O 1
ATOM 6503 N N . PRO E 1 170 ? 9.444 39.706 29.634 1.00 37.18 167 PRO E N 1
ATOM 6504 C CA . PRO E 1 170 ? 10.754 40.297 30.012 1.00 36.80 167 PRO E CA 1
ATOM 6505 C C . PRO E 1 170 ? 11.968 39.735 29.250 1.00 39.76 167 PRO E C 1
ATOM 6506 O O . PRO E 1 170 ? 12.971 40.441 29.099 1.00 39.04 167 PRO E O 1
ATOM 6510 N N . SER E 1 171 ? 11.877 38.494 28.736 1.00 36.08 168 SER E N 1
ATOM 6511 C CA . SER E 1 171 ? 12.960 37.875 27.953 1.00 36.41 168 SER E CA 1
ATOM 6512 C C . SER E 1 171 ? 13.136 38.567 26.584 1.00 39.05 168 SER E C 1
ATOM 6513 O O . SER E 1 171 ? 14.139 38.352 25.902 1.00 40.08 168 SER E O 1
ATOM 6516 N N . GLN E 1 172 ? 12.153 39.393 26.187 1.00 34.20 169 GLN E N 1
ATOM 6517 C CA . GLN E 1 172 ? 12.126 40.094 24.904 1.00 31.91 169 GLN E CA 1
ATOM 6518 C C . GLN E 1 172 ? 12.399 41.583 25.076 1.00 33.15 169 GLN E C 1
ATOM 6519 O O . GLN E 1 172 ? 12.453 42.318 24.089 1.00 30.59 169 GLN E O 1
ATOM 6525 N N . LEU E 1 173 ? 12.583 42.021 26.330 1.00 30.12 170 LEU E N 1
ATOM 6526 C CA . LEU E 1 173 ? 12.906 43.403 26.665 1.00 29.40 170 LEU E CA 1
ATOM 6527 C C . LEU E 1 173 ? 14.392 43.519 26.927 1.00 32.75 170 LEU E C 1
ATOM 6528 O O . LEU E 1 173 ? 14.979 42.608 27.512 1.00 32.48 170 LEU E O 1
ATOM 6533 N N . THR E 1 174 ? 15.001 44.636 26.506 1.00 29.79 171 THR E N 1
ATOM 6534 C CA . THR E 1 174 ? 16.429 44.855 26.732 1.00 30.96 171 THR E CA 1
ATOM 6535 C C . THR E 1 174 ? 16.623 45.327 28.188 1.00 35.81 171 THR E C 1
ATOM 6536 O O . THR E 1 174 ? 15.638 45.588 28.893 1.00 33.29 171 THR E O 1
ATOM 6540 N N . GLU E 1 175 ? 17.887 45.346 28.642 1.00 34.52 172 GLU E N 1
ATOM 6541 C CA . GLU E 1 175 ? 18.334 45.643 30.008 1.00 37.98 172 GLU E CA 1
ATOM 6542 C C . GLU E 1 175 ? 17.810 46.982 30.567 1.00 41.97 172 GLU E C 1
ATOM 6543 O O . GLU E 1 175 ? 17.607 47.059 31.790 1.00 41.36 172 GLU E O 1
ATOM 6549 N N . GLU E 1 176 ? 17.617 48.029 29.697 1.00 39.13 173 GLU E N 1
ATOM 6550 C CA . GLU E 1 176 ? 17.079 49.357 30.080 1.00 39.90 173 GLU E CA 1
ATOM 6551 C C . GLU E 1 176 ? 15.718 49.244 30.748 1.00 40.35 173 GLU E C 1
ATOM 6552 O O . GLU E 1 176 ? 15.350 50.106 31.550 1.00 41.38 173 GLU E O 1
ATOM 6558 N N . PHE E 1 177 ? 14.928 48.233 30.335 1.00 34.08 174 PHE E N 1
ATOM 6559 C CA . PHE E 1 177 ? 13.544 48.042 30.782 1.00 33.01 174 PHE E CA 1
ATOM 6560 C C . PHE E 1 177 ? 13.369 46.838 31.710 1.00 37.93 174 PHE E C 1
ATOM 6561 O O . PHE E 1 177 ? 12.305 46.217 31.710 1.00 35.97 174 PHE E O 1
ATOM 6569 N N . ASP E 1 178 ? 14.429 46.504 32.465 1.00 37.69 175 ASP E N 1
ATOM 6570 C CA . ASP E 1 178 ? 14.510 45.388 33.411 1.00 39.92 175 ASP E CA 1
ATOM 6571 C C . ASP E 1 178 ? 14.248 44.030 32.721 1.00 42.60 175 ASP E C 1
ATOM 6572 O O . ASP E 1 178 ? 13.744 43.103 33.340 1.00 43.86 175 ASP E O 1
ATOM 6577 N N . GLY E 1 179 ? 14.612 43.937 31.446 1.00 38.15 176 GLY E N 1
ATOM 6578 C CA . GLY E 1 179 ? 14.462 42.722 30.666 1.00 37.33 176 GLY E CA 1
ATOM 6579 C C . GLY E 1 179 ? 15.753 41.932 30.594 1.00 41.55 176 GLY E C 1
ATOM 6580 O O . GLY E 1 179 ? 16.806 42.425 31.009 1.00 39.79 176 GLY E O 1
ATOM 6581 N N . SER E 1 180 ? 15.695 40.716 30.023 1.00 37.98 177 SER E N 1
ATOM 6582 C CA . SER E 1 180 ? 16.869 39.855 29.916 1.00 38.59 177 SER E CA 1
ATOM 6583 C C . SER E 1 180 ? 17.308 39.589 28.465 1.00 42.01 177 SER E C 1
ATOM 6584 O O . SER E 1 180 ? 18.175 38.744 28.247 1.00 43.18 177 SER E O 1
ATOM 6587 N N . LEU E 1 181 ? 16.778 40.334 27.486 1.00 37.06 178 LEU E N 1
ATOM 6588 C CA . LEU E 1 181 ? 17.231 40.159 26.096 1.00 35.36 178 LEU E CA 1
ATOM 6589 C C . LEU E 1 181 ? 18.596 40.809 25.888 1.00 38.51 178 LEU E C 1
ATOM 6590 O O . LEU E 1 181 ? 18.730 42.010 26.092 1.00 39.31 178 LEU E O 1
ATOM 6595 N N . ASP E 1 182 ? 19.598 40.036 25.488 1.00 35.80 179 ASP E N 1
ATOM 6596 C CA . ASP E 1 182 ? 20.927 40.579 25.201 1.00 36.85 179 ASP E CA 1
ATOM 6597 C C . ASP E 1 182 ? 20.886 41.283 23.860 1.00 39.04 179 ASP E C 1
ATOM 6598 O O . ASP E 1 182 ? 20.303 40.759 22.911 1.00 38.88 179 ASP E O 1
ATOM 6603 N N . TYR E 1 183 ? 21.478 42.472 23.785 1.00 35.73 180 TYR E N 1
ATOM 6604 C CA . TYR E 1 183 ? 21.527 43.232 22.537 1.00 33.98 180 TYR E CA 1
ATOM 6605 C C . TYR E 1 183 ? 22.742 44.162 22.544 1.00 38.25 180 TYR E C 1
ATOM 6606 O O . TYR E 1 183 ? 22.859 45.014 23.416 1.00 37.80 180 TYR E O 1
ATOM 6615 N N . ASN E 1 184 ? 23.664 43.944 21.598 1.00 34.93 181 ASN E N 1
ATOM 6616 C CA . ASN E 1 184 ? 24.874 44.746 21.433 1.00 34.83 181 ASN E CA 1
ATOM 6617 C C . ASN E 1 184 ? 24.694 45.532 20.138 1.00 36.61 181 ASN E C 1
ATOM 6618 O O . ASN E 1 184 ? 24.827 44.972 19.044 1.00 35.44 181 ASN E O 1
ATOM 6623 N N . HIS E 1 185 ? 24.354 46.815 20.266 1.00 32.64 182 HIS E N 1
ATOM 6624 C CA . HIS E 1 185 ? 24.035 47.699 19.142 1.00 30.70 182 HIS E CA 1
ATOM 6625 C C . HIS E 1 185 ? 25.205 47.862 18.164 1.00 33.39 182 HIS E C 1
ATOM 6626 O O . HIS E 1 185 ? 24.982 47.801 16.950 1.00 31.98 182 HIS E O 1
ATOM 6633 N N . GLU E 1 186 ? 26.436 48.026 18.661 1.00 31.04 183 GLU E N 1
ATOM 6634 C CA . GLU E 1 186 ? 27.583 48.184 17.768 1.00 30.37 183 GLU E CA 1
ATOM 6635 C C . GLU E 1 186 ? 27.872 46.900 16.972 1.00 34.04 183 GLU E C 1
ATOM 6636 O O . GLU E 1 186 ? 28.178 46.977 15.772 1.00 32.67 183 GLU E O 1
ATOM 6642 N N . GLU E 1 187 ? 27.718 45.732 17.601 1.00 33.70 184 GLU E N 1
ATOM 6643 C CA . GLU E 1 187 ? 27.875 44.450 16.908 1.00 34.68 184 GLU E CA 1
ATOM 6644 C C . GLU E 1 187 ? 26.770 44.285 15.855 1.00 33.78 184 GLU E C 1
ATOM 6645 O O . GLU E 1 187 ? 27.049 43.844 14.742 1.00 32.91 184 GLU E O 1
ATOM 6651 N N . TRP E 1 188 ? 25.523 44.683 16.199 1.00 30.21 185 TRP E N 1
ATOM 6652 C CA . TRP E 1 188 ? 24.389 44.633 15.265 1.00 29.81 185 TRP E CA 1
ATOM 6653 C C . TRP E 1 188 ? 24.687 45.504 14.026 1.00 31.76 185 TRP E C 1
ATOM 6654 O O . TRP E 1 188 ? 24.470 45.056 12.909 1.00 31.75 185 TRP E O 1
ATOM 6665 N N . ILE E 1 189 ? 25.206 46.740 14.225 1.00 28.33 186 ILE E N 1
ATOM 6666 C CA . ILE E 1 189 ? 25.534 47.646 13.120 1.00 27.03 186 ILE E CA 1
ATOM 6667 C C . ILE E 1 189 ? 26.550 46.965 12.166 1.00 31.87 186 ILE E C 1
ATOM 6668 O O . ILE E 1 189 ? 26.335 46.949 10.945 1.00 29.54 186 ILE E O 1
ATOM 6673 N N . GLU E 1 190 ? 27.629 46.401 12.719 1.00 31.24 187 GLU E N 1
ATOM 6674 C CA . GLU E 1 190 ? 28.639 45.721 11.897 1.00 33.26 187 GLU E CA 1
ATOM 6675 C C . GLU E 1 190 ? 28.028 44.541 11.115 1.00 35.97 187 GLU E C 1
ATOM 6676 O O . GLU E 1 190 ? 28.288 44.420 9.914 1.00 35.04 187 GLU E O 1
ATOM 6682 N N . LEU E 1 191 ? 27.164 43.739 11.763 1.00 34.05 188 LEU E N 1
ATOM 6683 C CA . LEU E 1 191 ? 26.423 42.642 11.135 1.00 35.87 188 LEU E CA 1
ATOM 6684 C C . LEU E 1 191 ? 25.610 43.188 9.939 1.00 37.02 188 LEU E C 1
ATOM 6685 O O . LEU E 1 191 ? 25.704 42.636 8.844 1.00 36.28 188 LEU E O 1
ATOM 6690 N N . ARG E 1 192 ? 24.839 44.274 10.149 1.00 32.49 189 ARG E N 1
ATOM 6691 C CA . ARG E 1 192 ? 24.014 44.891 9.091 1.00 31.07 189 ARG E CA 1
ATOM 6692 C C . ARG E 1 192 ? 24.853 45.414 7.940 1.00 33.04 189 ARG E C 1
ATOM 6693 O O . ARG E 1 192 ? 24.481 45.215 6.789 1.00 32.36 189 ARG E O 1
ATOM 6701 N N . LEU E 1 193 ? 25.996 46.051 8.238 1.00 30.89 190 LEU E N 1
ATOM 6702 C CA . LEU E 1 193 ? 26.890 46.566 7.191 1.00 30.31 190 LEU E CA 1
ATOM 6703 C C . LEU E 1 193 ? 27.503 45.444 6.335 1.00 34.49 190 LEU E C 1
ATOM 6704 O O . LEU E 1 193 ? 27.879 45.703 5.194 1.00 32.46 190 LEU E O 1
ATOM 6709 N N . SER E 1 194 ? 27.592 44.212 6.882 1.00 32.95 191 SER E N 1
ATOM 6710 C CA . SER E 1 194 ? 28.192 43.084 6.175 1.00 33.73 191 SER E CA 1
ATOM 6711 C C . SER E 1 194 ? 27.198 42.360 5.232 1.00 36.81 191 SER E C 1
ATOM 6712 O O . SER E 1 194 ? 27.632 41.551 4.434 1.00 36.25 191 SER E O 1
ATOM 6715 N N . LEU E 1 195 ? 25.895 42.668 5.302 1.00 33.08 192 LEU E N 1
ATOM 6716 C CA . LEU E 1 195 ? 24.860 42.012 4.477 1.00 38.19 192 LEU E CA 1
ATOM 6717 C C . LEU E 1 195 ? 24.961 42.323 2.977 1.00 47.06 192 LEU E C 1
ATOM 6718 O O . LEU E 1 195 ? 25.364 43.423 2.627 1.00 45.22 192 LEU E O 1
ATOM 6723 N N . ALA F 1 23 ? 65.574 27.241 46.683 1.00 71.35 20 ALA F N 1
ATOM 6724 C CA . ALA F 1 23 ? 65.864 27.093 48.111 1.00 71.78 20 ALA F CA 1
ATOM 6725 C C . ALA F 1 23 ? 65.424 28.341 48.894 1.00 71.18 20 ALA F C 1
ATOM 6726 O O . ALA F 1 23 ? 64.742 28.185 49.910 1.00 71.24 20 ALA F O 1
ATOM 6728 N N . PHE F 1 24 ? 65.798 29.565 48.415 1.00 62.63 21 PHE F N 1
ATOM 6729 C CA . PHE F 1 24 ? 65.418 30.865 48.995 1.00 59.67 21 PHE F CA 1
ATOM 6730 C C . PHE F 1 24 ? 63.903 31.108 48.878 1.00 57.37 21 PHE F C 1
ATOM 6731 O O . PHE F 1 24 ? 63.291 31.694 49.773 1.00 56.96 21 PHE F O 1
ATOM 6739 N N . PHE F 1 25 ? 63.322 30.728 47.744 1.00 49.63 22 PHE F N 1
ATOM 6740 C CA . PHE F 1 25 ? 61.912 30.955 47.487 1.00 46.20 22 PHE F CA 1
ATOM 6741 C C . PHE F 1 25 ? 61.053 29.809 47.949 1.00 49.77 22 PHE F C 1
ATOM 6742 O O . PHE F 1 25 ? 61.508 28.665 47.983 1.00 50.43 22 PHE F O 1
ATOM 6750 N N . ARG F 1 26 ? 59.787 30.114 48.261 1.00 44.55 23 ARG F N 1
ATOM 6751 C CA . ARG F 1 26 ? 58.792 29.102 48.601 1.00 44.41 23 ARG F CA 1
ATOM 6752 C C . ARG F 1 26 ? 58.288 28.532 47.293 1.00 46.31 23 ARG F C 1
ATOM 6753 O O . ARG F 1 26 ? 58.020 29.303 46.378 1.00 45.06 23 ARG F O 1
ATOM 6761 N N . THR F 1 27 ? 58.247 27.202 47.162 1.00 43.52 24 THR F N 1
ATOM 6762 C CA . THR F 1 27 ? 57.798 26.534 45.933 1.00 43.60 24 THR F CA 1
ATOM 6763 C C . THR F 1 27 ? 56.795 25.443 46.280 1.00 47.68 24 THR F C 1
ATOM 6764 O O . THR F 1 27 ? 56.643 25.099 47.448 1.00 48.67 24 THR F O 1
ATOM 6768 N N . GLY F 1 28 ? 56.122 24.923 45.260 1.00 44.19 25 GLY F N 1
ATOM 6769 C CA . GLY F 1 28 ? 55.160 23.841 45.403 1.00 43.17 25 GLY F CA 1
ATOM 6770 C C . GLY F 1 28 ? 53.779 24.282 45.823 1.00 45.46 25 GLY F C 1
ATOM 6771 O O . GLY F 1 28 ? 53.397 25.440 45.649 1.00 43.55 25 GLY F O 1
ATOM 6772 N N . SER F 1 29 ? 53.031 23.344 46.397 1.00 42.39 26 SER F N 1
ATOM 6773 C CA . SER F 1 29 ? 51.648 23.496 46.828 1.00 40.47 26 SER F CA 1
ATOM 6774 C C . SER F 1 29 ? 51.402 24.719 47.755 1.00 41.60 26 SER F C 1
ATOM 6775 O O . SER F 1 29 ? 52.251 25.083 48.574 1.00 40.21 26 SER F O 1
ATOM 6778 N N . PHE F 1 30 ? 50.194 25.292 47.638 1.00 38.01 27 PHE F N 1
ATOM 6779 C CA . PHE F 1 30 ? 49.709 26.395 48.478 1.00 37.88 27 PHE F CA 1
ATOM 6780 C C . PHE F 1 30 ? 48.886 25.855 49.647 1.00 42.77 27 PHE F C 1
ATOM 6781 O O . PHE F 1 30 ? 48.403 26.623 50.473 1.00 41.27 27 PHE F O 1
ATOM 6789 N N . ARG F 1 31 ? 48.758 24.527 49.719 1.00 41.66 28 ARG F N 1
ATOM 6790 C CA . ARG F 1 31 ? 47.948 23.806 50.697 1.00 42.24 28 ARG F CA 1
ATOM 6791 C C . ARG F 1 31 ? 48.245 24.197 52.152 1.00 46.68 28 ARG F C 1
ATOM 6792 O O . ARG F 1 31 ? 47.312 24.281 52.941 1.00 47.31 28 ARG F O 1
ATOM 6800 N N . ASN F 1 32 ? 49.503 24.461 52.512 1.00 44.99 29 ASN F N 1
ATOM 6801 C CA . ASN F 1 32 ? 49.846 24.813 53.889 1.00 47.47 29 ASN F CA 1
ATOM 6802 C C . ASN F 1 32 ? 50.104 26.317 54.101 1.00 50.69 29 ASN F C 1
ATOM 6803 O O . ASN F 1 32 ? 50.579 26.713 55.166 1.00 52.04 29 ASN F O 1
ATOM 6808 N N . ASP F 1 33 ? 49.769 27.154 53.110 1.00 46.96 30 ASP F N 1
ATOM 6809 C CA . ASP F 1 33 ? 50.073 28.587 53.199 1.00 46.08 30 ASP F CA 1
ATOM 6810 C C . ASP F 1 33 ? 48.999 29.423 53.895 1.00 47.73 30 ASP F C 1
ATOM 6811 O O . ASP F 1 33 ? 49.222 30.611 54.086 1.00 46.05 30 ASP F O 1
ATOM 6816 N N . GLY F 1 34 ? 47.879 28.809 54.294 1.00 45.88 31 GLY F N 1
ATOM 6817 C CA . GLY F 1 34 ? 46.789 29.507 54.979 1.00 45.86 31 GLY F CA 1
ATOM 6818 C C . GLY F 1 34 ? 46.220 30.675 54.182 1.00 47.36 31 GLY F C 1
ATOM 6819 O O . GLY F 1 34 ? 46.043 31.778 54.711 1.00 45.66 31 GLY F O 1
ATOM 6820 N N . LEU F 1 35 ? 45.936 30.429 52.892 1.00 42.78 32 LEU F N 1
ATOM 6821 C CA . LEU F 1 35 ? 45.398 31.459 52.000 1.00 41.53 32 LEU F CA 1
ATOM 6822 C C . LEU F 1 35 ? 44.064 31.988 52.494 1.00 43.92 32 LEU F C 1
ATOM 6823 O O . LEU F 1 35 ? 43.226 31.212 52.947 1.00 42.63 32 LEU F O 1
ATOM 6828 N N . LYS F 1 36 ? 43.882 33.303 52.380 1.00 40.42 33 LYS F N 1
ATOM 6829 C CA . LYS F 1 36 ? 42.667 34.040 52.706 1.00 40.86 33 LYS F CA 1
ATOM 6830 C C . LYS F 1 36 ? 42.134 34.689 51.428 1.00 43.01 33 LYS F C 1
ATOM 6831 O O . LYS F 1 36 ? 42.858 34.743 50.422 1.00 40.23 33 LYS F O 1
ATOM 6837 N N . ALA F 1 37 ? 40.880 35.189 51.448 1.00 40.98 34 ALA F N 1
ATOM 6838 C CA . ALA F 1 37 ? 40.285 35.872 50.288 1.00 40.73 34 ALA F CA 1
ATOM 6839 C C . ALA F 1 37 ? 41.175 37.031 49.799 1.00 40.90 34 ALA F C 1
ATOM 6840 O O . ALA F 1 37 ? 41.317 37.225 48.589 1.00 38.01 34 ALA F O 1
ATOM 6842 N N . SER F 1 38 ? 41.809 37.767 50.744 1.00 39.04 35 SER F N 1
ATOM 6843 C CA . SER F 1 38 ? 42.690 38.896 50.406 1.00 38.64 35 SER F CA 1
ATOM 6844 C C . SER F 1 38 ? 43.902 38.444 49.566 1.00 42.95 35 SER F C 1
ATOM 6845 O O . SER F 1 38 ? 44.410 39.236 48.772 1.00 42.57 35 SER F O 1
ATOM 6848 N N . ASP F 1 39 ? 44.327 37.168 49.699 1.00 38.31 36 ASP F N 1
ATOM 6849 C CA . ASP F 1 39 ? 45.461 36.633 48.943 1.00 37.13 36 ASP F CA 1
ATOM 6850 C C . ASP F 1 39 ? 45.107 36.327 47.495 1.00 38.56 36 ASP F C 1
ATOM 6851 O O . ASP F 1 39 ? 46.010 36.147 46.667 1.00 37.65 36 ASP F O 1
ATOM 6856 N N . VAL F 1 40 ? 43.815 36.190 47.190 1.00 33.69 37 VAL F N 1
ATOM 6857 C CA . VAL F 1 40 ? 43.369 35.808 45.846 1.00 33.00 37 VAL F CA 1
ATOM 6858 C C . VAL F 1 40 ? 42.355 36.819 45.311 1.00 36.39 37 VAL F C 1
ATOM 6859 O O . VAL F 1 40 ? 41.624 36.512 44.373 1.00 35.37 37 VAL F O 1
ATOM 6863 N N . LEU F 1 41 ? 42.330 38.023 45.883 1.00 35.24 38 LEU F N 1
ATOM 6864 C CA . LEU F 1 41 ? 41.332 39.035 45.551 1.00 35.37 38 LEU F CA 1
ATOM 6865 C C . LEU F 1 41 ? 41.262 39.370 44.038 1.00 37.51 38 LEU F C 1
ATOM 6866 O O . LEU F 1 41 ? 40.137 39.351 43.530 1.00 36.31 38 LEU F O 1
ATOM 6871 N N . PRO F 1 42 ? 42.363 39.675 43.288 1.00 36.73 39 PRO F N 1
ATOM 6872 C CA . PRO F 1 42 ? 42.197 40.005 41.858 1.00 35.70 39 PRO F CA 1
ATOM 6873 C C . PRO F 1 42 ? 41.514 38.886 41.047 1.00 37.24 39 PRO F C 1
ATOM 6874 O O . PRO F 1 42 ? 40.585 39.183 40.303 1.00 35.54 39 PRO F O 1
ATOM 6878 N N . ILE F 1 43 ? 41.913 37.601 41.227 1.00 33.57 40 ILE F N 1
ATOM 6879 C CA . ILE F 1 43 ? 41.282 36.519 40.469 1.00 33.42 40 ILE F CA 1
ATOM 6880 C C . ILE F 1 43 ? 39.848 36.215 41.004 1.00 35.82 40 ILE F C 1
ATOM 6881 O O . ILE F 1 43 ? 38.981 35.799 40.227 1.00 34.57 40 ILE F O 1
ATOM 6886 N N . LEU F 1 44 ? 39.585 36.476 42.299 1.00 33.80 41 LEU F N 1
ATOM 6887 C CA . LEU F 1 44 ? 38.223 36.341 42.830 1.00 33.76 41 LEU F CA 1
ATOM 6888 C C . LEU F 1 44 ? 37.305 37.320 42.112 1.00 36.61 41 LEU F C 1
ATOM 6889 O O . LEU F 1 44 ? 36.236 36.939 41.662 1.00 35.05 41 LEU F O 1
ATOM 6894 N N . LYS F 1 45 ? 37.753 38.581 41.955 1.00 34.28 42 LYS F N 1
ATOM 6895 C CA . LYS F 1 45 ? 36.988 39.621 41.270 1.00 35.42 42 LYS F CA 1
ATOM 6896 C C . LYS F 1 45 ? 36.732 39.260 39.797 1.00 39.53 42 LYS F C 1
ATOM 6897 O O . LYS F 1 45 ? 35.666 39.603 39.274 1.00 38.81 42 LYS F O 1
ATOM 6903 N N . GLU F 1 46 ? 37.677 38.541 39.145 1.00 35.49 43 GLU F N 1
ATOM 6904 C CA . GLU F 1 46 ? 37.535 38.098 37.748 1.00 35.35 43 GLU F CA 1
ATOM 6905 C C . GLU F 1 46 ? 36.444 37.029 37.606 1.00 36.37 43 GLU F C 1
ATOM 6906 O O . GLU F 1 46 ? 35.982 36.781 36.496 1.00 34.88 43 GLU F O 1
ATOM 6912 N N . LYS F 1 47 ? 36.047 36.379 38.732 1.00 32.22 44 LYS F N 1
ATOM 6913 C CA . LYS F 1 47 ? 34.994 35.352 38.757 1.00 32.66 44 LYS F CA 1
ATOM 6914 C C . LYS F 1 47 ? 35.328 34.197 37.772 1.00 37.19 44 LYS F C 1
ATOM 6915 O O . LYS F 1 47 ? 34.489 33.763 36.956 1.00 39.00 44 LYS F O 1
ATOM 6921 N N . VAL F 1 48 ? 36.588 33.735 37.828 1.00 32.18 45 VAL F N 1
ATOM 6922 C CA . VAL F 1 48 ? 37.060 32.569 37.058 1.00 31.52 45 VAL F CA 1
ATOM 6923 C C . VAL F 1 48 ? 36.320 31.344 37.609 1.00 33.75 45 VAL F C 1
ATOM 6924 O O . VAL F 1 48 ? 35.910 30.456 36.854 1.00 33.26 45 VAL F O 1
ATOM 6928 N N . ALA F 1 49 ? 36.148 31.308 38.939 1.00 30.89 46 ALA F N 1
ATOM 6929 C CA . ALA F 1 49 ? 35.433 30.230 39.614 1.00 31.20 46 ALA F CA 1
ATOM 6930 C C . ALA F 1 49 ? 34.797 30.758 40.889 1.00 35.48 46 ALA F C 1
ATOM 6931 O O . ALA F 1 49 ? 35.254 31.770 41.447 1.00 34.20 46 ALA F O 1
ATOM 6933 N N . PHE F 1 50 ? 33.736 30.079 41.348 1.00 33.00 47 PHE F N 1
ATOM 6934 C CA . PHE F 1 50 ? 33.049 30.484 42.574 1.00 33.44 47 PHE F CA 1
ATOM 6935 C C . PHE F 1 50 ? 32.411 29.305 43.266 1.00 36.40 47 PHE F C 1
ATOM 6936 O O . PHE F 1 50 ? 32.119 28.289 42.636 1.00 37.58 47 PHE F O 1
ATOM 6944 N N . VAL F 1 51 ? 32.184 29.453 44.573 1.00 34.01 48 VAL F N 1
ATOM 6945 C CA . VAL F 1 51 ? 31.501 28.469 45.415 1.00 34.51 48 VAL F CA 1
ATOM 6946 C C . VAL F 1 51 ? 30.231 29.191 45.880 1.00 40.18 48 VAL F C 1
ATOM 6947 O O . VAL F 1 51 ? 30.285 30.045 46.772 1.00 39.33 48 VAL F O 1
ATOM 6951 N N . SER F 1 52 ? 29.113 28.901 45.211 1.00 37.58 49 SER F N 1
ATOM 6952 C CA . SER F 1 52 ? 27.829 29.568 45.419 1.00 38.87 49 SER F CA 1
ATOM 6953 C C . SER F 1 52 ? 27.132 29.239 46.743 1.00 44.59 49 SER F C 1
ATOM 6954 O O . SER F 1 52 ? 26.255 29.994 47.159 1.00 44.91 49 SER F O 1
ATOM 6957 N N . GLY F 1 53 ? 27.461 28.095 47.344 1.00 41.41 50 GLY F N 1
ATOM 6958 C CA . GLY F 1 53 ? 26.763 27.588 48.521 1.00 43.01 50 GLY F CA 1
ATOM 6959 C C . GLY F 1 53 ? 25.753 26.527 48.108 1.00 47.97 50 GLY F C 1
ATOM 6960 O O . GLY F 1 53 ? 25.161 25.847 48.957 1.00 47.86 50 GLY F O 1
ATOM 6961 N N . GLY F 1 54 ? 25.569 26.373 46.791 1.00 43.47 51 GLY F N 1
ATOM 6962 C CA . GLY F 1 54 ? 24.702 25.349 46.222 1.00 43.61 51 GLY F CA 1
ATOM 6963 C C . GLY F 1 54 ? 25.294 23.972 46.445 1.00 47.17 51 GLY F C 1
ATOM 6964 O O . GLY F 1 54 ? 26.518 23.821 46.506 1.00 45.07 51 GLY F O 1
ATOM 6965 N N . ARG F 1 55 ? 24.420 22.977 46.552 1.00 45.81 52 ARG F N 1
ATOM 6966 C CA . ARG F 1 55 ? 24.861 21.588 46.815 1.00 45.43 52 ARG F CA 1
ATOM 6967 C C . ARG F 1 55 ? 24.255 20.621 45.794 1.00 48.55 52 ARG F C 1
ATOM 6968 O O . ARG F 1 55 ? 23.187 20.889 45.283 1.00 49.85 52 ARG F O 1
ATOM 6976 N N . ASP F 1 56 ? 24.947 19.517 45.535 1.00 43.78 53 ASP F N 1
ATOM 6977 C CA . ASP F 1 56 ? 24.439 18.496 44.589 1.00 45.75 53 ASP F CA 1
ATOM 6978 C C . ASP F 1 56 ? 23.444 17.589 45.324 1.00 49.20 53 ASP F C 1
ATOM 6979 O O . ASP F 1 56 ? 23.365 17.646 46.543 1.00 48.47 53 ASP F O 1
ATOM 6984 N N . LYS F 1 57 ? 22.760 16.731 44.578 1.00 47.26 54 LYS F N 1
ATOM 6985 C CA . LYS F 1 57 ? 21.723 15.834 45.141 1.00 48.47 54 LYS F CA 1
ATOM 6986 C C . LYS F 1 57 ? 22.290 14.943 46.252 1.00 52.26 54 LYS F C 1
ATOM 6987 O O . LYS F 1 57 ? 21.507 14.486 47.064 1.00 53.22 54 LYS F O 1
ATOM 6993 N N . ARG F 1 58 ? 23.596 14.728 46.297 1.00 46.20 55 ARG F N 1
ATOM 6994 C CA . ARG F 1 58 ? 24.223 13.913 47.348 1.00 47.35 55 ARG F CA 1
ATOM 6995 C C . ARG F 1 58 ? 24.572 14.758 48.597 1.00 50.41 55 ARG F C 1
ATOM 6996 O O . ARG F 1 58 ? 24.955 14.196 49.622 1.00 51.15 55 ARG F O 1
ATOM 7004 N N . GLY F 1 59 ? 24.480 16.080 48.483 1.00 46.78 56 GLY F N 1
ATOM 7005 C CA . GLY F 1 59 ? 24.816 17.007 49.561 1.00 48.05 56 GLY F CA 1
ATOM 7006 C C . GLY F 1 59 ? 26.235 17.540 49.473 1.00 50.60 56 GLY F C 1
ATOM 7007 O O . GLY F 1 59 ? 26.700 18.220 50.392 1.00 51.35 56 GLY F O 1
ATOM 7008 N N . GLY F 1 60 ? 26.930 17.203 48.385 1.00 45.06 57 GLY F N 1
ATOM 7009 C CA . GLY F 1 60 ? 28.293 17.653 48.128 1.00 43.01 57 GLY F CA 1
ATOM 7010 C C . GLY F 1 60 ? 28.338 19.107 47.684 1.00 46.00 57 GLY F C 1
ATOM 7011 O O . GLY F 1 60 ? 27.362 19.595 47.111 1.00 46.04 57 GLY F O 1
ATOM 7012 N N . PRO F 1 61 ? 29.451 19.846 47.911 1.00 39.52 58 PRO F N 1
ATOM 7013 C CA . PRO F 1 61 ? 29.473 21.261 47.505 1.00 37.62 58 PRO F CA 1
ATOM 7014 C C . PRO F 1 61 ? 29.701 21.436 46.007 1.00 39.89 58 PRO F C 1
ATOM 7015 O O . PRO F 1 61 ? 30.366 20.617 45.385 1.00 39.44 58 PRO F O 1
ATOM 7019 N N . ILE F 1 62 ? 29.184 22.522 45.442 1.00 36.83 59 ILE F N 1
ATOM 7020 C CA . ILE F 1 62 ? 29.361 22.817 44.014 1.00 34.48 59 ILE F CA 1
ATOM 7021 C C . ILE F 1 62 ? 30.419 23.899 43.821 1.00 38.76 59 ILE F C 1
ATOM 7022 O O . ILE F 1 62 ? 30.335 24.970 44.429 1.00 38.34 59 ILE F O 1
ATOM 7027 N N . LEU F 1 63 ? 31.380 23.617 42.914 1.00 34.70 60 LEU F N 1
ATOM 7028 C CA . LEU F 1 63 ? 32.404 24.554 42.467 1.00 33.13 60 LEU F CA 1
ATOM 7029 C C . LEU F 1 63 ? 32.083 24.874 41.011 1.00 35.38 60 LEU F C 1
ATOM 7030 O O . LEU F 1 63 ? 31.995 23.960 40.200 1.00 35.25 60 LEU F O 1
ATOM 7035 N N . THR F 1 64 ? 31.862 26.149 40.677 1.00 31.78 61 THR F N 1
ATOM 7036 C CA . THR F 1 64 ? 31.499 26.523 39.313 1.00 31.40 61 THR F CA 1
ATOM 7037 C C . THR F 1 64 ? 32.578 27.337 38.594 1.00 35.61 61 THR F C 1
ATOM 7038 O O . THR F 1 64 ? 33.094 28.303 39.155 1.00 33.59 61 THR F O 1
ATOM 7042 N N . PHE F 1 65 ? 32.840 26.982 37.320 1.00 32.62 62 PHE F N 1
ATOM 7043 C CA . PHE F 1 65 ? 33.680 27.726 36.387 1.00 32.03 62 PHE F CA 1
ATOM 7044 C C . PHE F 1 65 ? 32.735 28.246 35.318 1.00 36.49 62 PHE F C 1
ATOM 7045 O O . PHE F 1 65 ? 32.356 27.491 34.414 1.00 36.17 62 PHE F O 1
ATOM 7053 N N . PRO F 1 66 ? 32.251 29.507 35.431 1.00 35.21 63 PRO F N 1
ATOM 7054 C CA . PRO F 1 66 ? 31.303 29.991 34.420 1.00 36.84 63 PRO F CA 1
ATOM 7055 C C . PRO F 1 66 ? 32.000 30.309 33.101 1.00 40.53 63 PRO F C 1
ATOM 7056 O O . PRO F 1 66 ? 33.222 30.323 33.039 1.00 38.78 63 PRO F O 1
ATOM 7060 N N . ALA F 1 67 ? 31.220 30.547 32.047 1.00 40.74 64 ALA F N 1
ATOM 7061 C CA . ALA F 1 67 ? 31.757 30.999 30.762 1.00 42.85 64 ALA F CA 1
ATOM 7062 C C . ALA F 1 67 ? 32.218 32.434 30.963 1.00 48.30 64 ALA F C 1
ATOM 7063 O O . ALA F 1 67 ? 31.543 33.194 31.668 1.00 48.94 64 ALA F O 1
ATOM 7065 N N . ARG F 1 68 ? 33.359 32.810 30.402 1.00 46.18 65 ARG F N 1
ATOM 7066 C CA . ARG F 1 68 ? 33.795 34.209 30.560 1.00 67.05 65 ARG F CA 1
ATOM 7067 C C . ARG F 1 68 ? 34.009 34.902 29.208 1.00 102.06 65 ARG F C 1
ATOM 7068 O O . ARG F 1 68 ? 34.657 34.359 28.317 1.00 68.90 65 ARG F O 1
ATOM 7076 N N . HIS F 1 71 ? 38.485 35.784 26.322 1.00 75.31 68 HIS F N 1
ATOM 7077 C CA . HIS F 1 71 ? 39.012 36.557 27.448 1.00 73.94 68 HIS F CA 1
ATOM 7078 C C . HIS F 1 71 ? 40.535 36.378 27.603 1.00 72.76 68 HIS F C 1
ATOM 7079 O O . HIS F 1 71 ? 41.127 35.472 27.008 1.00 72.17 68 HIS F O 1
ATOM 7086 N N . ASP F 1 72 ? 41.153 37.251 28.419 1.00 65.65 69 ASP F N 1
ATOM 7087 C CA . ASP F 1 72 ? 42.587 37.285 28.719 1.00 62.98 69 ASP F CA 1
ATOM 7088 C C . ASP F 1 72 ? 43.057 35.995 29.372 1.00 59.66 69 ASP F C 1
ATOM 7089 O O . ASP F 1 72 ? 42.305 35.368 30.120 1.00 57.34 69 ASP F O 1
ATOM 7094 N N . ARG F 1 73 ? 44.307 35.610 29.101 1.00 52.04 70 ARG F N 1
ATOM 7095 C CA . ARG F 1 73 ? 44.905 34.421 29.697 1.00 48.04 70 ARG F CA 1
ATOM 7096 C C . ARG F 1 73 ? 45.202 34.683 31.172 1.00 46.58 70 ARG F C 1
ATOM 7097 O O . ARG F 1 73 ? 45.459 35.827 31.559 1.00 46.04 70 ARG F O 1
ATOM 7105 N N . ILE F 1 74 ? 45.091 33.644 31.997 1.00 38.65 71 ILE F N 1
ATOM 7106 C CA . ILE F 1 74 ? 45.329 33.781 33.433 1.00 38.90 71 ILE F CA 1
ATOM 7107 C C . ILE F 1 74 ? 46.671 33.134 33.800 1.00 39.59 71 ILE F C 1
ATOM 7108 O O . ILE F 1 74 ? 47.182 32.299 33.057 1.00 38.82 71 ILE F O 1
ATOM 7113 N N . ARG F 1 75 ? 47.238 33.546 34.933 1.00 34.53 72 ARG F N 1
ATOM 7114 C CA . ARG F 1 75 ? 48.502 33.019 35.433 1.00 34.38 72 ARG F CA 1
ATOM 7115 C C . ARG F 1 75 ? 48.209 31.713 36.145 1.00 36.19 72 ARG F C 1
ATOM 7116 O O . ARG F 1 75 ? 47.258 31.657 36.928 1.00 34.32 72 ARG F O 1
ATOM 7124 N N . GLN F 1 76 ? 48.983 30.652 35.858 1.00 34.03 73 GLN F N 1
ATOM 7125 C CA . GLN F 1 76 ? 48.774 29.327 36.471 1.00 33.89 73 GLN F CA 1
ATOM 7126 C C . GLN F 1 76 ? 48.827 29.388 38.004 1.00 34.90 73 GLN F C 1
ATOM 7127 O O . GLN F 1 76 ? 47.990 28.779 38.659 1.00 33.21 73 GLN F O 1
ATOM 7133 N N . GLU F 1 77 ? 49.791 30.135 38.563 1.00 33.27 74 GLU F N 1
ATOM 7134 C CA . GLU F 1 77 ? 49.914 30.271 40.017 1.00 33.33 74 GLU F CA 1
ATOM 7135 C C . GLU F 1 77 ? 48.651 30.918 40.627 1.00 34.68 74 GLU F C 1
ATOM 7136 O O . GLU F 1 77 ? 48.239 30.519 41.708 1.00 34.23 74 GLU F O 1
ATOM 7142 N N . ASP F 1 78 ? 48.043 31.899 39.933 1.00 31.66 75 ASP F N 1
ATOM 7143 C CA . ASP F 1 78 ? 46.810 32.541 40.414 1.00 31.13 75 ASP F CA 1
ATOM 7144 C C . ASP F 1 78 ? 45.659 31.551 40.447 1.00 32.90 75 ASP F C 1
ATOM 7145 O O . ASP F 1 78 ? 44.882 31.561 41.397 1.00 32.33 75 ASP F O 1
ATOM 7150 N N . LEU F 1 79 ? 45.555 30.696 39.423 1.00 29.10 76 LEU F N 1
ATOM 7151 C CA . LEU F 1 79 ? 44.524 29.659 39.372 1.00 29.28 76 LEU F CA 1
ATOM 7152 C C . LEU F 1 79 ? 44.748 28.614 40.477 1.00 32.53 76 LEU F C 1
ATOM 7153 O O . LEU F 1 79 ? 43.781 28.183 41.111 1.00 30.28 76 LEU F O 1
ATOM 7158 N N . ARG F 1 80 ? 46.012 28.225 40.720 1.00 28.84 77 ARG F N 1
ATOM 7159 C CA . ARG F 1 80 ? 46.310 27.246 41.779 1.00 29.79 77 ARG F CA 1
ATOM 7160 C C . ARG F 1 80 ? 45.893 27.797 43.146 1.00 34.34 77 ARG F C 1
ATOM 7161 O O . ARG F 1 80 ? 45.285 27.072 43.950 1.00 33.07 77 ARG F O 1
ATOM 7169 N N . LYS F 1 81 ? 46.208 29.083 43.398 1.00 30.25 78 LYS F N 1
ATOM 7170 C CA . LYS F 1 81 ? 45.840 29.729 44.658 1.00 30.71 78 LYS F CA 1
ATOM 7171 C C . LYS F 1 81 ? 44.326 29.819 44.787 1.00 33.46 78 LYS F C 1
ATOM 7172 O O . LYS F 1 81 ? 43.787 29.516 45.847 1.00 32.72 78 LYS F O 1
ATOM 7178 N N . LEU F 1 82 ? 43.643 30.211 43.698 1.00 30.17 79 LEU F N 1
ATOM 7179 C CA . LEU F 1 82 ? 42.177 30.317 43.702 1.00 30.70 79 LEU F CA 1
ATOM 7180 C C . LEU F 1 82 ? 41.499 28.997 44.094 1.00 33.65 79 LEU F C 1
ATOM 7181 O O . LEU F 1 82 ? 40.659 28.988 45.005 1.00 32.87 79 LEU F O 1
ATOM 7186 N N . VAL F 1 83 ? 41.852 27.897 43.417 1.00 30.17 80 VAL F N 1
ATOM 7187 C CA . VAL F 1 83 ? 41.182 26.611 43.680 1.00 30.46 80 VAL F CA 1
ATOM 7188 C C . VAL F 1 83 ? 41.559 26.087 45.080 1.00 33.95 80 VAL F C 1
ATOM 7189 O O . VAL F 1 83 ? 40.716 25.488 45.753 1.00 34.02 80 VAL F O 1
ATOM 7193 N N . THR F 1 84 ? 42.769 26.401 45.562 1.00 31.25 81 THR F N 1
ATOM 7194 C CA . THR F 1 84 ? 43.171 26.008 46.933 1.00 31.57 81 THR F CA 1
ATOM 7195 C C . THR F 1 84 ? 42.271 26.741 47.950 1.00 35.08 81 THR F C 1
ATOM 7196 O O . THR F 1 84 ? 41.770 26.123 48.882 1.00 36.34 81 THR F O 1
ATOM 7200 N N . TYR F 1 85 ? 42.086 28.059 47.756 1.00 31.49 82 TYR F N 1
ATOM 7201 C CA . TYR F 1 85 ? 41.235 28.863 48.634 1.00 31.29 82 TYR F CA 1
ATOM 7202 C C . TYR F 1 85 ? 39.764 28.392 48.590 1.00 34.88 82 TYR F C 1
ATOM 7203 O O . TYR F 1 85 ? 39.136 28.218 49.639 1.00 34.04 82 TYR F O 1
ATOM 7212 N N . LEU F 1 86 ? 39.211 28.202 47.377 1.00 30.21 83 LEU F N 1
ATOM 7213 C CA . LEU F 1 86 ? 37.808 27.831 47.227 1.00 30.09 83 LEU F CA 1
ATOM 7214 C C . LEU F 1 86 ? 37.494 26.476 47.847 1.00 35.28 83 LEU F C 1
ATOM 7215 O O . LEU F 1 86 ? 36.382 26.297 48.355 1.00 34.93 83 LEU F O 1
ATOM 7220 N N . ALA F 1 87 ? 38.485 25.555 47.889 1.00 34.11 84 ALA F N 1
ATOM 7221 C CA . ALA F 1 87 ? 38.295 24.232 48.502 1.00 35.47 84 ALA F CA 1
ATOM 7222 C C . ALA F 1 87 ? 37.972 24.348 49.994 1.00 42.34 84 ALA F C 1
ATOM 7223 O O . ALA F 1 87 ? 37.284 23.472 50.544 1.00 42.17 84 ALA F O 1
ATOM 7225 N N . SER F 1 88 ? 38.469 25.423 50.655 1.00 40.62 85 SER F N 1
ATOM 7226 C CA . SER F 1 88 ? 38.270 25.657 52.089 1.00 42.16 85 SER F CA 1
ATOM 7227 C C . SER F 1 88 ? 36.958 26.409 52.440 1.00 45.90 85 SER F C 1
ATOM 7228 O O . SER F 1 88 ? 36.663 26.586 53.625 1.00 48.03 85 SER F O 1
ATOM 7231 N N . VAL F 1 89 ? 36.174 26.824 51.439 1.00 41.13 86 VAL F N 1
ATOM 7232 C CA . VAL F 1 89 ? 34.948 27.608 51.645 1.00 42.10 86 VAL F CA 1
ATOM 7233 C C . VAL F 1 89 ? 33.816 26.750 52.302 1.00 48.41 86 VAL F C 1
ATOM 7234 O O . VAL F 1 89 ? 33.309 27.187 53.339 1.00 49.62 86 VAL F O 1
ATOM 7238 N N . PRO F 1 90 ? 33.409 25.554 51.796 1.00 44.08 87 PRO F N 1
ATOM 7239 C CA . PRO F 1 90 ? 32.353 24.802 52.509 1.00 45.32 87 PRO F CA 1
ATOM 7240 C C . PRO F 1 90 ? 32.868 24.236 53.833 1.00 50.85 87 PRO F C 1
ATOM 7241 O O . PRO F 1 90 ? 34.081 24.205 54.081 1.00 49.31 87 PRO F O 1
ATOM 7245 N N . SER F 1 91 ? 31.943 23.795 54.691 1.00 51.16 88 SER F N 1
ATOM 7246 C CA . SER F 1 91 ? 32.307 23.190 55.968 1.00 53.25 88 SER F CA 1
ATOM 7247 C C . SER F 1 91 ? 33.019 21.855 55.713 1.00 57.14 88 SER F C 1
ATOM 7248 O O . SER F 1 91 ? 32.845 21.261 54.638 1.00 53.78 88 SER F O 1
ATOM 7251 N N . GLU F 1 92 ? 33.824 21.398 56.691 1.00 55.82 89 GLU F N 1
ATOM 7252 C CA . GLU F 1 92 ? 34.554 20.128 56.626 1.00 55.79 89 GLU F CA 1
ATOM 7253 C C . GLU F 1 92 ? 33.618 18.952 56.283 1.00 58.85 89 GLU F C 1
ATOM 7254 O O . GLU F 1 92 ? 33.949 18.155 55.406 1.00 56.93 89 GLU F O 1
ATOM 7260 N N . ASP F 1 93 ? 32.457 18.861 56.957 1.00 57.11 90 ASP F N 1
ATOM 7261 C CA . ASP F 1 93 ? 31.470 17.791 56.751 1.00 57.74 90 ASP F CA 1
ATOM 7262 C C . ASP F 1 93 ? 30.908 17.790 55.323 1.00 57.93 90 ASP F C 1
ATOM 7263 O O . ASP F 1 93 ? 30.745 16.723 54.737 1.00 56.03 90 ASP F O 1
ATOM 7268 N N . VAL F 1 94 ? 30.656 18.981 54.756 1.00 53.67 91 VAL F N 1
ATOM 7269 C CA . VAL F 1 94 ? 30.131 19.106 53.396 1.00 51.79 91 VAL F CA 1
ATOM 7270 C C . VAL F 1 94 ? 31.240 18.686 52.392 1.00 53.43 91 VAL F C 1
ATOM 7271 O O . VAL F 1 94 ? 30.962 17.900 51.482 1.00 51.89 91 VAL F O 1
ATOM 7275 N N . CYS F 1 95 ? 32.484 19.162 52.612 1.00 51.11 92 CYS F N 1
ATOM 7276 C CA A CYS F 1 95 ? 33.650 18.883 51.779 0.50 50.14 92 CYS F CA 1
ATOM 7277 C CA B CYS F 1 95 ? 33.650 18.863 51.764 0.50 49.08 92 CYS F CA 1
ATOM 7278 C C . CYS F 1 95 ? 33.942 17.374 51.699 1.00 52.83 92 CYS F C 1
ATOM 7279 O O . CYS F 1 95 ? 34.375 16.887 50.651 1.00 49.65 92 CYS F O 1
ATOM 7284 N N . LYS F 1 96 ? 33.704 16.643 52.806 1.00 52.03 93 LYS F N 1
ATOM 7285 C CA . LYS F 1 96 ? 33.932 15.199 52.924 1.00 51.92 93 LYS F CA 1
ATOM 7286 C C . LYS F 1 96 ? 33.154 14.388 51.882 1.00 53.84 93 LYS F C 1
ATOM 7287 O O . LYS F 1 96 ? 33.585 13.296 51.512 1.00 53.89 93 LYS F O 1
ATOM 7293 N N . ARG F 1 97 ? 32.031 14.929 51.393 1.00 48.73 94 ARG F N 1
ATOM 7294 C CA . ARG F 1 97 ? 31.184 14.269 50.401 1.00 47.40 94 ARG F CA 1
ATOM 7295 C C . ARG F 1 97 ? 31.773 14.369 48.984 1.00 47.34 94 ARG F C 1
ATOM 7296 O O . ARG F 1 97 ? 31.314 13.674 48.072 1.00 45.71 94 ARG F O 1
ATOM 7304 N N . GLY F 1 98 ? 32.755 15.246 48.803 1.00 42.24 95 GLY F N 1
ATOM 7305 C CA . GLY F 1 98 ? 33.388 15.460 47.507 1.00 39.84 95 GLY F CA 1
ATOM 7306 C C . GLY F 1 98 ? 32.641 16.502 46.699 1.00 41.51 95 GLY F C 1
ATOM 7307 O O . GLY F 1 98 ? 31.412 16.591 46.769 1.00 42.44 95 GLY F O 1
ATOM 7308 N N . PHE F 1 99 ? 33.372 17.302 45.931 1.00 36.38 96 PHE F N 1
ATOM 7309 C CA . PHE F 1 99 ? 32.763 18.382 45.148 1.00 34.99 96 PHE F CA 1
ATOM 7310 C C . PHE F 1 99 ? 32.164 17.907 43.859 1.00 38.72 96 PHE F C 1
ATOM 7311 O O . PHE F 1 99 ? 32.662 16.963 43.247 1.00 38.11 96 PHE F O 1
ATOM 7319 N N . THR F 1 100 ? 31.136 18.624 43.407 1.00 35.43 97 THR F N 1
ATOM 7320 C CA . THR F 1 100 ? 30.635 18.527 42.052 1.00 33.95 97 THR F CA 1
ATOM 7321 C C . THR F 1 100 ? 31.171 19.790 41.384 1.00 34.86 97 THR F C 1
ATOM 7322 O O . THR F 1 100 ? 30.893 20.898 41.851 1.00 32.84 97 THR F O 1
ATOM 7326 N N . VAL F 1 101 ? 32.021 19.619 40.357 1.00 30.87 98 VAL F N 1
ATOM 7327 C CA . VAL F 1 101 ? 32.593 20.759 39.656 1.00 30.17 98 VAL F CA 1
ATOM 7328 C C . VAL F 1 101 ? 31.777 20.964 38.397 1.00 34.83 98 VAL F C 1
ATOM 7329 O O . VAL F 1 101 ? 31.566 20.007 37.670 1.00 33.99 98 VAL F O 1
ATOM 7333 N N . ILE F 1 102 ? 31.298 22.197 38.149 1.00 32.07 99 ILE F N 1
ATOM 7334 C CA . ILE F 1 102 ? 30.547 22.502 36.931 1.00 32.69 99 ILE F CA 1
ATOM 7335 C C . ILE F 1 102 ? 31.392 23.463 36.096 1.00 36.04 99 ILE F C 1
ATOM 7336 O O . ILE F 1 102 ? 31.723 24.552 36.565 1.00 33.57 99 ILE F O 1
ATOM 7341 N N . ILE F 1 103 ? 31.749 23.055 34.874 1.00 31.80 100 ILE F N 1
ATOM 7342 C CA . ILE F 1 103 ? 32.512 23.908 33.972 1.00 30.59 100 ILE F CA 1
ATOM 7343 C C . ILE F 1 103 ? 31.659 24.191 32.734 1.00 34.21 100 ILE F C 1
ATOM 7344 O O . ILE F 1 103 ? 31.275 23.261 32.035 1.00 33.64 100 ILE F O 1
ATOM 7349 N N . ASP F 1 104 ? 31.376 25.461 32.449 1.00 33.47 101 ASP F N 1
ATOM 7350 C CA . ASP F 1 104 ? 30.587 25.791 31.268 1.00 35.22 101 ASP F CA 1
ATOM 7351 C C . ASP F 1 104 ? 31.511 25.846 30.040 1.00 39.87 101 ASP F C 1
ATOM 7352 O O . ASP F 1 104 ? 32.402 26.702 29.967 1.00 38.83 101 ASP F O 1
ATOM 7357 N N . MET F 1 105 ? 31.283 24.936 29.080 1.00 35.47 102 MET F N 1
ATOM 7358 C CA . MET F 1 105 ? 32.065 24.891 27.845 1.00 35.72 102 MET F CA 1
ATOM 7359 C C . MET F 1 105 ? 31.270 25.500 26.676 1.00 42.66 102 MET F C 1
ATOM 7360 O O . MET F 1 105 ? 31.788 25.562 25.561 1.00 43.28 102 MET F O 1
ATOM 7365 N N . ARG F 1 106 ? 30.037 25.997 26.929 1.00 41.27 103 ARG F N 1
ATOM 7366 C CA . ARG F 1 106 ? 29.235 26.660 25.885 1.00 43.36 103 ARG F CA 1
ATOM 7367 C C . ARG F 1 106 ? 29.968 27.935 25.451 1.00 49.34 103 ARG F C 1
ATOM 7368 O O . ARG F 1 106 ? 30.382 28.711 26.303 1.00 47.81 103 ARG F O 1
ATOM 7376 N N . GLY F 1 107 ? 30.217 28.073 24.155 1.00 49.96 104 GLY F N 1
ATOM 7377 C CA . GLY F 1 107 ? 30.977 29.196 23.618 1.00 50.76 104 GLY F CA 1
ATOM 7378 C C . GLY F 1 107 ? 32.478 29.020 23.784 1.00 53.43 104 GLY F C 1
ATOM 7379 O O . GLY F 1 107 ? 33.247 29.963 23.605 1.00 53.09 104 GLY F O 1
ATOM 7380 N N . SER F 1 108 ? 32.909 27.803 24.135 1.00 48.05 105 SER F N 1
ATOM 7381 C CA . SER F 1 108 ? 34.326 27.453 24.296 1.00 46.22 105 SER F CA 1
ATOM 7382 C C . SER F 1 108 ? 34.583 26.083 23.621 1.00 49.03 105 SER F C 1
ATOM 7383 O O . SER F 1 108 ? 33.731 25.614 22.864 1.00 49.82 105 SER F O 1
ATOM 7386 N N . LYS F 1 109 ? 35.701 25.406 23.951 1.00 42.61 106 LYS F N 1
ATOM 7387 C CA . LYS F 1 109 ? 36.085 24.108 23.366 1.00 41.25 106 LYS F CA 1
ATOM 7388 C C . LYS F 1 109 ? 36.944 23.307 24.343 1.00 42.48 106 LYS F C 1
ATOM 7389 O O . LYS F 1 109 ? 37.507 23.894 25.264 1.00 40.48 106 LYS F O 1
ATOM 7395 N N . TRP F 1 110 ? 37.091 21.984 24.106 1.00 39.77 107 TRP F N 1
ATOM 7396 C CA . TRP F 1 110 ? 37.796 21.067 25.006 1.00 38.48 107 TRP F CA 1
ATOM 7397 C C . TRP F 1 110 ? 39.246 21.480 25.324 1.00 41.13 107 TRP F C 1
ATOM 7398 O O . TRP F 1 110 ? 39.649 21.389 26.487 1.00 38.73 107 TRP F O 1
ATOM 7409 N N . ASP F 1 111 ? 40.003 21.955 24.315 1.00 38.67 108 ASP F N 1
ATOM 7410 C CA . ASP F 1 111 ? 41.409 22.347 24.493 1.00 39.94 108 ASP F CA 1
ATOM 7411 C C . ASP F 1 111 ? 41.603 23.491 25.490 1.00 43.05 108 ASP F C 1
ATOM 7412 O O . ASP F 1 111 ? 42.710 23.652 26.013 1.00 43.29 108 ASP F O 1
ATOM 7417 N N . LEU F 1 112 ? 40.543 24.272 25.751 1.00 39.00 109 LEU F N 1
ATOM 7418 C CA . LEU F 1 112 ? 40.589 25.395 26.694 1.00 37.78 109 LEU F CA 1
ATOM 7419 C C . LEU F 1 112 ? 40.000 25.000 28.050 1.00 40.95 109 LEU F C 1
ATOM 7420 O O . LEU F 1 112 ? 40.127 25.744 29.021 1.00 41.77 109 LEU F O 1
ATOM 7425 N N . ILE F 1 113 ? 39.370 23.816 28.124 1.00 36.41 110 ILE F N 1
ATOM 7426 C CA . ILE F 1 113 ? 38.780 23.334 29.377 1.00 34.48 110 ILE F CA 1
ATOM 7427 C C . ILE F 1 113 ? 39.722 22.355 30.069 1.00 35.53 110 ILE F C 1
ATOM 7428 O O . ILE F 1 113 ? 39.854 22.398 31.289 1.00 34.42 110 ILE F O 1
ATOM 7433 N N . LYS F 1 114 ? 40.350 21.457 29.293 1.00 33.36 111 LYS F N 1
ATOM 7434 C CA . LYS F 1 114 ? 41.283 20.435 29.788 1.00 33.82 111 LYS F CA 1
ATOM 7435 C C . LYS F 1 114 ? 42.362 21.051 30.731 1.00 36.54 111 LYS F C 1
ATOM 7436 O O . LYS F 1 114 ? 42.574 20.469 31.798 1.00 34.47 111 LYS F O 1
ATOM 7442 N N . PRO F 1 115 ? 42.967 22.238 30.451 1.00 36.75 112 PRO F N 1
ATOM 7443 C CA . PRO F 1 115 ? 43.960 22.792 31.404 1.00 36.40 112 PRO F CA 1
ATOM 7444 C C . PRO F 1 115 ? 43.362 23.141 32.772 1.00 37.41 112 PRO F C 1
ATOM 7445 O O . PRO F 1 115 ? 44.088 23.073 33.775 1.00 37.89 112 PRO F O 1
ATOM 7449 N N . LEU F 1 116 ? 42.062 23.520 32.817 1.00 32.71 113 LEU F N 1
ATOM 7450 C CA . LEU F 1 116 ? 41.373 23.796 34.099 1.00 32.70 113 LEU F CA 1
ATOM 7451 C C . LEU F 1 116 ? 41.281 22.503 34.902 1.00 36.80 113 LEU F C 1
ATOM 7452 O O . LEU F 1 116 ? 41.557 22.494 36.108 1.00 34.89 113 LEU F O 1
ATOM 7457 N N . LEU F 1 117 ? 40.915 21.401 34.221 1.00 34.65 114 LEU F N 1
ATOM 7458 C CA . LEU F 1 117 ? 40.787 20.102 34.880 1.00 34.08 114 LEU F CA 1
ATOM 7459 C C . LEU F 1 117 ? 42.139 19.556 35.333 1.00 36.01 114 LEU F C 1
ATOM 7460 O O . LEU F 1 117 ? 42.220 18.994 36.424 1.00 34.75 114 LEU F O 1
ATOM 7465 N N . LYS F 1 118 ? 43.199 19.748 34.526 1.00 32.39 115 LYS F N 1
ATOM 7466 C CA . LYS F 1 118 ? 44.558 19.330 34.903 1.00 33.28 115 LYS F CA 1
ATOM 7467 C C . LYS F 1 118 ? 45.026 20.083 36.151 1.00 37.50 115 LYS F C 1
ATOM 7468 O O . LYS F 1 118 ? 45.608 19.461 37.041 1.00 37.35 115 LYS F O 1
ATOM 7474 N N . THR F 1 119 ? 44.750 21.405 36.226 1.00 35.43 116 THR F N 1
ATOM 7475 C CA . THR F 1 119 ? 45.111 22.242 37.385 1.00 34.69 116 THR F CA 1
ATOM 7476 C C . THR F 1 119 ? 44.337 21.790 38.613 1.00 37.07 116 THR F C 1
ATOM 7477 O O . THR F 1 119 ? 44.932 21.686 39.688 1.00 34.66 116 THR F O 1
ATOM 7481 N N . LEU F 1 120 ? 43.013 21.533 38.471 1.00 33.89 117 LEU F N 1
ATOM 7482 C CA . LEU F 1 120 ? 42.226 21.027 39.601 1.00 33.43 117 LEU F CA 1
ATOM 7483 C C . LEU F 1 120 ? 42.794 19.699 40.111 1.00 37.88 117 LEU F C 1
ATOM 7484 O O . LEU F 1 120 ? 42.965 19.533 41.322 1.00 35.83 117 LEU F O 1
ATOM 7489 N N . GLN F 1 121 ? 43.128 18.766 39.187 1.00 34.71 118 GLN F N 1
ATOM 7490 C CA . GLN F 1 121 ? 43.680 17.463 39.557 1.00 36.23 118 GLN F CA 1
ATOM 7491 C C . GLN F 1 121 ? 45.002 17.621 40.344 1.00 38.84 118 GLN F C 1
ATOM 7492 O O . GLN F 1 121 ? 45.194 16.959 41.353 1.00 37.08 118 GLN F O 1
ATOM 7498 N N . GLU F 1 122 ? 45.868 18.534 39.904 1.00 36.10 119 GLU F N 1
ATOM 7499 C CA . GLU F 1 122 ? 47.174 18.748 40.519 1.00 37.32 119 GLU F CA 1
ATOM 7500 C C . GLU F 1 122 ? 47.124 19.567 41.808 1.00 41.54 119 GLU F C 1
ATOM 7501 O O . GLU F 1 122 ? 47.878 19.273 42.732 1.00 43.09 119 GLU F O 1
ATOM 7507 N N . ALA F 1 123 ? 46.288 20.626 41.853 1.00 37.35 120 ALA F N 1
ATOM 7508 C CA . ALA F 1 123 ? 46.293 21.599 42.942 1.00 37.12 120 ALA F CA 1
ATOM 7509 C C . ALA F 1 123 ? 45.090 21.581 43.902 1.00 39.90 120 ALA F C 1
ATOM 7510 O O . ALA F 1 123 ? 45.259 22.021 45.035 1.00 40.79 120 ALA F O 1
ATOM 7512 N N . PHE F 1 124 ? 43.894 21.145 43.468 1.00 34.26 121 PHE F N 1
ATOM 7513 C CA . PHE F 1 124 ? 42.704 21.143 44.330 1.00 33.53 121 PHE F CA 1
ATOM 7514 C C . PHE F 1 124 ? 42.882 20.195 45.529 1.00 38.02 121 PHE F C 1
ATOM 7515 O O . PHE F 1 124 ? 43.044 18.990 45.337 1.00 38.21 121 PHE F O 1
ATOM 7523 N N . PRO F 1 125 ? 42.873 20.715 46.778 1.00 36.84 122 PRO F N 1
ATOM 7524 C CA . PRO F 1 125 ? 43.152 19.840 47.933 1.00 38.70 122 PRO F CA 1
ATOM 7525 C C . PRO F 1 125 ? 41.969 18.994 48.425 1.00 43.16 122 PRO F C 1
ATOM 7526 O O . PRO F 1 125 ? 42.149 18.149 49.301 1.00 44.79 122 PRO F O 1
ATOM 7530 N N . ALA F 1 126 ? 40.782 19.151 47.831 1.00 37.11 123 ALA F N 1
ATOM 7531 C CA . ALA F 1 126 ? 39.613 18.377 48.233 1.00 36.61 123 ALA F CA 1
ATOM 7532 C C . ALA F 1 126 ? 39.266 17.322 47.178 1.00 39.91 123 ALA F C 1
ATOM 7533 O O . ALA F 1 126 ? 39.795 17.363 46.066 1.00 38.11 123 ALA F O 1
ATOM 7535 N N . GLU F 1 127 ? 38.393 16.385 47.532 1.00 37.68 124 GLU F N 1
ATOM 7536 C CA . GLU F 1 127 ? 37.975 15.359 46.598 1.00 37.80 124 GLU F CA 1
ATOM 7537 C C . GLU F 1 127 ? 36.962 15.945 45.611 1.00 39.89 124 GLU F C 1
ATOM 7538 O O . GLU F 1 127 ? 36.112 16.756 45.988 1.00 39.61 124 GLU F O 1
ATOM 7544 N N . ILE F 1 128 ? 37.079 15.532 44.353 1.00 34.47 125 ILE F N 1
ATOM 7545 C CA . ILE F 1 128 ? 36.142 15.879 43.298 1.00 32.83 125 ILE F CA 1
ATOM 7546 C C . ILE F 1 128 ? 35.354 14.600 43.012 1.00 36.62 125 ILE F C 1
ATOM 7547 O O . ILE F 1 128 ? 35.918 13.615 42.543 1.00 36.61 125 ILE F O 1
ATOM 7552 N N . HIS F 1 129 ? 34.062 14.615 43.306 1.00 33.13 126 HIS F N 1
ATOM 7553 C CA . HIS F 1 129 ? 33.203 13.469 43.037 1.00 34.14 126 HIS F CA 1
ATOM 7554 C C . HIS F 1 129 ? 32.986 13.327 41.533 1.00 38.46 126 HIS F C 1
ATOM 7555 O O . HIS F 1 129 ? 33.063 12.220 40.987 1.00 39.44 126 HIS F O 1
ATOM 7562 N N . VAL F 1 130 ? 32.733 14.467 40.856 1.00 34.11 127 VAL F N 1
ATOM 7563 C CA . VAL F 1 130 ? 32.504 14.508 39.408 1.00 33.34 127 VAL F CA 1
ATOM 7564 C C . VAL F 1 130 ? 32.722 15.936 38.892 1.00 35.95 127 VAL F C 1
ATOM 7565 O O . VAL F 1 130 ? 32.428 16.912 39.594 1.00 35.21 127 VAL F O 1
ATOM 7569 N N . ALA F 1 131 ? 33.256 16.036 37.673 1.00 31.42 128 ALA F N 1
ATOM 7570 C CA . ALA F 1 131 ? 33.383 17.274 36.932 1.00 31.43 128 ALA F CA 1
ATOM 7571 C C . ALA F 1 131 ? 32.401 17.188 35.772 1.00 36.46 128 ALA F C 1
ATOM 7572 O O . ALA F 1 131 ? 32.444 16.239 34.987 1.00 37.86 128 ALA F O 1
ATOM 7574 N N . LEU F 1 132 ? 31.428 18.092 35.759 1.00 32.55 129 LEU F N 1
ATOM 7575 C CA . LEU F 1 132 ? 30.383 18.173 34.747 1.00 32.74 129 LEU F CA 1
ATOM 7576 C C . LEU F 1 132 ? 30.702 19.309 33.803 1.00 37.26 129 LEU F C 1
ATOM 7577 O O . LEU F 1 132 ? 30.858 20.451 34.241 1.00 37.50 129 LEU F O 1
ATOM 7582 N N . ILE F 1 133 ? 30.900 18.980 32.532 1.00 32.14 130 ILE F N 1
ATOM 7583 C CA . ILE F 1 133 ? 31.259 19.950 31.514 1.00 32.17 130 ILE F CA 1
ATOM 7584 C C . ILE F 1 133 ? 30.004 20.215 30.685 1.00 36.80 130 ILE F C 1
ATOM 7585 O O . ILE F 1 133 ? 29.481 19.298 30.053 1.00 37.87 130 ILE F O 1
ATOM 7590 N N . ILE F 1 134 ? 29.503 21.462 30.707 1.00 33.60 131 ILE F N 1
ATOM 7591 C CA . ILE F 1 134 ? 28.284 21.852 29.979 1.00 34.49 131 ILE F CA 1
ATOM 7592 C C . ILE F 1 134 ? 28.669 21.993 28.518 1.00 38.55 131 ILE F C 1
ATOM 7593 O O . ILE F 1 134 ? 29.414 22.896 28.140 1.00 36.86 131 ILE F O 1
ATOM 7598 N N . LYS F 1 135 ? 28.212 21.043 27.710 1.00 37.59 132 LYS F N 1
ATOM 7599 C CA . LYS F 1 135 ? 28.610 20.999 26.320 1.00 38.43 132 LYS F CA 1
ATOM 7600 C C . LYS F 1 135 ? 27.788 21.980 25.509 1.00 47.78 132 LYS F C 1
ATOM 7601 O O . LYS F 1 135 ? 26.629 22.223 25.851 1.00 50.04 132 LYS F O 1
ATOM 7607 N N . PRO F 1 136 ? 28.365 22.556 24.433 1.00 46.94 133 PRO F N 1
ATOM 7608 C CA . PRO F 1 136 ? 27.552 23.411 23.546 1.00 50.42 133 PRO F CA 1
ATOM 7609 C C . PRO F 1 136 ? 26.483 22.572 22.839 1.00 60.30 133 PRO F C 1
ATOM 7610 O O . PRO F 1 136 ? 26.603 21.341 22.798 1.00 58.24 133 PRO F O 1
ATOM 7614 N N . ASP F 1 137 ? 25.445 23.227 22.277 1.00 62.35 134 ASP F N 1
ATOM 7615 C CA . ASP F 1 137 ? 24.346 22.563 21.559 1.00 64.56 134 ASP F CA 1
ATOM 7616 C C . ASP F 1 137 ? 24.806 21.862 20.252 1.00 66.86 134 ASP F C 1
ATOM 7617 O O . ASP F 1 137 ? 24.057 21.036 19.716 1.00 67.35 134 ASP F O 1
ATOM 7622 N N . ASN F 1 138 ? 26.018 22.193 19.746 1.00 60.83 135 ASN F N 1
ATOM 7623 C CA . ASN F 1 138 ? 26.563 21.625 18.506 1.00 60.46 135 ASN F CA 1
ATOM 7624 C C . ASN F 1 138 ? 27.587 20.504 18.752 1.00 58.91 135 ASN F C 1
ATOM 7625 O O . ASN F 1 138 ? 28.078 19.921 17.788 1.00 57.68 135 ASN F O 1
ATOM 7630 N N . PHE F 1 139 ? 27.916 20.211 20.035 1.00 52.56 136 PHE F N 1
ATOM 7631 C CA . PHE F 1 139 ? 28.953 19.256 20.445 1.00 49.84 136 PHE F CA 1
ATOM 7632 C C . PHE F 1 139 ? 28.900 17.901 19.724 1.00 54.65 136 PHE F C 1
ATOM 7633 O O . PHE F 1 139 ? 29.966 17.345 19.433 1.00 54.60 136 PHE F O 1
ATOM 7641 N N . TRP F 1 140 ? 27.688 17.385 19.411 1.00 51.54 137 TRP F N 1
ATOM 7642 C CA . TRP F 1 140 ? 27.503 16.103 18.717 1.00 51.67 137 TRP F CA 1
ATOM 7643 C C . TRP F 1 140 ? 28.252 16.044 17.368 1.00 59.10 137 TRP F C 1
ATOM 7644 O O . TRP F 1 140 ? 28.647 14.955 16.939 1.00 58.75 137 TRP F O 1
ATOM 7655 N N . GLN F 1 141 ? 28.444 17.218 16.725 1.00 57.77 138 GLN F N 1
ATOM 7656 C CA . GLN F 1 141 ? 29.133 17.397 15.439 1.00 60.56 138 GLN F CA 1
ATOM 7657 C C . GLN F 1 141 ? 30.643 17.172 15.550 1.00 64.38 138 GLN F C 1
ATOM 7658 O O . GLN F 1 141 ? 31.268 16.669 14.613 1.00 66.95 138 GLN F O 1
ATOM 7664 N N . LYS F 1 142 ? 31.222 17.582 16.673 1.00 57.41 139 LYS F N 1
ATOM 7665 C CA . LYS F 1 142 ? 32.657 17.545 16.916 1.00 56.05 139 LYS F CA 1
ATOM 7666 C C . LYS F 1 142 ? 33.192 16.152 17.197 1.00 61.21 139 LYS F C 1
ATOM 7667 O O . LYS F 1 142 ? 32.450 15.267 17.630 1.00 59.98 139 LYS F O 1
ATOM 7673 N N . GLN F 1 143 ? 34.499 15.965 16.950 1.00 58.67 140 GLN F N 1
ATOM 7674 C CA . GLN F 1 143 ? 35.179 14.725 17.287 1.00 58.32 140 GLN F CA 1
ATOM 7675 C C . GLN F 1 143 ? 35.614 14.860 18.750 1.00 58.29 140 GLN F C 1
ATOM 7676 O O . GLN F 1 143 ? 36.078 15.932 19.169 1.00 56.64 140 GLN F O 1
ATOM 7682 N N . LYS F 1 144 ? 35.345 13.821 19.550 1.00 52.91 141 LYS F N 1
ATOM 7683 C CA . LYS F 1 144 ? 35.595 13.855 20.996 1.00 50.10 141 LYS F CA 1
ATOM 7684 C C . LYS F 1 144 ? 36.545 12.710 21.437 1.00 51.82 141 LYS F C 1
ATOM 7685 O O . LYS F 1 144 ? 36.441 12.193 22.562 1.00 49.04 141 LYS F O 1
ATOM 7691 N N . THR F 1 145 ? 37.512 12.383 20.559 1.00 48.41 142 THR F N 1
ATOM 7692 C CA . THR F 1 145 ? 38.538 11.357 20.757 1.00 48.60 142 THR F CA 1
ATOM 7693 C C . THR F 1 145 ? 39.459 11.762 21.912 1.00 48.79 142 THR F C 1
ATOM 7694 O O . THR F 1 145 ? 39.630 10.974 22.844 1.00 46.43 142 THR F O 1
ATOM 7698 N N . ASN F 1 146 ? 40.027 12.998 21.862 1.00 44.60 143 ASN F N 1
ATOM 7699 C CA . ASN F 1 146 ? 40.926 13.489 22.906 1.00 42.21 143 ASN F CA 1
ATOM 7700 C C . ASN F 1 146 ? 40.196 13.521 24.239 1.00 43.04 143 ASN F C 1
ATOM 7701 O O . ASN F 1 146 ? 40.692 12.940 25.206 1.00 43.28 143 ASN F O 1
ATOM 7706 N N . PHE F 1 147 ? 39.011 14.153 24.291 1.00 37.81 144 PHE F N 1
ATOM 7707 C CA . PHE F 1 147 ? 38.221 14.189 25.521 1.00 34.77 144 PHE F CA 1
ATOM 7708 C C . PHE F 1 147 ? 37.950 12.753 26.048 1.00 37.69 144 PHE F C 1
ATOM 7709 O O . PHE F 1 147 ? 38.130 12.508 27.244 1.00 36.17 144 PHE F O 1
ATOM 7717 N N . GLY F 1 148 ? 37.488 11.868 25.167 1.00 35.70 145 GLY F N 1
ATOM 7718 C CA . GLY F 1 148 ? 37.123 10.487 25.495 1.00 37.17 145 GLY F CA 1
ATOM 7719 C C . GLY F 1 148 ? 38.226 9.630 26.102 1.00 43.57 145 GLY F C 1
ATOM 7720 O O . GLY F 1 148 ? 37.945 8.677 26.846 1.00 42.42 145 GLY F O 1
ATOM 7721 N N . SER F 1 149 ? 39.492 9.953 25.780 1.00 41.35 146 SER F N 1
ATOM 7722 C CA . SER F 1 149 ? 40.639 9.194 26.279 1.00 41.91 146 SER F CA 1
ATOM 7723 C C . SER F 1 149 ? 41.461 9.983 27.318 1.00 44.21 146 SER F C 1
ATOM 7724 O O . SER F 1 149 ? 42.453 9.454 27.820 1.00 44.83 146 SER F O 1
ATOM 7727 N N . SER F 1 150 ? 41.035 11.210 27.668 1.00 39.44 147 SER F N 1
ATOM 7728 C CA . SER F 1 150 ? 41.724 12.051 28.663 1.00 39.03 147 SER F CA 1
ATOM 7729 C C . SER F 1 150 ? 41.612 11.412 30.048 1.00 45.53 147 SER F C 1
ATOM 7730 O O . SER F 1 150 ? 40.537 10.942 30.441 1.00 45.33 147 SER F O 1
ATOM 7733 N N . LYS F 1 151 ? 42.753 11.286 30.735 1.00 43.08 148 LYS F N 1
ATOM 7734 C CA . LYS F 1 151 ? 42.784 10.599 32.023 1.00 41.93 148 LYS F CA 1
ATOM 7735 C C . LYS F 1 151 ? 42.738 11.573 33.167 1.00 43.14 148 LYS F C 1
ATOM 7736 O O . LYS F 1 151 ? 43.514 12.526 33.213 1.00 42.21 148 LYS F O 1
ATOM 7742 N N . PHE F 1 152 ? 41.781 11.348 34.074 1.00 38.66 149 PHE F N 1
ATOM 7743 C CA . PHE F 1 152 ? 41.616 12.122 35.301 1.00 37.85 149 PHE F CA 1
ATOM 7744 C C . PHE F 1 152 ? 41.356 11.158 36.442 1.00 41.94 149 PHE F C 1
ATOM 7745 O O . PHE F 1 152 ? 40.784 10.077 36.217 1.00 41.83 149 PHE F O 1
ATOM 7753 N N . ILE F 1 153 ? 41.742 11.562 37.663 1.00 37.74 150 ILE F N 1
ATOM 7754 C CA . ILE F 1 153 ? 41.519 10.774 38.888 1.00 39.48 150 ILE F CA 1
ATOM 7755 C C . ILE F 1 153 ? 40.007 10.709 39.155 1.00 40.59 150 ILE F C 1
ATOM 7756 O O . ILE F 1 153 ? 39.520 9.704 39.647 1.00 39.45 150 ILE F O 1
ATOM 7761 N N . PHE F 1 154 ? 39.270 11.773 38.758 1.00 36.68 151 PHE F N 1
ATOM 7762 C CA . PHE F 1 154 ? 37.826 11.914 38.973 1.00 34.77 151 PHE F CA 1
ATOM 7763 C C . PHE F 1 154 ? 37.041 11.683 37.702 1.00 37.33 151 PHE F C 1
ATOM 7764 O O . PHE F 1 154 ? 37.574 11.843 36.607 1.00 35.47 151 PHE F O 1
ATOM 7772 N N . GLU F 1 155 ? 35.754 11.307 37.857 1.00 34.75 152 GLU F N 1
ATOM 7773 C CA . GLU F 1 155 ? 34.831 11.156 36.747 1.00 32.68 152 GLU F CA 1
ATOM 7774 C C . GLU F 1 155 ? 34.624 12.536 36.100 1.00 35.86 152 GLU F C 1
ATOM 7775 O O . GLU F 1 155 ? 34.471 13.526 36.809 1.00 35.32 152 GLU F O 1
ATOM 7781 N N . THR F 1 156 ? 34.619 12.585 34.749 1.00 33.61 153 THR F N 1
ATOM 7782 C CA . THR F 1 156 ? 34.443 13.796 33.943 1.00 33.40 153 THR F CA 1
ATOM 7783 C C . THR F 1 156 ? 33.368 13.502 32.892 1.00 37.76 153 THR F C 1
ATOM 7784 O O . THR F 1 156 ? 33.572 12.612 32.062 1.00 37.80 153 THR F O 1
ATOM 7788 N N . SER F 1 157 ? 32.220 14.224 32.946 1.00 33.66 154 SER F N 1
ATOM 7789 C CA . SER F 1 157 ? 31.104 13.977 32.036 1.00 34.30 154 SER F CA 1
ATOM 7790 C C . SER F 1 157 ? 30.698 15.205 31.266 1.00 37.85 154 SER F C 1
ATOM 7791 O O . SER F 1 157 ? 30.485 16.264 31.864 1.00 35.77 154 SER F O 1
ATOM 7794 N N . MET F 1 158 ? 30.530 15.051 29.937 1.00 34.69 155 MET F N 1
ATOM 7795 C CA . MET F 1 158 ? 29.960 16.066 29.037 1.00 35.20 155 MET F CA 1
ATOM 7796 C C . MET F 1 158 ? 28.466 15.972 29.166 1.00 39.94 155 MET F C 1
ATOM 7797 O O . MET F 1 158 ? 27.917 14.893 28.973 1.00 38.16 155 MET F O 1
ATOM 7802 N N . VAL F 1 159 ? 27.809 17.045 29.576 1.00 36.27 156 VAL F N 1
ATOM 7803 C CA . VAL F 1 159 ? 26.362 17.006 29.787 1.00 36.51 156 VAL F CA 1
ATOM 7804 C C . VAL F 1 159 ? 25.716 18.260 29.203 1.00 41.17 156 VAL F C 1
ATOM 7805 O O . VAL F 1 159 ? 26.362 19.295 29.092 1.00 39.23 156 VAL F O 1
ATOM 7809 N N . SER F 1 160 ? 24.412 18.179 28.901 1.00 40.04 157 SER F N 1
ATOM 7810 C CA . SER F 1 160 ? 23.637 19.345 28.492 1.00 40.70 157 SER F CA 1
ATOM 7811 C C . SER F 1 160 ? 23.192 20.053 29.784 1.00 47.74 157 SER F C 1
ATOM 7812 O O . SER F 1 160 ? 23.326 19.453 30.855 1.00 46.89 157 SER F O 1
ATOM 7815 N N . VAL F 1 161 ? 22.616 21.269 29.710 1.00 49.05 158 VAL F N 1
ATOM 7816 C CA . VAL F 1 161 ? 22.102 21.941 30.922 1.00 51.66 158 VAL F CA 1
ATOM 7817 C C . VAL F 1 161 ? 20.974 21.108 31.545 1.00 61.15 158 VAL F C 1
ATOM 7818 O O . VAL F 1 161 ? 20.814 21.151 32.761 1.00 62.66 158 VAL F O 1
ATOM 7822 N N . GLU F 1 162 ? 20.229 20.317 30.727 1.00 60.21 159 GLU F N 1
ATOM 7823 C CA . GLU F 1 162 ? 19.165 19.430 31.205 1.00 61.53 159 GLU F CA 1
ATOM 7824 C C . GLU F 1 162 ? 19.769 18.226 31.923 1.00 63.43 159 GLU F C 1
ATOM 7825 O O . GLU F 1 162 ? 19.257 17.829 32.961 1.00 64.97 159 GLU F O 1
ATOM 7831 N N . GLY F 1 163 ? 20.852 17.666 31.385 1.00 55.94 160 GLY F N 1
ATOM 7832 C CA . GLY F 1 163 ? 21.556 16.536 31.988 1.00 54.07 160 GLY F CA 1
ATOM 7833 C C . GLY F 1 163 ? 22.148 16.838 33.358 1.00 55.36 160 GLY F C 1
ATOM 7834 O O . GLY F 1 163 ? 22.344 15.932 34.177 1.00 53.77 160 GLY F O 1
ATOM 7835 N N . LEU F 1 164 ? 22.442 18.129 33.608 1.00 50.21 161 LEU F N 1
ATOM 7836 C CA . LEU F 1 164 ? 22.972 18.653 34.864 1.00 48.53 161 LEU F CA 1
ATOM 7837 C C . LEU F 1 164 ? 21.966 18.466 35.986 1.00 52.84 161 LEU F C 1
ATOM 7838 O O . LEU F 1 164 ? 22.359 18.146 37.106 1.00 52.38 161 LEU F O 1
ATOM 7843 N N . THR F 1 165 ? 20.660 18.667 35.683 1.00 51.31 162 THR F N 1
ATOM 7844 C CA . THR F 1 165 ? 19.560 18.586 36.648 1.00 52.97 162 THR F CA 1
ATOM 7845 C C . THR F 1 165 ? 19.349 17.148 37.182 1.00 56.32 162 THR F C 1
ATOM 7846 O O . THR F 1 165 ? 18.655 16.973 38.191 1.00 57.72 162 THR F O 1
ATOM 7850 N N . LYS F 1 166 ? 19.981 16.141 36.555 1.00 51.17 163 LYS F N 1
ATOM 7851 C CA . LYS F 1 166 ? 19.909 14.765 37.051 1.00 51.49 163 LYS F CA 1
ATOM 7852 C C . LYS F 1 166 ? 20.772 14.629 38.309 1.00 54.18 163 LYS F C 1
ATOM 7853 O O . LYS F 1 166 ? 20.479 13.799 39.167 1.00 53.94 163 LYS F O 1
ATOM 7859 N N . LEU F 1 167 ? 21.833 15.457 38.417 1.00 48.85 164 LEU F N 1
ATOM 7860 C CA . LEU F 1 167 ? 22.771 15.401 39.535 1.00 47.74 164 LEU F CA 1
ATOM 7861 C C . LEU F 1 167 ? 22.640 16.586 40.482 1.00 48.44 164 LEU F C 1
ATOM 7862 O O . LEU F 1 167 ? 23.117 16.504 41.613 1.00 46.53 164 LEU F O 1
ATOM 7867 N N . VAL F 1 168 ? 22.048 17.696 40.015 1.00 45.46 165 VAL F N 1
ATOM 7868 C CA . VAL F 1 168 ? 21.900 18.914 40.818 1.00 45.49 165 VAL F CA 1
ATOM 7869 C C . VAL F 1 168 ? 20.500 19.467 40.643 1.00 50.86 165 VAL F C 1
ATOM 7870 O O . VAL F 1 168 ? 20.088 19.719 39.517 1.00 51.37 165 VAL F O 1
ATOM 7874 N N . ASP F 1 169 ? 19.795 19.711 41.747 1.00 48.97 166 ASP F N 1
ATOM 7875 C CA . ASP F 1 169 ? 18.455 20.305 41.722 1.00 50.78 166 ASP F CA 1
ATOM 7876 C C . ASP F 1 169 ? 18.547 21.754 41.195 1.00 54.95 166 ASP F C 1
ATOM 7877 O O . ASP F 1 169 ? 19.495 22.453 41.563 1.00 53.09 166 ASP F O 1
ATOM 7882 N N . PRO F 1 170 ? 17.605 22.228 40.331 1.00 53.40 167 PRO F N 1
ATOM 7883 C CA . PRO F 1 170 ? 17.695 23.615 39.808 1.00 53.08 167 PRO F CA 1
ATOM 7884 C C . PRO F 1 170 ? 17.737 24.710 40.884 1.00 58.23 167 PRO F C 1
ATOM 7885 O O . PRO F 1 170 ? 18.288 25.780 40.622 1.00 57.47 167 PRO F O 1
ATOM 7889 N N . SER F 1 171 ? 17.203 24.444 42.101 1.00 55.76 168 SER F N 1
ATOM 7890 C CA . SER F 1 171 ? 17.248 25.405 43.216 1.00 56.06 168 SER F CA 1
ATOM 7891 C C . SER F 1 171 ? 18.690 25.595 43.750 1.00 56.46 168 SER F C 1
ATOM 7892 O O . SER F 1 171 ? 18.948 26.530 44.510 1.00 55.99 168 SER F O 1
ATOM 7895 N N . GLN F 1 172 ? 19.610 24.691 43.365 1.00 49.85 169 GLN F N 1
ATOM 7896 C CA . GLN F 1 172 ? 21.005 24.694 43.800 1.00 47.33 169 GLN F CA 1
ATOM 7897 C C . GLN F 1 172 ? 21.941 25.163 42.684 1.00 49.80 169 GLN F C 1
ATOM 7898 O O . GLN F 1 172 ? 23.153 25.266 42.899 1.00 47.33 169 GLN F O 1
ATOM 7904 N N . LEU F 1 173 ? 21.374 25.460 41.501 1.00 47.00 170 LEU F N 1
ATOM 7905 C CA . LEU F 1 173 ? 22.110 25.964 40.348 1.00 45.12 170 LEU F CA 1
ATOM 7906 C C . LEU F 1 173 ? 21.923 27.460 40.235 1.00 49.30 170 LEU F C 1
ATOM 7907 O O . LEU F 1 173 ? 20.828 27.962 40.496 1.00 50.07 170 LEU F O 1
ATOM 7912 N N . THR F 1 174 ? 22.982 28.174 39.834 1.00 43.80 171 THR F N 1
ATOM 7913 C CA . THR F 1 174 ? 22.901 29.620 39.645 1.00 44.96 171 THR F CA 1
ATOM 7914 C C . THR F 1 174 ? 22.263 29.923 38.276 1.00 49.80 171 THR F C 1
ATOM 7915 O O . THR F 1 174 ? 21.996 29.008 37.491 1.00 48.61 171 THR F O 1
ATOM 7919 N N . GLU F 1 175 ? 21.976 31.216 38.037 1.00 49.21 172 GLU F N 1
ATOM 7920 C CA . GLU F 1 175 ? 21.342 31.813 36.856 1.00 51.60 172 GLU F CA 1
ATOM 7921 C C . GLU F 1 175 ? 21.883 31.264 35.508 1.00 53.98 172 GLU F C 1
ATOM 7922 O O . GLU F 1 175 ? 21.086 30.977 34.619 1.00 54.92 172 GLU F O 1
ATOM 7928 N N . GLU F 1 176 ? 23.218 31.146 35.359 1.00 49.13 173 GLU F N 1
ATOM 7929 C CA . GLU F 1 176 ? 23.900 30.684 34.137 1.00 47.33 173 GLU F CA 1
ATOM 7930 C C . GLU F 1 176 ? 23.421 29.311 33.656 1.00 49.59 173 GLU F C 1
ATOM 7931 O O . GLU F 1 176 ? 23.525 29.022 32.463 1.00 49.12 173 GLU F O 1
ATOM 7937 N N . PHE F 1 177 ? 22.909 28.468 34.572 1.00 45.45 174 PHE F N 1
ATOM 7938 C CA . PHE F 1 177 ? 22.462 27.115 34.244 1.00 45.04 174 PHE F CA 1
ATOM 7939 C C . PHE F 1 177 ? 20.958 26.967 34.407 1.00 53.76 174 PHE F C 1
ATOM 7940 O O . PHE F 1 177 ? 20.477 25.869 34.696 1.00 53.21 174 PHE F O 1
ATOM 7948 N N . ASP F 1 178 ? 20.215 28.077 34.193 1.00 54.37 175 ASP F N 1
ATOM 7949 C CA . ASP F 1 178 ? 18.747 28.179 34.290 1.00 57.43 175 ASP F CA 1
ATOM 7950 C C . ASP F 1 178 ? 18.245 27.732 35.689 1.00 61.68 175 ASP F C 1
ATOM 7951 O O . ASP F 1 178 ? 17.142 27.190 35.826 1.00 63.91 175 ASP F O 1
ATOM 7956 N N . GLY F 1 179 ? 19.078 27.956 36.704 1.00 55.36 176 GLY F N 1
ATOM 7957 C CA . GLY F 1 179 ? 18.768 27.615 38.083 1.00 55.03 176 GLY F CA 1
ATOM 7958 C C . GLY F 1 179 ? 18.173 28.787 38.829 1.00 59.75 176 GLY F C 1
ATOM 7959 O O . GLY F 1 179 ? 18.176 29.912 38.319 1.00 61.22 176 GLY F O 1
ATOM 7960 N N . SER F 1 180 ? 17.688 28.546 40.055 1.00 56.24 177 SER F N 1
ATOM 7961 C CA . SER F 1 180 ? 17.059 29.598 40.859 1.00 58.00 177 SER F CA 1
ATOM 7962 C C . SER F 1 180 ? 17.858 29.937 42.132 1.00 60.97 177 SER F C 1
ATOM 7963 O O . SER F 1 180 ? 17.347 30.666 42.987 1.00 62.54 177 SER F O 1
ATOM 7966 N N . LEU F 1 181 ? 19.117 29.459 42.254 1.00 54.29 178 LEU F N 1
ATOM 7967 C CA . LEU F 1 181 ? 19.911 29.810 43.429 1.00 53.20 178 LEU F CA 1
ATOM 7968 C C . LEU F 1 181 ? 20.409 31.247 43.309 1.00 57.24 178 LEU F C 1
ATOM 7969 O O . LEU F 1 181 ? 21.091 31.580 42.342 1.00 55.24 178 LEU F O 1
ATOM 7974 N N . ASP F 1 182 ? 20.061 32.094 44.289 1.00 55.59 179 ASP F N 1
ATOM 7975 C CA . ASP F 1 182 ? 20.545 33.469 44.313 1.00 56.04 179 ASP F CA 1
ATOM 7976 C C . ASP F 1 182 ? 21.980 33.457 44.787 1.00 56.25 179 ASP F C 1
ATOM 7977 O O . ASP F 1 182 ? 22.302 32.782 45.768 1.00 56.38 179 ASP F O 1
ATOM 7982 N N . TYR F 1 183 ? 22.851 34.144 44.059 1.00 50.16 180 TYR F N 1
ATOM 7983 C CA . TYR F 1 183 ? 24.263 34.245 44.412 1.00 46.68 180 TYR F CA 1
ATOM 7984 C C . TYR F 1 183 ? 24.816 35.544 43.864 1.00 48.77 180 TYR F C 1
ATOM 7985 O O . TYR F 1 183 ? 24.807 35.773 42.655 1.00 48.21 180 TYR F O 1
ATOM 7994 N N . ASN F 1 184 ? 25.257 36.411 44.774 1.00 45.26 181 ASN F N 1
ATOM 7995 C CA . ASN F 1 184 ? 25.855 37.700 44.461 1.00 43.95 181 ASN F CA 1
ATOM 7996 C C . ASN F 1 184 ? 27.340 37.586 44.775 1.00 44.08 181 ASN F C 1
ATOM 7997 O O . ASN F 1 184 ? 27.730 37.626 45.945 1.00 42.32 181 ASN F O 1
ATOM 8002 N N . HIS F 1 185 ? 28.161 37.396 43.725 1.00 39.9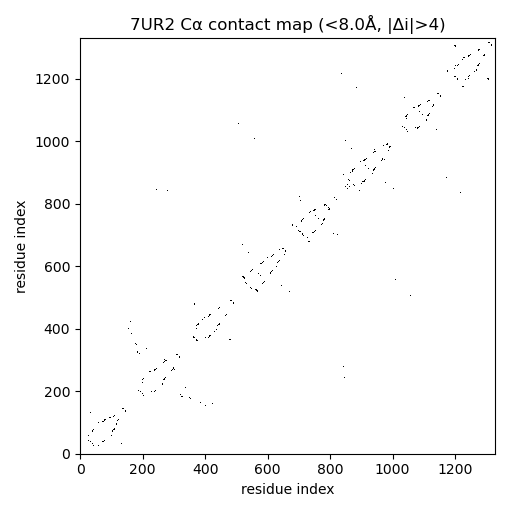9 182 HIS F N 1
ATOM 8003 C CA . HIS F 1 185 ? 29.606 37.179 43.845 1.00 38.10 182 HIS F CA 1
ATOM 8004 C C . HIS F 1 185 ? 30.328 38.349 44.528 1.00 40.19 182 HIS F C 1
ATOM 8005 O O . HIS F 1 185 ? 31.158 38.103 45.396 1.00 39.51 182 HIS F O 1
ATOM 8012 N N . GLU F 1 186 ? 30.004 39.606 44.169 1.00 41.22 183 GLU F N 1
ATOM 8013 C CA . GLU F 1 186 ? 30.625 40.783 44.786 1.00 41.30 183 GLU F CA 1
ATOM 8014 C C . GLU F 1 186 ? 30.329 40.841 46.291 1.00 45.06 183 GLU F C 1
ATOM 8015 O O . GLU F 1 186 ? 31.238 41.110 47.080 1.00 44.43 183 GLU F O 1
ATOM 8021 N N . GLU F 1 187 ? 29.073 40.547 46.692 1.00 42.36 184 GLU F N 1
ATOM 8022 C CA . GLU F 1 187 ? 28.691 40.530 48.103 1.00 43.87 184 GLU F CA 1
ATOM 8023 C C . GLU F 1 187 ? 29.433 39.413 48.839 1.00 45.60 184 GLU F C 1
ATOM 8024 O O . GLU F 1 187 ? 29.916 39.628 49.950 1.00 43.90 184 GLU F O 1
ATOM 8030 N N . TRP F 1 188 ? 29.550 38.233 48.197 1.00 42.92 185 TRP F N 1
ATOM 8031 C CA . TRP F 1 188 ? 30.252 37.087 48.765 1.00 42.09 185 TRP F CA 1
ATOM 8032 C C . TRP F 1 188 ? 31.714 37.458 49.049 1.00 44.41 185 TRP F C 1
ATOM 8033 O O . TRP F 1 188 ? 32.198 37.174 50.144 1.00 45.35 185 TRP F O 1
ATOM 8044 N N . ILE F 1 189 ? 32.402 38.100 48.084 1.00 38.87 186 ILE F N 1
ATOM 8045 C CA . ILE F 1 189 ? 33.792 38.548 48.238 1.00 37.75 186 ILE F CA 1
ATOM 8046 C C . ILE F 1 189 ? 33.929 39.457 49.492 1.00 43.67 186 ILE F C 1
ATOM 8047 O O . ILE F 1 189 ? 34.820 39.227 50.311 1.00 41.41 186 ILE F O 1
ATOM 8052 N N . GLU F 1 190 ? 33.041 40.468 49.634 1.00 43.42 187 GLU F N 1
ATOM 8053 C CA . GLU F 1 190 ? 33.068 41.417 50.761 1.00 46.52 187 GLU F CA 1
ATOM 8054 C C . GLU F 1 190 ? 32.900 40.698 52.093 1.00 53.79 187 GLU F C 1
ATOM 8055 O O . GLU F 1 190 ? 33.610 40.995 53.053 1.00 54.50 187 GLU F O 1
ATOM 8061 N N . LEU F 1 191 ? 32.004 39.707 52.113 1.00 51.40 188 LEU F N 1
ATOM 8062 C CA . LEU F 1 191 ? 31.719 38.880 53.278 1.00 53.39 188 LEU F CA 1
ATOM 8063 C C . LEU F 1 191 ? 32.970 38.077 53.665 1.00 54.65 188 LEU F C 1
ATOM 8064 O O . LEU F 1 191 ? 33.345 38.112 54.829 1.00 54.60 188 LEU F O 1
ATOM 8069 N N . ARG F 1 192 ? 33.646 37.415 52.695 1.00 49.40 189 ARG F N 1
ATOM 8070 C CA . ARG F 1 192 ? 34.871 36.614 52.919 1.00 47.81 189 ARG F CA 1
ATOM 8071 C C . ARG F 1 192 ? 36.048 37.469 53.378 1.00 51.67 189 ARG F C 1
ATOM 8072 O O . ARG F 1 192 ? 36.892 36.987 54.141 1.00 52.10 189 ARG F O 1
ATOM 8080 N N . LEU F 1 193 ? 36.142 38.708 52.867 1.00 47.36 190 LEU F N 1
ATOM 8081 C CA . LEU F 1 193 ? 37.210 39.624 53.263 1.00 48.05 190 LEU F CA 1
ATOM 8082 C C . LEU F 1 193 ? 37.054 40.080 54.719 1.00 57.41 190 LEU F C 1
ATOM 8083 O O . LEU F 1 193 ? 38.052 40.439 55.338 1.00 58.28 190 LEU F O 1
ATOM 8088 N N . SER F 1 194 ? 35.821 40.047 55.265 1.00 58.06 191 SER F N 1
ATOM 8089 C CA . SER F 1 194 ? 35.520 40.458 56.637 1.00 61.56 191 SER F CA 1
ATOM 8090 C C . SER F 1 194 ? 35.781 39.329 57.672 1.00 67.60 191 SER F C 1
ATOM 8091 O O . SER F 1 194 ? 35.660 39.583 58.871 1.00 70.14 191 SER F O 1
ATOM 8094 N N . LEU F 1 195 ? 36.170 38.109 57.220 1.00 62.59 192 LEU F N 1
ATOM 8095 C CA . LEU F 1 195 ? 36.475 36.967 58.095 1.00 81.81 192 LEU F CA 1
ATOM 8096 C C . LEU F 1 195 ? 37.881 36.418 57.821 1.00 113.40 192 LEU F C 1
ATOM 8097 O O . LEU F 1 195 ? 38.877 37.102 58.039 1.00 73.71 192 LEU F O 1
ATOM 8102 N N . ALA G 1 23 ? 26.053 76.890 64.545 1.00 75.17 20 ALA G N 1
ATOM 8103 C CA . ALA G 1 23 ? 25.956 75.953 63.433 1.00 71.94 20 ALA G CA 1
ATOM 8104 C C . ALA G 1 23 ? 27.006 74.834 63.550 1.00 70.91 20 ALA G C 1
ATOM 8105 O O . ALA G 1 23 ? 28.182 75.100 63.827 1.00 71.84 20 ALA G O 1
ATOM 8107 N N . PHE G 1 24 ? 26.568 73.588 63.332 1.00 61.09 21 PHE G N 1
ATOM 8108 C CA . PHE G 1 24 ? 27.383 72.366 63.405 1.00 57.45 21 PHE G CA 1
ATOM 8109 C C . PHE G 1 24 ? 28.246 72.164 62.153 1.00 54.17 21 PHE G C 1
ATOM 8110 O O . PHE G 1 24 ? 29.371 71.681 62.251 1.00 51.85 21 PHE G O 1
ATOM 8118 N N . PHE G 1 25 ? 27.696 72.481 60.978 1.00 46.85 22 PHE G N 1
ATOM 8119 C CA . PHE G 1 25 ? 28.383 72.287 59.717 1.00 43.24 22 PHE G CA 1
ATOM 8120 C C . PHE G 1 25 ? 29.174 73.484 59.269 1.00 46.67 22 PHE G C 1
ATOM 8121 O O . PHE G 1 25 ? 28.791 74.626 59.532 1.00 47.96 22 PHE G O 1
ATOM 8129 N N . ARG G 1 26 ? 30.260 73.216 58.541 1.00 41.49 23 ARG G N 1
ATOM 8130 C CA . ARG G 1 26 ? 31.074 74.229 57.897 1.00 40.45 23 ARG G CA 1
ATOM 8131 C C . ARG G 1 26 ? 30.355 74.604 56.605 1.00 44.13 23 ARG G C 1
ATOM 8132 O O . ARG G 1 26 ? 29.892 73.714 55.884 1.00 41.30 23 ARG G O 1
ATOM 8140 N N . THR G 1 27 ? 30.215 75.907 56.335 1.00 42.48 24 THR G N 1
ATOM 8141 C CA . THR G 1 27 ? 29.539 76.426 55.141 1.00 42.61 24 THR G CA 1
ATOM 8142 C C . THR G 1 27 ? 30.379 77.540 54.517 1.00 49.10 24 THR G C 1
ATOM 8143 O O . THR G 1 27 ? 31.330 78.035 55.136 1.00 48.41 24 THR G O 1
ATOM 8147 N N . GLY G 1 28 ? 30.012 77.935 53.302 1.00 46.86 25 GLY G N 1
ATOM 8148 C CA . GLY G 1 28 ? 30.680 79.016 52.597 1.00 46.09 25 GLY G CA 1
ATOM 8149 C C . GLY G 1 28 ? 31.893 78.590 51.799 1.00 46.94 25 GLY G C 1
ATOM 8150 O O . GLY G 1 28 ? 32.069 77.408 51.485 1.00 44.52 25 GLY G O 1
ATOM 8151 N N . SER G 1 29 ? 32.753 79.576 51.496 1.00 43.34 26 SER G N 1
ATOM 8152 C CA . SER G 1 29 ? 33.958 79.420 50.676 1.00 41.27 26 SER G CA 1
ATOM 8153 C C . SER G 1 29 ? 34.920 78.333 51.190 1.00 41.73 26 SER G C 1
ATOM 8154 O O . SER G 1 29 ? 35.001 78.091 52.388 1.00 41.69 26 SER G O 1
ATOM 8157 N N . PHE G 1 30 ? 35.664 77.710 50.262 1.00 36.73 27 PHE G N 1
ATOM 8158 C CA . PHE G 1 30 ? 36.691 76.717 50.562 1.00 35.68 27 PHE G CA 1
ATOM 8159 C C . PHE G 1 30 ? 38.079 77.355 50.597 1.00 41.07 27 PHE G C 1
ATOM 8160 O O . PHE G 1 30 ? 39.064 76.662 50.883 1.00 40.14 27 PHE G O 1
ATOM 8168 N N . ARG G 1 31 ? 38.173 78.667 50.297 1.00 39.52 28 ARG G N 1
ATOM 8169 C CA . ARG G 1 31 ? 39.468 79.337 50.153 1.00 39.85 28 ARG G CA 1
ATOM 8170 C C . ARG G 1 31 ? 40.365 79.252 51.405 1.00 43.14 28 ARG G C 1
ATOM 8171 O O . ARG G 1 31 ? 41.580 79.242 51.235 1.00 41.38 28 ARG G O 1
ATOM 8179 N N . ASN G 1 32 ? 39.799 79.135 52.621 1.00 42.74 29 ASN G N 1
ATOM 8180 C CA . ASN G 1 32 ? 40.608 79.056 53.843 1.00 44.68 29 ASN G CA 1
ATOM 8181 C C . ASN G 1 32 ? 40.669 77.628 54.417 1.00 49.55 29 ASN G C 1
ATOM 8182 O O . ASN G 1 32 ? 41.170 77.446 55.530 1.00 51.28 29 ASN G O 1
ATOM 8187 N N . ASP G 1 33 ? 40.205 76.614 53.661 1.00 44.14 30 ASP G N 1
ATOM 8188 C CA . ASP G 1 33 ? 40.148 75.255 54.190 1.00 43.82 30 ASP G CA 1
ATOM 8189 C C . ASP G 1 33 ? 41.435 74.445 54.012 1.00 46.53 30 ASP G C 1
ATOM 8190 O O . ASP G 1 33 ? 41.507 73.329 54.520 1.00 46.75 30 ASP G O 1
ATOM 8195 N N . GLY G 1 34 ? 42.427 75.006 53.322 1.00 42.73 31 GLY G N 1
ATOM 8196 C CA . GLY G 1 34 ? 43.709 74.346 53.075 1.00 42.12 31 GLY G CA 1
ATOM 8197 C C . GLY G 1 34 ? 43.554 73.034 52.326 1.00 44.66 31 GLY G C 1
ATOM 8198 O O . GLY G 1 34 ? 44.112 72.009 52.731 1.00 44.04 31 GLY G O 1
ATOM 8199 N N . LEU G 1 35 ? 42.744 73.054 51.252 1.00 39.69 32 LEU G N 1
ATOM 8200 C CA . LEU G 1 35 ? 42.481 71.871 50.431 1.00 38.26 32 LEU G CA 1
ATOM 8201 C C . LEU G 1 35 ? 43.768 71.294 49.873 1.00 40.81 32 LEU G C 1
ATOM 8202 O O . LEU G 1 35 ? 44.666 72.037 49.489 1.00 39.90 32 LEU G O 1
ATOM 8207 N N . LYS G 1 36 ? 43.856 69.964 49.858 1.00 37.70 33 LYS G N 1
ATOM 8208 C CA . LYS G 1 36 ? 44.976 69.199 49.318 1.00 37.62 33 LYS G CA 1
ATOM 8209 C C . LYS G 1 36 ? 44.462 68.396 48.129 1.00 39.95 33 LYS G C 1
ATOM 8210 O O . LYS G 1 36 ? 43.243 68.272 47.961 1.00 37.11 33 LYS G O 1
ATOM 8216 N N . ALA G 1 37 ? 45.364 67.845 47.309 1.00 36.66 34 ALA G N 1
ATOM 8217 C CA . ALA G 1 37 ? 44.981 67.019 46.158 1.00 36.35 34 ALA G CA 1
ATOM 8218 C C . ALA G 1 37 ? 44.059 65.855 46.577 1.00 39.65 34 ALA G C 1
ATOM 8219 O O . ALA G 1 37 ? 43.125 65.523 45.838 1.00 38.70 34 ALA G O 1
ATOM 8221 N N . SER G 1 38 ? 44.310 65.254 47.775 1.00 36.13 35 SER G N 1
ATOM 8222 C CA . SER G 1 38 ? 43.504 64.148 48.297 1.00 36.57 35 SER G CA 1
ATOM 8223 C C . SER G 1 38 ? 42.044 64.576 48.531 1.00 38.11 35 SER G C 1
ATOM 8224 O O . SER G 1 38 ? 41.147 63.738 48.449 1.00 36.40 35 SER G O 1
ATOM 8227 N N . ASP G 1 39 ? 41.806 65.870 48.790 1.00 34.24 36 ASP G N 1
ATOM 8228 C CA . ASP G 1 39 ? 40.453 66.393 49.017 1.00 34.43 36 ASP G CA 1
ATOM 8229 C C . ASP G 1 39 ? 39.651 66.524 47.719 1.00 36.67 36 ASP G C 1
ATOM 8230 O O . ASP G 1 39 ? 38.432 66.628 47.774 1.00 34.84 36 ASP G O 1
ATOM 8235 N N . VAL G 1 40 ? 40.323 66.556 46.571 1.00 32.60 37 VAL G N 1
ATOM 8236 C CA . VAL G 1 40 ? 39.661 66.763 45.280 1.00 31.95 37 VAL G CA 1
ATOM 8237 C C . VAL G 1 40 ? 40.025 65.649 44.298 1.00 36.15 37 VAL G C 1
ATOM 8238 O O . VAL G 1 40 ? 39.877 65.827 43.090 1.00 35.70 37 VAL G O 1
ATOM 8242 N N . LEU G 1 41 ? 40.490 64.508 44.813 1.00 35.69 38 LEU G N 1
ATOM 8243 C CA . LEU G 1 41 ? 41.013 63.426 43.987 1.00 35.62 38 LEU G CA 1
ATOM 8244 C C . LEU G 1 41 ? 40.021 62.938 42.903 1.00 39.37 38 LEU G C 1
ATOM 8245 O O . LEU G 1 41 ? 40.449 62.874 41.740 1.00 37.61 38 LEU G O 1
ATOM 8250 N N . PRO G 1 42 ? 38.744 62.577 43.194 1.00 37.98 39 PRO G N 1
ATOM 8251 C CA . PRO G 1 42 ? 37.882 62.074 42.109 1.00 38.68 39 PRO G CA 1
ATOM 8252 C C . PRO G 1 42 ? 37.737 63.052 40.930 1.00 39.94 39 PRO G C 1
ATOM 8253 O O . PRO G 1 42 ? 37.889 62.622 39.793 1.00 39.84 39 PRO G O 1
ATOM 8257 N N . ILE G 1 43 ? 37.511 64.345 41.181 1.00 37.46 40 ILE G N 1
ATOM 8258 C CA . ILE G 1 43 ? 37.340 65.318 40.095 1.00 37.42 40 ILE G CA 1
ATOM 8259 C C . ILE G 1 43 ? 38.716 65.621 39.417 1.00 41.00 40 ILE G C 1
ATOM 8260 O O . ILE G 1 43 ? 38.735 65.893 38.212 1.00 39.65 40 ILE G O 1
ATOM 8265 N N . LEU G 1 44 ? 39.846 65.502 40.150 1.00 37.06 41 LEU G N 1
ATOM 8266 C CA . LEU G 1 44 ? 41.163 65.640 39.515 1.00 36.56 41 LEU G CA 1
ATOM 8267 C C . LEU G 1 44 ? 41.316 64.546 38.481 1.00 41.02 41 LEU G C 1
ATOM 8268 O O . LEU G 1 44 ? 41.648 64.837 37.329 1.00 40.13 41 LEU G O 1
ATOM 8273 N N . LYS G 1 45 ? 40.992 63.277 38.863 1.00 38.48 42 LYS G N 1
ATOM 8274 C CA . LYS G 1 45 ? 41.088 62.143 37.946 1.00 40.08 42 LYS G CA 1
ATOM 8275 C C . LYS G 1 45 ? 40.194 62.338 36.703 1.00 44.86 42 LYS G C 1
ATOM 8276 O O . LYS G 1 45 ? 40.579 61.922 35.626 1.00 46.16 42 LYS G O 1
ATOM 8282 N N . GLU G 1 46 ? 39.035 63.012 36.844 1.00 41.57 43 GLU G N 1
ATOM 8283 C CA . GLU G 1 46 ? 38.127 63.299 35.723 1.00 43.05 43 GLU G CA 1
ATOM 8284 C C . GLU G 1 46 ? 38.761 64.300 34.724 1.00 45.10 43 GLU G C 1
ATOM 8285 O O . GLU G 1 46 ? 38.304 64.392 33.587 1.00 45.62 43 GLU G O 1
ATOM 8291 N N . LYS G 1 47 ? 39.789 65.062 35.167 1.00 39.11 44 LYS G N 1
ATOM 8292 C CA . LYS G 1 47 ? 40.499 66.028 34.334 1.00 37.88 44 LYS G CA 1
ATOM 8293 C C . LYS G 1 47 ? 39.509 67.074 33.754 1.00 40.34 44 LYS G C 1
ATOM 8294 O O . LYS G 1 47 ? 39.541 67.396 32.562 1.00 40.34 44 LYS G O 1
ATOM 8300 N N . VAL G 1 48 ? 38.613 67.584 34.620 1.00 35.93 45 VAL G N 1
ATOM 8301 C CA . VAL G 1 48 ? 37.687 68.679 34.305 1.00 35.12 45 VAL G CA 1
ATOM 8302 C C . VAL G 1 48 ? 38.545 69.930 34.059 1.00 38.09 45 VAL G C 1
ATOM 8303 O O . VAL G 1 48 ? 38.264 70.711 33.155 1.00 38.00 45 VAL G O 1
ATOM 8307 N N . ALA G 1 49 ? 39.594 70.109 34.874 1.00 33.92 46 ALA G N 1
ATOM 8308 C CA . ALA G 1 49 ? 40.526 71.223 34.740 1.00 33.20 46 ALA G CA 1
ATOM 8309 C C . ALA G 1 49 ? 41.896 70.822 35.229 1.00 36.49 46 ALA G C 1
ATOM 8310 O O . ALA G 1 49 ? 42.018 69.910 36.051 1.00 35.05 46 ALA G O 1
ATOM 8312 N N . PHE G 1 50 ? 42.939 71.508 34.728 1.00 33.62 47 PHE G N 1
ATOM 8313 C CA . PHE G 1 50 ? 44.307 71.220 35.145 1.00 32.28 47 PHE G CA 1
ATOM 8314 C C . PHE G 1 50 ? 45.181 72.452 35.045 1.00 34.68 47 PHE G C 1
ATOM 8315 O O . PHE G 1 50 ? 44.866 73.393 34.309 1.00 34.41 47 PHE G O 1
ATOM 8323 N N . VAL G 1 51 ? 46.287 72.440 35.800 1.00 32.62 48 VAL G N 1
ATOM 8324 C CA . VAL G 1 51 ? 47.313 73.478 35.800 1.00 31.83 48 VAL G CA 1
ATOM 8325 C C . VAL G 1 51 ? 48.564 72.776 35.298 1.00 35.60 48 VAL G C 1
ATOM 8326 O O . VAL G 1 51 ? 49.195 72.011 36.030 1.00 35.59 48 VAL G O 1
ATOM 8330 N N . SER G 1 52 ? 48.860 72.956 34.006 1.00 34.10 49 SER G N 1
ATOM 8331 C CA . SER G 1 52 ? 49.949 72.247 33.320 1.00 33.95 49 SER G CA 1
ATOM 8332 C C . SER G 1 52 ? 51.357 72.702 33.720 1.00 38.19 49 SER G C 1
ATOM 8333 O O . SER G 1 52 ? 52.313 71.974 33.479 1.00 37.89 49 SER G O 1
ATOM 8336 N N . GLY G 1 53 ? 51.482 73.922 34.245 1.00 35.60 50 GLY G N 1
ATOM 8337 C CA . GLY G 1 53 ? 52.778 74.531 34.521 1.00 35.43 50 GLY G CA 1
ATOM 8338 C C . GLY G 1 53 ? 53.135 75.485 33.389 1.00 38.80 50 GLY G C 1
ATOM 8339 O O . GLY G 1 53 ? 54.139 76.203 33.462 1.00 36.35 50 GLY G O 1
ATOM 8340 N N . GLY G 1 54 ? 52.318 75.473 32.320 1.00 33.54 51 GLY G N 1
ATOM 8341 C CA . GLY G 1 54 ? 52.496 76.373 31.187 1.00 32.18 51 GLY G CA 1
ATOM 8342 C C . GLY G 1 54 ? 52.179 77.797 31.611 1.00 35.73 51 GLY G C 1
ATOM 8343 O O . GLY G 1 54 ? 51.337 78.020 32.499 1.00 34.16 51 GLY G O 1
ATOM 8344 N N . ARG G 1 55 ? 52.889 78.757 31.022 1.00 33.88 52 ARG G N 1
ATOM 8345 C CA . ARG G 1 55 ? 52.701 80.174 31.333 1.00 34.59 52 ARG G CA 1
ATOM 8346 C C . ARG G 1 55 ? 52.371 80.970 30.090 1.00 37.05 52 ARG G C 1
ATOM 8347 O O . ARG G 1 55 ? 52.849 80.648 29.001 1.00 36.45 52 ARG G O 1
ATOM 8355 N N . ASP G 1 56 ? 51.573 82.017 30.236 1.00 32.79 53 ASP G N 1
ATOM 8356 C CA . ASP G 1 56 ? 51.231 82.851 29.092 1.00 32.34 53 ASP G CA 1
ATOM 8357 C C . ASP G 1 56 ? 52.415 83.796 28.787 1.00 37.58 53 ASP G C 1
ATOM 8358 O O . ASP G 1 56 ? 53.423 83.785 29.504 1.00 37.13 53 ASP G O 1
ATOM 8363 N N . LYS G 1 57 ? 52.294 84.598 27.730 1.00 33.92 54 LYS G N 1
ATOM 8364 C CA . LYS G 1 57 ? 53.346 85.522 27.285 1.00 33.67 54 LYS G CA 1
ATOM 8365 C C . LYS G 1 57 ? 53.631 86.667 28.295 1.00 39.20 54 LYS G C 1
ATOM 8366 O O . LYS G 1 57 ? 54.665 87.320 28.184 1.00 38.99 54 LYS G O 1
ATOM 8372 N N . ARG G 1 58 ? 52.737 86.877 29.286 1.00 35.13 55 ARG G N 1
ATOM 8373 C CA . ARG G 1 58 ? 52.946 87.864 30.357 1.00 35.01 55 ARG G CA 1
ATOM 8374 C C . ARG G 1 58 ? 53.719 87.234 31.528 1.00 37.84 55 ARG G C 1
ATOM 8375 O O . ARG G 1 58 ? 54.152 87.946 32.431 1.00 36.65 55 ARG G O 1
ATOM 8383 N N . GLY G 1 59 ? 53.828 85.902 31.534 1.00 35.12 56 GLY G N 1
ATOM 8384 C CA . GLY G 1 59 ? 54.452 85.156 32.626 1.00 34.86 56 GLY G CA 1
ATOM 8385 C C . GLY G 1 59 ? 53.433 84.701 33.668 1.00 38.35 56 GLY G C 1
ATOM 8386 O O . GLY G 1 59 ? 53.806 84.226 34.744 1.00 37.70 56 GLY G O 1
ATOM 8387 N N . GLY G 1 60 ? 52.148 84.842 33.353 1.00 35.09 57 GLY G N 1
ATOM 8388 C CA . GLY G 1 60 ? 51.045 84.412 34.220 1.00 33.89 57 GLY G CA 1
ATOM 8389 C C . GLY G 1 60 ? 50.750 82.919 34.087 1.00 35.63 57 GLY G C 1
ATOM 8390 O O . GLY G 1 60 ? 51.083 82.311 33.061 1.00 33.41 57 GLY G O 1
ATOM 8391 N N . PRO G 1 61 ? 50.124 82.275 35.100 1.00 30.93 58 PRO G N 1
ATOM 8392 C CA . PRO G 1 61 ? 49.860 80.840 34.972 1.00 30.63 58 PRO G CA 1
ATOM 8393 C C . PRO G 1 61 ? 48.633 80.543 34.125 1.00 33.93 58 PRO G C 1
ATOM 8394 O O . PRO G 1 61 ? 47.706 81.348 34.056 1.00 33.28 58 PRO G O 1
ATOM 8398 N N . ILE G 1 62 ? 48.619 79.358 33.532 1.00 30.04 59 ILE G N 1
ATOM 8399 C CA . ILE G 1 62 ? 47.503 78.910 32.711 1.00 29.31 59 ILE G CA 1
ATOM 8400 C C . ILE G 1 62 ? 46.685 77.827 33.432 1.00 33.80 59 ILE G C 1
ATOM 8401 O O . ILE G 1 62 ? 47.232 76.807 33.878 1.00 32.59 59 ILE G O 1
ATOM 8406 N N . LEU G 1 63 ? 45.357 78.042 33.478 1.00 30.15 60 LEU G N 1
ATOM 8407 C CA . LEU G 1 63 ? 44.382 77.084 33.990 1.00 29.71 60 LEU G CA 1
ATOM 8408 C C . LEU G 1 63 ? 43.586 76.594 32.793 1.00 33.82 60 LEU G C 1
ATOM 8409 O O . LEU G 1 63 ? 42.999 77.421 32.088 1.00 33.35 60 LEU G O 1
ATOM 8414 N N . THR G 1 64 ? 43.577 75.263 32.535 1.00 30.68 61 THR G N 1
ATOM 8415 C CA . THR G 1 64 ? 42.899 74.730 31.355 1.00 32.01 61 THR G CA 1
ATOM 8416 C C . THR G 1 64 ? 41.677 73.885 31.701 1.00 37.04 61 THR G C 1
ATOM 8417 O O . THR G 1 64 ? 41.767 73.012 32.556 1.00 36.44 61 THR G O 1
ATOM 8421 N N . PHE G 1 65 ? 40.569 74.111 30.982 1.00 33.93 62 PHE G N 1
ATOM 8422 C CA . PHE G 1 65 ? 39.354 73.300 31.004 1.00 34.20 62 PHE G CA 1
ATOM 8423 C C . PHE G 1 65 ? 39.280 72.625 29.639 1.00 40.58 62 PHE G C 1
ATOM 8424 O O . PHE G 1 65 ? 38.856 73.255 28.665 1.00 39.87 62 PHE G O 1
ATOM 8432 N N . PRO G 1 66 ? 39.775 71.378 29.495 1.00 40.69 63 PRO G N 1
ATOM 8433 C CA . PRO G 1 66 ? 39.739 70.749 28.170 1.00 43.17 63 PRO G CA 1
ATOM 8434 C C . PRO G 1 66 ? 38.322 70.310 27.793 1.00 48.64 63 PRO G C 1
ATOM 8435 O O . PRO G 1 66 ? 37.402 70.348 28.622 1.00 46.16 63 PRO G O 1
ATOM 8439 N N . ALA G 1 67 ? 38.149 69.928 26.536 1.00 50.17 64 ALA G N 1
ATOM 8440 C CA . ALA G 1 67 ? 36.902 69.365 26.026 1.00 54.01 64 ALA G CA 1
ATOM 8441 C C . ALA G 1 67 ? 36.699 68.029 26.722 1.00 63.19 64 ALA G C 1
ATOM 8442 O O . ALA G 1 67 ? 37.663 67.265 26.863 1.00 62.55 64 ALA G O 1
ATOM 8444 N N . ARG G 1 68 ? 35.489 67.799 27.249 1.00 64.17 65 ARG G N 1
ATOM 8445 C CA . ARG G 1 68 ? 35.165 66.576 27.983 1.00 66.67 65 ARG G CA 1
ATOM 8446 C C . ARG G 1 68 ? 34.390 65.602 27.098 1.00 78.74 65 ARG G C 1
ATOM 8447 O O . ARG G 1 68 ? 33.530 66.028 26.320 1.00 79.98 65 ARG G O 1
ATOM 8455 N N . SER G 1 69 ? 34.712 64.297 27.206 1.00 80.27 66 SER G N 1
ATOM 8456 C CA . SER G 1 69 ? 34.071 63.227 26.431 1.00 85.23 66 SER G CA 1
ATOM 8457 C C . SER G 1 69 ? 33.038 62.443 27.262 1.00 92.39 66 SER G C 1
ATOM 8458 O O . SER G 1 69 ? 32.160 61.800 26.677 1.00 94.88 66 SER G O 1
ATOM 8461 N N . ASN G 1 70 ? 33.146 62.496 28.614 1.00 88.22 67 ASN G N 1
ATOM 8462 C CA . ASN G 1 70 ? 32.265 61.792 29.558 1.00 89.10 67 ASN G CA 1
ATOM 8463 C C . ASN G 1 70 ? 30.807 62.263 29.463 1.00 93.82 67 ASN G C 1
ATOM 8464 O O . ASN G 1 70 ? 29.903 61.424 29.385 1.00 96.29 67 ASN G O 1
ATOM 8469 N N . HIS G 1 71 ? 30.590 63.604 29.482 1.00 87.78 68 HIS G N 1
ATOM 8470 C CA . HIS G 1 71 ? 29.299 64.315 29.420 1.00 87.43 68 HIS G CA 1
ATOM 8471 C C . HIS G 1 71 ? 28.423 64.096 30.684 1.00 86.48 68 HIS G C 1
ATOM 8472 O O . HIS G 1 71 ? 27.350 64.704 30.785 1.00 86.50 68 HIS G O 1
ATOM 8479 N N . ASP G 1 72 ? 28.908 63.290 31.663 1.00 78.53 69 ASP G N 1
ATOM 8480 C CA . ASP G 1 72 ? 28.242 63.062 32.950 1.00 76.13 69 ASP G CA 1
ATOM 8481 C C . ASP G 1 72 ? 28.307 64.350 33.755 1.00 72.65 69 ASP G C 1
ATOM 8482 O O . ASP G 1 72 ? 29.347 65.017 33.744 1.00 70.10 69 ASP G O 1
ATOM 8487 N N . ARG G 1 73 ? 27.194 64.725 34.409 1.00 65.79 70 ARG G N 1
ATOM 8488 C CA . ARG G 1 73 ? 27.080 65.964 35.184 1.00 61.79 70 ARG G CA 1
ATOM 8489 C C . ARG G 1 73 ? 27.958 65.923 36.436 1.00 58.71 70 ARG G C 1
ATOM 8490 O O . ARG G 1 73 ? 28.144 64.863 37.033 1.00 57.55 70 ARG G O 1
ATOM 8498 N N . ILE G 1 74 ? 28.518 67.076 36.811 1.00 50.53 71 ILE G N 1
ATOM 8499 C CA . ILE G 1 74 ? 29.364 67.175 37.993 1.00 47.18 71 ILE G CA 1
ATOM 8500 C C . ILE G 1 74 ? 28.625 67.938 39.094 1.00 45.98 71 ILE G C 1
ATOM 8501 O O . ILE G 1 74 ? 27.689 68.680 38.812 1.00 45.05 71 ILE G O 1
ATOM 8506 N N . ARG G 1 75 ? 29.060 67.744 40.346 1.00 40.65 72 ARG G N 1
ATOM 8507 C CA . ARG G 1 75 ? 28.508 68.421 41.516 1.00 39.94 72 ARG G CA 1
ATOM 8508 C C . ARG G 1 75 ? 29.166 69.790 41.623 1.00 42.56 72 ARG G C 1
ATOM 8509 O O . ARG G 1 75 ? 30.385 69.893 41.482 1.00 38.29 72 ARG G O 1
ATOM 8517 N N . GLN G 1 76 ? 28.366 70.845 41.838 1.00 40.51 73 GLN G N 1
ATOM 8518 C CA . GLN G 1 76 ? 28.882 72.222 41.944 1.00 40.09 73 GLN G CA 1
ATOM 8519 C C . GLN G 1 76 ? 29.928 72.353 43.062 1.00 41.45 73 GLN G C 1
ATOM 8520 O O . GLN G 1 76 ? 30.957 73.005 42.844 1.00 38.69 73 GLN G O 1
ATOM 8526 N N . GLU G 1 77 ? 29.684 71.724 44.239 1.00 36.85 74 GLU G N 1
ATOM 8527 C CA . GLU G 1 77 ? 30.644 71.780 45.347 1.00 36.70 74 GLU G CA 1
ATOM 8528 C C . GLU G 1 77 ? 32.004 71.171 44.948 1.00 38.79 74 GLU G C 1
ATOM 8529 O O . GLU G 1 77 ? 33.037 71.704 45.347 1.00 37.03 74 GLU G O 1
ATOM 8535 N N . ASP G 1 78 ? 32.005 70.083 44.154 1.00 37.13 75 ASP G N 1
ATOM 8536 C CA . ASP G 1 78 ? 33.242 69.447 43.677 1.00 35.53 75 ASP G CA 1
ATOM 8537 C C . ASP G 1 78 ? 34.007 70.380 42.751 1.00 37.71 75 ASP G C 1
ATOM 8538 O O . ASP G 1 78 ? 35.233 70.472 42.850 1.00 37.48 75 ASP G O 1
ATOM 8543 N N . LEU G 1 79 ? 33.289 71.094 41.870 1.00 33.71 76 LEU G N 1
ATOM 8544 C CA . LEU G 1 79 ? 33.927 72.057 40.974 1.00 33.80 76 LEU G CA 1
ATOM 8545 C C . LEU G 1 79 ? 34.494 73.242 41.769 1.00 35.61 76 LEU G C 1
ATOM 8546 O O . LEU G 1 79 ? 35.595 73.706 41.461 1.00 33.26 76 LEU G O 1
ATOM 8551 N N . ARG G 1 80 ? 33.763 73.709 42.812 1.00 32.83 77 ARG G N 1
ATOM 8552 C CA . ARG G 1 80 ? 34.237 74.833 43.644 1.00 31.51 77 ARG G CA 1
ATOM 8553 C C . ARG G 1 80 ? 35.523 74.446 44.349 1.00 32.96 77 ARG G C 1
ATOM 8554 O O . ARG G 1 80 ? 36.463 75.231 44.367 1.00 30.66 77 ARG G O 1
ATOM 8562 N N . LYS G 1 81 ? 35.578 73.229 44.900 1.00 29.83 78 LYS G N 1
ATOM 8563 C CA . LYS G 1 81 ? 36.773 72.727 45.574 1.00 30.05 78 LYS G CA 1
ATOM 8564 C C . LYS G 1 81 ? 37.929 72.596 44.588 1.00 31.20 78 LYS G C 1
ATOM 8565 O O . LYS G 1 81 ? 39.044 72.986 44.911 1.00 28.94 78 LYS G O 1
ATOM 8571 N N . LEU G 1 82 ? 37.654 72.072 43.379 1.00 29.50 79 LEU G N 1
ATOM 8572 C CA . LEU G 1 82 ? 38.685 71.895 42.347 1.00 29.90 79 LEU G CA 1
ATOM 8573 C C . LEU G 1 82 ? 39.349 73.221 41.977 1.00 32.47 79 LEU G C 1
ATOM 8574 O O . LEU G 1 82 ? 40.572 73.311 41.987 1.00 31.82 79 LEU G O 1
ATOM 8579 N N . VAL G 1 83 ? 38.549 74.231 41.617 1.00 30.14 80 VAL G N 1
ATOM 8580 C CA . VAL G 1 83 ? 39.127 75.513 41.185 1.00 29.85 80 VAL G CA 1
ATOM 8581 C C . VAL G 1 83 ? 39.832 76.218 42.364 1.00 33.46 80 VAL G C 1
ATOM 8582 O O . VAL G 1 83 ? 40.865 76.863 42.132 1.00 32.41 80 VAL G O 1
ATOM 8586 N N . THR G 1 84 ? 39.359 76.046 43.626 1.00 31.66 81 THR G N 1
ATOM 8587 C CA . THR G 1 84 ? 40.121 76.716 44.696 1.00 31.24 81 THR G CA 1
ATOM 8588 C C . THR G 1 84 ? 41.443 75.934 44.960 1.00 32.49 81 THR G C 1
ATOM 8589 O O . THR G 1 84 ? 42.457 76.600 45.192 1.00 31.95 81 THR G O 1
ATOM 8593 N N . TYR G 1 85 ? 41.494 74.596 44.772 1.00 30.30 82 TYR G N 1
ATOM 8594 C CA . TYR G 1 85 ? 42.757 73.867 44.897 1.00 29.37 82 TYR G CA 1
ATOM 8595 C C . TYR G 1 85 ? 43.728 74.280 43.787 1.00 32.91 82 TYR G C 1
ATOM 8596 O O . TYR G 1 85 ? 44.895 74.564 44.057 1.00 31.83 82 TYR G O 1
ATOM 8605 N N . LEU G 1 86 ? 43.252 74.291 42.535 1.00 30.68 83 LEU G N 1
ATOM 8606 C CA . LEU G 1 86 ? 44.105 74.606 41.383 1.00 30.28 83 LEU G CA 1
ATOM 8607 C C . LEU G 1 86 ? 44.671 76.030 41.430 1.00 33.44 83 LEU G C 1
ATOM 8608 O O . LEU G 1 86 ? 45.801 76.252 40.975 1.00 31.08 83 LEU G O 1
ATOM 8613 N N . ALA G 1 87 ? 43.936 76.970 42.061 1.00 31.02 84 ALA G N 1
ATOM 8614 C CA . ALA G 1 87 ? 44.426 78.350 42.202 1.00 30.78 84 ALA G CA 1
ATOM 8615 C C . ALA G 1 87 ? 45.718 78.418 43.016 1.00 35.62 84 ALA G C 1
ATOM 8616 O O . ALA G 1 87 ? 46.517 79.321 42.793 1.00 35.15 84 ALA G O 1
ATOM 8618 N N . SER G 1 88 ? 45.916 77.459 43.962 1.00 34.53 85 SER G N 1
ATOM 8619 C CA . SER G 1 88 ? 47.066 77.398 44.869 1.00 35.30 85 SER G CA 1
ATOM 8620 C C . SER G 1 88 ? 48.283 76.661 44.261 1.00 36.99 85 SER G C 1
ATOM 8621 O O . SER G 1 88 ? 49.339 76.640 44.889 1.00 37.33 85 SER G O 1
ATOM 8624 N N . VAL G 1 89 ? 48.146 76.064 43.062 1.00 31.88 86 VAL G N 1
ATOM 8625 C CA . VAL G 1 89 ? 49.216 75.257 42.454 1.00 32.05 86 VAL G CA 1
ATOM 8626 C C . VAL G 1 89 ? 50.432 76.132 42.007 1.00 36.02 86 VAL G C 1
ATOM 8627 O O . VAL G 1 89 ? 51.546 75.820 42.427 1.00 35.63 86 VAL G O 1
ATOM 8631 N N . PRO G 1 90 ? 50.301 77.234 41.221 1.00 33.91 87 PRO G N 1
ATOM 8632 C CA . PRO G 1 90 ? 51.511 77.990 40.861 1.00 34.07 87 PRO G CA 1
ATOM 8633 C C . PRO G 1 90 ? 52.088 78.713 42.073 1.00 38.21 87 PRO G C 1
ATOM 8634 O O . PRO G 1 90 ? 51.413 78.852 43.096 1.00 38.18 87 PRO G O 1
ATOM 8638 N N . SER G 1 91 ? 53.348 79.109 41.973 1.00 35.37 88 SER G N 1
ATOM 8639 C CA . SER G 1 91 ? 54.040 79.848 43.014 1.00 37.15 88 SER G CA 1
ATOM 8640 C C . SER G 1 91 ? 53.386 81.252 43.162 1.00 42.14 88 SER G C 1
ATOM 8641 O O . SER G 1 91 ? 52.706 81.712 42.238 1.00 38.39 88 SER G O 1
ATOM 8644 N N . GLU G 1 92 ? 53.520 81.869 44.347 1.00 40.63 89 GLU G N 1
ATOM 8645 C CA . GLU G 1 92 ? 52.916 83.152 44.703 1.00 42.83 89 GLU G CA 1
ATOM 8646 C C . GLU G 1 92 ? 53.219 84.245 43.665 1.00 46.01 89 GLU G C 1
ATOM 8647 O O . GLU G 1 92 ? 52.303 84.940 43.253 1.00 44.77 89 GLU G O 1
ATOM 8653 N N . ASP G 1 93 ? 54.484 84.380 43.246 1.00 44.09 90 ASP G N 1
ATOM 8654 C CA . ASP G 1 93 ? 54.929 85.401 42.279 1.00 44.49 90 ASP G CA 1
ATOM 8655 C C . ASP G 1 93 ? 54.246 85.246 40.907 1.00 43.84 90 ASP G C 1
ATOM 8656 O O . ASP G 1 93 ? 53.888 86.245 40.275 1.00 41.91 90 ASP G O 1
ATOM 8661 N N . VAL G 1 94 ? 54.053 83.993 40.465 1.00 37.75 91 VAL G N 1
ATOM 8662 C CA . VAL G 1 94 ? 53.415 83.690 39.185 1.00 34.96 91 VAL G CA 1
ATOM 8663 C C . VAL G 1 94 ? 51.909 84.029 39.311 1.00 36.92 91 VAL G C 1
ATOM 8664 O O . VAL G 1 94 ? 51.368 84.710 38.437 1.00 33.48 91 VAL G O 1
ATOM 8668 N N . CYS G 1 95 ? 51.254 83.580 40.421 1.00 34.76 92 CYS G N 1
ATOM 8669 C CA A CYS G 1 95 ? 49.837 83.819 40.686 0.50 35.77 92 CYS G CA 1
ATOM 8670 C CA B CYS G 1 95 ? 49.823 83.834 40.683 0.50 31.04 92 CYS G CA 1
ATOM 8671 C C . CYS G 1 95 ? 49.502 85.329 40.712 1.00 36.59 92 CYS G C 1
ATOM 8672 O O . CYS G 1 95 ? 48.400 85.728 40.310 1.00 35.96 92 CYS G O 1
ATOM 8677 N N . LYS G 1 96 ? 50.432 86.147 41.221 1.00 34.36 93 LYS G N 1
ATOM 8678 C CA . LYS G 1 96 ? 50.286 87.598 41.360 1.00 34.81 93 LYS G CA 1
ATOM 8679 C C . LYS G 1 96 ? 49.962 88.279 40.001 1.00 37.51 93 LYS G C 1
ATOM 8680 O O . LYS G 1 96 ? 49.297 89.315 39.984 1.00 37.76 93 LYS G O 1
ATOM 8686 N N . ARG G 1 97 ? 50.418 87.688 38.885 1.00 33.84 94 ARG G N 1
ATOM 8687 C CA . ARG G 1 97 ? 50.174 88.217 37.542 1.00 34.25 94 ARG G CA 1
ATOM 8688 C C . ARG G 1 97 ? 48.732 87.930 37.051 1.00 38.06 94 ARG G C 1
ATOM 8689 O O . ARG G 1 97 ? 48.325 88.459 36.017 1.00 38.77 94 ARG G O 1
ATOM 8697 N N . GLY G 1 98 ? 47.981 87.106 37.789 1.00 33.19 95 GLY G N 1
ATOM 8698 C CA . GLY G 1 98 ? 46.630 86.697 37.391 1.00 31.43 95 GLY G CA 1
ATOM 8699 C C . GLY G 1 98 ? 46.676 85.557 36.386 1.00 33.40 95 GLY G C 1
ATOM 8700 O O . GLY G 1 98 ? 47.635 85.438 35.621 1.00 31.63 95 GLY G O 1
ATOM 8701 N N . PHE G 1 99 ? 45.637 84.700 36.379 1.00 29.50 96 PHE G N 1
ATOM 8702 C CA . PHE G 1 99 ? 45.591 83.533 35.499 1.00 29.49 96 PHE G CA 1
ATOM 8703 C C . PHE G 1 99 ? 45.047 83.816 34.110 1.00 32.71 96 PHE G C 1
ATOM 8704 O O . PHE G 1 99 ? 44.165 84.649 33.937 1.00 32.63 96 PHE G O 1
ATOM 8712 N N . THR G 1 100 ? 45.554 83.079 33.128 1.00 31.01 97 THR G N 1
ATOM 8713 C CA . THR G 1 100 ? 44.932 82.974 31.819 1.00 30.59 97 THR G CA 1
ATOM 8714 C C . THR G 1 100 ? 44.150 81.676 31.922 1.00 33.51 97 THR G C 1
ATOM 8715 O O . THR G 1 100 ? 44.749 80.622 32.165 1.00 32.72 97 THR G O 1
ATOM 8719 N N . VAL G 1 101 ? 42.832 81.748 31.782 1.00 30.06 98 VAL G N 1
ATOM 8720 C CA . VAL G 1 101 ? 41.995 80.557 31.815 1.00 29.65 98 VAL G CA 1
ATOM 8721 C C . VAL G 1 101 ? 41.662 80.180 30.386 1.00 34.64 98 VAL G C 1
ATOM 8722 O O . VAL G 1 101 ? 41.228 81.044 29.625 1.00 35.38 98 VAL G O 1
ATOM 8726 N N . ILE G 1 102 ? 41.901 78.918 30.000 1.00 30.85 99 ILE G N 1
ATOM 8727 C CA . ILE G 1 102 ? 41.597 78.448 28.644 1.00 32.33 99 ILE G CA 1
ATOM 8728 C C . ILE G 1 102 ? 40.489 77.432 28.753 1.00 38.88 99 ILE G C 1
ATOM 8729 O O . ILE G 1 102 ? 40.654 76.421 29.439 1.00 39.28 99 ILE G O 1
ATOM 8734 N N . ILE G 1 103 ? 39.347 77.705 28.105 1.00 36.00 100 ILE G N 1
ATOM 8735 C CA . ILE G 1 103 ? 38.210 76.786 28.114 1.00 37.17 100 ILE G CA 1
ATOM 8736 C C . ILE G 1 103 ? 37.938 76.354 26.688 1.00 42.15 100 ILE G C 1
ATOM 8737 O O . ILE G 1 103 ? 37.635 77.193 25.842 1.00 42.62 100 ILE G O 1
ATOM 8742 N N . ASP G 1 104 ? 38.055 75.055 26.412 1.00 39.02 101 ASP G N 1
ATOM 8743 C CA . ASP G 1 104 ? 37.821 74.565 25.071 1.00 40.26 101 ASP G CA 1
ATOM 8744 C C . ASP G 1 104 ? 36.317 74.384 24.834 1.00 46.91 101 ASP G C 1
ATOM 8745 O O . ASP G 1 104 ? 35.676 73.581 25.519 1.00 45.58 101 ASP G O 1
ATOM 8750 N N . MET G 1 105 ? 35.764 75.135 23.867 1.00 45.33 102 MET G N 1
ATOM 8751 C CA . MET G 1 105 ? 34.353 75.032 23.509 1.00 47.17 102 MET G CA 1
ATOM 8752 C C . MET G 1 105 ? 34.145 74.213 22.200 1.00 54.25 102 MET G C 1
ATOM 8753 O O . MET G 1 105 ? 32.994 73.923 21.863 1.00 54.58 102 MET G O 1
ATOM 8758 N N . ARG G 1 106 ? 35.214 73.844 21.454 1.00 52.14 103 ARG G N 1
ATOM 8759 C CA . ARG G 1 106 ? 34.957 73.065 20.240 1.00 55.47 103 ARG G CA 1
ATOM 8760 C C . ARG G 1 106 ? 34.515 71.658 20.644 1.00 60.76 103 ARG G C 1
ATOM 8761 O O . ARG G 1 106 ? 35.071 71.066 21.568 1.00 58.14 103 ARG G O 1
ATOM 8769 N N . GLY G 1 107 ? 33.403 71.232 20.050 1.00 61.14 104 GLY G N 1
ATOM 8770 C CA . GLY G 1 107 ? 32.722 69.989 20.392 1.00 62.28 104 GLY G CA 1
ATOM 8771 C C . GLY G 1 107 ? 31.729 70.184 21.527 1.00 66.13 104 GLY G C 1
ATOM 8772 O O . GLY G 1 107 ? 31.141 69.214 22.009 1.00 67.12 104 GLY G O 1
ATOM 8773 N N . SER G 1 108 ? 31.539 71.444 21.969 1.00 61.12 105 SER G N 1
ATOM 8774 C CA . SER G 1 108 ? 30.626 71.817 23.052 1.00 59.77 105 SER G CA 1
ATOM 8775 C C . SER G 1 108 ? 29.776 73.027 22.627 1.00 64.73 105 SER G C 1
ATOM 8776 O O . SER G 1 108 ? 29.768 73.377 21.445 1.00 65.47 105 SER G O 1
ATOM 8779 N N . LYS G 1 109 ? 29.047 73.641 23.581 1.00 60.94 106 LYS G N 1
ATOM 8780 C CA . LYS G 1 109 ? 28.152 74.782 23.363 1.00 62.76 106 LYS G CA 1
ATOM 8781 C C . LYS G 1 109 ? 28.334 75.803 24.480 1.00 65.00 106 LYS G C 1
ATOM 8782 O O . LYS G 1 109 ? 28.727 75.418 25.580 1.00 61.78 106 LYS G O 1
ATOM 8788 N N . TRP G 1 110 ? 27.999 77.087 24.216 1.00 63.80 107 TRP G N 1
ATOM 8789 C CA . TRP G 1 110 ? 28.102 78.194 25.178 1.00 62.91 107 TRP G CA 1
ATOM 8790 C C . TRP G 1 110 ? 27.360 77.902 26.503 1.00 65.20 107 TRP G C 1
ATOM 8791 O O . TRP G 1 110 ? 27.888 78.219 27.573 1.00 61.12 107 TRP G O 1
ATOM 8802 N N . ASP G 1 111 ? 26.172 77.259 26.427 1.00 64.03 108 ASP G N 1
ATOM 8803 C CA . ASP G 1 111 ? 25.350 76.905 27.593 1.00 63.63 108 ASP G CA 1
ATOM 8804 C C . ASP G 1 111 ? 26.051 75.902 28.522 1.00 64.03 108 ASP G C 1
ATOM 8805 O O . ASP G 1 111 ? 25.676 75.802 29.689 1.00 63.06 108 ASP G O 1
ATOM 8810 N N . LEU G 1 112 ? 27.064 75.171 28.015 1.00 59.74 109 LEU G N 1
ATOM 8811 C CA . LEU G 1 112 ? 27.838 74.216 28.817 1.00 58.23 109 LEU G CA 1
ATOM 8812 C C . LEU G 1 112 ? 29.172 74.828 29.281 1.00 58.16 109 LEU G C 1
ATOM 8813 O O . LEU G 1 112 ? 29.901 74.197 30.051 1.00 56.85 109 LEU G O 1
ATOM 8818 N N . ILE G 1 113 ? 29.479 76.061 28.827 1.00 53.56 110 ILE G N 1
ATOM 8819 C CA . ILE G 1 113 ? 30.714 76.772 29.182 1.00 49.87 110 ILE G CA 1
ATOM 8820 C C . ILE G 1 113 ? 30.426 77.854 30.229 1.00 51.90 110 ILE G C 1
ATOM 8821 O O . ILE G 1 113 ? 31.205 78.003 31.180 1.00 49.58 110 ILE G O 1
ATOM 8826 N N . LYS G 1 114 ? 29.310 78.591 30.054 1.00 48.95 111 LYS G N 1
ATOM 8827 C CA . LYS G 1 114 ? 28.860 79.669 30.935 1.00 48.71 111 LYS G CA 1
ATOM 8828 C C . LYS G 1 114 ? 28.841 79.217 32.424 1.00 50.12 111 LYS G C 1
ATOM 8829 O O . LYS G 1 114 ? 29.320 79.978 33.254 1.00 48.47 111 LYS G O 1
ATOM 8835 N N . PRO G 1 115 ? 28.388 77.988 32.791 1.00 47.15 112 PRO G N 1
ATOM 8836 C CA . PRO G 1 115 ? 28.417 77.593 34.216 1.00 45.17 112 PRO G CA 1
ATOM 8837 C C . PRO G 1 115 ? 29.835 77.460 34.791 1.00 45.11 112 PRO G C 1
ATOM 8838 O O . PRO G 1 115 ? 30.024 77.681 35.992 1.00 43.06 112 PRO G O 1
ATOM 8842 N N . LEU G 1 116 ? 30.835 77.123 33.942 1.00 40.98 113 LEU G N 1
ATOM 8843 C CA . LEU G 1 116 ? 32.234 77.047 34.388 1.00 38.52 113 LEU G CA 1
ATOM 8844 C C . LEU G 1 116 ? 32.727 78.449 34.744 1.00 40.34 113 LEU G C 1
ATOM 8845 O O . LEU G 1 116 ? 33.351 78.627 35.781 1.00 38.24 113 LEU G O 1
ATOM 8850 N N . LEU G 1 117 ? 32.414 79.445 33.884 1.00 37.84 114 LEU G N 1
ATOM 8851 C CA . LEU G 1 117 ? 32.797 80.845 34.096 1.00 37.48 114 LEU G CA 1
ATOM 8852 C C . LEU G 1 117 ? 32.099 81.415 35.335 1.00 39.57 114 LEU G C 1
ATOM 8853 O O . LEU G 1 117 ? 32.736 82.131 36.105 1.00 38.85 114 LEU G O 1
ATOM 8858 N N . LYS G 1 118 ? 30.814 81.078 35.546 1.00 38.25 115 LYS G N 1
ATOM 8859 C CA . LYS G 1 118 ? 30.061 81.533 36.719 1.00 38.63 115 LYS G CA 1
ATOM 8860 C C . LYS G 1 118 ? 30.684 80.975 38.011 1.00 41.03 115 LYS G C 1
ATOM 8861 O O . LYS G 1 118 ? 30.831 81.708 38.982 1.00 39.23 115 LYS G O 1
ATOM 8867 N N . THR G 1 119 ? 31.063 79.686 38.009 1.00 37.32 116 THR G N 1
ATOM 8868 C CA . THR G 1 119 ? 31.700 79.048 39.170 1.00 36.73 116 THR G CA 1
ATOM 8869 C C . THR G 1 119 ? 33.073 79.680 39.443 1.00 39.14 116 THR G C 1
ATOM 8870 O O . THR G 1 119 ? 33.398 79.932 40.606 1.00 38.45 116 THR G O 1
ATOM 8874 N N . LEU G 1 120 ? 33.856 79.967 38.380 1.00 35.84 117 LEU G N 1
ATOM 8875 C CA . LEU G 1 120 ? 35.147 80.656 38.543 1.00 34.39 117 LEU G CA 1
ATOM 8876 C C . LEU G 1 120 ? 34.943 82.026 39.168 1.00 37.59 117 LEU G C 1
ATOM 8877 O O . LEU G 1 120 ? 35.637 82.382 40.117 1.00 37.04 117 LEU G O 1
ATOM 8882 N N . GLN G 1 121 ? 33.959 82.781 38.669 1.00 34.95 118 GLN G N 1
ATOM 8883 C CA . GLN G 1 121 ? 33.655 84.110 39.198 1.00 36.37 118 GLN G CA 1
ATOM 8884 C C . GLN G 1 121 ? 33.313 84.051 40.697 1.00 42.79 118 GLN G C 1
ATOM 8885 O O . GLN G 1 121 ? 33.790 84.879 41.473 1.00 43.00 118 GLN G O 1
ATOM 8891 N N . GLU G 1 122 ? 32.515 83.067 41.093 1.00 40.82 119 GLU G N 1
ATOM 8892 C CA . GLU G 1 122 ? 32.046 82.944 42.465 1.00 42.00 119 GLU G CA 1
ATOM 8893 C C . GLU G 1 122 ? 33.076 82.329 43.418 1.00 43.76 119 GLU G C 1
ATOM 8894 O O . GLU G 1 122 ? 33.165 82.767 44.569 1.00 44.76 119 GLU G O 1
ATOM 8900 N N . ALA G 1 123 ? 33.839 81.324 42.963 1.00 36.98 120 ALA G N 1
ATOM 8901 C CA . ALA G 1 123 ? 34.700 80.562 43.845 1.00 35.72 120 ALA G CA 1
ATOM 8902 C C . ALA G 1 123 ? 36.225 80.691 43.639 1.00 38.03 120 ALA G C 1
ATOM 8903 O O . ALA G 1 123 ? 36.948 80.370 44.579 1.00 37.71 120 ALA G O 1
ATOM 8905 N N . PHE G 1 124 ? 36.716 81.071 42.442 1.00 33.57 121 PHE G N 1
ATOM 8906 C CA . PHE G 1 124 ? 38.165 81.120 42.195 1.00 31.99 121 PHE G CA 1
ATOM 8907 C C . PHE G 1 124 ? 38.859 82.180 43.100 1.00 36.22 121 PHE G C 1
ATOM 8908 O O . PHE G 1 124 ? 38.530 83.353 43.027 1.00 36.95 121 PHE G O 1
ATOM 8916 N N . PRO G 1 125 ? 39.778 81.761 44.006 1.00 35.15 122 PRO G N 1
ATOM 8917 C CA . PRO G 1 125 ? 40.359 82.721 44.967 1.00 36.09 122 PRO G CA 1
ATOM 8918 C C . PRO G 1 125 ? 41.529 83.553 44.436 1.00 41.45 122 PRO G C 1
ATOM 8919 O O . PRO G 1 125 ? 42.106 84.317 45.213 1.00 43.13 122 PRO G O 1
ATOM 8923 N N . ALA G 1 126 ? 41.870 83.435 43.145 1.00 35.41 123 ALA G N 1
ATOM 8924 C CA . ALA G 1 126 ? 42.935 84.246 42.550 1.00 34.63 123 ALA G CA 1
ATOM 8925 C C . ALA G 1 126 ? 42.339 85.152 41.485 1.00 37.88 123 ALA G C 1
ATOM 8926 O O . ALA G 1 126 ? 41.162 84.991 41.115 1.00 35.67 123 ALA G O 1
ATOM 8928 N N . GLU G 1 127 ? 43.146 86.090 40.962 1.00 34.51 124 GLU G N 1
ATOM 8929 C CA . GLU G 1 127 ? 42.686 86.954 39.884 1.00 33.98 124 GLU G CA 1
ATOM 8930 C C . GLU G 1 127 ? 42.724 86.203 38.559 1.00 35.83 124 GLU G C 1
ATOM 8931 O O . GLU G 1 127 ? 43.662 85.429 38.312 1.00 34.10 124 GLU G O 1
ATOM 8937 N N . ILE G 1 128 ? 41.688 86.398 37.737 1.00 31.58 125 ILE G N 1
ATOM 8938 C CA . ILE G 1 128 ? 41.613 85.893 36.371 1.00 30.72 125 ILE G CA 1
ATOM 8939 C C . ILE G 1 128 ? 41.947 87.083 35.461 1.00 34.17 125 ILE G C 1
ATOM 8940 O O . ILE G 1 128 ? 41.198 88.057 35.433 1.00 34.20 125 ILE G O 1
ATOM 8945 N N . HIS G 1 129 ? 43.098 87.032 34.772 1.00 31.29 126 HIS G N 1
ATOM 8946 C CA . HIS G 1 129 ? 43.500 88.104 33.873 1.00 30.68 126 HIS G CA 1
ATOM 8947 C C . HIS G 1 129 ? 42.578 88.122 32.665 1.00 34.07 126 HIS G C 1
ATOM 8948 O O . HIS G 1 129 ? 42.101 89.188 32.259 1.00 32.57 126 HIS G O 1
ATOM 8955 N N . VAL G 1 130 ? 42.336 86.936 32.095 1.00 31.47 127 VAL G N 1
ATOM 8956 C CA . VAL G 1 130 ? 41.457 86.743 30.949 1.00 32.94 127 VAL G CA 1
ATOM 8957 C C . VAL G 1 130 ? 41.029 85.273 30.888 1.00 35.95 127 VAL G C 1
ATOM 8958 O O . VAL G 1 130 ? 41.803 84.367 31.222 1.00 35.52 127 VAL G O 1
ATOM 8962 N N . ALA G 1 131 ? 39.790 85.058 30.453 1.00 33.90 128 ALA G N 1
ATOM 8963 C CA . ALA G 1 131 ? 39.262 83.738 30.152 1.00 33.71 128 ALA G CA 1
ATOM 8964 C C . ALA G 1 131 ? 39.114 83.661 28.637 1.00 38.59 128 ALA G C 1
ATOM 8965 O O . ALA G 1 131 ? 38.443 84.496 28.030 1.00 38.74 128 ALA G O 1
ATOM 8967 N N . LEU G 1 132 ? 39.846 82.723 28.026 1.00 36.73 129 LEU G N 1
ATOM 8968 C CA . LEU G 1 132 ? 39.890 82.493 26.592 1.00 37.02 129 LEU G CA 1
ATOM 8969 C C . LEU G 1 132 ? 39.059 81.277 26.265 1.00 41.14 129 LEU G C 1
ATOM 8970 O O . LEU G 1 132 ? 39.330 80.180 26.758 1.00 40.64 129 LEU G O 1
ATOM 8975 N N . ILE G 1 133 ? 38.011 81.483 25.488 1.00 38.32 130 ILE G N 1
ATOM 8976 C CA . ILE G 1 133 ? 37.085 80.427 25.085 1.00 39.59 130 ILE G CA 1
ATOM 8977 C C . ILE G 1 133 ? 37.415 80.047 23.653 1.00 44.41 130 ILE G C 1
ATOM 8978 O O . ILE G 1 133 ? 37.334 80.878 22.750 1.00 46.27 130 ILE G O 1
ATOM 8983 N N . ILE G 1 134 ? 37.809 78.791 23.454 1.00 40.27 131 ILE G N 1
ATOM 8984 C CA . ILE G 1 134 ? 38.319 78.316 22.169 1.00 40.59 131 ILE G CA 1
ATOM 8985 C C . ILE G 1 134 ? 37.185 77.825 21.304 1.00 48.49 131 ILE G C 1
ATOM 8986 O O . ILE G 1 134 ? 36.530 76.828 21.605 1.00 49.56 131 ILE G O 1
ATOM 8991 N N . LYS G 1 135 ? 36.958 78.556 20.224 1.00 46.80 132 LYS G N 1
ATOM 8992 C CA . LYS G 1 135 ? 35.924 78.254 19.233 1.00 49.45 132 LYS G CA 1
ATOM 8993 C C . LYS G 1 135 ? 36.531 77.458 18.044 1.00 55.69 132 LYS G C 1
ATOM 8994 O O . LYS G 1 135 ? 37.743 77.569 17.819 1.00 53.73 132 LYS G O 1
ATOM 9000 N N . PRO G 1 136 ? 35.734 76.720 17.223 1.00 56.70 133 PRO G N 1
ATOM 9001 C CA . PRO G 1 136 ? 36.333 76.043 16.048 1.00 59.20 133 PRO G CA 1
ATOM 9002 C C . PRO G 1 136 ? 36.764 77.046 14.961 1.00 64.12 133 PRO G C 1
ATOM 9003 O O . PRO G 1 136 ? 36.415 78.227 15.041 1.00 63.61 133 PRO G O 1
ATOM 9007 N N . ASP G 1 137 ? 37.564 76.588 13.977 1.00 61.79 134 ASP G N 1
ATOM 9008 C CA . ASP G 1 137 ? 38.092 77.434 12.893 1.00 76.55 134 ASP G CA 1
ATOM 9009 C C . ASP G 1 137 ? 37.000 77.937 11.936 1.00 108.65 134 ASP G C 1
ATOM 9010 O O . ASP G 1 137 ? 35.943 77.326 11.807 1.00 80.03 134 ASP G O 1
ATOM 9015 N N . SER G 1 149 ? 28.190 90.380 25.799 1.00 30.00 146 SER G N 1
ATOM 9016 C CA . SER G 1 149 ? 26.814 89.890 26.012 1.00 30.00 146 SER G CA 1
ATOM 9017 C C . SER G 1 149 ? 26.651 89.366 27.442 1.00 30.00 146 SER G C 1
ATOM 9018 O O . SER G 1 149 ? 25.777 89.853 28.164 1.00 30.00 146 SER G O 1
ATOM 9020 N N . SER G 1 150 ? 27.483 88.406 27.838 1.00 67.59 147 SER G N 1
ATOM 9021 C CA . SER G 1 150 ? 27.348 87.798 29.185 1.00 69.02 147 SER G CA 1
ATOM 9022 C C . SER G 1 150 ? 27.931 88.719 30.252 1.00 71.27 147 SER G C 1
ATOM 9023 O O . SER G 1 150 ? 27.130 89.222 31.051 1.00 70.52 147 SER G O 1
ATOM 9026 N N . LYS G 1 151 ? 29.248 88.922 30.227 1.00 66.01 148 LYS G N 1
ATOM 9027 C CA . LYS G 1 151 ? 30.006 89.822 31.140 1.00 63.06 148 LYS G CA 1
ATOM 9028 C C . LYS G 1 151 ? 30.160 89.266 32.557 1.00 61.10 148 LYS G C 1
ATOM 9029 O O . LYS G 1 151 ? 29.189 89.068 33.265 1.00 62.44 148 LYS G O 1
ATOM 9035 N N . PHE G 1 152 ? 31.415 89.123 32.936 1.00 51.30 149 PHE G N 1
ATOM 9036 C CA . PHE G 1 152 ? 31.902 88.634 34.223 1.00 47.16 149 PHE G CA 1
ATOM 9037 C C . PHE G 1 152 ? 32.781 89.695 34.881 1.00 49.99 149 PHE G C 1
ATOM 9038 O O . PHE G 1 152 ? 32.955 90.779 34.320 1.00 50.15 149 PHE G O 1
ATOM 9046 N N . ILE G 1 153 ? 33.287 89.417 36.087 1.00 46.87 150 ILE G N 1
ATOM 9047 C CA . ILE G 1 153 ? 34.196 90.330 36.804 1.00 47.35 150 ILE G CA 1
ATOM 9048 C C . ILE G 1 153 ? 35.569 90.379 36.090 1.00 49.26 150 ILE G C 1
ATOM 9049 O O . ILE G 1 153 ? 36.339 91.314 36.315 1.00 49.11 150 ILE G O 1
ATOM 9054 N N . PHE G 1 154 ? 35.867 89.358 35.254 1.00 43.51 151 PHE G N 1
ATOM 9055 C CA . PHE G 1 154 ? 37.103 89.238 34.476 1.00 40.81 151 PHE G CA 1
ATOM 9056 C C . PHE G 1 154 ? 36.796 89.336 32.972 1.00 44.13 151 PHE G C 1
ATOM 9057 O O . PHE G 1 154 ? 35.667 89.051 32.541 1.00 42.24 151 PHE G O 1
ATOM 9065 N N . GLU G 1 155 ? 37.810 89.723 32.181 1.00 40.70 152 GLU G N 1
ATOM 9066 C CA . GLU G 1 155 ? 37.698 89.824 30.721 1.00 41.39 152 GLU G CA 1
ATOM 9067 C C . GLU G 1 155 ? 37.533 88.434 30.113 1.00 43.76 152 GLU G C 1
ATOM 9068 O O . GLU G 1 155 ? 38.166 87.483 30.570 1.00 40.92 152 GLU G O 1
ATOM 9074 N N . THR G 1 156 ? 36.679 88.319 29.094 1.00 42.75 153 THR G N 1
ATOM 9075 C CA . THR G 1 156 ? 36.451 87.070 28.372 1.00 42.96 153 THR G CA 1
ATOM 9076 C C . THR G 1 156 ? 36.658 87.332 26.889 1.00 47.62 153 THR G C 1
ATOM 9077 O O . THR G 1 156 ? 36.333 88.417 26.401 1.00 48.20 153 THR G O 1
ATOM 9081 N N . SER G 1 157 ? 37.223 86.352 26.176 1.00 43.92 154 SER G N 1
ATOM 9082 C CA . SER G 1 157 ? 37.457 86.495 24.740 1.00 44.15 154 SER G CA 1
ATOM 9083 C C . SER G 1 157 ? 37.236 85.174 24.027 1.00 48.31 154 SER G C 1
ATOM 9084 O O . SER G 1 157 ? 37.757 84.146 24.465 1.00 46.14 154 SER G O 1
ATOM 9087 N N . MET G 1 158 ? 36.434 85.195 22.948 1.00 47.34 155 MET G N 1
ATOM 9088 C CA . MET G 1 158 ? 36.185 84.023 22.112 1.00 48.55 155 MET G CA 1
ATOM 9089 C C . MET G 1 158 ? 37.235 84.065 21.026 1.00 52.18 155 MET G C 1
ATOM 9090 O O . MET G 1 158 ? 37.292 85.026 20.260 1.00 53.35 155 MET G O 1
ATOM 9095 N N . VAL G 1 159 ? 38.094 83.063 20.986 1.00 45.88 156 VAL G N 1
ATOM 9096 C CA . VAL G 1 159 ? 39.245 83.088 20.108 1.00 46.06 156 VAL G CA 1
ATOM 9097 C C . VAL G 1 159 ? 39.492 81.699 19.453 1.00 50.65 156 VAL G C 1
ATOM 9098 O O . VAL G 1 159 ? 39.111 80.671 20.013 1.00 49.90 156 VAL G O 1
ATOM 9102 N N . SER G 1 160 ? 40.093 81.679 18.248 1.00 48.61 157 SER G N 1
ATOM 9103 C CA . SER G 1 160 ? 40.472 80.432 17.571 1.00 50.15 157 SER G CA 1
ATOM 9104 C C . SER G 1 160 ? 41.772 79.923 18.209 1.00 54.49 157 SER G C 1
ATOM 9105 O O . SER G 1 160 ? 42.356 80.647 19.015 1.00 52.90 157 SER G O 1
ATOM 9108 N N . VAL G 1 161 ? 42.257 78.726 17.847 1.00 53.36 158 VAL G N 1
ATOM 9109 C CA . VAL G 1 161 ? 43.531 78.245 18.403 1.00 53.03 158 VAL G CA 1
ATOM 9110 C C . VAL G 1 161 ? 44.687 79.226 17.971 1.00 57.24 158 VAL G C 1
ATOM 9111 O O . VAL G 1 161 ? 45.605 79.465 18.761 1.00 54.24 158 VAL G O 1
ATOM 9115 N N . GLU G 1 162 ? 44.579 79.848 16.757 1.00 56.14 159 GLU G N 1
ATOM 9116 C CA . GLU G 1 162 ? 45.516 80.861 16.246 1.00 55.78 159 GLU G CA 1
ATOM 9117 C C . GLU G 1 162 ? 45.456 82.122 17.128 1.00 56.23 159 GLU G C 1
ATOM 9118 O O . GLU G 1 162 ? 46.498 82.675 17.497 1.00 53.84 159 GLU G O 1
ATOM 9124 N N . GLY G 1 163 ? 44.235 82.543 17.468 1.00 51.51 160 GLY G N 1
ATOM 9125 C CA . GLY G 1 163 ? 43.993 83.672 18.357 1.00 49.58 160 GLY G CA 1
ATOM 9126 C C . GLY G 1 163 ? 44.597 83.418 19.724 1.00 51.62 160 GLY G C 1
ATOM 9127 O O . GLY G 1 163 ? 45.101 84.351 20.361 1.00 50.54 160 GLY G O 1
ATOM 9128 N N . LEU G 1 164 ? 44.572 82.131 20.171 1.00 46.85 161 LEU G N 1
ATOM 9129 C CA . LEU G 1 164 ? 45.159 81.661 21.435 1.00 43.93 161 LEU G CA 1
ATOM 9130 C C . LEU G 1 164 ? 46.677 81.819 21.423 1.00 43.55 161 LEU G C 1
ATOM 9131 O O . LEU G 1 164 ? 47.236 82.276 22.420 1.00 40.80 161 LEU G O 1
ATOM 9136 N N . THR G 1 165 ? 47.341 81.461 20.310 1.00 42.29 162 THR G N 1
ATOM 9137 C CA . THR G 1 165 ? 48.812 81.514 20.163 1.00 42.26 162 THR G CA 1
ATOM 9138 C C . THR G 1 165 ? 49.336 82.955 20.152 1.00 43.97 162 THR G C 1
ATOM 9139 O O . THR G 1 165 ? 50.531 83.149 20.366 1.00 44.28 162 THR G O 1
ATOM 9143 N N . LYS G 1 166 ? 48.461 83.959 19.973 1.00 41.00 163 LYS G N 1
ATOM 9144 C CA . LYS G 1 166 ? 48.866 85.373 20.083 1.00 40.89 163 LYS G CA 1
ATOM 9145 C C . LYS G 1 166 ? 49.132 85.729 21.548 1.00 43.16 163 LYS G C 1
ATOM 9146 O O . LYS G 1 166 ? 49.936 86.611 21.818 1.00 42.25 163 LYS G O 1
ATOM 9152 N N . LEU G 1 167 ? 48.478 85.018 22.491 1.00 38.62 164 LEU G N 1
ATOM 9153 C CA . LEU G 1 167 ? 48.609 85.275 23.936 1.00 36.81 164 LEU G CA 1
ATOM 9154 C C . LEU G 1 167 ? 49.430 84.205 24.657 1.00 38.95 164 LEU G C 1
ATOM 9155 O O . LEU G 1 167 ? 49.914 84.466 25.747 1.00 38.10 164 LEU G O 1
ATOM 9160 N N . VAL G 1 168 ? 49.526 82.980 24.101 1.00 36.23 165 VAL G N 1
ATOM 9161 C CA . VAL G 1 168 ? 50.282 81.878 24.722 1.00 35.01 165 VAL G CA 1
ATOM 9162 C C . VAL G 1 168 ? 51.171 81.236 23.642 1.00 39.76 165 VAL G C 1
ATOM 9163 O O . VAL G 1 168 ? 50.656 80.827 22.592 1.00 38.59 165 VAL G O 1
ATOM 9167 N N . ASP G 1 169 ? 52.497 81.147 23.907 1.00 36.27 166 ASP G N 1
ATOM 9168 C CA . ASP G 1 169 ? 53.449 80.493 23.008 1.00 37.93 166 ASP G CA 1
ATOM 9169 C C . ASP G 1 169 ? 53.082 78.991 22.901 1.00 42.76 166 ASP G C 1
ATOM 9170 O O . ASP G 1 169 ? 52.709 78.402 23.928 1.00 40.78 166 ASP G O 1
ATOM 9175 N N . PRO G 1 170 ? 53.137 78.372 21.688 1.00 40.78 167 PRO G N 1
ATOM 9176 C CA . PRO G 1 170 ? 52.774 76.941 21.560 1.00 41.77 167 PRO G CA 1
ATOM 9177 C C . PRO G 1 170 ? 53.568 75.991 22.468 1.00 45.73 167 PRO G C 1
ATOM 9178 O O . PRO G 1 170 ? 53.060 74.926 22.798 1.00 45.98 167 PRO G O 1
ATOM 9182 N N . SER G 1 171 ? 54.790 76.371 22.893 1.00 42.59 168 SER G N 1
ATOM 9183 C CA . SER G 1 171 ? 55.612 75.553 23.797 1.00 42.76 168 SER G CA 1
ATOM 9184 C C . SER G 1 171 ? 55.010 75.502 25.218 1.00 44.08 168 SER G C 1
ATOM 9185 O O . SER G 1 171 ? 55.433 74.684 26.028 1.00 44.56 168 SER G O 1
ATOM 9188 N N . GLN G 1 172 ? 54.035 76.387 25.507 1.00 39.66 169 GLN G N 1
ATOM 9189 C CA . GLN G 1 172 ? 53.372 76.511 26.807 1.00 36.60 169 GLN G CA 1
ATOM 9190 C C . GLN G 1 172 ? 51.946 75.984 26.763 1.00 39.52 169 GLN G C 1
ATOM 9191 O O . GLN G 1 172 ? 51.248 75.969 27.787 1.00 37.94 169 GLN G O 1
ATOM 9197 N N . LEU G 1 173 ? 51.519 75.522 25.583 1.00 38.30 170 LEU G N 1
ATOM 9198 C CA . LEU G 1 173 ? 50.203 74.922 25.378 1.00 38.00 170 LEU G CA 1
ATOM 9199 C C . LEU G 1 173 ? 50.333 73.412 25.339 1.00 43.20 170 LEU G C 1
ATOM 9200 O O . LEU G 1 173 ? 51.310 72.889 24.805 1.00 44.28 170 LEU G O 1
ATOM 9205 N N . THR G 1 174 ? 49.350 72.715 25.885 1.00 39.47 171 THR G N 1
ATOM 9206 C CA . THR G 1 174 ? 49.344 71.253 25.848 1.00 41.18 171 THR G CA 1
ATOM 9207 C C . THR G 1 174 ? 48.804 70.793 24.478 1.00 48.89 171 THR G C 1
ATOM 9208 O O . THR G 1 174 ? 48.363 71.614 23.662 1.00 46.39 171 THR G O 1
ATOM 9212 N N . GLU G 1 175 ? 48.815 69.466 24.266 1.00 49.65 172 GLU G N 1
ATOM 9213 C CA . GLU G 1 175 ? 48.446 68.705 23.079 1.00 53.07 172 GLU G CA 1
ATOM 9214 C C . GLU G 1 175 ? 47.062 69.090 22.521 1.00 56.31 172 GLU G C 1
ATOM 9215 O O . GLU G 1 175 ? 46.927 69.190 21.310 1.00 56.87 172 GLU G O 1
ATOM 9221 N N . GLU G 1 176 ? 46.063 69.366 23.392 1.00 51.66 173 GLU G N 1
ATOM 9222 C CA . GLU G 1 176 ? 44.696 69.718 22.969 1.00 51.48 173 GLU G CA 1
ATOM 9223 C C . GLU G 1 176 ? 44.631 71.012 22.105 1.00 53.46 173 GLU G C 1
ATOM 9224 O O . GLU G 1 176 ? 43.712 71.140 21.291 1.00 53.35 173 GLU G O 1
ATOM 9230 N N . PHE G 1 177 ? 45.634 71.917 22.220 1.00 47.73 174 PHE G N 1
ATOM 9231 C CA . PHE G 1 177 ? 45.667 73.173 21.464 1.00 46.80 174 PHE G CA 1
ATOM 9232 C C . PHE G 1 177 ? 46.859 73.239 20.513 1.00 55.96 174 PHE G C 1
ATOM 9233 O O . PHE G 1 177 ? 47.404 74.326 20.285 1.00 56.90 174 PHE G O 1
ATOM 9241 N N . ASP G 1 178 ? 47.255 72.074 19.960 1.00 56.04 175 ASP G N 1
ATOM 9242 C CA . ASP G 1 178 ? 48.366 71.883 19.020 1.00 58.71 175 ASP G CA 1
ATOM 9243 C C . ASP G 1 178 ? 49.685 72.439 19.597 1.00 58.73 175 ASP G C 1
ATOM 9244 O O . ASP G 1 178 ? 50.544 72.911 18.854 1.00 59.01 175 ASP G O 1
ATOM 9249 N N . GLY G 1 179 ? 49.813 72.376 20.925 1.00 51.69 176 GLY G N 1
ATOM 9250 C CA . GLY G 1 179 ? 50.995 72.845 21.634 1.00 49.38 176 GLY G CA 1
ATOM 9251 C C . GLY G 1 179 ? 52.005 71.733 21.863 1.00 53.13 176 GLY G C 1
ATOM 9252 O O . GLY G 1 179 ? 51.692 70.559 21.657 1.00 51.82 176 GLY G O 1
ATOM 9253 N N . SER G 1 180 ? 53.216 72.090 22.317 1.00 49.69 177 SER G N 1
ATOM 9254 C CA . SER G 1 180 ? 54.272 71.105 22.550 1.00 50.04 177 SER G CA 1
ATOM 9255 C C . SER G 1 180 ? 54.650 70.969 24.039 1.00 51.87 177 SER G C 1
ATOM 9256 O O . SER G 1 180 ? 55.659 70.328 24.347 1.00 52.33 177 SER G O 1
ATOM 9259 N N . LEU G 1 181 ? 53.846 71.525 24.964 1.00 45.89 178 LEU G N 1
ATOM 9260 C CA . LEU G 1 181 ? 54.157 71.363 26.385 1.00 45.28 178 LEU G CA 1
ATOM 9261 C C . LEU G 1 181 ? 53.811 69.952 26.830 1.00 50.38 178 LEU G C 1
ATOM 9262 O O . LEU G 1 181 ? 52.665 69.524 26.680 1.00 50.86 178 LEU G O 1
ATOM 9267 N N . ASP G 1 182 ? 54.801 69.233 27.383 1.00 48.19 179 ASP G N 1
ATOM 9268 C CA . ASP G 1 182 ? 54.565 67.890 27.910 1.00 48.84 179 ASP G CA 1
ATOM 9269 C C . ASP G 1 182 ? 53.892 68.022 29.264 1.00 50.06 179 ASP G C 1
ATOM 9270 O O . ASP G 1 182 ? 54.344 68.794 30.112 1.00 49.09 179 ASP G O 1
ATOM 9275 N N . TYR G 1 183 ? 52.784 67.319 29.439 1.00 45.59 180 TYR G N 1
ATOM 9276 C CA . TYR G 1 183 ? 52.026 67.339 30.683 1.00 43.66 180 TYR G CA 1
ATOM 9277 C C . TYR G 1 183 ? 51.324 66.008 30.838 1.00 49.97 180 TYR G C 1
ATOM 9278 O O . TYR G 1 183 ? 50.491 65.626 30.006 1.00 51.79 180 TYR G O 1
ATOM 9287 N N . ASN G 1 184 ? 51.712 65.287 31.889 1.00 45.29 181 ASN G N 1
ATOM 9288 C CA . ASN G 1 184 ? 51.162 63.991 32.248 1.00 44.62 181 ASN G CA 1
ATOM 9289 C C . ASN G 1 184 ? 50.303 64.204 33.489 1.00 45.99 181 ASN G C 1
ATOM 9290 O O . ASN G 1 184 ? 50.832 64.338 34.601 1.00 44.64 181 ASN G O 1
ATOM 9295 N N . HIS G 1 185 ? 48.981 64.285 33.287 1.00 41.84 182 HIS G N 1
ATOM 9296 C CA . HIS G 1 185 ? 48.024 64.586 34.357 1.00 39.43 182 HIS G CA 1
ATOM 9297 C C . HIS G 1 185 ? 48.039 63.518 35.476 1.00 43.80 182 HIS G C 1
ATOM 9298 O O . HIS G 1 185 ? 48.041 63.887 36.649 1.00 42.33 182 HIS G O 1
ATOM 9305 N N . GLU G 1 186 ? 48.082 62.222 35.125 1.00 42.06 183 GLU G N 1
ATOM 9306 C CA . GLU G 1 186 ? 48.118 61.132 36.121 1.00 43.63 183 GLU G CA 1
ATOM 9307 C C . GLU G 1 186 ? 49.379 61.213 36.997 1.00 46.56 183 GLU G C 1
ATOM 9308 O O . GLU G 1 186 ? 49.282 61.099 38.222 1.00 42.89 183 GLU G O 1
ATOM 9314 N N . GLU G 1 187 ? 50.547 61.474 36.375 1.00 46.45 184 GLU G N 1
ATOM 9315 C CA . GLU G 1 187 ? 51.801 61.634 37.100 1.00 47.47 184 GLU G CA 1
ATOM 9316 C C . GLU G 1 187 ? 51.752 62.856 37.999 1.00 48.31 184 GLU G C 1
ATOM 9317 O O . GLU G 1 187 ? 52.205 62.774 39.140 1.00 48.12 184 GLU G O 1
ATOM 9323 N N . TRP G 1 188 ? 51.175 63.971 37.504 1.00 43.28 185 TRP G N 1
ATOM 9324 C CA . TRP G 1 188 ? 51.027 65.212 38.262 1.00 41.05 185 TRP G CA 1
ATOM 9325 C C . TRP G 1 188 ? 50.197 64.942 39.530 1.00 41.64 185 TRP G C 1
ATOM 9326 O O . TRP G 1 188 ? 50.596 65.365 40.611 1.00 39.96 185 TRP G O 1
ATOM 9337 N N . ILE G 1 189 ? 49.070 64.213 39.403 1.00 38.51 186 ILE G N 1
ATOM 9338 C CA . ILE G 1 189 ? 48.208 63.869 40.541 1.00 38.65 186 ILE G CA 1
ATOM 9339 C C . ILE G 1 189 ? 49.034 63.107 41.622 1.00 44.49 186 ILE G C 1
ATOM 9340 O O . ILE G 1 189 ? 48.983 63.482 42.801 1.00 42.21 186 ILE G O 1
ATOM 9345 N N . GLU G 1 190 ? 49.817 62.086 41.210 1.00 44.49 187 GLU G N 1
ATOM 9346 C CA . GLU G 1 190 ? 50.652 61.273 42.117 1.00 47.19 187 GLU G CA 1
ATOM 9347 C C . GLU G 1 190 ? 51.685 62.131 42.830 1.00 54.75 187 GLU G C 1
ATOM 9348 O O . GLU G 1 190 ? 51.891 61.978 44.034 1.00 56.35 187 GLU G O 1
ATOM 9354 N N . LEU G 1 191 ? 52.301 63.065 42.089 1.00 52.04 188 LEU G N 1
ATOM 9355 C CA . LEU G 1 191 ? 53.268 64.027 42.607 1.00 52.49 188 LEU G CA 1
ATOM 9356 C C . LEU G 1 191 ? 52.606 64.910 43.668 1.00 50.70 188 LEU G C 1
ATOM 9357 O O . LEU G 1 191 ? 53.158 65.049 44.754 1.00 50.56 188 LEU G O 1
ATOM 9362 N N . ARG G 1 192 ? 51.390 65.445 43.385 1.00 43.42 189 ARG G N 1
ATOM 9363 C CA . ARG G 1 192 ? 50.665 66.303 44.337 1.00 41.04 189 ARG G CA 1
ATOM 9364 C C . ARG G 1 192 ? 50.267 65.542 45.586 1.00 44.95 189 ARG G C 1
ATOM 9365 O O . ARG G 1 192 ? 50.408 66.083 46.675 1.00 45.80 189 ARG G O 1
ATOM 9373 N N . LEU G 1 193 ? 49.824 64.285 45.446 1.00 40.85 190 LEU G N 1
ATOM 9374 C CA . LEU G 1 193 ? 49.431 63.462 46.591 1.00 42.08 190 LEU G CA 1
ATOM 9375 C C . LEU G 1 193 ? 50.614 63.166 47.530 1.00 51.03 190 LEU G C 1
ATOM 9376 O O . LEU G 1 193 ? 50.394 62.876 48.702 1.00 50.85 190 LEU G O 1
ATOM 9381 N N . SER G 1 194 ? 51.856 63.241 47.021 1.00 52.10 191 SER G N 1
ATOM 9382 C CA . SER G 1 194 ? 53.072 62.970 47.796 1.00 55.97 191 SER G CA 1
ATOM 9383 C C . SER G 1 194 ? 53.588 64.221 48.539 1.00 62.01 191 SER G C 1
ATOM 9384 O O . SER G 1 194 ? 54.490 64.095 49.364 1.00 64.48 191 SER G O 1
ATOM 9387 N N . LEU G 1 195 ? 53.010 65.410 48.230 1.00 57.65 192 LEU G N 1
ATOM 9388 C CA . LEU G 1 195 ? 53.244 66.778 48.743 1.00 90.78 192 LEU G CA 1
ATOM 9389 C C . LEU G 1 195 ? 53.665 67.703 47.609 1.00 109.64 192 LEU G C 1
ATOM 9390 O O . LEU G 1 195 ? 52.807 68.295 46.961 1.00 73.68 192 LEU G O 1
ATOM 9395 N N . ALA H 1 23 ? 50.482 26.639 25.708 1.00 65.30 20 ALA H N 1
ATOM 9396 C CA . ALA H 1 23 ? 50.597 28.016 26.170 1.00 62.38 20 ALA H CA 1
ATOM 9397 C C . ALA H 1 23 ? 49.223 28.594 26.588 1.00 62.82 20 ALA H C 1
ATOM 9398 O O . ALA H 1 23 ? 48.972 29.791 26.390 1.00 62.11 20 ALA H O 1
ATOM 9400 N N . PHE H 1 24 ? 48.344 27.741 27.193 1.00 56.00 21 PHE H N 1
ATOM 9401 C CA . PHE H 1 24 ? 47.025 28.143 27.713 1.00 52.52 21 PHE H CA 1
ATOM 9402 C C . PHE H 1 24 ? 47.153 29.294 28.729 1.00 51.80 21 PHE H C 1
ATOM 9403 O O . PHE H 1 24 ? 46.313 30.186 28.751 1.00 51.40 21 PHE H O 1
ATOM 9411 N N . PHE H 1 25 ? 48.163 29.232 29.600 1.00 45.30 22 PHE H N 1
ATOM 9412 C CA . PHE H 1 25 ? 48.357 30.213 30.650 1.00 43.26 22 PHE H CA 1
ATOM 9413 C C . PHE H 1 25 ? 49.220 31.364 30.205 1.00 45.27 22 PHE H C 1
ATOM 9414 O O . PHE H 1 25 ? 50.039 31.210 29.299 1.00 43.75 22 PHE H O 1
ATOM 9422 N N . ARG H 1 26 ? 49.060 32.505 30.867 1.00 41.48 23 ARG H N 1
ATOM 9423 C CA . ARG H 1 26 ? 49.903 33.680 30.672 1.00 40.86 23 ARG H CA 1
ATOM 9424 C C . ARG H 1 26 ? 51.214 33.414 31.419 1.00 44.96 23 ARG H C 1
ATOM 9425 O O . ARG H 1 26 ? 51.183 32.941 32.557 1.00 43.06 23 ARG H O 1
ATOM 9433 N N . THR H 1 27 ? 52.356 33.618 30.744 1.00 41.44 24 THR H N 1
ATOM 9434 C CA . THR H 1 27 ? 53.682 33.416 31.333 1.00 41.07 24 THR H CA 1
ATOM 9435 C C . THR H 1 27 ? 54.560 34.631 31.032 1.00 45.78 24 THR H C 1
ATOM 9436 O O . THR H 1 27 ? 54.161 35.509 30.268 1.00 45.68 24 THR H O 1
ATOM 9440 N N . GLY H 1 28 ? 55.749 34.660 31.618 1.00 42.78 25 GLY H N 1
ATOM 9441 C CA . GLY H 1 28 ? 56.707 35.714 31.352 1.00 43.03 25 GLY H CA 1
ATOM 9442 C C . GLY H 1 28 ? 56.533 36.950 32.194 1.00 46.13 25 GLY H C 1
ATOM 9443 O O . GLY H 1 28 ? 55.832 36.945 33.211 1.00 43.92 25 GLY H O 1
ATOM 9444 N N . SER H 1 29 ? 57.179 38.021 31.737 1.00 43.92 26 SER H N 1
ATOM 9445 C CA . SER H 1 29 ? 57.268 39.318 32.385 1.00 41.94 26 SER H CA 1
ATOM 9446 C C . SER H 1 29 ? 55.919 39.907 32.779 1.00 42.42 26 SER H C 1
ATOM 9447 O O . SER H 1 29 ? 54.915 39.708 32.085 1.00 39.52 26 SER H O 1
ATOM 9450 N N . PHE H 1 30 ? 55.918 40.664 33.891 1.00 37.40 27 PHE H N 1
ATOM 9451 C CA . PHE H 1 30 ? 54.755 41.420 34.372 1.00 36.85 27 PHE H CA 1
ATOM 9452 C C . PHE H 1 30 ? 54.836 42.864 33.963 1.00 42.66 27 PHE H C 1
ATOM 9453 O O . PHE H 1 30 ? 53.895 43.620 34.214 1.00 42.06 27 PHE H O 1
ATOM 9461 N N . ARG H 1 31 ? 55.978 43.274 33.391 1.00 42.52 28 ARG H N 1
ATOM 9462 C CA . ARG H 1 31 ? 56.263 44.684 33.119 1.00 43.82 28 ARG H CA 1
ATOM 9463 C C . ARG H 1 31 ? 55.183 45.366 32.217 1.00 49.91 28 ARG H C 1
ATOM 9464 O O . ARG H 1 31 ? 54.991 46.567 32.385 1.00 51.91 28 ARG H O 1
ATOM 9472 N N . ASN H 1 32 ? 54.396 44.622 31.415 1.00 47.93 29 ASN H N 1
ATOM 9473 C CA . ASN H 1 32 ? 53.350 45.256 30.595 1.00 49.31 29 ASN H CA 1
ATOM 9474 C C . ASN H 1 32 ? 51.942 44.826 31.001 1.00 52.10 29 ASN H C 1
ATOM 9475 O O . ASN H 1 32 ? 50.998 45.047 30.241 1.00 54.03 29 ASN H O 1
ATOM 9480 N N . ASP H 1 33 ? 51.779 44.281 32.219 1.00 47.19 30 ASP H N 1
ATOM 9481 C CA . ASP H 1 33 ? 50.471 43.831 32.713 1.00 44.96 30 ASP H CA 1
ATOM 9482 C C . ASP H 1 33 ? 49.668 44.921 33.434 1.00 46.68 30 ASP H C 1
ATOM 9483 O O . ASP H 1 33 ? 48.535 44.664 33.839 1.00 44.97 30 ASP H O 1
ATOM 9488 N N . GLY H 1 34 ? 50.244 46.111 33.564 1.00 43.90 31 GLY H N 1
ATOM 9489 C CA . GLY H 1 34 ? 49.609 47.258 34.211 1.00 43.31 31 GLY H CA 1
ATOM 9490 C C . GLY H 1 34 ? 49.218 46.988 35.650 1.00 42.84 31 GLY H C 1
ATOM 9491 O O . GLY H 1 34 ? 48.086 47.274 36.055 1.00 41.52 31 GLY H O 1
ATOM 9492 N N . LEU H 1 35 ? 50.137 46.387 36.418 1.00 37.36 32 LEU H N 1
ATOM 9493 C CA . LEU H 1 35 ? 49.913 46.074 37.836 1.00 36.96 32 LEU H CA 1
ATOM 9494 C C . LEU H 1 35 ? 49.585 47.322 38.634 1.00 39.68 32 LEU H C 1
ATOM 9495 O O . LEU H 1 35 ? 50.205 48.367 38.440 1.00 39.56 32 LEU H O 1
ATOM 9500 N N . LYS H 1 36 ? 48.601 47.205 39.518 1.00 36.42 33 LYS H N 1
ATOM 9501 C CA . LYS H 1 36 ? 48.187 48.270 40.424 1.00 37.39 33 LYS H CA 1
ATOM 9502 C C . LYS H 1 36 ? 48.507 47.835 41.838 1.00 37.76 33 LYS H C 1
ATOM 9503 O O . LYS H 1 36 ? 48.806 46.655 42.051 1.00 34.73 33 LYS H O 1
ATOM 9509 N N . ALA H 1 37 ? 48.422 48.761 42.804 1.00 33.79 34 ALA H N 1
ATOM 9510 C CA . ALA H 1 37 ? 48.654 48.434 44.219 1.00 32.60 34 ALA H CA 1
ATOM 9511 C C . ALA H 1 37 ? 47.769 47.254 44.665 1.00 36.38 34 ALA H C 1
ATOM 9512 O O . ALA H 1 37 ? 48.237 46.355 45.376 1.00 35.02 34 ALA H O 1
ATOM 9514 N N . SER H 1 38 ? 46.496 47.240 44.211 1.00 34.42 35 SER H N 1
ATOM 9515 C CA . SER H 1 38 ? 45.541 46.196 44.584 1.00 34.17 35 SER H CA 1
ATOM 9516 C C . SER H 1 38 ? 46.006 44.806 44.106 1.00 38.17 35 SER H C 1
ATOM 9517 O O . SER H 1 38 ? 45.688 43.829 44.762 1.00 38.02 35 SER H O 1
ATOM 9520 N N . ASP H 1 39 ? 46.804 44.725 43.025 1.00 34.30 36 ASP H N 1
ATOM 9521 C CA . ASP H 1 39 ? 47.326 43.446 42.514 1.00 33.85 36 ASP H CA 1
ATOM 9522 C C . ASP H 1 39 ? 48.448 42.881 43.368 1.00 38.18 36 ASP H C 1
ATOM 9523 O O . ASP H 1 39 ? 48.721 41.689 43.273 1.00 38.10 36 ASP H O 1
ATOM 9528 N N . VAL H 1 40 ? 49.132 43.736 44.153 1.00 32.26 37 VAL H N 1
ATOM 9529 C CA . VAL H 1 40 ? 50.294 43.314 44.950 1.00 31.42 37 VAL H CA 1
ATOM 9530 C C . VAL H 1 40 ? 50.066 43.643 46.419 1.00 33.29 37 VAL H C 1
ATOM 9531 O O . VAL H 1 40 ? 51.032 43.730 47.167 1.00 33.51 37 VAL H O 1
ATOM 9535 N N . LEU H 1 41 ? 48.796 43.828 46.830 1.00 29.61 38 LEU H N 1
ATOM 9536 C CA . LEU H 1 41 ? 48.493 44.285 48.184 1.00 29.00 38 LEU H CA 1
ATOM 9537 C C . LEU H 1 41 ? 49.079 43.372 49.288 1.00 33.46 38 LEU H C 1
ATOM 9538 O O . LEU H 1 41 ? 49.737 43.915 50.185 1.00 32.11 38 LEU H O 1
ATOM 9543 N N . PRO H 1 42 ? 48.906 42.022 49.285 1.00 31.23 39 PRO H N 1
ATOM 9544 C CA . PRO H 1 42 ? 49.488 41.235 50.381 1.00 32.22 39 PRO H CA 1
ATOM 9545 C C . PRO H 1 42 ? 51.003 41.422 50.530 1.00 33.58 39 PRO H C 1
ATOM 9546 O O . PRO H 1 42 ? 51.439 41.656 51.653 1.00 33.04 39 PRO H O 1
ATOM 9550 N N . ILE H 1 43 ? 51.797 41.367 49.422 1.00 31.03 40 ILE H N 1
ATOM 9551 C CA . ILE H 1 43 ? 53.254 41.523 49.488 1.00 31.73 40 ILE H CA 1
ATOM 9552 C C . ILE H 1 43 ? 53.625 42.983 49.812 1.00 35.30 40 ILE H C 1
ATOM 9553 O O . ILE H 1 43 ? 54.618 43.192 50.516 1.00 34.64 40 ILE H O 1
ATOM 9558 N N . LEU H 1 44 ? 52.822 43.981 49.355 1.00 32.53 41 LEU H N 1
ATOM 9559 C CA . LEU H 1 44 ? 53.043 45.397 49.760 1.00 34.21 41 LEU H CA 1
ATOM 9560 C C . LEU H 1 44 ? 52.982 45.516 51.288 1.00 37.04 41 LEU H C 1
ATOM 9561 O O . LEU H 1 44 ? 53.888 46.080 51.905 1.00 36.99 41 LEU H O 1
ATOM 9566 N N . LYS H 1 45 ? 51.948 44.909 51.907 1.00 34.29 42 LYS H N 1
ATOM 9567 C CA . LYS H 1 45 ? 51.729 44.937 53.355 1.00 35.80 42 LYS H CA 1
ATOM 9568 C C . LYS H 1 45 ? 52.830 44.228 54.147 1.00 41.18 42 LYS H C 1
ATOM 9569 O O . LYS H 1 45 ? 53.108 44.642 55.272 1.00 43.17 42 LYS H O 1
ATOM 9575 N N . GLU H 1 46 ? 53.462 43.186 53.567 1.00 37.41 43 GLU H N 1
ATOM 9576 C CA . GLU H 1 46 ? 54.576 42.438 54.193 1.00 38.40 43 GLU H CA 1
ATOM 9577 C C . GLU H 1 46 ? 55.807 43.325 54.333 1.00 41.17 43 GLU H C 1
ATOM 9578 O O . GLU H 1 46 ? 56.693 43.043 55.154 1.00 40.36 43 GLU H O 1
ATOM 9584 N N . LYS H 1 47 ? 55.874 44.383 53.481 1.00 36.04 44 LYS H N 1
ATOM 9585 C CA . LYS H 1 47 ? 56.944 45.376 53.491 1.00 35.48 44 LYS H CA 1
ATOM 9586 C C . LYS H 1 47 ? 58.305 44.687 53.269 1.00 38.23 44 LYS H C 1
ATOM 9587 O O . LYS H 1 47 ? 59.276 44.925 53.995 1.00 37.65 44 LYS H O 1
ATOM 9593 N N . VAL H 1 48 ? 58.346 43.806 52.258 1.00 33.93 45 VAL H N 1
ATOM 9594 C CA . VAL H 1 48 ? 59.563 43.143 51.761 1.00 34.94 45 VAL H CA 1
ATOM 9595 C C . VAL H 1 48 ? 60.480 44.231 51.165 1.00 38.90 45 VAL H C 1
ATOM 9596 O O . VAL H 1 48 ? 61.705 44.192 51.305 1.00 37.65 45 VAL H O 1
ATOM 9600 N N . ALA H 1 49 ? 59.853 45.193 50.476 1.00 35.05 46 ALA H N 1
ATOM 9601 C CA . ALA H 1 49 ? 60.546 46.334 49.870 1.00 33.70 46 ALA H CA 1
ATOM 9602 C C . ALA H 1 49 ? 59.628 47.526 49.820 1.00 36.60 46 ALA H C 1
ATOM 9603 O O . ALA H 1 49 ? 58.400 47.369 49.832 1.00 35.41 46 ALA H O 1
ATOM 9605 N N . PHE H 1 50 ? 60.215 48.736 49.783 1.00 32.67 47 PHE H N 1
ATOM 9606 C CA . PHE H 1 50 ? 59.408 49.952 49.726 1.00 32.81 47 PHE H CA 1
ATOM 9607 C C . PHE H 1 50 ? 60.147 51.060 49.015 1.00 36.97 47 PHE H C 1
ATOM 9608 O O . PHE H 1 50 ? 61.385 51.045 48.929 1.00 36.03 47 PHE H O 1
ATOM 9616 N N . VAL H 1 51 ? 59.376 52.019 48.489 1.00 34.15 48 VAL H N 1
ATOM 9617 C CA . VAL H 1 51 ? 59.880 53.219 47.815 1.00 33.76 48 VAL H CA 1
ATOM 9618 C C . VAL H 1 51 ? 59.424 54.373 48.718 1.00 38.90 48 VAL H C 1
ATOM 9619 O O . VAL H 1 51 ? 58.252 54.766 48.698 1.00 38.25 48 VAL H O 1
ATOM 9623 N N . SER H 1 52 ? 60.334 54.850 49.574 1.00 38.10 49 SER H N 1
ATOM 9624 C CA . SER H 1 52 ? 60.043 55.856 50.590 1.00 40.32 49 SER H CA 1
ATOM 9625 C C . SER H 1 52 ? 59.775 57.270 50.058 1.00 47.02 49 SER H C 1
ATOM 9626 O O . SER H 1 52 ? 59.193 58.086 50.780 1.00 47.86 49 SER H O 1
ATOM 9629 N N . GLY H 1 53 ? 60.264 57.569 48.861 1.00 44.59 50 GLY H N 1
ATOM 9630 C CA . GLY H 1 53 ? 60.200 58.918 48.302 1.00 45.48 50 GLY H CA 1
ATOM 9631 C C . GLY H 1 53 ? 61.533 59.615 48.498 1.00 48.81 50 GLY H C 1
ATOM 9632 O O . GLY H 1 53 ? 61.763 60.713 47.971 1.00 49.20 50 GLY H O 1
ATOM 9633 N N . GLY H 1 54 ? 62.414 58.974 49.268 1.00 43.62 51 GLY H N 1
ATOM 9634 C CA . GLY H 1 54 ? 63.769 59.450 49.499 1.00 44.29 51 GLY H CA 1
ATOM 9635 C C . GLY H 1 54 ? 64.575 59.337 48.219 1.00 48.25 51 GLY H C 1
ATOM 9636 O O . GLY H 1 54 ? 64.337 58.435 47.396 1.00 45.60 51 GLY H O 1
ATOM 9637 N N . ARG H 1 55 ? 65.509 60.271 48.031 1.00 46.93 52 ARG H N 1
ATOM 9638 C CA . ARG H 1 55 ? 66.329 60.299 46.834 1.00 46.25 52 ARG H CA 1
ATOM 9639 C C . ARG H 1 55 ? 67.794 60.317 47.154 1.00 50.57 52 ARG H C 1
ATOM 9640 O O . ARG H 1 55 ? 68.219 60.822 48.199 1.00 51.21 52 ARG H O 1
ATOM 9648 N N . ASP H 1 56 ? 68.565 59.818 46.185 1.00 47.46 53 ASP H N 1
ATOM 9649 C CA . ASP H 1 56 ? 70.018 59.843 46.066 1.00 48.33 53 ASP H CA 1
ATOM 9650 C C . ASP H 1 56 ? 70.563 61.198 46.148 1.00 51.93 53 ASP H C 1
ATOM 9651 O O . ASP H 1 56 ? 69.843 62.127 45.795 1.00 51.78 53 ASP H O 1
ATOM 9656 N N . LYS H 1 57 ? 71.897 61.311 46.350 1.00 50.50 54 LYS H N 1
ATOM 9657 C CA . LYS H 1 57 ? 72.599 62.592 46.259 1.00 52.53 54 LYS H CA 1
ATOM 9658 C C . LYS H 1 57 ? 72.659 63.025 44.773 1.00 56.08 54 LYS H C 1
ATOM 9659 O O . LYS H 1 57 ? 72.972 64.179 44.485 1.00 57.24 54 LYS H O 1
ATOM 9665 N N . ARG H 1 58 ? 72.320 62.100 43.837 1.00 50.51 55 ARG H N 1
ATOM 9666 C CA . ARG H 1 58 ? 72.256 62.367 42.386 1.00 49.84 55 ARG H CA 1
ATOM 9667 C C . ARG H 1 58 ? 70.821 62.732 41.955 1.00 52.84 55 ARG H C 1
ATOM 9668 O O . ARG H 1 58 ? 70.594 63.134 40.815 1.00 52.87 55 ARG H O 1
ATOM 9676 N N . GLY H 1 59 ? 69.876 62.540 42.866 1.00 49.49 56 GLY H N 1
ATOM 9677 C CA . GLY H 1 59 ? 68.457 62.772 42.619 1.00 49.31 56 GLY H CA 1
ATOM 9678 C C . GLY H 1 59 ? 67.723 61.531 42.143 1.00 50.13 56 GLY H C 1
ATOM 9679 O O . GLY H 1 59 ? 66.564 61.620 41.734 1.00 51.17 56 GLY H O 1
ATOM 9680 N N . GLY H 1 60 ? 68.399 60.382 42.172 1.00 42.93 57 GLY H N 1
ATOM 9681 C CA . GLY H 1 60 ? 67.808 59.096 41.799 1.00 40.04 57 GLY H CA 1
ATOM 9682 C C . GLY H 1 60 ? 66.888 58.547 42.878 1.00 44.34 57 GLY H C 1
ATOM 9683 O O . GLY H 1 60 ? 67.067 58.871 44.050 1.00 44.77 57 GLY H O 1
ATOM 9684 N N . PRO H 1 61 ? 65.885 57.707 42.544 1.00 39.92 58 PRO H N 1
ATOM 9685 C CA . PRO H 1 61 ? 64.997 57.191 43.600 1.00 38.58 58 PRO H CA 1
ATOM 9686 C C . PRO H 1 61 ? 65.624 56.057 44.411 1.00 41.30 58 PRO H C 1
ATOM 9687 O O . PRO H 1 61 ? 66.413 55.274 43.880 1.00 40.66 58 PRO H O 1
ATOM 9691 N N . ILE H 1 62 ? 65.220 55.934 45.681 1.00 38.02 59 ILE H N 1
ATOM 9692 C CA . ILE H 1 62 ? 65.708 54.871 46.552 1.00 36.52 59 ILE H CA 1
ATOM 9693 C C . ILE H 1 62 ? 64.668 53.759 46.681 1.00 39.28 59 ILE H C 1
ATOM 9694 O O . ILE H 1 62 ? 63.505 54.015 47.019 1.00 38.21 59 ILE H O 1
ATOM 9699 N N . LEU H 1 63 ? 65.120 52.518 46.477 1.00 35.10 60 LEU H N 1
ATOM 9700 C CA . LEU H 1 63 ? 64.336 51.294 46.685 1.00 33.88 60 LEU H CA 1
ATOM 9701 C C . LEU H 1 63 ? 64.969 50.579 47.866 1.00 38.21 60 LEU H C 1
ATOM 9702 O O . LEU H 1 63 ? 66.165 50.284 47.819 1.00 37.53 60 LEU H O 1
ATOM 9707 N N . THR H 1 64 ? 64.203 50.344 48.941 1.00 34.58 61 THR H N 1
ATOM 9708 C CA . THR H 1 64 ? 64.746 49.723 50.143 1.00 35.46 61 THR H CA 1
ATOM 9709 C C . THR H 1 64 ? 64.200 48.331 50.385 1.00 37.68 61 THR H C 1
ATOM 9710 O O . THR H 1 64 ? 62.986 48.130 50.327 1.00 36.20 61 THR H O 1
ATOM 9714 N N . PHE H 1 65 ? 65.099 47.389 50.721 1.00 34.42 62 PHE H N 1
ATOM 9715 C CA . PHE H 1 65 ? 64.775 46.033 51.191 1.00 34.85 62 PHE H CA 1
ATOM 9716 C C . PHE H 1 65 ? 65.211 45.989 52.650 1.00 39.90 62 PHE H C 1
ATOM 9717 O O . PHE H 1 65 ? 66.405 45.813 52.927 1.00 39.79 62 PHE H O 1
ATOM 9725 N N . PRO H 1 66 ? 64.295 46.241 53.607 1.00 39.12 63 PRO H N 1
ATOM 9726 C CA . PRO H 1 66 ? 64.718 46.237 55.011 1.00 41.20 63 PRO H CA 1
ATOM 9727 C C . PRO H 1 66 ? 64.987 44.826 55.532 1.00 46.78 63 PRO H C 1
ATOM 9728 O O . PRO H 1 66 ? 64.685 43.840 54.853 1.00 43.87 63 PRO H O 1
ATOM 9732 N N . ALA H 1 67 ? 65.594 44.736 56.708 1.00 48.88 64 ALA H N 1
ATOM 9733 C CA . ALA H 1 67 ? 65.884 43.421 57.310 1.00 52.21 64 ALA H CA 1
ATOM 9734 C C . ALA H 1 67 ? 64.557 42.790 57.733 1.00 61.90 64 ALA H C 1
ATOM 9735 O O . ALA H 1 67 ? 63.740 43.492 58.309 1.00 61.89 64 ALA H O 1
ATOM 9737 N N . ARG H 1 68 ? 64.363 41.513 57.442 1.00 62.99 65 ARG H N 1
ATOM 9738 C CA . ARG H 1 68 ? 63.075 40.867 57.791 1.00 65.10 65 ARG H CA 1
ATOM 9739 C C . ARG H 1 68 ? 63.313 39.721 58.775 1.00 76.65 65 ARG H C 1
ATOM 9740 O O . ARG H 1 68 ? 63.271 38.579 58.302 1.00 76.37 65 ARG H O 1
ATOM 9748 N N . HIS H 1 71 ? 62.716 35.544 58.222 1.00 86.62 68 HIS H N 1
ATOM 9749 C CA . HIS H 1 71 ? 61.231 35.676 58.196 1.00 84.60 68 HIS H CA 1
ATOM 9750 C C . HIS H 1 71 ? 60.659 34.544 57.336 1.00 84.34 68 HIS H C 1
ATOM 9751 O O . HIS H 1 71 ? 61.293 33.478 57.232 1.00 85.00 68 HIS H O 1
ATOM 9758 N N . ASP H 1 72 ? 59.513 34.803 56.722 1.00 76.17 69 ASP H N 1
ATOM 9759 C CA . ASP H 1 72 ? 58.768 33.819 55.905 1.00 73.82 69 ASP H CA 1
ATOM 9760 C C . ASP H 1 72 ? 59.352 33.781 54.495 1.00 70.80 69 ASP H C 1
ATOM 9761 O O . ASP H 1 72 ? 59.845 34.806 54.024 1.00 70.02 69 ASP H O 1
ATOM 9766 N N . ARG H 1 73 ? 59.337 32.610 53.883 1.00 62.31 70 ARG H N 1
ATOM 9767 C CA . ARG H 1 73 ? 59.804 32.446 52.505 1.00 58.54 70 ARG H CA 1
ATOM 9768 C C . ARG H 1 73 ? 58.810 33.092 51.549 1.00 53.90 70 ARG H C 1
ATOM 9769 O O . ARG H 1 73 ? 57.612 33.117 51.805 1.00 52.79 70 ARG H O 1
ATOM 9777 N N . ILE H 1 74 ? 59.332 33.708 50.507 1.00 46.21 71 ILE H N 1
ATOM 9778 C CA . ILE H 1 74 ? 58.553 34.458 49.531 1.00 43.28 71 ILE H CA 1
ATOM 9779 C C . ILE H 1 74 ? 58.389 33.622 48.262 1.00 40.75 71 ILE H C 1
ATOM 9780 O O . ILE H 1 74 ? 59.285 32.861 47.914 1.00 40.66 71 ILE H O 1
ATOM 9785 N N . ARG H 1 75 ? 57.262 33.794 47.558 1.00 34.15 72 ARG H N 1
ATOM 9786 C CA . ARG H 1 75 ? 57.031 33.185 46.245 1.00 32.01 72 ARG H CA 1
ATOM 9787 C C . ARG H 1 75 ? 57.748 34.059 45.222 1.00 33.82 72 ARG H C 1
ATOM 9788 O O . ARG H 1 75 ? 57.628 35.277 45.298 1.00 31.19 72 ARG H O 1
ATOM 9796 N N . GLN H 1 76 ? 58.519 33.464 44.297 1.00 30.81 73 GLN H N 1
ATOM 9797 C CA . GLN H 1 76 ? 59.274 34.233 43.288 1.00 30.71 73 GLN H CA 1
ATOM 9798 C C . GLN H 1 76 ? 58.362 35.131 42.460 1.00 33.67 73 GLN H C 1
ATOM 9799 O O . GLN H 1 76 ? 58.717 36.281 42.216 1.00 32.38 73 GLN H O 1
ATOM 9805 N N . GLU H 1 77 ? 57.175 34.620 42.064 1.00 31.51 74 GLU H N 1
ATOM 9806 C CA . GLU H 1 77 ? 56.226 35.407 41.286 1.00 31.05 74 GLU H CA 1
ATOM 9807 C C . GLU H 1 77 ? 55.767 36.664 42.059 1.00 30.50 74 GLU H C 1
ATOM 9808 O O . GLU H 1 77 ? 55.603 37.718 41.449 1.00 28.47 74 GLU H O 1
ATOM 9814 N N . ASP H 1 78 ? 55.572 36.554 43.379 1.00 28.49 75 ASP H N 1
ATOM 9815 C CA . ASP H 1 78 ? 55.164 37.688 44.213 1.00 27.84 75 ASP H CA 1
ATOM 9816 C C . ASP H 1 78 ? 56.259 38.743 44.242 1.00 30.98 75 ASP H C 1
ATOM 9817 O O . ASP H 1 78 ? 55.970 39.930 44.136 1.00 29.00 75 ASP H O 1
ATOM 9822 N N . LEU H 1 79 ? 57.514 38.311 44.365 1.00 30.20 76 LEU H N 1
ATOM 9823 C CA . LEU H 1 79 ? 58.648 39.235 44.361 1.00 29.29 76 LEU H CA 1
ATOM 9824 C C . LEU H 1 79 ? 58.787 39.922 43.002 1.00 30.98 76 LEU H C 1
ATOM 9825 O O . LEU H 1 79 ? 59.043 41.124 42.960 1.00 29.94 76 LEU H O 1
ATOM 9830 N N . ARG H 1 80 ? 58.612 39.182 41.904 1.00 28.01 77 ARG H N 1
ATOM 9831 C CA . ARG H 1 80 ? 58.677 39.761 40.551 1.00 28.04 77 ARG H CA 1
ATOM 9832 C C . ARG H 1 80 ? 57.595 40.815 40.363 1.00 32.21 77 ARG H C 1
ATOM 9833 O O . ARG H 1 80 ? 57.890 41.910 39.869 1.00 31.06 77 ARG H O 1
ATOM 9841 N N . LYS H 1 81 ? 56.354 40.522 40.828 1.00 28.11 78 LYS H N 1
ATOM 9842 C CA . LYS H 1 81 ? 55.253 41.495 40.740 1.00 28.10 78 LYS H CA 1
ATOM 9843 C C . LYS H 1 81 ? 55.546 42.736 41.597 1.00 31.89 78 LYS H C 1
ATOM 9844 O O . LYS H 1 81 ? 55.334 43.856 41.136 1.00 31.90 78 LYS H O 1
ATOM 9850 N N . LEU H 1 82 ? 56.047 42.529 42.826 1.00 28.54 79 LEU H N 1
ATOM 9851 C CA . LEU H 1 82 ? 56.379 43.635 43.731 1.00 28.58 79 LEU H CA 1
ATOM 9852 C C . LEU H 1 82 ? 57.409 44.594 43.121 1.00 31.18 79 LEU H C 1
ATOM 9853 O O . LEU H 1 82 ? 57.182 45.810 43.102 1.00 30.46 79 LEU H O 1
ATOM 9858 N N . VAL H 1 83 ? 58.548 44.066 42.648 1.00 28.51 80 VAL H N 1
ATOM 9859 C CA . VAL H 1 83 ? 59.614 44.941 42.117 1.00 28.88 80 VAL H CA 1
ATOM 9860 C C . VAL H 1 83 ? 59.150 45.608 40.808 1.00 32.13 80 VAL H C 1
ATOM 9861 O O . VAL H 1 83 ? 59.526 46.760 40.547 1.00 30.58 80 VAL H O 1
ATOM 9865 N N . THR H 1 84 ? 58.277 44.933 40.037 1.00 29.55 81 THR H N 1
ATOM 9866 C CA . THR H 1 84 ? 57.715 45.525 38.804 1.00 30.42 81 THR H CA 1
ATOM 9867 C C . THR H 1 84 ? 56.855 46.735 39.186 1.00 32.66 81 THR H C 1
ATOM 9868 O O . THR H 1 84 ? 57.001 47.809 38.591 1.00 32.64 81 THR H O 1
ATOM 9872 N N . TYR H 1 85 ? 55.987 46.564 40.193 1.00 28.27 82 TYR H N 1
ATOM 9873 C CA . TYR H 1 85 ? 55.119 47.642 40.636 1.00 28.51 82 TYR H CA 1
ATOM 9874 C C . TYR H 1 85 ? 55.943 48.817 41.217 1.00 31.96 82 TYR H C 1
ATOM 9875 O O . TYR H 1 85 ? 55.719 49.967 40.859 1.00 29.48 82 TYR H O 1
ATOM 9884 N N . LEU H 1 86 ? 56.889 48.521 42.113 1.00 29.85 83 LEU H N 1
ATOM 9885 C CA . LEU H 1 86 ? 57.682 49.563 42.773 1.00 29.67 83 LEU H CA 1
ATOM 9886 C C . LEU H 1 86 ? 58.528 50.380 41.792 1.00 33.34 83 LEU H C 1
ATOM 9887 O O . LEU H 1 86 ? 58.741 51.572 42.028 1.00 31.64 83 LEU H O 1
ATOM 9892 N N . ALA H 1 87 ? 58.956 49.771 40.667 1.00 31.08 84 ALA H N 1
ATOM 9893 C CA . ALA H 1 87 ? 59.731 50.487 39.647 1.00 32.26 84 ALA H CA 1
ATOM 9894 C C . ALA H 1 87 ? 58.943 51.640 39.033 1.00 38.63 84 ALA H C 1
ATOM 9895 O O . ALA H 1 87 ? 59.550 52.629 38.630 1.00 38.30 84 ALA H O 1
ATOM 9897 N N . SER H 1 88 ? 57.599 51.517 38.992 1.00 37.08 85 SER H N 1
ATOM 9898 C CA . SER H 1 88 ? 56.685 52.507 38.406 1.00 38.00 85 SER H CA 1
ATOM 9899 C C . SER H 1 88 ? 56.275 53.619 39.399 1.00 39.48 85 SER H C 1
ATOM 9900 O O . SER H 1 88 ? 55.588 54.546 38.979 1.00 39.52 85 SER H O 1
ATOM 9903 N N . VAL H 1 89 ? 56.668 53.527 40.698 1.00 33.34 86 VAL H N 1
ATOM 9904 C CA . VAL H 1 89 ? 56.229 54.484 41.741 1.00 32.86 86 VAL H CA 1
ATOM 9905 C C . VAL H 1 89 ? 56.858 55.887 41.541 1.00 39.23 86 VAL H C 1
ATOM 9906 O O . VAL H 1 89 ? 56.082 56.852 41.510 1.00 40.44 86 VAL H O 1
ATOM 9910 N N . PRO H 1 90 ? 58.198 56.086 41.388 1.00 35.76 87 PRO H N 1
ATOM 9911 C CA . PRO H 1 90 ? 58.689 57.463 41.163 1.00 37.38 87 PRO H CA 1
ATOM 9912 C C . PRO H 1 90 ? 58.288 57.973 39.781 1.00 41.80 87 PRO H C 1
ATOM 9913 O O . PRO H 1 90 ? 57.853 57.181 38.936 1.00 40.71 87 PRO H O 1
ATOM 9917 N N . SER H 1 91 ? 58.412 59.290 39.554 1.00 39.77 88 SER H N 1
ATOM 9918 C CA . SER H 1 91 ? 58.091 59.870 38.251 1.00 40.66 88 SER H CA 1
ATOM 9919 C C . SER H 1 91 ? 59.089 59.361 37.209 1.00 45.50 88 SER H C 1
ATOM 9920 O O . SER H 1 91 ? 60.191 58.933 37.575 1.00 42.74 88 SER H O 1
ATOM 9923 N N . GLU H 1 92 ? 58.695 59.382 35.928 1.00 46.02 89 GLU H N 1
ATOM 9924 C CA . GLU H 1 92 ? 59.536 58.958 34.800 1.00 47.23 89 GLU H CA 1
ATOM 9925 C C . GLU H 1 92 ? 60.909 59.652 34.817 1.00 52.40 89 GLU H C 1
ATOM 9926 O O . GLU H 1 92 ? 61.925 58.969 34.666 1.00 51.20 89 GLU H O 1
ATOM 9932 N N . ASP H 1 93 ? 60.936 60.994 35.033 1.00 51.11 90 ASP H N 1
ATOM 9933 C CA . ASP H 1 93 ? 62.162 61.792 35.078 1.00 52.26 90 ASP H CA 1
ATOM 9934 C C . ASP H 1 93 ? 63.087 61.375 36.226 1.00 52.10 90 ASP H C 1
ATOM 9935 O O . ASP H 1 93 ? 64.297 61.315 36.040 1.00 50.20 90 ASP H O 1
ATOM 9940 N N . VAL H 1 94 ? 62.516 61.058 37.396 1.00 47.23 91 VAL H N 1
ATOM 9941 C CA . VAL H 1 94 ? 63.306 60.625 38.555 1.00 45.58 91 VAL H CA 1
ATOM 9942 C C . VAL H 1 94 ? 63.890 59.225 38.263 1.00 46.51 91 VAL H C 1
ATOM 9943 O O . VAL H 1 94 ? 65.085 59.027 38.488 1.00 46.35 91 VAL H O 1
ATOM 9947 N N . CYS H 1 95 ? 63.061 58.302 37.707 1.00 40.86 92 CYS H N 1
ATOM 9948 C CA A CYS H 1 95 ? 63.440 56.932 37.362 0.30 40.94 92 CYS H CA 1
ATOM 9949 C CA B CYS H 1 95 ? 63.468 56.932 37.361 0.70 37.60 92 CYS H CA 1
ATOM 9950 C C . CYS H 1 95 ? 64.611 56.906 36.358 1.00 43.22 92 CYS H C 1
ATOM 9951 O O . CYS H 1 95 ? 65.459 56.013 36.434 1.00 42.48 92 CYS H O 1
ATOM 9956 N N . LYS H 1 96 ? 64.638 57.869 35.415 1.00 40.50 93 LYS H N 1
ATOM 9957 C CA . LYS H 1 96 ? 65.664 57.982 34.375 1.00 40.46 93 LYS H CA 1
ATOM 9958 C C . LYS H 1 96 ? 67.081 58.100 34.952 1.00 43.44 93 LYS H C 1
ATOM 9959 O O . LYS H 1 96 ? 68.045 57.748 34.278 1.00 42.04 93 LYS H O 1
ATOM 9965 N N . ARG H 1 97 ? 67.205 58.572 36.203 1.00 39.90 94 ARG H N 1
ATOM 9966 C CA . ARG H 1 97 ? 68.497 58.729 36.870 1.00 40.26 94 ARG H CA 1
ATOM 9967 C C . ARG H 1 97 ? 69.040 57.399 37.397 1.00 43.98 94 ARG H C 1
ATOM 9968 O O . ARG H 1 97 ? 70.208 57.323 37.790 1.00 43.80 94 ARG H O 1
ATOM 9976 N N . GLY H 1 98 ? 68.186 56.377 37.421 1.00 39.93 95 GLY H N 1
ATOM 9977 C CA . GLY H 1 98 ? 68.528 55.060 37.937 1.00 38.28 95 GLY H CA 1
ATOM 9978 C C . GLY H 1 98 ? 68.323 54.994 39.439 1.00 40.40 95 GLY H C 1
ATOM 9979 O O . GLY H 1 98 ? 68.531 55.983 40.156 1.00 41.44 95 GLY H O 1
ATOM 9980 N N . PHE H 1 99 ? 67.927 53.824 39.916 1.00 34.93 96 PHE H N 1
ATOM 9981 C CA . PHE H 1 99 ? 67.642 53.598 41.334 1.00 34.39 96 PHE H CA 1
ATOM 9982 C C . PHE H 1 99 ? 68.893 53.317 42.158 1.00 38.46 96 PHE H C 1
ATOM 9983 O O . PHE H 1 99 ? 69.859 52.739 41.670 1.00 35.34 96 PHE H O 1
ATOM 9991 N N . THR H 1 100 ? 68.860 53.741 43.418 1.00 35.65 97 THR H N 1
ATOM 9992 C CA . THR H 1 100 ? 69.817 53.329 44.420 1.00 36.34 97 THR H CA 1
ATOM 9993 C C . THR H 1 100 ? 69.034 52.294 45.202 1.00 39.68 97 THR H C 1
ATOM 9994 O O . THR H 1 100 ? 67.981 52.618 45.770 1.00 39.02 97 THR H O 1
ATOM 9998 N N . VAL H 1 101 ? 69.495 51.051 45.186 1.00 35.27 98 VAL H N 1
ATOM 9999 C CA . VAL H 1 101 ? 68.818 49.978 45.910 1.00 33.16 98 VAL H CA 1
ATOM 10000 C C . VAL H 1 101 ? 69.570 49.766 47.219 1.00 38.68 98 VAL H C 1
ATOM 10001 O O . VAL H 1 101 ? 70.787 49.625 47.194 1.00 39.66 98 VAL H O 1
ATOM 10005 N N . ILE H 1 102 ? 68.867 49.805 48.355 1.00 36.45 99 ILE H N 1
ATOM 10006 C CA . ILE H 1 102 ? 69.498 49.578 49.662 1.00 38.32 99 ILE H CA 1
ATOM 10007 C C . ILE H 1 102 ? 68.956 48.263 50.198 1.00 43.93 99 ILE H C 1
ATOM 10008 O O . ILE H 1 102 ? 67.737 48.127 50.363 1.00 42.02 99 ILE H O 1
ATOM 10013 N N . ILE H 1 103 ? 69.849 47.292 50.447 1.00 40.38 100 ILE H N 1
ATOM 10014 C CA . ILE H 1 103 ? 69.452 45.996 50.998 1.00 40.16 100 ILE H CA 1
ATOM 10015 C C . ILE H 1 103 ? 70.149 45.821 52.346 1.00 42.19 100 ILE H C 1
ATOM 10016 O O . ILE H 1 103 ? 71.384 45.816 52.416 1.00 42.06 100 ILE H O 1
ATOM 10021 N N . ASP H 1 104 ? 69.366 45.677 53.413 1.00 38.14 101 ASP H N 1
ATOM 10022 C CA . ASP H 1 104 ? 69.960 45.478 54.720 1.00 39.91 101 ASP H CA 1
ATOM 10023 C C . ASP H 1 104 ? 70.314 43.997 54.930 1.00 44.72 101 ASP H C 1
ATOM 10024 O O . ASP H 1 104 ? 69.429 43.156 54.949 1.00 43.13 101 ASP H O 1
ATOM 10029 N N . MET H 1 105 ? 71.603 43.686 55.074 1.00 43.71 102 MET H N 1
ATOM 10030 C CA . MET H 1 105 ? 72.083 42.320 55.317 1.00 44.98 102 MET H CA 1
ATOM 10031 C C . MET H 1 105 ? 72.480 42.138 56.781 1.00 52.70 102 MET H C 1
ATOM 10032 O O . MET H 1 105 ? 72.930 41.051 57.141 1.00 52.61 102 MET H O 1
ATOM 10037 N N . ARG H 1 106 ? 72.276 43.161 57.638 1.00 53.13 103 ARG H N 1
ATOM 10038 C CA . ARG H 1 106 ? 72.702 43.091 59.037 1.00 57.93 103 ARG H CA 1
ATOM 10039 C C . ARG H 1 106 ? 72.096 41.905 59.826 1.00 68.48 103 ARG H C 1
ATOM 10040 O O . ARG H 1 106 ? 72.812 41.342 60.661 1.00 73.30 103 ARG H O 1
ATOM 10048 N N . GLY H 1 107 ? 70.868 41.482 59.571 1.00 64.34 104 GLY H N 1
ATOM 10049 C CA . GLY H 1 107 ? 70.378 40.318 60.313 1.00 66.24 104 GLY H CA 1
ATOM 10050 C C . GLY H 1 107 ? 70.534 39.023 59.537 1.00 69.37 104 GLY H C 1
ATOM 10051 O O . GLY H 1 107 ? 70.206 37.954 60.054 1.00 69.23 104 GLY H O 1
ATOM 10052 N N . SER H 1 108 ? 71.014 39.114 58.266 1.00 63.57 105 SER H N 1
ATOM 10053 C CA . SER H 1 108 ? 71.072 37.999 57.321 1.00 61.35 105 SER H CA 1
ATOM 10054 C C . SER H 1 108 ? 72.501 37.555 56.909 1.00 65.45 105 SER H C 1
ATOM 10055 O O . SER H 1 108 ? 73.468 37.839 57.611 1.00 66.90 105 SER H O 1
ATOM 10058 N N . LYS H 1 109 ? 72.593 36.821 55.771 1.00 60.44 106 LYS H N 1
ATOM 10059 C CA . LYS H 1 109 ? 73.767 36.224 55.119 1.00 60.58 106 LYS H CA 1
ATOM 10060 C C . LYS H 1 109 ? 73.712 36.499 53.607 1.00 60.14 106 LYS H C 1
ATOM 10061 O O . LYS H 1 109 ? 72.612 36.668 53.070 1.00 57.89 106 LYS H O 1
ATOM 10067 N N . TRP H 1 110 ? 74.883 36.484 52.915 1.00 55.85 107 TRP H N 1
ATOM 10068 C CA . TRP H 1 110 ? 74.986 36.739 51.464 1.00 54.13 107 TRP H CA 1
ATOM 10069 C C . TRP H 1 110 ? 74.088 35.804 50.631 1.00 57.55 107 TRP H C 1
ATOM 10070 O O . TRP H 1 110 ? 73.462 36.264 49.674 1.00 53.17 107 TRP H O 1
ATOM 10081 N N . ASP H 1 111 ? 73.994 34.514 51.031 1.00 57.70 108 ASP H N 1
ATOM 10082 C CA . ASP H 1 111 ? 73.176 33.495 50.358 1.00 57.46 108 ASP H CA 1
ATOM 10083 C C . ASP H 1 111 ? 71.685 33.834 50.378 1.00 58.06 108 ASP H C 1
ATOM 10084 O O . ASP H 1 111 ? 70.950 33.309 49.540 1.00 58.34 108 ASP H O 1
ATOM 10089 N N . LEU H 1 112 ? 71.239 34.704 51.315 1.00 52.40 109 LEU H N 1
ATOM 10090 C CA . LEU H 1 112 ? 69.837 35.137 51.409 1.00 49.94 109 LEU H CA 1
ATOM 10091 C C . LEU H 1 112 ? 69.622 36.517 50.764 1.00 49.92 109 LEU H C 1
ATOM 10092 O O . LEU H 1 112 ? 68.483 36.993 50.677 1.00 48.25 109 LEU H O 1
ATOM 10097 N N . ILE H 1 113 ? 70.714 37.160 50.302 1.00 45.03 110 ILE H N 1
ATOM 10098 C CA . ILE H 1 113 ? 70.640 38.486 49.668 1.00 42.36 110 ILE H CA 1
ATOM 10099 C C . ILE H 1 113 ? 70.795 38.361 48.163 1.00 43.37 110 ILE H C 1
ATOM 10100 O O . ILE H 1 113 ? 70.062 39.026 47.428 1.00 42.00 110 ILE H O 1
ATOM 10105 N N . LYS H 1 114 ? 71.748 37.519 47.715 1.00 40.14 111 LYS H N 1
ATOM 10106 C CA . LYS H 1 114 ? 72.033 37.264 46.307 1.00 39.85 111 LYS H CA 1
ATOM 10107 C C . LYS H 1 114 ? 70.721 36.948 45.506 1.00 43.27 111 LYS H C 1
ATOM 10108 O O . LYS H 1 114 ? 70.550 37.548 44.443 1.00 42.00 111 LYS H O 1
ATOM 10114 N N . PRO H 1 115 ? 69.752 36.126 46.000 1.00 40.78 112 PRO H N 1
ATOM 10115 C CA . PRO H 1 115 ? 68.516 35.891 45.208 1.00 38.78 112 PRO H CA 1
ATOM 10116 C C . PRO H 1 115 ? 67.662 37.150 44.997 1.00 41.55 112 PRO H C 1
ATOM 10117 O O . PRO H 1 115 ? 66.969 37.239 43.975 1.00 40.48 112 PRO H O 1
ATOM 10121 N N . LEU H 1 116 ? 67.714 38.130 45.931 1.00 37.78 113 LEU H N 1
ATOM 10122 C CA . LEU H 1 116 ? 67.004 39.403 45.750 1.00 37.17 113 LEU H CA 1
ATOM 10123 C C . LEU H 1 116 ? 67.617 40.165 44.568 1.00 39.11 113 LEU H C 1
ATOM 10124 O O . LEU H 1 116 ? 66.901 40.663 43.702 1.00 37.00 113 LEU H O 1
ATOM 10129 N N . LEU H 1 117 ? 68.956 40.218 44.528 1.00 35.29 114 LEU H N 1
ATOM 10130 C CA . LEU H 1 117 ? 69.695 40.893 43.460 1.00 33.37 114 LEU H CA 1
ATOM 10131 C C . LEU H 1 117 ? 69.479 40.211 42.118 1.00 36.03 114 LEU H C 1
ATOM 10132 O O . LEU H 1 117 ? 69.343 40.912 41.116 1.00 34.80 114 LEU H O 1
ATOM 10137 N N . LYS H 1 118 ? 69.455 38.847 42.092 1.00 33.92 115 LYS H N 1
ATOM 10138 C CA . LYS H 1 118 ? 69.212 38.078 40.863 1.00 33.76 115 LYS H CA 1
ATOM 10139 C C . LYS H 1 118 ? 67.811 38.363 40.319 1.00 35.70 115 LYS H C 1
ATOM 10140 O O . LYS H 1 118 ? 67.659 38.541 39.119 1.00 33.06 115 LYS H O 1
ATOM 10146 N N . THR H 1 119 ? 66.788 38.430 41.210 1.00 33.40 116 THR H N 1
ATOM 10147 C CA . THR H 1 119 ? 65.406 38.727 40.808 1.00 32.51 116 THR H CA 1
ATOM 10148 C C . THR H 1 119 ? 65.322 40.159 40.279 1.00 34.83 116 THR H C 1
ATOM 10149 O O . THR H 1 119 ? 64.653 40.387 39.272 1.00 34.14 116 THR H O 1
ATOM 10153 N N . LEU H 1 120 ? 66.007 41.117 40.928 1.00 32.32 117 LEU H N 1
ATOM 10154 C CA . LEU H 1 120 ? 66.038 42.502 40.444 1.00 30.78 117 LEU H CA 1
ATOM 10155 C C . LEU H 1 120 ? 66.662 42.559 39.050 1.00 34.68 117 LEU H C 1
ATOM 10156 O O . LEU H 1 120 ? 66.119 43.193 38.150 1.00 34.86 117 LEU H O 1
ATOM 10161 N N . GLN H 1 121 ? 67.767 41.857 38.855 1.00 31.54 118 GLN H N 1
ATOM 10162 C CA . GLN H 1 121 ? 68.428 41.834 37.547 1.00 31.84 118 GLN H CA 1
ATOM 10163 C C . GLN H 1 121 ? 67.493 41.287 36.456 1.00 35.28 118 GLN H C 1
ATOM 10164 O O . GLN H 1 121 ? 67.433 41.851 35.368 1.00 35.43 118 GLN H O 1
ATOM 10170 N N . GLU H 1 122 ? 66.772 40.197 36.756 1.00 32.69 119 GLU H N 1
ATOM 10171 C CA . GLU H 1 122 ? 65.893 39.529 35.792 1.00 33.26 119 GLU H CA 1
ATOM 10172 C C . GLU H 1 122 ? 64.564 40.267 35.567 1.00 37.07 119 GLU H C 1
ATOM 10173 O O . GLU H 1 122 ? 64.068 40.276 34.434 1.00 37.54 119 GLU H O 1
ATOM 10179 N N . ALA H 1 123 ? 63.953 40.809 36.632 1.00 33.21 120 ALA H N 1
ATOM 10180 C CA . ALA H 1 123 ? 62.588 41.334 36.572 1.00 33.58 120 ALA H CA 1
ATOM 10181 C C . ALA H 1 123 ? 62.424 42.858 36.701 1.00 36.98 120 ALA H C 1
ATOM 10182 O O . ALA H 1 123 ? 61.398 43.359 36.248 1.00 36.51 120 ALA H O 1
ATOM 10184 N N . PHE H 1 124 ? 63.338 43.572 37.385 1.00 32.57 121 PHE H N 1
ATOM 10185 C CA . PHE H 1 124 ? 63.184 45.016 37.611 1.00 31.19 121 PHE H CA 1
ATOM 10186 C C . PHE H 1 124 ? 63.191 45.790 36.269 1.00 34.79 121 PHE H C 1
ATOM 10187 O O . PHE H 1 124 ? 64.187 45.783 35.561 1.00 35.73 121 PHE H O 1
ATOM 10195 N N . PRO H 1 125 ? 62.064 46.446 35.906 1.00 32.88 122 PRO H N 1
ATOM 10196 C CA . PRO H 1 125 ? 61.992 47.110 34.586 1.00 33.89 122 PRO H CA 1
ATOM 10197 C C . PRO H 1 125 ? 62.566 48.529 34.554 1.00 41.57 122 PRO H C 1
ATOM 10198 O O . PRO H 1 125 ? 62.169 49.325 33.714 1.00 45.20 122 PRO H O 1
ATOM 10202 N N . ALA H 1 126 ? 63.509 48.844 35.437 1.00 37.78 123 ALA H N 1
ATOM 10203 C CA . ALA H 1 126 ? 64.142 50.165 35.454 1.00 36.46 123 ALA H CA 1
ATOM 10204 C C . ALA H 1 126 ? 65.638 50.007 35.638 1.00 36.40 123 ALA H C 1
ATOM 10205 O O . ALA H 1 126 ? 66.099 48.925 35.981 1.00 34.85 123 ALA H O 1
ATOM 10207 N N . GLU H 1 127 ? 66.390 51.077 35.461 1.00 34.82 124 GLU H N 1
ATOM 10208 C CA . GLU H 1 127 ? 67.850 51.025 35.649 1.00 34.44 124 GLU H CA 1
ATOM 10209 C C . GLU H 1 127 ? 68.189 51.088 37.132 1.00 35.92 124 GLU H C 1
ATOM 10210 O O . GLU H 1 127 ? 67.557 51.837 37.885 1.00 35.87 124 GLU H O 1
ATOM 10216 N N . ILE H 1 128 ? 69.166 50.272 37.546 1.00 32.71 125 ILE H N 1
ATOM 10217 C CA . ILE H 1 128 ? 69.705 50.292 38.908 1.00 32.16 125 ILE H CA 1
ATOM 10218 C C . ILE H 1 128 ? 71.077 50.949 38.807 1.00 37.90 125 ILE H C 1
ATOM 10219 O O . ILE H 1 128 ? 71.968 50.416 38.134 1.00 34.90 125 ILE H O 1
ATOM 10224 N N . HIS H 1 129 ? 71.239 52.116 39.441 1.00 35.93 126 HIS H N 1
ATOM 10225 C CA . HIS H 1 129 ? 72.525 52.811 39.445 1.00 36.96 126 HIS H CA 1
ATOM 10226 C C . HIS H 1 129 ? 73.525 52.039 40.305 1.00 40.64 126 HIS H C 1
ATOM 10227 O O . HIS H 1 129 ? 74.664 51.824 39.882 1.00 40.36 126 HIS H O 1
ATOM 10234 N N . VAL H 1 130 ? 73.087 51.605 41.496 1.00 36.34 127 VAL H N 1
ATOM 10235 C CA . VAL H 1 130 ? 73.909 50.849 42.441 1.00 35.98 127 VAL H CA 1
ATOM 10236 C C . VAL H 1 130 ? 73.010 50.116 43.439 1.00 39.09 127 VAL H C 1
ATOM 10237 O O . VAL H 1 130 ? 71.945 50.620 43.812 1.00 39.34 127 VAL H O 1
ATOM 10241 N N . ALA H 1 131 ? 73.444 48.912 43.847 1.00 35.32 128 ALA H N 1
ATOM 10242 C CA . ALA H 1 131 ? 72.809 48.124 44.912 1.00 35.54 128 ALA H CA 1
ATOM 10243 C C . ALA H 1 131 ? 73.770 48.157 46.100 1.00 38.51 128 ALA H C 1
ATOM 10244 O O . ALA H 1 131 ? 74.916 47.723 45.968 1.00 36.83 128 ALA H O 1
ATOM 10246 N N . LEU H 1 132 ? 73.357 48.799 47.193 1.00 37.03 129 LEU H N 1
ATOM 10247 C CA . LEU H 1 132 ? 74.153 48.967 48.409 1.00 39.54 129 LEU H CA 1
ATOM 10248 C C . LEU H 1 132 ? 73.694 47.950 49.419 1.00 42.89 129 LEU H C 1
ATOM 10249 O O . LEU H 1 132 ? 72.518 47.931 49.789 1.00 41.35 129 LEU H O 1
ATOM 10254 N N . ILE H 1 133 ? 74.613 47.067 49.823 1.00 40.65 130 ILE H N 1
ATOM 10255 C CA . ILE H 1 133 ? 74.328 45.982 50.762 1.00 40.96 130 ILE H CA 1
ATOM 10256 C C . ILE H 1 133 ? 74.916 46.381 52.104 1.00 47.94 130 ILE H C 1
ATOM 10257 O O . ILE H 1 133 ? 76.135 46.556 52.218 1.00 48.87 130 ILE H O 1
ATOM 10262 N N . ILE H 1 134 ? 74.024 46.574 53.118 1.00 45.13 131 ILE H N 1
ATOM 10263 C CA . ILE H 1 134 ? 74.436 47.013 54.457 1.00 46.75 131 ILE H CA 1
ATOM 10264 C C . ILE H 1 134 ? 75.009 45.812 55.192 1.00 52.94 131 ILE H C 1
ATOM 10265 O O . ILE H 1 134 ? 74.301 44.860 55.527 1.00 52.52 131 ILE H O 1
ATOM 10270 N N . LYS H 1 135 ? 76.309 45.882 55.407 1.00 50.57 132 LYS H N 1
ATOM 10271 C CA . LYS H 1 135 ? 77.169 44.899 56.037 1.00 53.02 132 LYS H CA 1
ATOM 10272 C C . LYS H 1 135 ? 76.902 44.766 57.562 1.00 59.10 132 LYS H C 1
ATOM 10273 O O . LYS H 1 135 ? 76.814 45.782 58.265 1.00 59.42 132 LYS H O 1
ATOM 10279 N N . PRO H 1 136 ? 76.844 43.516 58.087 1.00 56.89 133 PRO H N 1
ATOM 10280 C CA . PRO H 1 136 ? 76.689 43.320 59.543 1.00 63.53 133 PRO H CA 1
ATOM 10281 C C . PRO H 1 136 ? 77.797 43.978 60.366 1.00 115.30 133 PRO H C 1
ATOM 10282 O O . PRO H 1 136 ? 77.516 44.648 61.358 1.00 89.80 133 PRO H O 1
ATOM 10286 N N . THR H 1 145 ? 80.478 36.208 50.741 1.00 80.57 142 THR H N 1
ATOM 10287 C CA . THR H 1 145 ? 81.111 34.896 50.579 1.00 82.65 142 THR H CA 1
ATOM 10288 C C . THR H 1 145 ? 81.528 34.744 49.115 1.00 84.66 142 THR H C 1
ATOM 10289 O O . THR H 1 145 ? 82.720 34.698 48.807 1.00 86.25 142 THR H O 1
ATOM 10293 N N . ASN H 1 146 ? 80.531 34.708 48.225 1.00 77.75 143 ASN H N 1
ATOM 10294 C CA . ASN H 1 146 ? 80.630 34.655 46.766 1.00 75.97 143 ASN H CA 1
ATOM 10295 C C . ASN H 1 146 ? 80.620 36.075 46.209 1.00 75.26 143 ASN H C 1
ATOM 10296 O O . ASN H 1 146 ? 80.774 36.262 44.999 1.00 73.68 143 ASN H O 1
ATOM 10301 N N . PHE H 1 147 ? 80.380 37.071 47.104 1.00 69.12 144 PHE H N 1
ATOM 10302 C CA . PHE H 1 147 ? 80.167 38.484 46.799 1.00 66.30 144 PHE H CA 1
ATOM 10303 C C . PHE H 1 147 ? 81.127 39.034 45.751 1.00 70.20 144 PHE H C 1
ATOM 10304 O O . PHE H 1 147 ? 80.657 39.561 44.744 1.00 67.33 144 PHE H O 1
ATOM 10312 N N . GLY H 1 148 ? 82.432 38.903 46.000 1.00 69.42 145 GLY H N 1
ATOM 10313 C CA . GLY H 1 148 ? 83.494 39.393 45.126 1.00 69.57 145 GLY H CA 1
ATOM 10314 C C . GLY H 1 148 ? 83.470 38.877 43.700 1.00 71.87 145 GLY H C 1
ATOM 10315 O O . GLY H 1 148 ? 83.900 39.586 42.784 1.00 71.95 145 GLY H O 1
ATOM 10316 N N . SER H 1 149 ? 82.969 37.640 43.501 1.00 66.16 146 SER H N 1
ATOM 10317 C CA . SER H 1 149 ? 82.890 36.990 42.192 1.00 64.67 146 SER H CA 1
ATOM 10318 C C . SER H 1 149 ? 81.494 37.122 41.553 1.00 63.28 146 SER H C 1
ATOM 10319 O O . SER H 1 149 ? 81.370 36.926 40.343 1.00 62.43 146 SER H O 1
ATOM 10322 N N . SER H 1 150 ? 80.458 37.452 42.352 1.00 57.11 147 SER H N 1
ATOM 10323 C CA . SER H 1 150 ? 79.072 37.607 41.869 1.00 53.97 147 SER H CA 1
ATOM 10324 C C . SER H 1 150 ? 78.938 38.889 41.049 1.00 54.91 147 SER H C 1
ATOM 10325 O O . SER H 1 150 ? 79.012 39.994 41.599 1.00 55.48 147 SER H O 1
ATOM 10328 N N . LYS H 1 151 ? 78.795 38.747 39.735 1.00 48.75 148 LYS H N 1
ATOM 10329 C CA . LYS H 1 151 ? 78.700 39.910 38.841 1.00 46.90 148 LYS H CA 1
ATOM 10330 C C . LYS H 1 151 ? 77.266 40.142 38.414 1.00 46.69 148 LYS H C 1
AT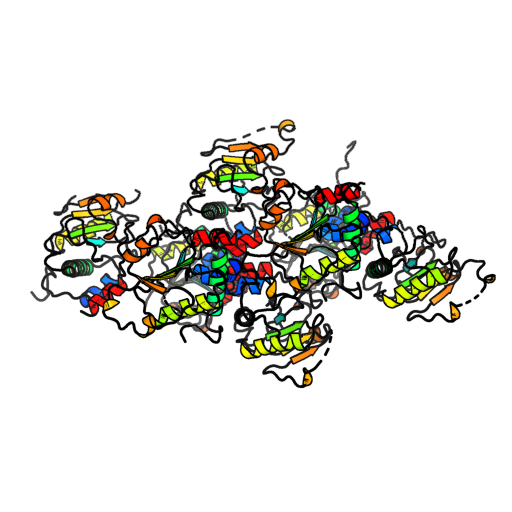OM 10331 O O . LYS H 1 151 ? 76.548 39.171 38.173 1.00 47.57 148 LYS H O 1
ATOM 10337 N N . PHE H 1 152 ? 76.839 41.421 38.356 1.00 39.04 149 PHE H N 1
ATOM 10338 C CA . PHE H 1 152 ? 75.484 41.835 37.956 1.00 36.49 149 PHE H CA 1
ATOM 10339 C C . PHE H 1 152 ? 75.547 42.939 36.918 1.00 39.17 149 PHE H C 1
ATOM 10340 O O . PHE H 1 152 ? 76.622 43.498 36.694 1.00 40.19 149 PHE H O 1
ATOM 10348 N N . ILE H 1 153 ? 74.397 43.263 36.300 1.00 33.96 150 ILE H N 1
ATOM 10349 C CA . ILE H 1 153 ? 74.291 44.309 35.264 1.00 34.42 150 ILE H CA 1
ATOM 10350 C C . ILE H 1 153 ? 74.367 45.707 35.919 1.00 37.05 150 ILE H C 1
ATOM 10351 O O . ILE H 1 153 ? 74.392 46.729 35.234 1.00 36.57 150 ILE H O 1
ATOM 10356 N N . PHE H 1 154 ? 74.392 45.742 37.252 1.00 33.04 151 PHE H N 1
ATOM 10357 C CA . PHE H 1 154 ? 74.526 46.964 38.032 1.00 33.05 151 PHE H CA 1
ATOM 10358 C C . PHE H 1 154 ? 75.643 46.796 39.055 1.00 36.57 151 PHE H C 1
ATOM 10359 O O . PHE H 1 154 ? 75.984 45.681 39.470 1.00 35.21 151 PHE H O 1
ATOM 10367 N N . GLU H 1 155 ? 76.222 47.912 39.443 1.00 34.70 152 GLU H N 1
ATOM 10368 C CA . GLU H 1 155 ? 77.256 47.955 40.458 1.00 35.64 152 GLU H CA 1
ATOM 10369 C C . GLU H 1 155 ? 76.658 47.527 41.797 1.00 39.54 152 GLU H C 1
ATOM 10370 O O . GLU H 1 155 ? 75.511 47.866 42.109 1.00 35.64 152 GLU H O 1
ATOM 10376 N N . THR H 1 156 ? 77.423 46.747 42.560 1.00 39.89 153 THR H N 1
ATOM 10377 C CA . THR H 1 156 ? 77.051 46.317 43.908 1.00 39.37 153 THR H CA 1
ATOM 10378 C C . THR H 1 156 ? 78.158 46.738 44.852 1.00 45.84 153 THR H C 1
ATOM 10379 O O . THR H 1 156 ? 79.331 46.698 44.483 1.00 45.13 153 THR H O 1
ATOM 10383 N N . SER H 1 157 ? 77.802 47.171 46.062 1.00 44.42 154 SER H N 1
ATOM 10384 C CA . SER H 1 157 ? 78.815 47.579 47.036 1.00 46.80 154 SER H CA 1
ATOM 10385 C C . SER H 1 157 ? 78.383 47.183 48.430 1.00 50.88 154 SER H C 1
ATOM 10386 O O . SER H 1 157 ? 77.240 47.434 48.811 1.00 49.00 154 SER H O 1
ATOM 10389 N N . MET H 1 158 ? 79.292 46.526 49.169 1.00 49.51 155 MET H N 1
ATOM 10390 C CA . MET H 1 158 ? 79.094 46.110 50.560 1.00 51.50 155 MET H CA 1
ATOM 10391 C C . MET H 1 158 ? 79.588 47.272 51.411 1.00 57.81 155 MET H C 1
ATOM 10392 O O . MET H 1 158 ? 80.770 47.628 51.345 1.00 58.41 155 MET H O 1
ATOM 10397 N N . VAL H 1 159 ? 78.675 47.923 52.127 1.00 54.69 156 VAL H N 1
ATOM 10398 C CA . VAL H 1 159 ? 78.980 49.141 52.869 1.00 55.98 156 VAL H CA 1
ATOM 10399 C C . VAL H 1 159 ? 78.440 49.077 54.293 1.00 58.14 156 VAL H C 1
ATOM 10400 O O . VAL H 1 159 ? 77.523 48.305 54.577 1.00 55.49 156 VAL H O 1
ATOM 10404 N N . SER H 1 160 ? 79.011 49.899 55.183 1.00 55.71 157 SER H N 1
ATOM 10405 C CA . SER H 1 160 ? 78.541 50.032 56.552 1.00 57.36 157 SER H CA 1
ATOM 10406 C C . SER H 1 160 ? 77.386 51.013 56.522 1.00 61.11 157 SER H C 1
ATOM 10407 O O . SER H 1 160 ? 77.212 51.706 55.511 1.00 58.29 157 SER H O 1
ATOM 10410 N N . VAL H 1 161 ? 76.631 51.127 57.624 1.00 61.03 158 VAL H N 1
ATOM 10411 C CA . VAL H 1 161 ? 75.486 52.041 57.702 1.00 61.89 158 VAL H CA 1
ATOM 10412 C C . VAL H 1 161 ? 75.983 53.518 57.596 1.00 70.42 158 VAL H C 1
ATOM 10413 O O . VAL H 1 161 ? 75.242 54.360 57.084 1.00 70.95 158 VAL H O 1
ATOM 10417 N N . GLU H 1 162 ? 77.260 53.788 57.975 1.00 68.91 159 GLU H N 1
ATOM 10418 C CA . GLU H 1 162 ? 77.918 55.095 57.882 1.00 70.20 159 GLU H CA 1
ATOM 10419 C C . GLU H 1 162 ? 78.360 55.345 56.429 1.00 70.48 159 GLU H C 1
ATOM 10420 O O . GLU H 1 162 ? 78.191 56.460 55.932 1.00 70.28 159 GLU H O 1
ATOM 10426 N N . GLY H 1 163 ? 78.881 54.310 55.758 1.00 64.44 160 GLY H N 1
ATOM 10427 C CA . GLY H 1 163 ? 79.279 54.392 54.356 1.00 62.23 160 GLY H CA 1
ATOM 10428 C C . GLY H 1 163 ? 78.128 54.699 53.403 1.00 63.82 160 GLY H C 1
ATOM 10429 O O . GLY H 1 163 ? 78.340 55.204 52.299 1.00 60.70 160 GLY H O 1
ATOM 10430 N N . LEU H 1 164 ? 76.891 54.385 53.827 1.00 60.47 161 LEU H N 1
ATOM 10431 C CA . LEU H 1 164 ? 75.658 54.638 53.086 1.00 57.88 161 LEU H CA 1
ATOM 10432 C C . LEU H 1 164 ? 75.404 56.159 52.971 1.00 61.84 161 LEU H C 1
ATOM 10433 O O . LEU H 1 164 ? 74.954 56.636 51.925 1.00 58.71 161 LEU H O 1
ATOM 10438 N N . THR H 1 165 ? 75.734 56.910 54.049 1.00 61.13 162 THR H N 1
ATOM 10439 C CA . THR H 1 165 ? 75.578 58.370 54.169 1.00 63.19 162 THR H CA 1
ATOM 10440 C C . THR H 1 165 ? 76.492 59.121 53.167 1.00 66.44 162 THR H C 1
ATOM 10441 O O . THR H 1 165 ? 76.249 60.301 52.906 1.00 67.94 162 THR H O 1
ATOM 10445 N N . LYS H 1 166 ? 77.487 58.448 52.572 1.00 61.40 163 LYS H N 1
ATOM 10446 C CA . LYS H 1 166 ? 78.337 59.070 51.557 1.00 60.57 163 LYS H CA 1
ATOM 10447 C C . LYS H 1 166 ? 77.569 59.216 50.242 1.00 61.56 163 LYS H C 1
ATOM 10448 O O . LYS H 1 166 ? 77.844 60.139 49.476 1.00 61.55 163 LYS H O 1
ATOM 10454 N N . LEU H 1 167 ? 76.579 58.325 49.997 1.00 55.39 164 LEU H N 1
ATOM 10455 C CA . LEU H 1 167 ? 75.790 58.336 48.766 1.00 53.35 164 LEU H CA 1
ATOM 10456 C C . LEU H 1 167 ? 74.365 58.841 48.976 1.00 56.15 164 LEU H C 1
ATOM 10457 O O . LEU H 1 167 ? 73.705 59.253 48.016 1.00 54.17 164 LEU H O 1
ATOM 10462 N N . VAL H 1 168 ? 73.877 58.782 50.217 1.00 53.22 165 VAL H N 1
ATOM 10463 C CA . VAL H 1 168 ? 72.526 59.220 50.524 1.00 52.87 165 VAL H CA 1
ATOM 10464 C C . VAL H 1 168 ? 72.555 60.091 51.769 1.00 59.57 165 VAL H C 1
ATOM 10465 O O . VAL H 1 168 ? 73.055 59.655 52.809 1.00 59.05 165 VAL H O 1
ATOM 10469 N N . ASP H 1 169 ? 71.981 61.297 51.676 1.00 58.44 166 ASP H N 1
ATOM 10470 C CA . ASP H 1 169 ? 71.883 62.212 52.811 1.00 61.17 166 ASP H CA 1
ATOM 10471 C C . ASP H 1 169 ? 70.975 61.579 53.890 1.00 64.24 166 ASP H C 1
ATOM 10472 O O . ASP H 1 169 ? 69.967 60.969 53.525 1.00 61.40 166 ASP H O 1
ATOM 10477 N N . PRO H 1 170 ? 71.317 61.678 55.203 1.00 63.85 167 PRO H N 1
ATOM 10478 C CA . PRO H 1 170 ? 70.465 61.057 56.244 1.00 63.32 167 PRO H CA 1
ATOM 10479 C C . PRO H 1 170 ? 68.999 61.516 56.237 1.00 64.14 167 PRO H C 1
ATOM 10480 O O . PRO H 1 170 ? 68.147 60.764 56.691 1.00 61.88 167 PRO H O 1
ATOM 10484 N N . SER H 1 171 ? 68.697 62.717 55.694 1.00 60.82 168 SER H N 1
ATOM 10485 C CA . SER H 1 171 ? 67.325 63.232 55.596 1.00 60.35 168 SER H CA 1
ATOM 10486 C C . SER H 1 171 ? 66.494 62.441 54.567 1.00 59.91 168 SER H C 1
ATOM 10487 O O . SER H 1 171 ? 65.270 62.569 54.544 1.00 59.78 168 SER H O 1
ATOM 10490 N N . GLN H 1 172 ? 67.164 61.637 53.723 1.00 51.88 169 GLN H N 1
ATOM 10491 C CA . GLN H 1 172 ? 66.557 60.844 52.662 1.00 49.24 169 GLN H CA 1
ATOM 10492 C C . GLN H 1 172 ? 66.530 59.353 53.020 1.00 53.40 169 GLN H C 1
ATOM 10493 O O . GLN H 1 172 ? 66.035 58.541 52.238 1.00 50.29 169 GLN H O 1
ATOM 10499 N N . LEU H 1 173 ? 67.082 59.001 54.194 1.00 52.13 170 LEU H N 1
ATOM 10500 C CA . LEU H 1 173 ? 67.109 57.636 54.708 1.00 50.62 170 LEU H CA 1
ATOM 10501 C C . LEU H 1 173 ? 66.035 57.469 55.763 1.00 56.64 170 LEU H C 1
ATOM 10502 O O . LEU H 1 173 ? 65.768 58.405 56.516 1.00 58.78 170 LEU H O 1
ATOM 10507 N N . THR H 1 174 ? 65.445 56.275 55.844 1.00 51.70 171 THR H N 1
ATOM 10508 C CA . THR H 1 174 ? 64.424 55.996 56.853 1.00 52.87 171 THR H CA 1
ATOM 10509 C C . THR H 1 174 ? 65.115 55.570 58.153 1.00 58.35 171 THR H C 1
ATOM 10510 O O . THR H 1 174 ? 66.338 55.401 58.163 1.00 56.90 171 THR H O 1
ATOM 10514 N N . GLU H 1 175 ? 64.331 55.412 59.247 1.00 57.29 172 GLU H N 1
ATOM 10515 C CA . GLU H 1 175 ? 64.795 55.091 60.602 1.00 60.21 172 GLU H CA 1
ATOM 10516 C C . GLU H 1 175 ? 65.685 53.833 60.693 1.00 63.81 172 GLU H C 1
ATOM 10517 O O . GLU H 1 175 ? 66.560 53.807 61.549 1.00 66.55 172 GLU H O 1
ATOM 10523 N N . GLU H 1 176 ? 65.483 52.816 59.846 1.00 59.07 173 GLU H N 1
ATOM 10524 C CA . GLU H 1 176 ? 66.324 51.600 59.872 1.00 59.28 173 GLU H CA 1
ATOM 10525 C C . GLU H 1 176 ? 67.822 51.895 59.618 1.00 63.04 173 GLU H C 1
ATOM 10526 O O . GLU H 1 176 ? 68.679 51.136 60.081 1.00 63.77 173 GLU H O 1
ATOM 10532 N N . PHE H 1 177 ? 68.126 52.997 58.909 1.00 58.43 174 PHE H N 1
ATOM 10533 C CA . PHE H 1 177 ? 69.502 53.369 58.579 1.00 58.44 174 PHE H CA 1
ATOM 10534 C C . PHE H 1 177 ? 69.934 54.654 59.284 1.00 67.75 174 PHE H C 1
ATOM 10535 O O . PHE H 1 177 ? 70.795 55.376 58.776 1.00 66.82 174 PHE H O 1
ATOM 10543 N N . ASP H 1 178 ? 69.356 54.905 60.479 1.00 69.22 175 ASP H N 1
ATOM 10544 C CA . ASP H 1 178 ? 69.596 56.067 61.342 1.00 72.75 175 ASP H CA 1
ATOM 10545 C C . ASP H 1 178 ? 69.289 57.390 60.601 1.00 75.09 175 ASP H C 1
ATOM 10546 O O . ASP H 1 178 ? 69.906 58.420 60.878 1.00 76.97 175 ASP H O 1
ATOM 10551 N N . GLY H 1 179 ? 68.325 57.336 59.680 1.00 68.67 176 GLY H N 1
ATOM 10552 C CA . GLY H 1 179 ? 67.901 58.483 58.888 1.00 67.10 176 GLY H CA 1
ATOM 10553 C C . GLY H 1 179 ? 66.738 59.229 59.507 1.00 68.71 176 GLY H C 1
ATOM 10554 O O . GLY H 1 179 ? 66.120 58.733 60.455 1.00 68.68 176 GLY H O 1
ATOM 10555 N N . SER H 1 180 ? 66.416 60.417 58.962 1.00 63.47 177 SER H N 1
ATOM 10556 C CA . SER H 1 180 ? 65.329 61.241 59.493 1.00 64.89 177 SER H CA 1
ATOM 10557 C C . SER H 1 180 ? 64.144 61.393 58.512 1.00 66.60 177 SER H C 1
ATOM 10558 O O . SER H 1 180 ? 63.266 62.224 58.757 1.00 69.44 177 SER H O 1
ATOM 10561 N N . LEU H 1 181 ? 64.084 60.579 57.443 1.00 57.76 178 LEU H N 1
ATOM 10562 C CA . LEU H 1 181 ? 62.965 60.659 56.511 1.00 55.45 178 LEU H CA 1
ATOM 10563 C C . LEU H 1 181 ? 61.733 60.039 57.132 1.00 60.94 178 LEU H C 1
ATOM 10564 O O . LEU H 1 181 ? 61.759 58.876 57.543 1.00 60.14 178 LEU H O 1
ATOM 10569 N N . ASP H 1 182 ? 60.650 60.811 57.181 1.00 58.87 179 ASP H N 1
ATOM 10570 C CA . ASP H 1 182 ? 59.383 60.303 57.668 1.00 58.14 179 ASP H CA 1
ATOM 10571 C C . ASP H 1 182 ? 58.759 59.469 56.565 1.00 57.60 179 ASP H C 1
ATOM 10572 O O . ASP H 1 182 ? 58.679 59.923 55.419 1.00 55.93 179 ASP H O 1
ATOM 10577 N N . TYR H 1 183 ? 58.409 58.222 56.885 1.00 52.50 180 TYR H N 1
ATOM 10578 C CA . TYR H 1 183 ? 57.782 57.312 55.929 1.00 48.74 180 TYR H CA 1
ATOM 10579 C C . TYR H 1 183 ? 56.887 56.352 56.680 1.00 53.72 180 TYR H C 1
ATOM 10580 O O . TYR H 1 183 ? 57.355 55.588 57.525 1.00 54.09 180 TYR H O 1
ATOM 10589 N N . ASN H 1 184 ? 55.583 56.438 56.397 1.00 49.66 181 ASN H N 1
ATOM 10590 C CA . ASN H 1 184 ? 54.558 55.587 56.970 1.00 49.45 181 ASN H CA 1
ATOM 10591 C C . ASN H 1 184 ? 54.076 54.688 55.846 1.00 48.80 181 ASN H C 1
ATOM 10592 O O . ASN H 1 184 ? 53.345 55.135 54.953 1.00 48.27 181 ASN H O 1
ATOM 10597 N N . HIS H 1 185 ? 54.515 53.431 55.875 1.00 43.94 182 HIS H N 1
ATOM 10598 C CA . HIS H 1 185 ? 54.233 52.454 54.814 1.00 40.37 182 HIS H CA 1
ATOM 10599 C C . HIS H 1 185 ? 52.737 52.201 54.610 1.00 43.97 182 HIS H C 1
ATOM 10600 O O . HIS H 1 185 ? 52.277 52.181 53.473 1.00 40.56 182 HIS H O 1
ATOM 10607 N N . GLU H 1 186 ? 51.976 52.030 55.701 1.00 42.44 183 GLU H N 1
ATOM 10608 C CA . GLU H 1 186 ? 50.543 51.762 55.591 1.00 41.50 183 GLU H CA 1
ATOM 10609 C C . GLU H 1 186 ? 49.778 52.968 55.014 1.00 42.87 183 GLU H C 1
ATOM 10610 O O . GLU H 1 186 ? 48.838 52.775 54.244 1.00 40.22 183 GLU H O 1
ATOM 10616 N N . GLU H 1 187 ? 50.197 54.192 55.352 1.00 43.26 184 GLU H N 1
ATOM 10617 C CA . GLU H 1 187 ? 49.585 55.412 54.810 1.00 44.69 184 GLU H CA 1
ATOM 10618 C C . GLU H 1 187 ? 49.889 55.503 53.308 1.00 45.06 184 GLU H C 1
ATOM 10619 O O . GLU H 1 187 ? 48.994 55.813 52.513 1.00 43.27 184 GLU H O 1
ATOM 10625 N N . TRP H 1 188 ? 51.138 55.164 52.919 1.00 40.59 185 TRP H N 1
ATOM 10626 C CA . TRP H 1 188 ? 51.575 55.104 51.521 1.00 39.53 185 TRP H CA 1
ATOM 10627 C C . TRP H 1 188 ? 50.706 54.095 50.747 1.00 39.78 185 TRP H C 1
ATOM 10628 O O . TRP H 1 188 ? 50.258 54.400 49.646 1.00 38.75 185 TRP H O 1
ATOM 10639 N N . ILE H 1 189 ? 50.472 52.891 51.310 1.00 35.76 186 ILE H N 1
ATOM 10640 C CA . ILE H 1 189 ? 49.639 51.877 50.676 1.00 33.80 186 ILE H CA 1
ATOM 10641 C C . ILE H 1 189 ? 48.227 52.440 50.383 1.00 38.25 186 ILE H C 1
ATOM 10642 O O . ILE H 1 189 ? 47.747 52.294 49.254 1.00 36.16 186 ILE H O 1
ATOM 10647 N N . GLU H 1 190 ? 47.582 53.100 51.384 1.00 38.00 187 GLU H N 1
ATOM 10648 C CA . GLU H 1 190 ? 46.257 53.669 51.208 1.00 39.17 187 GLU H CA 1
ATOM 10649 C C . GLU H 1 190 ? 46.254 54.716 50.092 1.00 43.02 187 GLU H C 1
ATOM 10650 O O . GLU H 1 190 ? 45.314 54.748 49.299 1.00 41.55 187 GLU H O 1
ATOM 10656 N N . LEU H 1 191 ? 47.299 55.565 50.046 1.00 40.50 188 LEU H N 1
ATOM 10657 C CA . LEU H 1 191 ? 47.472 56.582 49.019 1.00 41.62 188 LEU H CA 1
ATOM 10658 C C . LEU H 1 191 ? 47.514 55.899 47.635 1.00 42.64 188 LEU H C 1
ATOM 10659 O O . LEU H 1 191 ? 46.790 56.314 46.731 1.00 42.90 188 LEU H O 1
ATOM 10664 N N . ARG H 1 192 ? 48.320 54.844 47.493 1.00 37.90 189 ARG H N 1
ATOM 10665 C CA . ARG H 1 192 ? 48.472 54.131 46.190 1.00 35.82 189 ARG H CA 1
ATOM 10666 C C . ARG H 1 192 ? 47.163 53.443 45.799 1.00 38.99 189 ARG H C 1
ATOM 10667 O O . ARG H 1 192 ? 46.834 53.452 44.634 1.00 39.58 189 ARG H O 1
ATOM 10675 N N . LEU H 1 193 ? 46.461 52.868 46.782 1.00 33.97 190 LEU H N 1
ATOM 10676 C CA . LEU H 1 193 ? 45.171 52.171 46.528 1.00 34.43 190 LEU H CA 1
ATOM 10677 C C . LEU H 1 193 ? 44.146 53.186 46.010 1.00 40.31 190 LEU H C 1
ATOM 10678 O O . LEU H 1 193 ? 43.106 52.756 45.474 1.00 39.96 190 LEU H O 1
ATOM 10683 N N . SER H 1 194 ? 44.440 54.481 46.170 1.00 39.98 191 SER H N 1
ATOM 10684 C CA . SER H 1 194 ? 43.528 55.562 45.711 1.00 41.15 191 SER H CA 1
ATOM 10685 C C . SER H 1 194 ? 44.130 56.264 44.489 1.00 46.12 191 SER H C 1
ATOM 10686 O O . SER H 1 194 ? 43.937 57.490 44.358 1.00 49.41 191 SER H O 1
ATOM 10689 N N . LEU H 1 195 ? 44.830 55.505 43.637 1.00 41.65 192 LEU H N 1
ATOM 10690 C CA . LEU H 1 195 ? 45.471 56.051 42.409 1.00 60.28 192 LEU H CA 1
ATOM 10691 C C . LEU H 1 195 ? 46.281 57.303 42.768 1.00 96.91 192 LEU H C 1
ATOM 10692 O O . LEU H 1 195 ? 47.510 57.159 42.924 1.00 62.16 192 LEU H O 1
#